Protein 4BB7 (pdb70)

Radius of gyration: 36.52 Å; Cα contacts (8 Å, |Δi|>4): 2116; chains: 4; bounding box: 70×92×98 Å

Sequence (938 aa):
HMDEVIVNNISYHVGDWALLRNQNDPQKPIVGQIFRLWKTPDGKQWLNACWYYRPEQTVHRVDRLFYKNEVMKTGQYRDHLVSNLVGKCYVIHFTRYQRGNPDMKEGPLFVCEFRYNESDKIFNKIRTWKACLPEEIRDLDEATIPVNGRKFFKYPSPIRHLLPANATPHDRVPEPTMGSPDAPPLVGAVYMRPKMQRDDLGEYATSDDCPRYIIRPNDSPEEGQVDIETGTITTPHMDEVIVNNISYHVGDWALLRNQNDPQKPIVGQIFRLWKTPDGKQWLNACWYYRPEQTVHRVDRLFYKNEVMKTGQYRDHLVSNLVGKCYVIHFTRYQRGNPDMKLEGPLFVCEFRYNESDKIFNKIRTWKACLPEEIREATIPVNGRKFFKYPSPIRHLLPANATPHDRVPEPTMGSPDAPPLVGAVYMRPKMQRDDLGEYATSDDCPRYIIRPNDSPEEGQVDIETGTITTMDEVIVNNISYHVGDWALLRNQNDPQKPIVGQIFRLWKTPDGKQWLNACWYYRPEQTVHRVDRLFYKNEVMKTGQYRDHLVSNLVGKCYVIHFTRYQRGNPDMKLEGPLFVCEFRYNESDKIFNKIRTWKACLPEEIRDLDEATIPVNGRKFFKYPSPIRHLLPANATPHDRVPEPTMGSPDAPPLVGAVYMRPKMQRDDLGEYATSDDCPRYIIRPNDSPEEGQVDIETGTITHMDEVIVNNISYHVGDWALLRRNQNDPQKPIVGQIFRLWKTPDGKQWLNACWYYRPEQTVHRVDRLFYKNEVMKTGQYRDHLVSNLVGKCYVIHFTRYQRGNPDMKLEGPLFVCEFRYNESDKIFNKIRTWKACLPEEIRDLDEATIPVNGRKFFKYPSPIRHLLPANATPHDRVPEPTMGSPDAPPLVGAVYMRPKMQRDDLGEYATSDDCPRYIIRPNDSPEEGQVDIETGTIT

Organism: Saccharomyces cerevisiae (strain ATCC 204508 / S288c) (NCBI:txid559292)

CATH classification: 2.30.30.490

Structure (mmCIF, N/CA/C/O backbone):
data_4BB7
#
_entry.id   4BB7
#
_cell.length_a   64.090
_cell.length_b   64.070
_cell.length_c   136.840
_cell.angle_alpha   90.00
_cell.angle_beta   95.47
_cell.angle_gamma   90.00
#
_symmetry.space_group_name_H-M   'P 1 21 1'
#
loop_
_entity.id
_entity.type
_entity.pdbx_description
1 polymer 'CHROMATIN STRUCTURE-REMODELING COMPLEX SUBUNIT RSC2'
2 non-polymer 'SULFATE ION'
3 non-polymer 'CHLORIDE ION'
4 non-polymer GLYCEROL
5 water water
#
loop_
_atom_site.group_PDB
_atom_site.id
_atom_site.type_symbol
_atom_site.label_atom_id
_atom_site.label_alt_id
_atom_site.label_comp_id
_atom_site.label_asym_id
_atom_site.label_entity_id
_atom_site.label_seq_id
_atom_site.pdbx_PDB_ins_code
_atom_site.Cartn_x
_atom_site.Cartn_y
_atom_site.Cartn_z
_atom_site.occupancy
_atom_site.B_iso_or_equiv
_atom_site.auth_seq_id
_atom_site.auth_comp_id
_atom_site.auth_asym_id
_atom_site.auth_atom_id
_atom_site.pdbx_PDB_model_num
ATOM 1 N N . HIS A 1 16 ? -12.271 18.316 -40.565 1.00 47.02 399 HIS A N 1
ATOM 2 C CA . HIS A 1 16 ? -12.127 18.775 -39.190 1.00 50.03 399 HIS A CA 1
ATOM 3 C C . HIS A 1 16 ? -13.499 18.840 -38.535 1.00 49.03 399 HIS A C 1
ATOM 4 O O . HIS A 1 16 ? -13.649 19.342 -37.423 1.00 49.99 399 HIS A O 1
ATOM 6 N N . MET A 1 17 ? -14.498 18.326 -39.245 1.00 51.92 400 MET A N 1
ATOM 7 C CA . MET A 1 17 ? -15.860 18.270 -38.735 1.00 47.17 400 MET A CA 1
ATOM 8 C C . MET A 1 17 ? -16.101 16.951 -38.012 1.00 53.20 400 MET A C 1
ATOM 9 O O . MET A 1 17 ? -15.400 15.963 -38.241 1.00 45.17 400 MET A O 1
ATOM 14 N N . ASP A 1 18 ? -17.095 16.944 -37.134 1.00 52.66 401 ASP A N 1
ATOM 15 C CA . ASP A 1 18 ? -17.447 15.741 -36.398 1.00 52.48 401 ASP A CA 1
ATOM 16 C C . ASP A 1 18 ? -18.643 15.076 -37.064 1.00 50.71 401 ASP A C 1
ATOM 17 O O . ASP A 1 18 ? -18.638 13.869 -37.317 1.00 42.51 401 ASP A O 1
ATOM 22 N N . GLU A 1 19 ? -19.666 15.876 -37.350 1.00 45.51 402 GLU A N 1
ATOM 23 C CA . GLU A 1 19 ? -20.850 15.386 -38.042 1.00 43.55 402 GLU A CA 1
ATOM 24 C C . GLU A 1 19 ? -21.350 16.401 -39.065 1.00 40.62 402 GLU A C 1
ATOM 25 O O . GLU A 1 19 ? -21.095 17.598 -38.947 1.00 41.71 402 GLU A O 1
ATOM 31 N N . VAL A 1 20 ? -22.061 15.913 -40.074 1.00 32.79 403 VAL A N 1
ATOM 32 C CA . VAL A 1 20 ? -22.662 16.785 -41.069 1.00 38.66 403 VAL A CA 1
ATOM 33 C C . VAL A 1 20 ? -24.168 16.583 -41.070 1.00 39.93 403 VAL A C 1
ATOM 34 O O . VAL A 1 20 ? -24.647 15.450 -41.063 1.00 41.78 403 VAL A O 1
ATOM 38 N N . ILE A 1 21 ? -24.915 17.682 -41.065 1.00 40.20 404 ILE A N 1
ATOM 39 C CA . ILE A 1 21 ? -26.370 17.600 -41.073 1.00 39.12 404 ILE A CA 1
ATOM 40 C C . ILE A 1 21 ? -26.957 18.058 -42.406 1.00 42.84 404 ILE A C 1
ATOM 41 O O . ILE A 1 21 ? -26.937 19.247 -42.734 1.00 38.93 404 ILE A O 1
ATOM 46 N N . VAL A 1 22 ? -27.472 17.103 -43.173 1.00 32.39 405 VAL A N 1
ATOM 47 C CA . VAL A 1 22 ? -28.100 17.404 -44.452 1.00 33.61 405 VAL A CA 1
ATOM 48 C C . VAL A 1 22 ? -29.549 16.938 -44.447 1.00 38.17 405 VAL A C 1
ATOM 49 O O . VAL A 1 22 ? -29.842 15.793 -44.101 1.00 34.75 405 VAL A O 1
ATOM 53 N N . ASN A 1 23 ? -30.451 17.840 -44.824 1.00 40.49 406 ASN A N 1
ATOM 54 C CA . ASN A 1 23 ? -31.882 17.570 -44.792 1.00 38.09 406 ASN A CA 1
ATOM 55 C C . ASN A 1 23 ? -32.330 17.022 -43.438 1.00 45.09 406 ASN A C 1
ATOM 56 O O . ASN A 1 23 ? -33.178 16.128 -43.364 1.00 45.27 406 ASN A O 1
ATOM 61 N N . ASN A 1 24 ? -31.749 17.571 -42.375 1.00 42.80 407 ASN A N 1
ATOM 62 C CA . ASN A 1 24 ? -32.045 17.159 -41.004 1.00 46.84 407 ASN A CA 1
ATOM 63 C C . ASN A 1 24 ? -31.561 15.745 -40.686 1.00 42.72 407 ASN A C 1
ATOM 64 O O . ASN A 1 24 ? -32.085 15.083 -39.793 1.00 42.41 407 ASN A O 1
ATOM 69 N N . ILE A 1 25 ? -30.553 15.290 -41.419 1.00 40.30 408 ILE A N 1
ATOM 70 C CA . ILE A 1 25 ? -29.967 13.981 -41.168 1.00 37.29 408 ILE A CA 1
ATOM 71 C C . ILE A 1 25 ? -28.477 14.097 -40.872 1.00 39.10 408 ILE A C 1
ATOM 72 O O . ILE A 1 25 ? -27.739 14.764 -41.597 1.00 41.09 408 ILE A O 1
ATOM 77 N N . SER A 1 26 ? -28.042 13.448 -39.799 1.00 35.66 409 SER A N 1
ATOM 78 C CA . SER A 1 26 ? -26.645 13.499 -39.393 1.00 39.83 409 SER A CA 1
ATOM 79 C C . SER A 1 26 ? -25.808 12.427 -40.086 1.00 38.69 409 SER A C 1
ATOM 80 O O . SER A 1 26 ? -26.184 11.256 -40.128 1.00 36.38 409 SER A O 1
ATOM 83 N N . TYR A 1 27 ? -24.670 12.843 -40.628 1.00 36.92 410 TYR A N 1
ATOM 84 C CA . TYR A 1 27 ? -23.751 11.933 -41.290 1.00 33.82 410 TYR A CA 1
ATOM 85 C C . TYR A 1 27 ? -22.403 11.958 -40.578 1.00 38.00 410 TYR A C 1
ATOM 86 O O . TYR A 1 27 ? -21.880 13.024 -40.257 1.00 38.32 410 TYR A O 1
ATOM 95 N N . HIS A 1 28 ? -21.846 10.780 -40.325 1.00 35.55 411 HIS A N 1
ATOM 96 C CA . HIS A 1 28 ? -20.565 10.679 -39.643 1.00 34.00 411 HIS A CA 1
ATOM 97 C C . HIS A 1 28 ? -19.614 9.781 -40.416 1.00 33.62 411 HIS A C 1
ATOM 98 O O . HIS A 1 28 ? -20.039 8.985 -41.248 1.00 34.26 411 HIS A O 1
ATOM 105 N N . VAL A 1 29 ? -18.324 9.908 -40.137 1.00 33.39 412 VAL A N 1
ATOM 106 C CA . VAL A 1 29 ? -17.335 9.043 -40.765 1.00 38.80 412 VAL A CA 1
ATOM 107 C C . VAL A 1 29 ? -17.669 7.584 -40.470 1.00 31.63 412 VAL A C 1
ATOM 108 O O . VAL A 1 29 ? -18.020 7.235 -39.345 1.00 34.12 412 VAL A O 1
ATOM 112 N N . GLY A 1 30 ? -17.566 6.740 -41.488 1.00 28.91 413 GLY A N 1
ATOM 113 C CA . GLY A 1 30 ? -17.858 5.329 -41.335 1.00 31.40 413 GLY A CA 1
ATOM 114 C C . GLY A 1 30 ? -19.294 5.028 -41.707 1.00 36.15 413 GLY A C 1
ATOM 115 O O . GLY A 1 30 ? -19.718 3.871 -41.704 1.00 31.55 413 GLY A O 1
ATOM 116 N N . ASP A 1 31 ? -20.039 6.082 -42.032 1.00 34.68 414 ASP A N 1
ATOM 117 C CA . ASP A 1 31 ? -21.447 5.960 -42.393 1.00 35.62 414 ASP A CA 1
ATOM 118 C C . ASP A 1 31 ? -21.640 5.556 -43.848 1.00 37.34 414 ASP A C 1
ATOM 119 O O . ASP A 1 31 ? -20.930 6.034 -44.734 1.00 39.71 414 ASP A O 1
ATOM 124 N N . TRP A 1 32 ? -22.611 4.682 -44.091 1.00 34.57 415 TRP A N 1
ATOM 125 C CA . TRP A 1 32 ? -23.015 4.352 -45.453 1.00 35.04 415 TRP A CA 1
ATOM 126 C C . TRP A 1 32 ? -24.112 5.313 -45.900 1.00 34.08 415 TRP A C 1
ATOM 127 O O . TRP A 1 32 ? -25.086 5.529 -45.180 1.00 34.14 415 TRP A O 1
ATOM 138 N N . ALA A 1 33 ? -23.961 5.897 -47.083 1.00 34.16 416 ALA A N 1
ATOM 139 C CA . ALA A 1 33 ? -24.966 6.838 -47.569 1.00 37.17 416 ALA A CA 1
ATOM 140 C C . ALA A 1 33 ? -25.110 6.856 -49.086 1.00 34.82 416 ALA A C 1
ATOM 141 O O . ALA A 1 33 ? -24.376 6.178 -49.809 1.00 34.02 416 ALA A O 1
ATOM 143 N N . LEU A 1 34 ? -26.074 7.644 -49.550 1.00 27.99 417 LEU A N 1
ATOM 144 C CA . LEU A 1 34 ? -26.349 7.793 -50.969 1.00 28.61 417 LEU A CA 1
ATOM 145 C C . LEU A 1 34 ? -25.944 9.190 -51.439 1.00 31.70 417 LEU A C 1
ATOM 146 O O . LEU A 1 34 ? -26.279 10.199 -50.808 1.00 26.42 417 LEU A O 1
ATOM 151 N N . LEU A 1 35 ? -25.219 9.246 -52.549 1.00 27.13 418 LEU A N 1
ATOM 152 C CA . LEU A 1 35 ? -24.779 10.520 -53.100 1.00 30.68 418 LEU A CA 1
ATOM 153 C C . LEU A 1 35 ? -25.420 10.751 -54.458 1.00 30.06 418 LEU A C 1
ATOM 154 O O . LEU A 1 35 ? -25.575 9.815 -55.244 1.00 30.72 418 LEU A O 1
ATOM 159 N N . ARG A 1 36 ? -25.801 11.995 -54.726 1.00 27.31 419 ARG A N 1
ATOM 160 C CA . ARG A 1 36 ? -26.424 12.337 -55.995 1.00 26.42 419 ARG A CA 1
ATOM 161 C C . ARG A 1 36 ? -25.528 11.919 -57.154 1.00 27.49 419 ARG A C 1
ATOM 162 O O . ARG A 1 36 ? -24.361 12.294 -57.216 1.00 26.71 419 ARG A O 1
ATOM 170 N N . ASN A 1 37 ? -26.078 11.123 -58.061 1.00 31.14 420 ASN A N 1
ATOM 171 C CA . ASN A 1 37 ? -25.332 10.663 -59.223 1.00 34.27 420 ASN A CA 1
ATOM 172 C C . ASN A 1 37 ? -25.720 11.460 -60.463 1.00 30.25 420 ASN A C 1
ATOM 173 O O . ASN A 1 37 ? -26.867 11.404 -60.911 1.00 30.95 420 ASN A O 1
ATOM 178 N N . GLN A 1 38 ? -24.761 12.200 -61.010 1.00 29.03 421 GLN A N 1
ATOM 179 C CA . GLN A 1 38 ? -25.019 13.094 -62.140 1.00 30.90 421 GLN A CA 1
ATOM 180 C C . GLN A 1 38 ? -25.272 12.350 -63.447 1.00 32.02 421 GLN A C 1
ATOM 181 O O . GLN A 1 38 ? -25.584 12.971 -64.463 1.00 35.19 421 GLN A O 1
ATOM 187 N N . ASN A 1 39 ? -25.118 11.030 -63.428 1.00 26.83 422 ASN A N 1
ATOM 188 C CA . ASN A 1 39 ? -25.492 10.216 -64.580 1.00 30.81 422 ASN A CA 1
ATOM 189 C C . ASN A 1 39 ? -26.932 9.710 -64.481 1.00 36.26 422 ASN A C 1
ATOM 190 O O . ASN A 1 39 ? -27.558 9.397 -65.493 1.00 42.00 422 ASN A O 1
ATOM 195 N N . ASP A 1 40 ? -27.453 9.647 -63.257 1.00 36.77 423 ASP A N 1
ATOM 196 C CA . ASP A 1 40 ? -28.816 9.171 -63.011 1.00 34.04 423 ASP A CA 1
ATOM 197 C C . ASP A 1 40 ? -29.332 9.690 -61.669 1.00 34.99 423 ASP A C 1
ATOM 198 O O . ASP A 1 40 ? -28.918 9.212 -60.612 1.00 28.22 423 ASP A O 1
ATOM 203 N N . PRO A 1 41 ? -30.248 10.670 -61.711 1.00 35.69 424 PRO A N 1
ATOM 204 C CA . PRO A 1 41 ? -30.734 11.361 -60.512 1.00 38.63 424 PRO A CA 1
ATOM 205 C C . PRO A 1 41 ? -31.612 10.486 -59.622 1.00 35.97 424 PRO A C 1
ATOM 206 O O . PRO A 1 41 ? -32.042 10.942 -58.563 1.00 39.55 424 PRO A O 1
ATOM 210 N N . GLN A 1 42 ? -31.874 9.253 -60.039 1.00 33.78 425 GLN A N 1
ATOM 211 C CA . GLN A 1 42 ? -32.746 8.375 -59.265 1.00 35.08 425 GLN A CA 1
ATOM 212 C C . GLN A 1 42 ? -32.071 7.055 -58.908 1.00 31.95 425 GLN A C 1
ATOM 213 O O . GLN A 1 42 ? -32.691 6.167 -58.326 1.00 37.90 425 GLN A O 1
ATOM 219 N N . LYS A 1 43 ? -30.793 6.940 -59.247 1.00 28.83 426 LYS A N 1
ATOM 220 C CA . LYS A 1 43 ? -30.012 5.763 -58.893 1.00 30.17 426 LYS A CA 1
ATOM 221 C C . LYS A 1 43 ? -28.699 6.204 -58.249 1.00 34.19 426 LYS A C 1
ATOM 222 O O . LYS A 1 43 ? -27.638 6.161 -58.877 1.00 29.41 426 LYS A O 1
ATOM 228 N N . PRO A 1 44 ? -28.775 6.629 -56.981 1.00 27.35 427 PRO A N 1
ATOM 229 C CA . PRO A 1 44 ? -27.679 7.270 -56.247 1.00 30.74 427 PRO A CA 1
ATOM 230 C C . PRO A 1 44 ? -26.408 6.429 -56.130 1.00 26.48 427 PRO A C 1
ATOM 231 O O . PRO A 1 44 ? -26.462 5.200 -56.096 1.00 30.14 427 PRO A O 1
ATOM 235 N N . ILE A 1 45 ? -25.269 7.112 -56.075 1.00 26.71 428 ILE A N 1
ATOM 236 C CA . ILE A 1 45 ? -23.997 6.476 -55.781 1.00 24.54 428 ILE A CA 1
ATOM 237 C C . ILE A 1 45 ? -24.045 5.934 -54.366 1.00 27.94 428 ILE A C 1
ATOM 238 O O . ILE A 1 45 ? -24.368 6.666 -53.433 1.00 30.33 428 ILE A O 1
ATOM 243 N N . VAL A 1 46 ? -23.730 4.657 -54.194 1.00 23.41 429 VAL A N 1
ATOM 244 C CA . VAL A 1 46 ? -23.589 4.123 -52.852 1.00 21.66 429 VAL A CA 1
ATOM 245 C C . VAL A 1 46 ? -22.154 4.334 -52.387 1.00 24.98 429 VAL A C 1
ATOM 246 O O . VAL A 1 46 ? -21.211 3.937 -53.069 1.00 24.16 429 VAL A O 1
ATOM 250 N N . GLY A 1 47 ? -21.993 4.976 -51.235 1.00 28.56 430 GLY A N 1
ATOM 251 C CA . GLY A 1 47 ? -20.674 5.264 -50.705 1.00 26.19 430 GLY A CA 1
ATOM 252 C C . GLY A 1 47 ? -20.611 5.230 -49.190 1.00 29.59 430 GLY A C 1
ATOM 253 O O . GLY A 1 47 ? -21.639 5.211 -48.514 1.00 30.35 430 GLY A O 1
ATOM 254 N N . GLN A 1 48 ? -19.393 5.207 -48.659 1.00 32.12 431 GLN A N 1
ATOM 255 C CA . GLN A 1 48 ? -19.179 5.287 -47.219 1.00 35.46 431 GLN A CA 1
ATOM 256 C C . GLN A 1 48 ? -18.286 6.480 -46.893 1.00 31.04 431 GLN A C 1
ATOM 257 O O . GLN A 1 48 ? -17.251 6.675 -47.527 1.00 35.84 431 GLN A O 1
ATOM 263 N N . ILE A 1 49 ? -18.685 7.273 -45.904 1.00 24.88 432 ILE A N 1
ATOM 264 C CA . ILE A 1 49 ? -17.937 8.474 -45.541 1.00 32.39 432 ILE A CA 1
ATOM 265 C C . ILE A 1 49 ? -16.615 8.185 -44.817 1.00 32.18 432 ILE A C 1
ATOM 266 O O . ILE A 1 49 ? -16.604 7.669 -43.702 1.00 36.44 432 ILE A O 1
ATOM 271 N N . PHE A 1 50 ? -15.503 8.530 -45.457 1.00 30.81 433 PHE A N 1
ATOM 272 C CA . PHE A 1 50 ? -14.185 8.321 -44.860 1.00 33.02 433 PHE A CA 1
ATOM 273 C C . PHE A 1 50 ? -13.668 9.541 -44.097 1.00 32.74 433 PHE A C 1
ATOM 274 O O . PHE A 1 50 ? -12.888 9.399 -43.155 1.00 30.47 433 PHE A O 1
ATOM 282 N N . ARG A 1 51 ? -14.082 10.736 -44.509 1.00 32.09 434 ARG A N 1
ATOM 283 C CA . ARG A 1 51 ? -13.692 11.945 -43.789 1.00 34.34 434 ARG A CA 1
ATOM 284 C C . ARG A 1 51 ? -14.526 13.161 -44.188 1.00 31.13 434 ARG A C 1
ATOM 285 O O . ARG A 1 51 ? -15.109 13.200 -45.270 1.00 33.49 434 ARG A O 1
ATOM 293 N N . LEU A 1 52 ? -14.575 14.144 -43.294 1.00 29.56 435 LEU A N 1
ATOM 294 C CA . LEU A 1 52 ? -15.340 15.366 -43.506 1.00 32.16 435 LEU A CA 1
ATOM 295 C C . LEU A 1 52 ? -14.489 16.570 -43.122 1.00 36.35 435 LEU A C 1
ATOM 296 O O . LEU A 1 52 ? -13.630 16.474 -42.246 1.00 38.13 435 LEU A O 1
ATOM 301 N N . TRP A 1 53 ? -14.732 17.707 -43.768 1.00 35.00 436 TRP A N 1
ATOM 302 C CA . TRP A 1 53 ? -13.987 18.920 -43.461 1.00 33.42 436 TRP A CA 1
ATOM 303 C C . TRP A 1 53 ? -14.622 20.149 -44.094 1.00 33.20 436 TRP A C 1
ATOM 304 O O . TRP A 1 53 ? -15.456 20.039 -44.989 1.00 29.35 436 TRP A O 1
ATOM 315 N N . LYS A 1 54 ? -14.214 21.321 -43.622 1.00 36.52 437 LYS A N 1
ATOM 316 C CA . LYS A 1 54 ? -14.721 22.583 -44.144 1.00 33.39 437 LYS A CA 1
ATOM 317 C C . LYS A 1 54 ? -13.610 23.350 -44.851 1.00 35.46 437 LYS A C 1
ATOM 318 O O . LYS A 1 54 ? -12.485 23.431 -44.358 1.00 40.26 437 LYS A O 1
ATOM 324 N N . THR A 1 55 ? -13.927 23.906 -46.015 1.00 37.66 438 THR A N 1
ATOM 325 C CA . THR A 1 55 ? -12.955 24.677 -46.780 1.00 37.80 438 THR A CA 1
ATOM 326 C C . THR A 1 55 ? -13.043 26.159 -46.413 1.00 38.20 438 THR A C 1
ATOM 327 O O . THR A 1 55 ? -14.060 26.605 -45.880 1.00 33.26 438 THR A O 1
ATOM 331 N N . PRO A 1 56 ? -11.969 26.922 -46.683 1.00 39.96 439 PRO A N 1
ATOM 332 C CA . PRO A 1 56 ? -11.881 28.332 -46.286 1.00 40.15 439 PRO A CA 1
ATOM 333 C C . PRO A 1 56 ? -13.148 29.131 -46.584 1.00 37.39 439 PRO A C 1
ATOM 334 O O . PRO A 1 56 ? -13.465 30.057 -45.842 1.00 39.14 439 PRO A O 1
ATOM 338 N N . ASP A 1 57 ? -13.862 28.777 -47.647 1.00 39.50 440 ASP A N 1
ATOM 339 C CA . ASP A 1 57 ? -15.072 29.506 -48.012 1.00 34.15 440 ASP A CA 1
ATOM 340 C C . ASP A 1 57 ? -16.265 29.098 -47.154 1.00 40.21 440 ASP A C 1
ATOM 341 O O . ASP A 1 57 ? -17.317 29.732 -47.206 1.00 49.65 440 ASP A O 1
ATOM 346 N N . GLY A 1 58 ? -16.108 28.034 -46.375 1.00 38.92 441 GLY A N 1
ATOM 347 C CA . GLY A 1 58 ? -17.161 27.608 -45.471 1.00 42.99 441 GLY A CA 1
ATOM 348 C C . GLY A 1 58 ? -17.958 26.392 -45.908 1.00 40.04 441 GLY A C 1
ATOM 349 O O . GLY A 1 58 ? -18.622 25.760 -45.087 1.00 44.62 441 GLY A O 1
ATOM 350 N N . LYS A 1 59 ? -17.908 26.063 -47.196 1.00 38.25 442 LYS A N 1
ATOM 351 C CA . LYS A 1 59 ? -18.588 24.871 -47.692 1.00 33.73 442 LYS A CA 1
ATOM 352 C C . LYS A 1 59 ? -18.063 23.628 -46.984 1.00 36.44 442 LYS A C 1
ATOM 353 O O . LYS A 1 59 ? -16.886 23.553 -46.626 1.00 42.88 442 LYS A O 1
ATOM 359 N N . GLN A 1 60 ? -18.937 22.651 -46.785 1.00 37.56 443 GLN A N 1
ATOM 360 C CA . GLN A 1 60 ? -18.551 21.419 -46.110 1.00 37.78 443 GLN A CA 1
ATOM 361 C C . GLN A 1 60 ? -18.402 20.260 -47.090 1.00 35.42 443 GLN A C 1
ATOM 362 O O . GLN A 1 60 ? -19.271 20.019 -47.927 1.00 38.30 443 GLN A O 1
ATOM 368 N N . TRP A 1 61 ? -17.287 19.549 -46.973 1.00 32.02 444 TRP A N 1
ATOM 369 C CA . TRP A 1 61 ? -16.944 18.480 -47.899 1.00 36.24 444 TRP A CA 1
ATOM 370 C C . TRP A 1 61 ? -16.829 17.125 -47.205 1.00 38.81 444 TRP A C 1
ATOM 371 O O . TRP A 1 61 ? -16.783 17.035 -45.977 1.00 36.18 444 TRP A O 1
ATOM 382 N N . LEU A 1 62 ? -16.769 16.074 -48.012 1.00 37.66 445 LEU A N 1
ATOM 383 C CA . LEU A 1 62 ? -16.586 14.724 -47.507 1.00 33.80 445 LEU A CA 1
ATOM 384 C C . LEU A 1 62 ? -15.816 13.887 -48.518 1.00 33.21 445 LEU A C 1
ATOM 385 O O . LEU A 1 62 ? -15.780 14.203 -49.709 1.00 28.12 445 LEU A O 1
ATOM 390 N N . ASN A 1 63 ? -15.193 12.820 -48.036 1.00 30.94 446 ASN A N 1
ATOM 391 C CA . ASN A 1 63 ? -14.538 11.871 -48.917 1.00 28.02 446 ASN A CA 1
ATOM 392 C C . ASN A 1 63 ? -15.158 10.485 -48.781 1.00 31.67 446 ASN A C 1
ATOM 393 O O . ASN A 1 63 ? -15.056 9.841 -47.732 1.00 30.27 446 ASN A O 1
ATOM 398 N N . ALA A 1 64 ? -15.809 10.030 -49.846 1.00 30.47 447 ALA A N 1
ATOM 399 C CA . ALA A 1 64 ? -16.483 8.737 -49.828 1.00 26.90 447 ALA A CA 1
ATOM 400 C C . ALA A 1 64 ? -15.820 7.718 -50.755 1.00 29.70 447 ALA A C 1
ATOM 401 O O . ALA A 1 64 ? -15.313 8.069 -51.821 1.00 25.10 447 ALA A O 1
ATOM 403 N N . CYS A 1 65 ? -15.818 6.456 -50.331 1.00 32.44 448 CYS A N 1
ATOM 404 C CA . CYS A 1 65 ? -15.371 5.361 -51.181 1.00 25.14 448 CYS A CA 1
ATOM 405 C C . CYS A 1 65 ? -16.557 4.817 -51.969 1.00 32.89 448 CYS A C 1
ATOM 406 O O . CYS A 1 65 ? -17.511 4.295 -51.390 1.00 30.33 448 CYS A O 1
ATOM 409 N N . TRP A 1 66 ? -16.492 4.942 -53.291 1.00 29.61 449 TRP A N 1
ATOM 410 C CA . TRP A 1 66 ? -17.593 4.533 -54.154 1.00 28.88 449 TRP A CA 1
ATOM 411 C C . TRP A 1 66 ? -17.776 3.024 -54.203 1.00 26.36 449 TRP A C 1
ATOM 412 O O . TRP A 1 66 ? -16.813 2.264 -54.110 1.00 29.11 449 TRP A O 1
ATOM 423 N N . TYR A 1 67 ? -19.028 2.604 -54.343 1.00 24.90 450 TYR A N 1
ATOM 424 C CA . TYR A 1 67 ? -19.368 1.208 -54.574 1.00 26.73 450 TYR A CA 1
ATOM 425 C C . TYR A 1 67 ? -20.287 1.133 -55.787 1.00 26.08 450 TYR A C 1
ATOM 426 O O . TYR A 1 67 ? -21.360 1.733 -55.795 1.00 24.95 450 TYR A O 1
ATOM 435 N N . TYR A 1 68 ? -19.860 0.407 -56.812 1.00 25.84 451 TYR A N 1
ATOM 436 C CA . TYR A 1 68 ? -20.617 0.328 -58.057 1.00 27.68 451 TYR A CA 1
ATOM 437 C C . TYR A 1 68 ? -21.800 -0.629 -57.961 1.00 27.20 451 TYR A C 1
ATOM 438 O O . TYR A 1 68 ? -21.805 -1.552 -57.146 1.00 26.79 451 TYR A O 1
ATOM 447 N N . ARG A 1 69 ? -22.806 -0.394 -58.795 1.00 25.87 452 ARG A N 1
ATOM 448 C CA . ARG A 1 69 ? -23.875 -1.359 -58.987 1.00 25.72 452 ARG A CA 1
ATOM 449 C C . ARG A 1 69 ? -23.497 -2.179 -60.214 1.00 27.25 452 ARG A C 1
ATOM 450 O O . ARG A 1 69 ? -22.659 -1.749 -61.006 1.00 22.14 452 ARG A O 1
ATOM 458 N N . PRO A 1 70 ? -24.110 -3.363 -60.376 1.00 32.45 453 PRO A N 1
ATOM 459 C CA . PRO A 1 70 ? -23.767 -4.268 -61.481 1.00 27.74 453 PRO A CA 1
ATOM 460 C C . PRO A 1 70 ? -23.755 -3.575 -62.845 1.00 29.38 453 PRO A C 1
ATOM 461 O O . PRO A 1 70 ? -22.788 -3.709 -63.599 1.00 28.02 453 PRO A O 1
ATOM 465 N N . GLU A 1 71 ? -24.819 -2.843 -63.156 1.00 30.38 454 GLU A N 1
ATOM 466 C CA . GLU A 1 71 ? -24.936 -2.179 -64.452 1.00 24.45 454 GLU A CA 1
ATOM 467 C C . GLU A 1 71 ? -23.785 -1.212 -64.705 1.00 28.48 454 GLU A C 1
ATOM 468 O O . GLU A 1 71 ? -23.580 -0.760 -65.831 1.00 31.13 454 GLU A O 1
ATOM 474 N N . GLN A 1 72 ? -23.034 -0.899 -63.656 1.00 27.19 455 GLN A N 1
ATOM 475 C CA . GLN A 1 72 ? -21.953 0.073 -63.758 1.00 26.17 455 GLN A CA 1
ATOM 476 C C . GLN A 1 72 ? -20.583 -0.575 -63.942 1.00 27.30 455 GLN A C 1
ATOM 477 O O . GLN A 1 72 ? -19.569 0.119 -64.010 1.00 26.92 455 GLN A O 1
ATOM 483 N N . THR A 1 73 ? -20.551 -1.901 -64.030 1.00 25.25 456 THR A N 1
ATOM 484 C CA . THR A 1 73 ? -19.280 -2.614 -64.159 1.00 27.16 456 THR A CA 1
ATOM 485 C C . THR A 1 73 ? -19.127 -3.344 -65.492 1.00 27.95 456 THR A C 1
ATOM 486 O O . THR A 1 73 ? -20.087 -3.518 -66.247 1.00 28.78 456 THR A O 1
ATOM 490 N N . VAL A 1 74 ? -17.901 -3.764 -65.771 1.00 24.65 457 VAL A N 1
ATOM 491 C CA . VAL A 1 74 ? -17.623 -4.622 -66.909 1.00 28.24 457 VAL A CA 1
ATOM 492 C C . VAL A 1 74 ? -17.488 -6.056 -66.406 1.00 32.55 457 VAL A C 1
ATOM 493 O O . VAL A 1 74 ? -16.669 -6.339 -65.527 1.00 28.31 457 VAL A O 1
ATOM 497 N N . HIS A 1 75 ? -18.297 -6.956 -66.957 1.00 29.21 458 HIS A N 1
ATOM 498 C CA . HIS A 1 75 ? -18.311 -8.343 -66.504 1.00 29.36 458 HIS A CA 1
ATOM 499 C C . HIS A 1 75 ? -18.843 -9.307 -67.560 1.00 27.97 458 HIS A C 1
ATOM 500 O O . HIS A 1 75 ? -19.562 -8.912 -68.483 1.00 23.64 458 HIS A O 1
ATOM 507 N N . ARG A 1 76 ? -18.483 -10.578 -67.406 1.00 26.99 459 ARG A N 1
ATOM 508 C CA . ARG A 1 76 ? -18.988 -11.642 -68.266 1.00 24.37 459 ARG A CA 1
ATOM 509 C C . ARG A 1 76 ? -20.508 -11.596 -68.325 1.00 23.28 459 ARG A C 1
ATOM 510 O O . ARG A 1 76 ? -21.180 -11.421 -67.309 1.00 30.23 459 ARG A O 1
ATOM 518 N N . VAL A 1 77 ? -21.047 -11.756 -69.526 1.00 24.75 460 VAL A N 1
ATOM 519 C CA . VAL A 1 77 ? -22.481 -11.643 -69.744 1.00 21.82 460 VAL A CA 1
ATOM 520 C C . VAL A 1 77 ? -23.266 -12.637 -68.889 1.00 27.48 460 VAL A C 1
ATOM 521 O O . VAL A 1 77 ? -24.456 -12.444 -68.628 1.00 23.07 460 VAL A O 1
ATOM 525 N N . ASP A 1 78 ? -22.602 -13.701 -68.450 1.00 24.63 461 ASP A N 1
ATOM 526 C CA . ASP A 1 78 ? -23.284 -14.734 -67.681 1.00 24.38 461 ASP A CA 1
ATOM 527 C C . ASP A 1 78 ? -23.059 -14.587 -66.178 1.00 25.50 461 ASP A C 1
ATOM 528 O O . ASP A 1 78 ? -23.323 -15.520 -65.415 1.00 19.60 461 ASP A O 1
ATOM 533 N N . ARG A 1 79 ? -22.578 -13.419 -65.754 1.00 16.69 462 ARG A N 1
ATOM 534 C CA . ARG A 1 79 ? -22.381 -13.172 -64.330 1.00 22.55 462 ARG A CA 1
ATOM 535 C C . ARG A 1 79 ? -23.708 -12.981 -63.591 1.00 26.89 462 ARG A C 1
ATOM 536 O O . ARG A 1 79 ? -24.640 -12.360 -64.105 1.00 25.52 462 ARG A O 1
ATOM 544 N N . LEU A 1 80 ? -23.788 -13.529 -62.383 1.00 27.61 463 LEU A N 1
ATOM 545 C CA . LEU A 1 80 ? -24.983 -13.405 -61.558 1.00 28.63 463 LEU A CA 1
ATOM 546 C C . LEU A 1 80 ? -24.741 -12.428 -60.412 1.00 29.61 463 LEU A C 1
ATOM 547 O O . LEU A 1 80 ? -23.598 -12.200 -60.011 1.00 28.56 463 LEU A O 1
ATOM 552 N N . PHE A 1 81 ? -25.821 -11.859 -59.888 1.00 23.94 464 PHE A N 1
ATOM 553 C CA . PHE A 1 81 ? -25.729 -10.859 -58.830 1.00 27.98 464 PHE A CA 1
ATOM 554 C C . PHE A 1 81 ? -26.843 -11.042 -57.815 1.00 27.40 464 PHE A C 1
ATOM 555 O O . PHE A 1 81 ? -27.924 -11.517 -58.152 1.00 30.42 464 PHE A O 1
ATOM 563 N N . TYR A 1 82 ? -26.583 -10.660 -56.571 1.00 28.46 465 TYR A N 1
ATOM 564 C CA . TYR A 1 82 ? -27.627 -10.664 -55.557 1.00 30.10 465 TYR A CA 1
ATOM 565 C C . TYR A 1 82 ? -28.552 -9.481 -55.792 1.00 30.16 465 TYR A C 1
ATOM 566 O O . TYR A 1 82 ? -28.181 -8.518 -56.466 1.00 28.12 465 TYR A O 1
ATOM 575 N N . LYS A 1 83 ? -29.763 -9.561 -55.256 1.00 32.81 466 LYS A N 1
ATOM 576 C CA . LYS A 1 83 ? -30.648 -8.409 -55.260 1.00 31.10 466 LYS A CA 1
ATOM 577 C C . LYS A 1 83 ? -30.027 -7.340 -54.372 1.00 30.20 466 LYS A C 1
ATOM 578 O O . LYS A 1 83 ? -29.733 -7.587 -53.202 1.00 31.86 466 LYS A O 1
ATOM 584 N N . ASN A 1 84 ? -29.807 -6.161 -54.942 1.00 29.21 467 ASN A N 1
ATOM 585 C CA . ASN A 1 84 ? -29.188 -5.059 -54.214 1.00 27.22 467 ASN A CA 1
ATOM 586 C C . ASN A 1 84 ? -27.696 -5.247 -53.959 1.00 26.10 467 ASN A C 1
ATOM 587 O O . ASN A 1 84 ? -27.162 -4.729 -52.979 1.00 25.53 467 ASN A O 1
ATOM 592 N N . GLU A 1 85 ? -27.023 -5.979 -54.842 1.00 26.29 468 GLU A N 1
ATOM 593 C CA . GLU A 1 85 ? -25.586 -6.185 -54.699 1.00 25.69 468 GLU A CA 1
ATOM 594 C C . GLU A 1 85 ? -24.797 -4.967 -55.151 1.00 24.56 468 GLU A C 1
ATOM 595 O O . GLU A 1 85 ? -25.159 -4.314 -56.129 1.00 20.85 468 GLU A O 1
ATOM 601 N N . VAL A 1 86 ? -23.721 -4.667 -54.425 1.00 25.75 469 VAL A N 1
ATOM 602 C CA . VAL A 1 86 ? -22.769 -3.637 -54.830 1.00 27.60 469 VAL A CA 1
ATOM 603 C C . VAL A 1 86 ? -21.338 -4.161 -54.716 1.00 26.66 469 VAL A C 1
ATOM 604 O O . VAL A 1 86 ? -21.069 -5.103 -53.970 1.00 28.72 469 VAL A O 1
ATOM 608 N N . MET A 1 87 ? -20.427 -3.547 -55.464 1.00 25.13 470 MET A N 1
ATOM 609 C CA . MET A 1 87 ? -19.015 -3.901 -55.410 1.00 26.34 470 MET A CA 1
ATOM 610 C C . MET A 1 87 ? -18.179 -2.706 -54.960 1.00 27.94 470 MET A C 1
ATOM 611 O O . MET A 1 87 ? -18.487 -1.567 -55.305 1.00 26.64 470 MET A O 1
ATOM 616 N N . LYS A 1 88 ? -17.124 -2.974 -54.192 1.00 25.85 471 LYS A N 1
ATOM 617 C CA . LYS A 1 88 ? -16.220 -1.930 -53.719 1.00 26.73 471 LYS A CA 1
ATOM 618 C C . LYS A 1 88 ? -15.194 -1.558 -54.785 1.00 27.92 471 LYS A C 1
ATOM 619 O O . LYS A 1 88 ? -14.644 -2.427 -55.466 1.00 25.44 471 LYS A O 1
ATOM 625 N N . THR A 1 89 ? -14.930 -0.262 -54.913 1.00 26.84 472 THR A N 1
ATOM 626 C CA . THR A 1 89 ? -13.985 0.232 -55.909 1.00 29.62 472 THR A CA 1
ATOM 627 C C . THR A 1 89 ? -12.803 0.959 -55.273 1.00 24.01 472 THR A C 1
ATOM 628 O O . THR A 1 89 ? -12.728 1.112 -54.052 1.00 21.61 472 THR A O 1
ATOM 632 N N . GLY A 1 90 ? -11.881 1.408 -56.114 1.00 27.03 473 GLY A N 1
ATOM 633 C CA . GLY A 1 90 ? -10.733 2.159 -55.651 1.00 24.69 473 GLY A CA 1
ATOM 634 C C . GLY A 1 90 ? -10.971 3.651 -55.740 1.00 22.22 473 GLY A C 1
ATOM 635 O O . GLY A 1 90 ? -10.034 4.439 -55.660 1.00 23.77 473 GLY A O 1
ATOM 636 N N . GLN A 1 91 ? -12.232 4.039 -55.899 1.00 24.51 474 GLN A N 1
ATOM 637 C CA . GLN A 1 91 ? -12.589 5.445 -56.062 1.00 27.52 474 GLN A CA 1
ATOM 638 C C . GLN A 1 91 ? -12.889 6.141 -54.736 1.00 24.70 474 GLN A C 1
ATOM 639 O O . GLN A 1 91 ? -13.964 5.972 -54.164 1.00 30.92 474 GLN A O 1
ATOM 645 N N . TYR A 1 92 ? -11.934 6.924 -54.247 1.00 25.36 475 TYR A N 1
ATOM 646 C CA . TYR A 1 92 ? -12.167 7.754 -53.069 1.00 28.94 475 TYR A CA 1
ATOM 647 C C . TYR A 1 92 ? -12.334 9.201 -53.515 1.00 25.16 475 TYR A C 1
ATOM 648 O O . TYR A 1 92 ? -11.355 9.905 -53.752 1.00 23.46 475 TYR A O 1
ATOM 657 N N . ARG A 1 93 ? -13.584 9.631 -53.641 1.00 24.42 476 ARG A N 1
ATOM 658 C CA . ARG A 1 93 ? -13.893 10.928 -54.231 1.00 25.26 476 ARG A CA 1
ATOM 659 C C . ARG A 1 93 ? -14.368 11.942 -53.199 1.00 24.73 476 ARG A C 1
ATOM 660 O O . ARG A 1 93 ? -14.925 11.578 -52.166 1.00 27.99 476 ARG A O 1
ATOM 668 N N . ASP A 1 94 ? -14.146 13.218 -53.495 1.00 28.49 477 ASP A N 1
ATOM 669 C CA . ASP A 1 94 ? -14.615 14.305 -52.645 1.00 27.51 477 ASP A CA 1
ATOM 670 C C . ASP A 1 94 ? -15.955 14.836 -53.146 1.00 29.50 477 ASP A C 1
ATOM 671 O O . ASP A 1 94 ? -16.132 15.055 -54.345 1.00 29.14 477 ASP A O 1
ATOM 676 N N . HIS A 1 95 ? -16.895 15.037 -52.226 1.00 22.07 478 HIS A N 1
ATOM 677 C CA . HIS A 1 95 ? -18.182 15.621 -52.570 1.00 23.15 478 HIS A CA 1
ATOM 678 C C . HIS A 1 95 ? -18.506 16.813 -51.675 1.00 29.60 478 HIS A C 1
ATOM 679 O O . HIS A 1 95 ? -18.034 16.896 -50.540 1.00 32.88 478 HIS A O 1
ATOM 686 N N . LEU A 1 96 ? -19.315 17.733 -52.191 1.00 27.03 479 LEU A N 1
ATOM 687 C CA . LEU A 1 96 ? -19.987 18.711 -51.347 1.00 27.92 479 LEU A CA 1
ATOM 688 C C . LEU A 1 96 ? -21.060 17.958 -50.569 1.00 31.80 479 LEU A C 1
ATOM 689 O O . LEU A 1 96 ? -21.823 17.193 -51.158 1.00 27.81 479 LEU A O 1
ATOM 694 N N . VAL A 1 97 ? -21.119 18.161 -49.255 1.00 32.48 480 VAL A N 1
ATOM 695 C CA . VAL A 1 97 ? -22.069 17.422 -48.422 1.00 29.97 480 VAL A CA 1
ATOM 696 C C . VAL A 1 97 ? -23.514 17.650 -48.864 1.00 30.97 480 VAL A C 1
ATOM 697 O O . VAL A 1 97 ? -24.423 16.905 -48.484 1.00 29.30 480 VAL A O 1
ATOM 701 N N . SER A 1 98 ? -23.719 18.675 -49.681 1.00 30.90 481 SER A N 1
ATOM 702 C CA . SER A 1 98 ? -25.028 18.923 -50.268 1.00 36.35 481 SER A CA 1
ATOM 703 C C . SER A 1 98 ? -25.426 17.805 -51.241 1.00 31.91 481 SER A C 1
ATOM 704 O O . SER A 1 98 ? -26.593 17.684 -51.613 1.00 33.42 481 SER A O 1
ATOM 707 N N . ASN A 1 99 ? -24.456 16.987 -51.642 1.00 25.33 482 ASN A N 1
ATOM 708 C CA . ASN A 1 99 ? -24.722 15.863 -52.537 1.00 29.95 482 ASN A CA 1
ATOM 709 C C . ASN A 1 99 ? -25.439 14.703 -51.850 1.00 29.74 482 ASN A C 1
ATOM 710 O O . ASN A 1 99 ? -26.124 13.918 -52.504 1.00 31.61 482 ASN A O 1
ATOM 715 N N . LEU A 1 100 ? -25.267 14.588 -50.535 1.00 26.60 483 LEU A N 1
ATOM 716 C CA . LEU A 1 100 ? -25.914 13.525 -49.770 1.00 28.74 483 LEU A CA 1
ATOM 717 C C . LEU A 1 100 ? -27.425 13.596 -49.933 1.00 28.66 483 LEU A C 1
ATOM 718 O O . LEU A 1 100 ? -28.038 14.630 -49.665 1.00 31.24 483 LEU A O 1
ATOM 723 N N . VAL A 1 101 ? -28.027 12.496 -50.365 1.00 29.40 484 VAL A N 1
ATOM 724 C CA . VAL A 1 101 ? -29.469 12.473 -50.584 1.00 31.22 484 VAL A CA 1
ATOM 725 C C . VAL A 1 101 ? -30.175 11.479 -49.669 1.00 30.51 484 VAL A C 1
ATOM 726 O O . VAL A 1 101 ? -31.397 11.353 -49.712 1.00 38.78 484 VAL A O 1
ATOM 730 N N . GLY A 1 102 ? -29.409 10.783 -48.835 1.00 26.99 485 GLY A N 1
ATOM 731 C CA . GLY A 1 102 ? -29.995 9.856 -47.886 1.00 31.24 485 GLY A CA 1
ATOM 732 C C . GLY A 1 102 ? -29.012 8.875 -47.283 1.00 32.85 485 GLY A C 1
ATOM 733 O O . GLY A 1 102 ? -27.876 8.757 -47.735 1.00 36.09 485 GLY A O 1
ATOM 734 N N . LYS A 1 103 ? -29.456 8.178 -46.244 1.00 35.95 486 LYS A N 1
ATOM 735 C CA . LYS A 1 103 ? -28.661 7.131 -45.615 1.00 35.96 486 LYS A CA 1
ATOM 736 C C . LYS A 1 103 ? -28.920 5.797 -46.299 1.00 35.37 486 LYS A C 1
ATOM 737 O O . LYS A 1 103 ? -29.946 5.614 -46.958 1.00 35.10 486 LYS A O 1
ATOM 743 N N . CYS A 1 104 ? -27.984 4.870 -46.138 1.00 28.85 487 CYS A N 1
ATOM 744 C CA . CYS A 1 104 ? -28.196 3.489 -46.547 1.00 31.24 487 CYS A CA 1
ATOM 745 C C . CYS A 1 104 ? -27.332 2.586 -45.684 1.00 25.55 487 CYS A C 1
ATOM 746 O O . CYS A 1 104 ? -26.733 3.037 -44.707 1.00 26.60 487 CYS A O 1
ATOM 749 N N . TYR A 1 105 ? -27.268 1.312 -46.046 1.00 29.59 488 TYR A N 1
ATOM 750 C CA . TYR A 1 105 ? -26.403 0.375 -45.344 1.00 34.36 488 TYR A CA 1
ATOM 751 C C . TYR A 1 105 ? -25.882 -0.715 -46.275 1.00 30.87 488 TYR A C 1
ATOM 752 O O . TYR A 1 105 ? -26.655 -1.362 -46.981 1.00 30.07 488 TYR A O 1
ATOM 761 N N . VAL A 1 106 ? -24.567 -0.905 -46.276 1.00 27.20 489 VAL A N 1
ATOM 762 C CA . VAL A 1 106 ? -23.947 -1.987 -47.031 1.00 31.34 489 VAL A CA 1
ATOM 763 C C . VAL A 1 106 ? -23.442 -3.061 -46.072 1.00 33.43 489 VAL A C 1
ATOM 764 O O . VAL A 1 106 ? -22.651 -2.773 -45.170 1.00 36.01 489 VAL A O 1
ATOM 768 N N . ILE A 1 107 ? -23.907 -4.294 -46.263 1.00 27.23 490 ILE A N 1
ATOM 769 C CA . ILE A 1 107 ? -23.497 -5.410 -45.413 1.00 32.57 490 ILE A CA 1
ATOM 770 C C . ILE A 1 107 ? -22.560 -6.372 -46.152 1.00 31.12 490 ILE A C 1
ATOM 771 O O . ILE A 1 107 ? -22.638 -6.521 -47.372 1.00 26.59 490 ILE A O 1
ATOM 776 N N . HIS A 1 108 ? -21.669 -7.013 -45.401 1.00 29.34 491 HIS A N 1
ATOM 777 C CA . HIS A 1 108 ? -20.719 -7.961 -45.970 1.00 28.03 491 HIS A CA 1
ATOM 778 C C . HIS A 1 108 ? -21.370 -9.326 -46.194 1.00 29.98 491 HIS A C 1
ATOM 779 O O . HIS A 1 108 ? -21.938 -9.911 -45.271 1.00 30.03 491 HIS A O 1
ATOM 786 N N . PHE A 1 109 ? -21.280 -9.835 -47.419 1.00 28.48 492 PHE A N 1
ATOM 787 C CA . PHE A 1 109 ? -21.959 -11.080 -47.776 1.00 31.66 492 PHE A CA 1
ATOM 788 C C . PHE A 1 109 ? -21.793 -12.192 -46.748 1.00 30.51 492 PHE A C 1
ATOM 789 O O . PHE A 1 109 ? -22.765 -12.835 -46.358 1.00 34.00 492 PHE A O 1
ATOM 797 N N . THR A 1 110 ? -20.561 -12.427 -46.318 1.00 27.38 493 THR A N 1
ATOM 798 C CA . THR A 1 110 ? -20.298 -13.516 -45.385 1.00 35.46 493 THR A CA 1
ATOM 799 C C . THR A 1 110 ? -21.104 -13.348 -44.093 1.00 35.67 493 THR A C 1
ATOM 800 O O . THR A 1 110 ? -21.549 -14.328 -43.498 1.00 34.12 493 THR A O 1
ATOM 804 N N . ARG A 1 111 ? -21.300 -12.098 -43.678 1.00 33.86 494 ARG A N 1
ATOM 805 C CA . ARG A 1 111 ? -22.103 -11.783 -42.497 1.00 33.61 494 ARG A CA 1
ATOM 806 C C . ARG A 1 111 ? -23.609 -11.941 -42.756 1.00 36.79 494 ARG A C 1
ATOM 807 O O . ARG A 1 111 ? -24.301 -12.658 -42.026 1.00 30.70 494 ARG A O 1
ATOM 815 N N . TYR A 1 112 ? -24.110 -11.278 -43.796 1.00 34.98 495 TYR A N 1
ATOM 816 C CA . TYR A 1 112 ? -25.516 -11.402 -44.183 1.00 35.75 495 TYR A CA 1
ATOM 817 C C . TYR A 1 112 ? -25.864 -12.871 -44.436 1.00 34.67 495 TYR A C 1
ATOM 818 O O . TYR A 1 112 ? -27.034 -13.263 -44.443 1.00 31.68 495 TYR A O 1
ATOM 827 N N . GLN A 1 113 ? -24.830 -13.677 -44.642 1.00 33.00 496 GLN A N 1
ATOM 828 C CA . GLN A 1 113 ? -24.999 -15.097 -44.917 1.00 34.48 496 GLN A CA 1
ATOM 829 C C . GLN A 1 113 ? -25.404 -15.845 -43.650 1.00 36.98 496 GLN A C 1
ATOM 830 O O . GLN A 1 113 ? -26.195 -16.787 -43.697 1.00 36.92 496 GLN A O 1
ATOM 836 N N . ARG A 1 114 ? -24.860 -15.406 -42.518 1.00 34.05 497 ARG A N 1
ATOM 837 C CA . ARG A 1 114 ? -25.085 -16.059 -41.234 1.00 33.30 497 ARG A CA 1
ATOM 838 C C . ARG A 1 114 ? -26.319 -15.519 -40.527 1.00 41.38 497 ARG A C 1
ATOM 839 O O . ARG A 1 114 ? -26.977 -16.240 -39.778 1.00 48.42 497 ARG A O 1
ATOM 847 N N . GLY A 1 115 ? -26.623 -14.246 -40.750 1.00 33.05 498 GLY A N 1
ATOM 848 C CA . GLY A 1 115 ? -27.754 -13.624 -40.091 1.00 33.05 498 GLY A CA 1
ATOM 849 C C . GLY A 1 115 ? -28.030 -12.214 -40.567 1.00 40.08 498 GLY A C 1
ATOM 850 O O . GLY A 1 115 ? -27.739 -11.863 -41.710 1.00 40.47 498 GLY A O 1
ATOM 851 N N . ASN A 1 116 ? -28.596 -11.403 -39.678 1.00 45.79 499 ASN A N 1
ATOM 852 C CA . ASN A 1 116 ? -28.983 -10.038 -40.013 1.00 46.41 499 ASN A CA 1
ATOM 853 C C . ASN A 1 116 ? -28.338 -8.995 -39.107 1.00 45.98 499 ASN A C 1
ATOM 854 O O . ASN A 1 116 ? -27.989 -9.291 -37.964 1.00 44.06 499 ASN A O 1
ATOM 859 N N . PRO A 1 117 ? -28.175 -7.766 -39.620 1.00 41.64 500 PRO A N 1
ATOM 860 C CA . PRO A 1 117 ? -27.634 -6.676 -38.804 1.00 42.15 500 PRO A CA 1
ATOM 861 C C . PRO A 1 117 ? -28.581 -6.360 -37.656 1.00 46.57 500 PRO A C 1
ATOM 862 O O . PRO A 1 117 ? -29.796 -6.325 -37.860 1.00 41.83 500 PRO A O 1
ATOM 866 N N . ASP A 1 118 ? -28.037 -6.142 -36.464 1.00 50.32 501 ASP A N 1
ATOM 867 C CA . ASP A 1 118 ? -28.867 -5.814 -35.311 1.00 50.68 501 ASP A CA 1
ATOM 868 C C . ASP A 1 118 ? -28.961 -4.303 -35.137 1.00 46.19 501 ASP A C 1
ATOM 869 O O . ASP A 1 118 ? -28.288 -3.722 -34.286 1.00 43.98 501 ASP A O 1
ATOM 874 N N . MET A 1 119 ? -29.800 -3.675 -35.957 1.00 43.78 502 MET A N 1
ATOM 875 C CA . MET A 1 119 ? -29.975 -2.228 -35.929 1.00 49.44 502 MET A CA 1
ATOM 876 C C . MET A 1 119 ? -31.192 -1.814 -36.747 1.00 48.97 502 MET A C 1
ATOM 877 O O . MET A 1 119 ? -31.855 -2.655 -37.353 1.00 54.14 502 MET A O 1
ATOM 882 N N . LYS A 1 120 ? -31.485 -0.518 -36.762 1.00 49.05 503 LYS A N 1
ATOM 883 C CA . LYS A 1 120 ? -32.664 -0.009 -37.456 1.00 53.21 503 LYS A CA 1
ATOM 884 C C . LYS A 1 120 ? -32.318 0.615 -38.807 1.00 50.22 503 LYS A C 1
ATOM 885 O O . LYS A 1 120 ? -31.289 1.273 -38.955 1.00 47.58 503 LYS A O 1
ATOM 887 N N . GLU A 1 122 ? -30.302 3.217 -41.905 1.00 46.89 505 GLU A N 1
ATOM 888 C CA . GLU A 1 122 ? -31.520 4.021 -41.911 1.00 49.09 505 GLU A CA 1
ATOM 889 C C . GLU A 1 122 ? -32.061 4.204 -43.327 1.00 45.78 505 GLU A C 1
ATOM 890 O O . GLU A 1 122 ? -32.707 5.207 -43.626 1.00 41.93 505 GLU A O 1
ATOM 892 N N . GLY A 1 123 ? -31.793 3.228 -44.191 1.00 40.59 506 GLY A N 1
ATOM 893 C CA . GLY A 1 123 ? -32.207 3.292 -45.582 1.00 31.31 506 GLY A CA 1
ATOM 894 C C . GLY A 1 123 ? -32.022 1.962 -46.288 1.00 38.60 506 GLY A C 1
ATOM 895 O O . GLY A 1 123 ? -31.923 0.921 -45.636 1.00 41.17 506 GLY A O 1
ATOM 896 N N . PRO A 1 124 ? -31.956 1.990 -47.629 1.00 34.36 507 PRO A N 1
ATOM 897 C CA . PRO A 1 124 ? -31.901 0.787 -48.472 1.00 28.04 507 PRO A CA 1
ATOM 898 C C . PRO A 1 124 ? -30.821 -0.201 -48.039 1.00 23.58 507 PRO A C 1
ATOM 899 O O . PRO A 1 124 ? -29.756 0.207 -47.577 1.00 23.97 507 PRO A O 1
ATOM 903 N N . LEU A 1 125 ? -31.096 -1.491 -48.202 1.00 32.27 508 LEU A N 1
ATOM 904 C CA . LEU A 1 125 ? -30.152 -2.533 -47.811 1.00 28.14 508 LEU A CA 1
ATOM 905 C C . LEU A 1 125 ? -29.415 -3.123 -49.015 1.00 28.35 508 LEU A C 1
ATOM 906 O O . LEU A 1 125 ? -30.014 -3.797 -49.852 1.00 30.32 508 LEU A O 1
ATOM 911 N N . PHE A 1 126 ? -28.114 -2.853 -49.101 1.00 26.61 509 PHE A N 1
ATOM 912 C CA . PHE A 1 126 ? -27.274 -3.437 -50.142 1.00 28.21 509 PHE A CA 1
ATOM 913 C C . PHE A 1 126 ? -26.339 -4.462 -49.512 1.00 27.70 509 PHE A C 1
ATOM 914 O O . PHE A 1 126 ? -26.069 -4.404 -48.311 1.00 24.66 509 PHE A O 1
ATOM 922 N N . VAL A 1 127 ? -25.840 -5.393 -50.319 1.00 20.61 510 VAL A N 1
ATOM 923 C CA . VAL A 1 127 ? -24.856 -6.354 -49.838 1.00 23.78 510 VAL A CA 1
ATOM 924 C C . VAL A 1 127 ? -23.638 -6.362 -50.746 1.00 23.67 510 VAL A C 1
ATOM 925 O O . VAL A 1 127 ? -23.755 -6.203 -51.959 1.00 27.14 510 VAL A O 1
ATOM 929 N N . CYS A 1 128 ? -22.467 -6.540 -50.149 1.00 28.08 511 CYS A N 1
ATOM 930 C CA . CYS A 1 128 ? -21.226 -6.590 -50.907 1.00 26.64 511 CYS A CA 1
ATOM 931 C C . CYS A 1 128 ? -20.444 -7.859 -50.593 1.00 26.57 511 CYS A C 1
ATOM 932 O O . CYS A 1 128 ? -20.163 -8.168 -49.432 1.00 26.44 511 CYS A O 1
ATOM 935 N N . GLU A 1 129 ? -20.107 -8.597 -51.642 1.00 26.78 512 GLU A N 1
ATOM 936 C CA . GLU A 1 129 ? -19.234 -9.752 -51.511 1.00 32.25 512 GLU A CA 1
ATOM 937 C C . GLU A 1 129 ? -17.899 -9.489 -52.204 1.00 27.35 512 GLU A C 1
ATOM 938 O O . GLU A 1 129 ? -16.838 -9.815 -51.672 1.00 28.43 512 GLU A O 1
ATOM 944 N N . PHE A 1 130 ? -17.965 -8.886 -53.388 1.00 26.98 513 PHE A N 1
ATOM 945 C CA . PHE A 1 130 ? -16.785 -8.686 -54.225 1.00 28.30 513 PHE A CA 1
ATOM 946 C C . PHE A 1 130 ? -16.310 -7.237 -54.274 1.00 28.60 513 PHE A C 1
ATOM 947 O O . PHE A 1 130 ? -17.110 -6.304 -54.216 1.00 31.38 513 PHE A O 1
ATOM 955 N N . ARG A 1 131 ? -15.000 -7.059 -54.387 1.00 29.42 514 ARG A N 1
ATOM 956 C CA . ARG A 1 131 ? -14.437 -5.768 -54.756 1.00 27.90 514 ARG A CA 1
ATOM 957 C C . ARG A 1 131 ? -14.139 -5.785 -56.252 1.00 27.73 514 ARG A C 1
ATOM 958 O O . ARG A 1 131 ? -13.939 -6.850 -56.842 1.00 25.81 514 ARG A O 1
ATOM 966 N N . TYR A 1 132 ? -14.119 -4.604 -56.861 1.00 29.33 515 TYR A N 1
ATOM 967 C CA . TYR A 1 132 ? -14.030 -4.486 -58.312 1.00 29.13 515 TYR A CA 1
ATOM 968 C C . TYR A 1 132 ? -12.734 -3.820 -58.774 1.00 30.78 515 TYR A C 1
ATOM 969 O O . TYR A 1 132 ? -12.448 -2.674 -58.423 1.00 32.42 515 TYR A O 1
ATOM 978 N N . ASN A 1 133 ? -11.954 -4.553 -59.562 1.00 27.83 516 ASN A N 1
ATOM 979 C CA . ASN A 1 133 ? -10.743 -4.020 -60.177 1.00 30.37 516 ASN A CA 1
ATOM 980 C C . ASN A 1 133 ? -11.087 -3.258 -61.457 1.00 28.87 516 ASN A C 1
ATOM 981 O O . ASN A 1 133 ? -11.461 -3.859 -62.462 1.00 32.35 516 ASN A O 1
ATOM 986 N N . GLU A 1 134 ? -10.961 -1.936 -61.417 1.00 30.22 517 GLU A N 1
ATOM 987 C CA . GLU A 1 134 ? -11.315 -1.096 -62.562 1.00 32.26 517 GLU A CA 1
ATOM 988 C C . GLU A 1 134 ? -10.295 -1.149 -63.697 1.00 27.49 517 GLU A C 1
ATOM 989 O O . GLU A 1 134 ? -10.583 -0.758 -64.824 1.00 23.04 517 GLU A O 1
ATOM 995 N N . SER A 1 135 ? -9.095 -1.620 -63.395 1.00 32.95 518 SER A N 1
ATOM 996 C CA . SER A 1 135 ? -8.040 -1.675 -64.394 1.00 30.03 518 SER A CA 1
ATOM 997 C C . SER A 1 135 ? -8.135 -2.940 -65.246 1.00 31.19 518 SER A C 1
ATOM 998 O O . SER A 1 135 ? -8.090 -2.878 -66.473 1.00 30.81 518 SER A O 1
ATOM 1001 N N . ASP A 1 136 ? -8.287 -4.086 -64.593 1.00 34.65 519 ASP A N 1
ATOM 1002 C CA . ASP A 1 136 ? -8.338 -5.360 -65.302 1.00 29.31 519 ASP A CA 1
ATOM 1003 C C . ASP A 1 136 ? -9.761 -5.917 -65.383 1.00 29.71 519 ASP A C 1
ATOM 1004 O O . ASP A 1 136 ? -10.003 -6.936 -66.034 1.00 24.96 519 ASP A O 1
ATOM 1009 N N . LYS A 1 137 ? -10.694 -5.237 -64.723 1.00 26.36 520 LYS A N 1
ATOM 1010 C CA . LYS A 1 137 ? -12.082 -5.680 -64.670 1.00 23.89 520 LYS A CA 1
ATOM 1011 C C . LYS A 1 137 ? -12.189 -7.046 -63.995 1.00 26.79 520 LYS A C 1
ATOM 1012 O O . LYS A 1 137 ? -12.865 -7.949 -64.487 1.00 23.42 520 LYS A O 1
ATOM 1018 N N . ILE A 1 138 ? -11.510 -7.182 -62.862 1.00 29.16 521 ILE A N 1
ATOM 1019 C CA . ILE A 1 138 ? -11.519 -8.413 -62.085 1.00 25.47 521 ILE A CA 1
ATOM 1020 C C . ILE A 1 138 ? -12.365 -8.246 -60.831 1.00 26.79 521 ILE A C 1
ATOM 1021 O O . ILE A 1 138 ? -12.290 -7.222 -60.159 1.00 26.93 521 ILE A O 1
ATOM 1026 N N . PHE A 1 139 ? -13.172 -9.255 -60.522 1.00 26.69 522 PHE A N 1
ATOM 1027 C CA . PHE A 1 139 ? -13.887 -9.291 -59.256 1.00 29.58 522 PHE A CA 1
ATOM 1028 C C . PHE A 1 139 ? -13.111 -10.180 -58.288 1.00 26.81 522 PHE A C 1
ATOM 1029 O O . PHE A 1 139 ? -12.788 -11.316 -58.615 1.00 22.76 522 PHE A O 1
ATOM 1037 N N . ASN A 1 140 ? -12.811 -9.659 -57.102 1.00 26.90 523 ASN A N 1
ATOM 1038 C CA . ASN A 1 140 ? -12.125 -10.434 -56.071 1.00 24.82 523 ASN A CA 1
ATOM 1039 C C . ASN A 1 140 ? -12.937 -10.515 -54.786 1.00 26.53 523 ASN A C 1
ATOM 1040 O O . ASN A 1 140 ? -13.322 -9.491 -54.224 1.00 29.50 523 ASN A O 1
ATOM 1045 N N . LYS A 1 141 ? -13.194 -11.732 -54.319 1.00 31.17 524 LYS A N 1
ATOM 1046 C CA . LYS A 1 141 ? -13.957 -11.920 -53.090 1.00 31.34 524 LYS A CA 1
ATOM 1047 C C . LYS A 1 141 ? -13.240 -11.286 -51.908 1.00 32.35 524 LYS A C 1
ATOM 1048 O O . LYS A 1 141 ? -12.025 -11.421 -51.767 1.00 36.28 524 LYS A O 1
ATOM 1054 N N . ILE A 1 142 ? -13.996 -10.602 -51.057 1.00 32.40 525 ILE A N 1
ATOM 1055 C CA . ILE A 1 142 ? -13.412 -9.925 -49.903 1.00 39.37 525 ILE A CA 1
ATOM 1056 C C . ILE A 1 142 ? -13.458 -10.805 -48.654 1.00 35.26 525 ILE A C 1
ATOM 1057 O O . ILE A 1 142 ? -14.528 -11.211 -48.205 1.00 31.63 525 ILE A O 1
ATOM 1062 N N . ARG A 1 143 ? -12.283 -11.090 -48.103 1.00 35.31 526 ARG A N 1
ATOM 1063 C CA . ARG A 1 143 ? -12.165 -11.918 -46.911 1.00 37.97 526 ARG A CA 1
ATOM 1064 C C . ARG A 1 143 ? -11.895 -11.068 -45.670 1.00 39.02 526 ARG A C 1
ATOM 1065 O O . ARG A 1 143 ? -12.261 -11.444 -44.558 1.00 46.62 526 ARG A O 1
ATOM 1073 N N . THR A 1 144 ? -11.245 -9.926 -45.866 1.00 35.38 527 THR A N 1
ATOM 1074 C CA . THR A 1 144 ? -10.891 -9.040 -44.761 1.00 35.85 527 THR A CA 1
ATOM 1075 C C . THR A 1 144 ? -11.696 -7.749 -44.843 1.00 27.90 527 THR A C 1
ATOM 1076 O O . THR A 1 144 ? -11.186 -6.712 -45.262 1.00 34.58 527 THR A O 1
ATOM 1080 N N . TRP A 1 145 ? -12.958 -7.826 -44.441 1.00 29.80 528 TRP A N 1
ATOM 1081 C CA . TRP A 1 145 ? -13.904 -6.727 -44.596 1.00 29.49 528 TRP A CA 1
ATOM 1082 C C . TRP A 1 145 ? -13.496 -5.470 -43.832 1.00 35.38 528 TRP A C 1
ATOM 1083 O O . TRP A 1 145 ? -13.764 -4.349 -44.274 1.00 36.20 528 TRP A O 1
ATOM 1094 N N . LYS A 1 146 ? -12.848 -5.656 -42.688 1.00 29.44 529 LYS A N 1
ATOM 1095 C CA . LYS A 1 146 ? -12.442 -4.526 -41.862 1.00 31.87 529 LYS A CA 1
ATOM 1096 C C . LYS A 1 146 ? -11.420 -3.665 -42.592 1.00 31.99 529 LYS A C 1
ATOM 1097 O O . LYS A 1 146 ? -11.341 -2.460 -42.374 1.00 38.57 529 LYS A O 1
ATOM 1103 N N . ALA A 1 147 ? -10.651 -4.291 -43.473 1.00 34.30 530 ALA A N 1
ATOM 1104 C CA . ALA A 1 147 ? -9.614 -3.592 -44.223 1.00 38.35 530 ALA A CA 1
ATOM 1105 C C . ALA A 1 147 ? -10.194 -2.667 -45.294 1.00 40.90 530 ALA A C 1
ATOM 1106 O O . ALA A 1 147 ? -9.466 -1.886 -45.908 1.00 38.01 530 ALA A O 1
ATOM 1108 N N . CYS A 1 148 ? -11.502 -2.756 -45.514 1.00 38.52 531 CYS A N 1
ATOM 1109 C CA . CYS A 1 148 ? -12.167 -1.911 -46.503 1.00 37.57 531 CYS A CA 1
ATOM 1110 C C . CYS A 1 148 ? -12.784 -0.677 -45.859 1.00 38.58 531 CYS A C 1
ATOM 1111 O O . CYS A 1 148 ? -13.275 0.214 -46.550 1.00 36.44 531 CYS A O 1
ATOM 1114 N N . LEU A 1 149 ? -12.749 -0.630 -44.533 1.00 33.93 532 LEU A N 1
ATOM 1115 C CA . LEU A 1 149 ? -13.441 0.409 -43.787 1.00 31.67 532 LEU A CA 1
ATOM 1116 C C . LEU A 1 149 ? -12.517 1.568 -43.441 1.00 36.22 532 LEU A C 1
ATOM 1117 O O . LEU A 1 149 ? -11.302 1.465 -43.595 1.00 34.43 532 LEU A O 1
ATOM 1122 N N . PRO A 1 150 ? -13.095 2.689 -42.983 1.00 37.51 533 PRO A N 1
ATOM 1123 C CA . PRO A 1 150 ? -12.254 3.771 -42.464 1.00 40.44 533 PRO A CA 1
ATOM 1124 C C . PRO A 1 150 ? -11.541 3.307 -41.199 1.00 37.69 533 PRO A C 1
ATOM 1125 O O . PRO A 1 150 ? -12.108 2.551 -40.408 1.00 34.89 533 PRO A O 1
ATOM 1129 N N . GLU A 1 151 ? -10.306 3.756 -41.019 1.00 35.57 534 GLU A N 1
ATOM 1130 C CA . GLU A 1 151 ? -9.494 3.335 -39.886 1.00 40.94 534 GLU A CA 1
ATOM 1131 C C . GLU A 1 151 ? -10.236 3.464 -38.558 1.00 36.58 534 GLU A C 1
ATOM 1132 O O . GLU A 1 151 ? -10.187 2.565 -37.719 1.00 37.73 534 GLU A O 1
ATOM 1138 N N . GLU A 1 152 ? -10.934 4.579 -38.382 1.00 33.78 535 GLU A N 1
ATOM 1139 C CA . GLU A 1 152 ? -11.595 4.885 -37.116 1.00 37.18 535 GLU A CA 1
ATOM 1140 C C . GLU A 1 152 ? -12.537 3.795 -36.602 1.00 37.93 535 GLU A C 1
ATOM 1141 O O . GLU A 1 152 ? -12.629 3.582 -35.394 1.00 42.67 535 GLU A O 1
ATOM 1143 N N . ILE A 1 153 ? -13.239 3.114 -37.505 1.00 35.54 536 ILE A N 1
ATOM 1144 C CA . ILE A 1 153 ? -14.207 2.095 -37.093 1.00 32.95 536 ILE A CA 1
ATOM 1145 C C . ILE A 1 153 ? -13.795 0.689 -37.524 1.00 39.26 536 ILE A C 1
ATOM 1146 O O . ILE A 1 153 ? -14.579 -0.256 -37.425 1.00 33.73 536 ILE A O 1
ATOM 1151 N N . ARG A 1 154 ? -12.560 0.555 -37.993 1.00 37.41 537 ARG A N 1
ATOM 1152 C CA . ARG A 1 154 ? -12.089 -0.702 -38.560 1.00 36.39 537 ARG A CA 1
ATOM 1153 C C . ARG A 1 154 ? -12.212 -1.884 -37.596 1.00 39.43 537 ARG A C 1
ATOM 1154 O O . ARG A 1 154 ? -12.508 -3.003 -38.013 1.00 37.94 537 ARG A O 1
ATOM 1162 N N . ASP A 1 155 ? -11.996 -1.634 -36.309 1.00 38.35 538 ASP A N 1
ATOM 1163 C CA . ASP A 1 155 ? -12.011 -2.704 -35.315 1.00 37.01 538 ASP A CA 1
ATOM 1164 C C . ASP A 1 155 ? -13.289 -2.724 -34.479 1.00 38.31 538 ASP A C 1
ATOM 1165 O O . ASP A 1 155 ? -13.368 -3.413 -33.461 1.00 35.98 538 ASP A O 1
ATOM 1170 N N . LEU A 1 156 ? -14.289 -1.967 -34.916 1.00 38.88 539 LEU A N 1
ATOM 1171 C CA . LEU A 1 156 ? -15.566 -1.907 -34.217 1.00 39.12 539 LEU A CA 1
ATOM 1172 C C . LEU A 1 156 ? -16.384 -3.167 -34.481 1.00 42.12 539 LEU A C 1
ATOM 1173 O O . LEU A 1 156 ? -16.577 -3.554 -35.633 1.00 48.86 539 LEU A O 1
ATOM 1178 N N . ASP A 1 157 ? -16.864 -3.808 -33.420 1.00 35.56 540 ASP A N 1
ATOM 1179 C CA . ASP A 1 157 ? -17.674 -5.015 -33.570 1.00 38.13 540 ASP A CA 1
ATOM 1180 C C . ASP A 1 157 ? -19.157 -4.672 -33.653 1.00 44.45 540 ASP A C 1
ATOM 1181 O O . ASP A 1 157 ? -19.657 -3.850 -32.885 1.00 47.30 540 ASP A O 1
ATOM 1183 N N . GLU A 1 158 ? -19.855 -5.305 -34.588 1.00 42.89 541 GLU A N 1
ATOM 1184 C CA . GLU A 1 158 ? -21.283 -5.070 -34.761 1.00 46.55 541 GLU A CA 1
ATOM 1185 C C . GLU A 1 158 ? -22.089 -6.302 -34.374 1.00 48.37 541 GLU A C 1
ATOM 1186 O O . GLU A 1 158 ? -21.599 -7.427 -34.457 1.00 47.88 541 GLU A O 1
ATOM 1188 N N . ALA A 1 159 ? -23.329 -6.081 -33.953 1.00 50.72 542 ALA A N 1
ATOM 1189 C CA . ALA A 1 159 ? -24.214 -7.174 -33.575 1.00 45.10 542 ALA A CA 1
ATOM 1190 C C . ALA A 1 159 ? -24.938 -7.747 -34.790 1.00 46.22 542 ALA A C 1
ATOM 1191 O O . ALA A 1 159 ? -25.446 -7.006 -35.633 1.00 48.83 542 ALA A O 1
ATOM 1193 N N . THR A 1 160 ? -24.983 -9.072 -34.872 1.00 44.55 543 THR A N 1
ATOM 1194 C CA . THR A 1 160 ? -25.705 -9.745 -35.940 1.00 44.21 543 THR A CA 1
ATOM 1195 C C . THR A 1 160 ? -26.644 -10.787 -35.347 1.00 46.41 5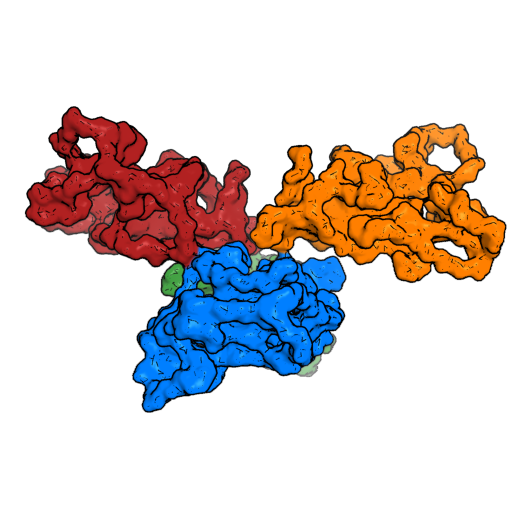43 THR A C 1
ATOM 1196 O O . THR A 1 160 ? -26.226 -11.620 -34.544 1.00 47.00 543 THR A O 1
ATOM 1200 N N . ILE A 1 161 ? -27.914 -10.730 -35.740 1.00 43.78 544 ILE A N 1
ATOM 1201 C CA . ILE A 1 161 ? -28.906 -11.702 -35.297 1.00 41.70 544 ILE A CA 1
ATOM 1202 C C . ILE A 1 161 ? -28.884 -12.936 -36.190 1.00 44.68 544 ILE A C 1
ATOM 1203 O O . ILE A 1 161 ? -29.177 -12.846 -37.381 1.00 45.68 544 ILE A O 1
ATOM 1208 N N . PRO A 1 162 ? -28.540 -14.097 -35.613 1.00 49.43 545 PRO A N 1
ATOM 1209 C CA . PRO A 1 162 ? -28.413 -15.371 -36.335 1.00 43.86 545 PRO A CA 1
ATOM 1210 C C . PRO A 1 162 ? -29.694 -15.806 -37.046 1.00 40.34 545 PRO A C 1
ATOM 1211 O O . PRO A 1 162 ? -30.773 -15.791 -36.454 1.00 42.46 545 PRO A O 1
ATOM 1215 N N . VAL A 1 163 ? -29.557 -16.188 -38.312 1.00 39.43 546 VAL A N 1
ATOM 1216 C CA . VAL A 1 163 ? -30.669 -16.704 -39.103 1.00 42.80 546 VAL A CA 1
ATOM 1217 C C . VAL A 1 163 ? -30.268 -18.013 -39.770 1.00 45.05 546 VAL A C 1
ATOM 1218 O O . VAL A 1 163 ? -29.446 -18.022 -40.686 1.00 48.67 546 VAL A O 1
ATOM 1222 N N . ASN A 1 164 ? -30.853 -19.117 -39.317 1.00 47.64 547 ASN A N 1
ATOM 1223 C CA . ASN A 1 164 ? -30.492 -20.436 -39.827 1.00 45.19 547 ASN A CA 1
ATOM 1224 C C . ASN A 1 164 ? -31.040 -20.713 -41.221 1.00 39.58 547 ASN A C 1
ATOM 1225 O O . ASN A 1 164 ? -32.122 -20.250 -41.580 1.00 39.76 547 ASN A O 1
ATOM 1230 N N . GLY A 1 165 ? -30.277 -21.468 -42.003 1.00 37.39 548 GLY A N 1
ATOM 1231 C CA . GLY A 1 165 ? -30.734 -21.960 -43.291 1.00 45.09 548 GLY A CA 1
ATOM 1232 C C . GLY A 1 165 ? -31.119 -20.897 -44.300 1.00 41.53 548 GLY A C 1
ATOM 1233 O O . GLY A 1 165 ? -32.169 -20.988 -44.933 1.00 49.46 548 GLY A O 1
ATOM 1234 N N . ARG A 1 166 ? -30.267 -19.892 -44.464 1.00 38.74 549 ARG A N 1
ATOM 1235 C CA . ARG A 1 166 ? -30.543 -18.826 -45.417 1.00 38.19 549 ARG A CA 1
ATOM 1236 C C . ARG A 1 166 ? -29.833 -19.053 -46.742 1.00 31.05 549 ARG A C 1
ATOM 1237 O O . ARG A 1 166 ? -28.644 -19.353 -46.778 1.00 38.15 549 ARG A O 1
ATOM 1245 N N . LYS A 1 167 ? -30.574 -18.905 -47.832 1.00 31.06 550 LYS A N 1
ATOM 1246 C CA . LYS A 1 167 ? -30.007 -19.016 -49.168 1.00 34.13 550 LYS A CA 1
ATOM 1247 C C . LYS A 1 167 ? -30.293 -17.737 -49.949 1.00 30.77 550 LYS A C 1
ATOM 1248 O O . LYS A 1 167 ? -31.128 -16.934 -49.541 1.00 33.70 550 LYS A O 1
ATOM 1254 N N . PHE A 1 168 ? -29.599 -17.547 -51.065 1.00 30.88 551 PHE A N 1
ATOM 1255 C CA . PHE A 1 168 ? -29.740 -16.326 -51.848 1.00 29.01 551 PHE A CA 1
ATOM 1256 C C . PHE A 1 168 ? -30.179 -16.600 -53.282 1.00 35.20 551 PHE A C 1
ATOM 1257 O O . PHE A 1 168 ? -29.643 -17.485 -53.948 1.00 29.11 551 PHE A O 1
ATOM 1265 N N . PHE A 1 169 ? -31.159 -15.837 -53.754 1.00 29.34 552 PHE A N 1
ATOM 1266 C CA . PHE A 1 169 ? -31.481 -15.827 -55.170 1.00 31.52 552 PHE A CA 1
ATOM 1267 C C . PHE A 1 169 ? -30.470 -14.931 -55.860 1.00 32.95 552 PHE A C 1
ATOM 1268 O O . PHE A 1 169 ? -30.246 -13.798 -55.433 1.00 35.77 552 PHE A O 1
ATOM 1276 N N . LYS A 1 170 ? -29.847 -15.443 -56.915 1.00 32.23 553 LYS A N 1
ATOM 1277 C CA . LYS A 1 170 ? -28.972 -14.636 -57.753 1.00 29.00 553 LYS A CA 1
ATOM 1278 C C . LYS A 1 170 ? -29.754 -14.266 -59.006 1.00 28.99 553 LYS A C 1
ATOM 1279 O O . LYS A 1 170 ? -30.677 -14.979 -59.392 1.00 30.33 553 LYS A O 1
ATOM 1285 N N . TYR A 1 171 ? -29.389 -13.152 -59.634 1.00 24.92 554 TYR A N 1
ATOM 1286 C CA . TYR A 1 171 ? -30.137 -12.641 -60.776 1.00 25.35 554 TYR A CA 1
ATOM 1287 C C . TYR A 1 171 ? -29.221 -12.357 -61.955 1.00 24.63 554 TYR A C 1
ATOM 1288 O O . TYR A 1 171 ? -28.077 -11.955 -61.770 1.00 24.74 554 TYR A O 1
ATOM 1297 N N . PRO A 1 172 ? -29.728 -12.571 -63.177 1.00 25.74 555 PRO A N 1
ATOM 1298 C CA . PRO A 1 172 ? -28.951 -12.340 -64.397 1.00 24.68 555 PRO A CA 1
ATOM 1299 C C . PRO A 1 172 ? -28.640 -10.858 -64.581 1.00 30.11 555 PRO A C 1
ATOM 1300 O O . PRO A 1 172 ? -29.400 -10.000 -64.123 1.00 26.67 555 PRO A O 1
ATOM 1304 N N . SER A 1 173 ? -27.529 -10.573 -65.252 1.00 28.36 556 SER A N 1
ATOM 1305 C CA . SER A 1 173 ? -27.056 -9.209 -65.441 1.00 23.33 556 SER A CA 1
ATOM 1306 C C . SER A 1 173 ? -28.132 -8.296 -66.006 1.00 31.48 556 SER A C 1
ATOM 1307 O O . SER A 1 173 ? -28.853 -8.676 -66.929 1.00 30.22 556 SER A O 1
ATOM 1310 N N . PRO A 1 174 ? -28.232 -7.078 -65.456 1.00 29.80 557 PRO A N 1
ATOM 1311 C CA . PRO A 1 174 ? -29.184 -6.070 -65.926 1.00 25.86 557 PRO A CA 1
ATOM 1312 C C . PRO A 1 174 ? -28.765 -5.472 -67.271 1.00 29.51 557 PRO A C 1
ATOM 1313 O O . PRO A 1 174 ? -29.584 -4.833 -67.926 1.00 31.53 557 PRO A O 1
ATOM 1317 N N . ILE A 1 175 ? -27.514 -5.681 -67.678 1.00 29.47 558 ILE A N 1
ATOM 1318 C CA . ILE A 1 175 ? -27.036 -5.160 -68.960 1.00 29.22 558 ILE A CA 1
ATOM 1319 C C . ILE A 1 175 ? -26.664 -6.271 -69.937 1.00 29.85 558 ILE A C 1
ATOM 1320 O O . ILE A 1 175 ? -25.931 -6.048 -70.899 1.00 30.94 558 ILE A O 1
ATOM 1325 N N . ARG A 1 176 ? -27.174 -7.470 -69.691 1.00 30.50 559 ARG A N 1
ATOM 1326 C CA . ARG A 1 176 ? -26.940 -8.581 -70.602 1.00 36.27 559 ARG A CA 1
ATOM 1327 C C . ARG A 1 176 ? -27.375 -8.194 -72.012 1.00 33.67 559 ARG A C 1
ATOM 1328 O O . ARG A 1 176 ? -26.811 -8.672 -72.997 1.00 27.95 559 ARG A O 1
ATOM 1336 N N . HIS A 1 177 ? -28.370 -7.312 -72.098 1.00 27.73 560 HIS A N 1
ATOM 1337 C CA . HIS A 1 177 ? -28.928 -6.907 -73.385 1.00 30.53 560 HIS A CA 1
ATOM 1338 C C . HIS A 1 177 ? -27.956 -6.077 -74.212 1.00 31.27 560 HIS A C 1
ATOM 1339 O O . HIS A 1 177 ? -28.256 -5.715 -75.348 1.00 30.58 560 HIS A O 1
ATOM 1346 N N . LEU A 1 178 ? -26.789 -5.784 -73.648 1.00 31.38 561 LEU A N 1
ATOM 1347 C CA . LEU A 1 178 ? -25.795 -4.977 -74.345 1.00 28.79 561 LEU A CA 1
ATOM 1348 C C . LEU A 1 178 ? -24.699 -5.822 -74.982 1.00 28.49 561 LEU A C 1
ATOM 1349 O O . LEU A 1 178 ? -23.680 -5.292 -75.425 1.00 31.06 561 LEU A O 1
ATOM 1354 N N . LEU A 1 179 ? -24.900 -7.134 -75.023 1.00 30.98 562 LEU A N 1
ATOM 1355 C CA . LEU A 1 179 ? -23.933 -8.011 -75.673 1.00 33.05 562 LEU A CA 1
ATOM 1356 C C . LEU A 1 179 ? -23.963 -7.800 -77.181 1.00 29.25 562 LEU A C 1
ATOM 1357 O O . LEU A 1 179 ? -25.007 -7.961 -77.811 1.00 33.35 562 LEU A O 1
ATOM 1362 N N . PRO A 1 180 ? -22.815 -7.430 -77.763 1.00 28.99 563 PRO A N 1
ATOM 1363 C CA . PRO A 1 180 ? -22.688 -7.266 -79.215 1.00 27.11 563 PRO A CA 1
ATOM 1364 C C . PRO A 1 180 ? -23.206 -8.500 -79.948 1.00 35.17 563 PRO A C 1
ATOM 1365 O O . PRO A 1 180 ? -23.154 -9.606 -79.406 1.00 32.58 563 PRO A O 1
ATOM 1369 N N . ALA A 1 181 ? -23.701 -8.311 -81.167 1.00 40.27 564 ALA A N 1
ATOM 1370 C CA . ALA A 1 181 ? -24.295 -9.406 -81.932 1.00 33.70 564 ALA A CA 1
ATOM 1371 C C . ALA A 1 181 ? -23.252 -10.371 -82.493 1.00 36.58 564 ALA A C 1
ATOM 1372 O O . ALA A 1 181 ? -23.587 -11.478 -82.915 1.00 43.11 564 ALA A O 1
ATOM 1374 N N . ASN A 1 182 ? -21.989 -9.955 -82.496 1.00 36.64 565 ASN A N 1
ATOM 1375 C CA . ASN A 1 182 ? -20.920 -10.791 -83.034 1.00 38.27 565 ASN A CA 1
ATOM 1376 C C . ASN A 1 182 ? -19.908 -11.228 -81.976 1.00 34.49 565 ASN A C 1
ATOM 1377 O O . ASN A 1 182 ? -18.755 -11.513 -82.288 1.00 36.93 565 ASN A O 1
ATOM 1382 N N . ALA A 1 183 ? -20.350 -11.283 -80.725 1.00 33.40 566 ALA A N 1
ATOM 1383 C CA . ALA A 1 183 ? -19.482 -11.663 -79.618 1.00 32.11 566 ALA A CA 1
ATOM 1384 C C . ALA A 1 183 ? -18.947 -13.089 -79.750 1.00 30.27 566 ALA A C 1
ATOM 1385 O O . ALA A 1 183 ? -19.590 -13.953 -80.341 1.00 30.53 566 ALA A O 1
ATOM 1387 N N . THR A 1 184 ? -17.761 -13.323 -79.198 1.00 35.77 567 THR A N 1
ATOM 1388 C CA . THR A 1 184 ? -17.182 -14.662 -79.125 1.00 37.03 567 THR A CA 1
ATOM 1389 C C . THR A 1 184 ? -16.584 -14.873 -77.738 1.00 37.53 567 THR A C 1
ATOM 1390 O O . THR A 1 184 ? -16.440 -13.919 -76.969 1.00 31.39 567 THR A O 1
ATOM 1394 N N . PRO A 1 185 ? -16.239 -16.127 -77.412 1.00 29.96 568 PRO A N 1
ATOM 1395 C CA . PRO A 1 185 ? -15.631 -16.444 -76.116 1.00 35.22 5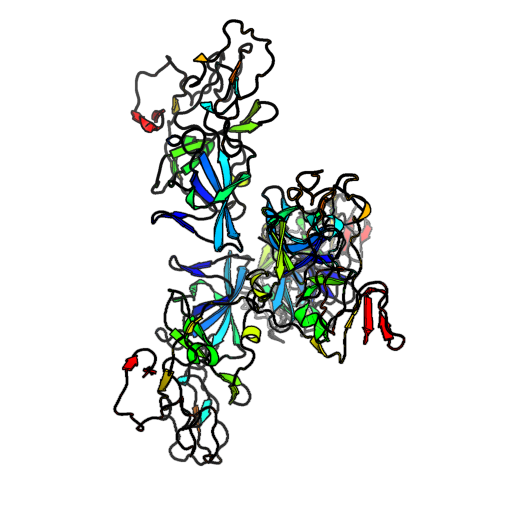68 PRO A CA 1
ATOM 1396 C C . PRO A 1 185 ? -14.175 -15.986 -76.017 1.00 36.69 568 PRO A C 1
ATOM 1397 O O . PRO A 1 185 ? -13.545 -16.203 -74.981 1.00 37.76 568 PRO A O 1
ATOM 1401 N N . HIS A 1 186 ? -13.650 -15.366 -77.070 1.00 32.01 569 HIS A N 1
ATOM 1402 C CA . HIS A 1 186 ? -12.269 -14.896 -77.052 1.00 33.40 569 HIS A CA 1
ATOM 1403 C C . HIS A 1 186 ? -12.117 -13.418 -77.417 1.00 36.96 569 HIS A C 1
ATOM 1404 O O . HIS A 1 186 ? -11.037 -12.979 -77.811 1.00 31.34 569 HIS A O 1
ATOM 1411 N N . ASP A 1 187 ? -13.193 -12.649 -77.283 1.00 33.18 570 ASP A N 1
ATOM 1412 C CA . ASP A 1 187 ? -13.105 -11.209 -77.495 1.00 34.05 570 ASP A CA 1
ATOM 1413 C C . ASP A 1 187 ? -12.467 -10.518 -76.292 1.00 36.62 570 ASP A C 1
ATOM 1414 O O . ASP A 1 187 ? -12.641 -10.951 -75.151 1.00 34.90 570 ASP A O 1
ATOM 1419 N N . ARG A 1 188 ? -11.719 -9.450 -76.555 1.00 28.96 571 ARG A N 1
ATOM 1420 C CA . ARG A 1 188 ? -11.056 -8.704 -75.492 1.00 29.18 571 ARG A CA 1
ATOM 1421 C C . ARG A 1 188 ? -12.062 -8.069 -74.543 1.00 34.40 571 ARG A C 1
ATOM 1422 O O . ARG A 1 188 ? -13.184 -7.741 -74.934 1.00 32.10 571 ARG A O 1
ATOM 1430 N N . VAL A 1 189 ? -11.654 -7.909 -73.289 1.00 33.92 572 VAL A N 1
ATOM 1431 C CA . VAL A 1 189 ? -12.493 -7.273 -72.287 1.00 33.13 572 VAL A CA 1
ATOM 1432 C C . VAL A 1 189 ? -12.748 -5.833 -72.692 1.00 28.06 572 VAL A C 1
ATOM 1433 O O . VAL A 1 189 ? -11.805 -5.067 -72.880 1.00 34.15 572 VAL A O 1
ATOM 1437 N N . PRO A 1 190 ? -14.029 -5.462 -72.824 1.00 26.48 573 PRO A N 1
ATOM 1438 C CA . PRO A 1 190 ? -14.457 -4.135 -73.278 1.00 25.48 573 PRO A CA 1
ATOM 1439 C C . PRO A 1 190 ? -14.351 -3.084 -72.179 1.00 29.37 573 PRO A C 1
ATOM 1440 O O . PRO A 1 190 ? -14.204 -3.425 -71.006 1.00 31.16 573 PRO A O 1
ATOM 1444 N N . GLU A 1 191 ? -14.431 -1.814 -72.564 1.00 33.71 574 GLU A N 1
ATOM 1445 C CA . GLU A 1 191 ? -14.348 -0.715 -71.610 1.00 29.90 574 GLU A CA 1
ATOM 1446 C C . GLU A 1 191 ? -15.735 -0.155 -71.310 1.00 28.68 574 GLU A C 1
ATOM 1447 O O . GLU A 1 191 ? -16.620 -0.177 -72.166 1.00 30.61 574 GLU A O 1
ATOM 1453 N N . PRO A 1 192 ? -15.931 0.356 -70.088 1.00 30.76 575 PRO A N 1
ATOM 1454 C CA . PRO A 1 192 ? -17.212 0.984 -69.756 1.00 28.63 575 PRO A CA 1
ATOM 1455 C C . PRO A 1 192 ? -17.325 2.332 -70.453 1.00 31.91 575 PRO A C 1
ATOM 1456 O O . PRO A 1 192 ? -16.325 2.859 -70.939 1.00 26.54 575 PRO A O 1
ATOM 1460 N N . THR A 1 193 ? -18.524 2.896 -70.504 1.00 31.02 576 THR A N 1
ATOM 1461 C CA . THR A 1 193 ? -18.648 4.241 -71.037 1.00 36.30 576 THR A CA 1
ATOM 1462 C C . THR A 1 193 ? -18.850 5.231 -69.903 1.00 32.33 576 THR A C 1
ATOM 1463 O O . THR A 1 193 ? -19.611 4.981 -68.969 1.00 27.70 576 THR A O 1
ATOM 1467 N N . MET A 1 194 ? -18.141 6.349 -69.985 1.00 32.85 577 MET A N 1
ATOM 1468 C CA . MET A 1 194 ? -18.175 7.344 -68.930 1.00 33.68 577 MET A CA 1
ATOM 1469 C C . MET A 1 194 ? -19.132 8.454 -69.306 1.00 33.90 577 MET A C 1
ATOM 1470 O O . MET A 1 194 ? -19.140 8.920 -70.444 1.00 41.46 577 MET A O 1
ATOM 1475 N N . GLY A 1 195 ? -19.956 8.860 -68.351 1.00 36.25 578 GLY A N 1
ATOM 1476 C CA . GLY A 1 195 ? -20.790 10.032 -68.529 1.00 33.81 578 GLY A CA 1
ATOM 1477 C C . GLY A 1 195 ? -20.059 11.175 -67.866 1.00 32.96 578 GLY A C 1
ATOM 1478 O O . GLY A 1 195 ? -18.990 11.586 -68.323 1.00 31.67 578 GLY A O 1
ATOM 1479 N N . SER A 1 196 ? -20.622 11.679 -66.775 1.00 30.07 579 SER A N 1
ATOM 1480 C CA . SER A 1 196 ? -19.911 12.644 -65.958 1.00 34.80 579 SER A CA 1
ATOM 1481 C C . SER A 1 196 ? -18.702 11.961 -65.330 1.00 38.98 579 SER A C 1
ATOM 1482 O O . SER A 1 196 ? -18.791 10.807 -64.901 1.00 32.23 579 SER A O 1
ATOM 1485 N N . PRO A 1 197 ? -17.561 12.664 -65.292 1.00 35.95 580 PRO A N 1
ATOM 1486 C CA . PRO A 1 197 ? -16.366 12.166 -64.606 1.00 33.59 580 PRO A CA 1
ATOM 1487 C C . PRO A 1 197 ? -16.521 12.314 -63.093 1.00 36.10 580 PRO A C 1
ATOM 1488 O O . PRO A 1 197 ? -15.865 11.606 -62.326 1.00 35.18 580 PRO A O 1
ATOM 1492 N N . ASP A 1 198 ? -17.388 13.233 -62.678 1.00 37.02 581 ASP A N 1
ATOM 1493 C CA . ASP A 1 198 ? -17.730 13.396 -61.270 1.00 38.26 581 ASP A CA 1
ATOM 1494 C C . ASP A 1 198 ? -18.747 12.339 -60.852 1.00 36.15 581 ASP A C 1
ATOM 1495 O O . ASP A 1 198 ? -19.507 12.545 -59.908 1.00 38.78 581 ASP A O 1
ATOM 1500 N N . ALA A 1 199 ? -18.764 11.215 -61.563 1.00 34.31 582 ALA A N 1
ATOM 1501 C CA . ALA A 1 199 ? -19.748 10.169 -61.316 1.00 35.93 582 ALA A CA 1
ATOM 1502 C C . ALA A 1 199 ? -19.276 8.817 -61.835 1.00 33.87 582 ALA A C 1
ATOM 1503 O O . ALA A 1 199 ? -18.437 8.750 -62.728 1.00 36.44 582 ALA A O 1
ATOM 1505 N N . PRO A 1 200 ? -19.821 7.730 -61.274 1.00 33.83 583 PRO A N 1
ATOM 1506 C CA . PRO A 1 200 ? -19.524 6.384 -61.772 1.00 32.98 583 PRO A CA 1
ATOM 1507 C C . PRO A 1 200 ? -19.911 6.286 -63.242 1.00 33.10 583 PRO A C 1
ATOM 1508 O O . PRO A 1 200 ? -20.580 7.188 -63.744 1.00 27.55 583 PRO A O 1
ATOM 1512 N N . PRO A 1 201 ? -19.507 5.204 -63.924 1.00 30.17 584 PRO A N 1
ATOM 1513 C CA . PRO A 1 201 ? -19.799 5.067 -65.355 1.00 30.98 584 PRO A CA 1
ATOM 1514 C C . PRO A 1 201 ? -21.295 5.149 -65.639 1.00 31.05 584 PRO A C 1
ATOM 1515 O O . PRO A 1 201 ? -22.099 4.725 -64.806 1.00 26.70 584 PRO A O 1
ATOM 1519 N N . LEU A 1 202 ? -21.658 5.690 -66.799 1.00 27.11 585 LEU A N 1
ATOM 1520 C CA . LEU A 1 202 ? -23.058 5.739 -67.207 1.00 28.84 585 LEU A CA 1
ATOM 1521 C C . LEU A 1 202 ? -23.604 4.325 -67.410 1.00 29.41 585 LEU A C 1
ATOM 1522 O O . LEU A 1 202 ? -24.777 4.058 -67.152 1.00 27.64 585 LEU A O 1
ATOM 1527 N N . VAL A 1 203 ? -22.744 3.426 -67.878 1.00 27.59 586 VAL A N 1
ATOM 1528 C CA . VAL A 1 203 ? -23.111 2.025 -68.043 1.00 26.87 586 VAL A CA 1
ATOM 1529 C C . VAL A 1 203 ? -21.881 1.181 -68.361 1.00 29.47 586 VAL A C 1
ATOM 1530 O O . VAL A 1 203 ? -20.974 1.629 -69.064 1.00 27.77 586 VAL A O 1
ATOM 1534 N N . GLY A 1 204 ? -21.851 -0.036 -67.829 1.00 26.20 587 GLY A N 1
ATOM 1535 C CA . GLY A 1 204 ? -20.743 -0.941 -68.064 1.00 29.62 587 GLY A CA 1
ATOM 1536 C C . GLY A 1 204 ? -20.961 -1.764 -69.318 1.00 27.66 587 GLY A C 1
ATOM 1537 O O . GLY A 1 204 ? -21.871 -1.487 -70.099 1.00 27.05 587 GLY A O 1
ATOM 1538 N N . ALA A 1 205 ? -20.128 -2.780 -69.513 1.00 23.62 588 ALA A N 1
ATOM 1539 C CA . ALA A 1 205 ? -20.229 -3.628 -70.694 1.00 27.13 588 ALA A CA 1
ATOM 1540 C C . ALA A 1 205 ? -20.210 -5.102 -70.320 1.00 29.57 588 ALA A C 1
ATOM 1541 O O . ALA A 1 205 ? -19.809 -5.468 -69.212 1.00 25.98 588 ALA A O 1
ATOM 1543 N N . VAL A 1 206 ? -20.643 -5.943 -71.254 1.00 27.88 589 VAL A N 1
ATOM 1544 C CA . VAL A 1 206 ? -20.616 -7.384 -71.050 1.00 27.44 589 VAL A CA 1
ATOM 1545 C C . VAL A 1 206 ? -19.918 -8.080 -72.211 1.00 29.74 589 VAL A C 1
ATOM 1546 O O . VAL A 1 206 ? -19.978 -7.619 -73.350 1.00 26.57 589 VAL A O 1
ATOM 1550 N N . TYR A 1 207 ? -19.250 -9.189 -71.912 1.00 26.80 590 TYR A N 1
ATOM 1551 C CA . TYR A 1 207 ? -18.555 -9.960 -72.932 1.00 25.08 590 TYR A CA 1
ATOM 1552 C C . TYR A 1 207 ? -18.697 -11.466 -72.696 1.00 27.33 590 TYR A C 1
ATOM 1553 O O . TYR A 1 207 ? -19.211 -11.897 -71.666 1.00 25.72 590 TYR A O 1
ATOM 1562 N N . MET A 1 208 ? -18.237 -12.262 -73.655 1.00 30.37 591 MET A N 1
ATOM 1563 C CA . MET A 1 208 ? -18.401 -13.712 -73.587 1.00 29.15 591 MET A CA 1
ATOM 1564 C C . MET A 1 208 ? -17.119 -14.412 -73.131 1.00 33.11 591 MET A C 1
ATOM 1565 O O . MET A 1 208 ? -16.014 -13.923 -73.357 1.00 31.92 591 MET A O 1
ATOM 1570 N N . ARG A 1 209 ? -17.276 -15.561 -72.484 1.00 34.00 592 ARG A N 1
ATOM 1571 C CA . ARG A 1 209 ? -16.137 -16.351 -72.033 1.00 33.72 592 ARG A CA 1
ATOM 1572 C C . ARG A 1 209 ? -16.515 -17.824 -71.931 1.00 31.50 592 ARG A C 1
ATOM 1573 O O . ARG A 1 209 ? -17.665 -18.157 -71.646 1.00 34.73 592 ARG A O 1
ATOM 1581 N N . PRO A 1 210 ? -15.552 -18.719 -72.175 1.00 28.74 593 PRO A N 1
ATOM 1582 C CA . PRO A 1 210 ? -15.855 -20.142 -71.981 1.00 34.07 593 PRO A CA 1
ATOM 1583 C C . PRO A 1 210 ? -16.252 -20.424 -70.533 1.00 35.12 593 PRO A C 1
ATOM 1584 O O . PRO A 1 210 ? -15.665 -19.869 -69.605 1.00 34.33 593 PRO A O 1
ATOM 1588 N N . LYS A 1 211 ? -17.253 -21.274 -70.347 1.00 30.37 594 LYS A N 1
ATOM 1589 C CA . LYS A 1 211 ? -17.757 -21.578 -69.016 1.00 32.67 594 LYS A CA 1
ATOM 1590 C C . LYS A 1 211 ? -16.855 -22.566 -68.281 1.00 35.97 594 LYS A C 1
ATOM 1591 O O . LYS A 1 211 ? -16.091 -23.303 -68.900 1.00 38.35 594 LYS A O 1
ATOM 1597 N N . MET A 1 212 ? -16.956 -22.579 -66.957 1.00 34.13 595 MET A N 1
ATOM 1598 C CA . MET A 1 212 ? -16.102 -23.417 -66.127 1.00 36.01 595 MET A CA 1
ATOM 1599 C C . MET A 1 212 ? -16.915 -24.474 -65.393 1.00 33.35 595 MET A C 1
ATOM 1600 O O . MET A 1 212 ? -18.138 -24.368 -65.296 1.00 33.61 595 MET A O 1
ATOM 1605 N N . GLN A 1 213 ? -16.235 -25.492 -64.872 1.00 29.83 596 GLN A N 1
ATOM 1606 C CA . GLN A 1 213 ? -16.923 -26.583 -64.188 1.00 28.40 596 GLN A CA 1
ATOM 1607 C C . GLN A 1 213 ? -17.029 -26.339 -62.685 1.00 27.49 596 GLN A C 1
ATOM 1608 O O . GLN A 1 213 ? -18.071 -26.589 -62.085 1.00 34.92 596 GLN A O 1
ATOM 1614 N N . ARG A 1 214 ? -15.955 -25.845 -62.080 1.00 27.43 597 ARG A N 1
ATOM 1615 C CA . ARG A 1 214 ? -15.953 -25.572 -60.646 1.00 32.30 597 ARG A CA 1
ATOM 1616 C C . ARG A 1 214 ? -16.182 -24.084 -60.369 1.00 35.58 597 ARG A C 1
ATOM 1617 O O . ARG A 1 214 ? -15.443 -23.230 -60.858 1.00 35.50 597 ARG A O 1
ATOM 1625 N N . ASP A 1 215 ? -17.213 -23.783 -59.588 1.00 32.94 598 ASP A N 1
ATOM 1626 C CA . ASP A 1 215 ? -17.579 -22.400 -59.296 1.00 30.84 598 ASP A CA 1
ATOM 1627 C C . ASP A 1 215 ? -18.088 -22.262 -57.862 1.00 34.72 598 ASP A C 1
ATOM 1628 O O . ASP A 1 215 ? -19.271 -22.458 -57.583 1.00 34.36 598 ASP A O 1
ATOM 1633 N N . ASP A 1 216 ? -17.181 -21.908 -56.960 1.00 37.16 599 ASP A N 1
ATOM 1634 C CA . ASP A 1 216 ? -17.448 -21.963 -55.528 1.00 35.85 599 ASP A CA 1
ATOM 1635 C C . ASP A 1 216 ? -18.328 -20.829 -55.012 1.00 32.90 599 ASP A C 1
ATOM 1636 O O . ASP A 1 216 ? -19.076 -21.008 -54.052 1.00 36.31 599 ASP A O 1
ATOM 1641 N N . LEU A 1 217 ? -18.235 -19.664 -55.641 1.00 34.32 600 LEU A N 1
ATOM 1642 C CA . LEU A 1 217 ? -18.954 -18.491 -55.157 1.00 32.69 600 LEU A CA 1
ATOM 1643 C C . LEU A 1 217 ? -20.301 -18.323 -55.850 1.00 30.91 600 LEU A C 1
ATOM 1644 O O . LEU A 1 217 ? -21.081 -17.432 -55.507 1.00 27.75 600 LEU A O 1
ATOM 1649 N N . GLY A 1 218 ? -20.569 -19.188 -56.825 1.00 38.00 601 GLY A N 1
ATOM 1650 C CA . GLY A 1 218 ? -21.768 -19.080 -57.638 1.00 36.51 601 GLY A CA 1
ATOM 1651 C C . GLY A 1 218 ? -21.773 -17.789 -58.437 1.00 32.51 601 GLY A C 1
ATOM 1652 O O . GLY A 1 218 ? -22.714 -16.999 -58.353 1.00 25.32 601 GLY A O 1
ATOM 1653 N N . GLU A 1 219 ? -20.716 -17.572 -59.213 1.00 30.17 602 GLU A N 1
ATOM 1654 C CA . GLU A 1 219 ? -20.552 -16.315 -59.935 1.00 32.95 602 GLU A CA 1
ATOM 1655 C C . GLU A 1 219 ? -21.264 -16.311 -61.285 1.00 31.48 602 GLU A C 1
ATOM 1656 O O . GLU A 1 219 ? -21.775 -15.272 -61.720 1.00 26.98 602 GLU A O 1
ATOM 1662 N N . TYR A 1 220 ? -21.309 -17.473 -61.935 1.00 26.00 603 TYR A N 1
ATOM 1663 C CA . TYR A 1 220 ? -21.764 -17.549 -63.320 1.00 26.62 603 TYR A CA 1
ATOM 1664 C C . TYR A 1 220 ? -22.895 -18.553 -63.552 1.00 28.67 603 TYR A C 1
ATOM 1665 O O . TYR A 1 220 ? -22.946 -19.612 -62.926 1.00 33.50 603 TYR A O 1
ATOM 1674 N N . ALA A 1 221 ? -23.794 -18.203 -64.467 1.00 31.61 604 ALA A N 1
ATOM 1675 C CA . ALA A 1 221 ? -25.005 -18.978 -64.720 1.00 32.95 604 ALA A CA 1
ATOM 1676 C C . ALA A 1 221 ? -24.750 -20.243 -65.543 1.00 31.82 604 ALA A C 1
ATOM 1677 O O . ALA A 1 221 ? -25.622 -21.104 -65.652 1.00 30.83 604 ALA A O 1
ATOM 1679 N N . THR A 1 222 ? -23.556 -20.350 -66.114 1.00 26.81 605 THR A N 1
ATOM 1680 C CA . THR A 1 222 ? -23.241 -21.441 -67.026 1.00 25.58 605 THR A CA 1
ATOM 1681 C C . THR A 1 222 ? -22.350 -22.490 -66.379 1.00 30.00 605 THR A C 1
ATOM 1682 O O . THR A 1 222 ? -21.994 -23.486 -67.007 1.00 29.97 605 THR A O 1
ATOM 1686 N N . SER A 1 223 ? -21.982 -22.257 -65.124 1.00 34.71 606 SER A N 1
ATOM 1687 C CA . SER A 1 223 ? -21.141 -23.191 -64.387 1.00 29.43 606 SER A CA 1
ATOM 1688 C C . SER A 1 223 ? -21.910 -24.469 -64.088 1.00 31.70 606 SER A C 1
ATOM 1689 O O . SER A 1 223 ? -23.112 -24.432 -63.838 1.00 36.88 606 SER A O 1
ATOM 1692 N N . ASP A 1 224 ? -21.223 -25.603 -64.117 1.00 32.97 607 ASP A N 1
ATOM 1693 C CA . ASP A 1 224 ? -21.840 -26.850 -63.689 1.00 34.31 607 ASP A CA 1
ATOM 1694 C C . ASP A 1 224 ? -22.216 -26.755 -62.216 1.00 35.79 607 ASP A C 1
ATOM 1695 O O . ASP A 1 224 ? -23.351 -27.039 -61.832 1.00 31.08 607 ASP A O 1
ATOM 1700 N N . ASP A 1 225 ? -21.256 -26.335 -61.398 1.00 34.83 608 ASP A N 1
ATOM 1701 C CA . ASP A 1 225 ? -21.443 -26.293 -59.953 1.00 36.17 608 ASP A CA 1
ATOM 1702 C C . ASP A 1 225 ? -22.103 -25.013 -59.470 1.00 37.32 608 ASP A C 1
ATOM 1703 O O . ASP A 1 225 ? -22.081 -23.982 -60.144 1.00 38.94 608 ASP A O 1
ATOM 1708 N N . CYS A 1 226 ? -22.685 -25.100 -58.281 1.00 34.02 609 CYS A N 1
ATOM 1709 C CA . CYS A 1 226 ? -23.178 -23.936 -57.569 1.00 35.08 609 CYS A CA 1
ATOM 1710 C C . CYS A 1 226 ? -23.315 -24.298 -56.102 1.00 35.47 609 CYS A C 1
ATOM 1711 O O . CYS A 1 226 ? -23.950 -25.297 -55.765 1.00 39.54 609 CYS A O 1
ATOM 1714 N N . PRO A 1 227 ? -22.717 -23.486 -55.218 1.00 41.93 610 PRO A N 1
ATOM 1715 C CA . PRO A 1 227 ? -22.799 -23.769 -53.781 1.00 32.73 610 PRO A CA 1
ATOM 1716 C C . PRO A 1 227 ? -24.251 -23.891 -53.325 1.00 32.94 610 PRO A C 1
ATOM 1717 O O . PRO A 1 227 ? -25.149 -23.351 -53.978 1.00 31.92 610 PRO A O 1
ATOM 1721 N N . ARG A 1 228 ? -24.466 -24.596 -52.217 1.00 29.19 611 ARG A N 1
ATOM 1722 C CA . ARG A 1 228 ? -25.807 -24.872 -51.712 1.00 27.90 611 ARG A CA 1
ATOM 1723 C C . ARG A 1 228 ? -26.585 -23.628 -51.282 1.00 31.93 611 ARG A C 1
ATOM 1724 O O . ARG A 1 228 ? -27.818 -23.632 -51.299 1.00 37.11 611 ARG A O 1
ATOM 1726 N N . TYR A 1 229 ? -25.880 -22.567 -50.897 1.00 27.24 612 TYR A N 1
ATOM 1727 C CA . TYR A 1 229 ? -26.554 -21.374 -50.383 1.00 28.69 612 TYR A CA 1
ATOM 1728 C C . TYR A 1 229 ? -26.995 -20.425 -51.486 1.00 27.03 612 TYR A C 1
ATOM 1729 O O . TYR A 1 229 ? -27.548 -19.365 -51.208 1.00 29.19 612 TYR A O 1
ATOM 1738 N N . ILE A 1 230 ? -26.759 -20.813 -52.734 1.00 27.66 613 ILE A N 1
ATOM 1739 C CA . ILE A 1 230 ? -27.159 -19.990 -53.872 1.00 27.01 613 ILE A CA 1
ATOM 1740 C C . ILE A 1 230 ? -28.181 -20.687 -54.770 1.00 29.50 613 ILE A C 1
ATOM 1741 O O . ILE A 1 230 ? -28.097 -21.891 -55.010 1.00 30.10 613 ILE A O 1
ATOM 1746 N N . ILE A 1 231 ? -29.152 -19.914 -55.247 1.00 25.34 614 ILE A N 1
ATOM 1747 C CA . ILE A 1 231 ? -30.158 -20.403 -56.177 1.00 25.64 614 ILE A CA 1
ATOM 1748 C C . ILE A 1 231 ? -30.110 -19.588 -57.464 1.00 28.45 614 ILE A C 1
ATOM 1749 O O . ILE A 1 231 ? -30.417 -18.401 -57.467 1.00 31.66 614 ILE A O 1
ATOM 1754 N N . ARG A 1 232 ? -29.719 -20.227 -58.558 1.00 25.20 615 ARG A N 1
ATOM 1755 C CA . ARG A 1 232 ? -29.642 -19.539 -59.838 1.00 27.49 615 ARG A CA 1
ATOM 1756 C C . ARG A 1 232 ? -31.023 -19.407 -60.483 1.00 32.28 615 ARG A C 1
ATOM 1757 O O . ARG A 1 232 ? -31.977 -20.064 -60.057 1.00 37.15 615 ARG A O 1
ATOM 1765 N N . PRO A 1 233 ? -31.136 -18.545 -61.507 1.00 27.40 616 PRO A N 1
ATOM 1766 C CA . PRO A 1 233 ? -32.387 -18.371 -62.257 1.00 30.19 616 PRO A CA 1
ATOM 1767 C C . PRO A 1 233 ? -32.933 -19.682 -62.825 1.00 31.32 616 PRO A C 1
ATOM 1768 O O . PRO A 1 233 ? -32.157 -20.564 -63.201 1.00 29.32 616 PRO A O 1
ATOM 1772 N N . ASN A 1 234 ? -34.259 -19.791 -62.887 1.00 29.57 617 ASN A N 1
ATOM 1773 C CA . ASN A 1 234 ? -34.936 -20.966 -63.433 1.00 30.86 617 ASN A CA 1
ATOM 1774 C C . ASN A 1 234 ? -34.837 -22.193 -62.544 1.00 33.87 617 ASN A C 1
ATOM 1775 O O . ASN A 1 234 ? -35.484 -23.207 -62.800 1.00 40.47 617 ASN A O 1
ATOM 1780 N N . ASP A 1 235 ? -34.020 -22.100 -61.504 1.00 37.62 618 ASP A N 1
ATOM 1781 C CA . ASP A 1 235 ? -33.802 -23.223 -60.605 1.00 45.87 618 ASP A CA 1
ATOM 1782 C C . ASP A 1 235 ? -34.686 -23.091 -59.366 1.00 49.11 618 ASP A C 1
ATOM 1783 O O . ASP A 1 235 ? -34.213 -23.214 -58.236 1.00 55.34 618 ASP A O 1
ATOM 1788 N N . SER A 1 236 ? -35.974 -22.848 -59.585 1.00 46.31 619 SER A N 1
ATOM 1789 C CA . SER A 1 236 ? -36.890 -22.519 -58.494 1.00 54.02 619 SER A CA 1
ATOM 1790 C C . SER A 1 236 ? -37.254 -23.701 -57.595 1.00 50.17 619 SER A C 1
ATOM 1791 O O . SER A 1 236 ? -37.765 -24.717 -58.067 1.00 46.94 619 SER A O 1
ATOM 1794 N N . PRO A 1 237 ? -36.988 -23.560 -56.287 1.00 52.15 620 PRO A N 1
ATOM 1795 C CA . PRO A 1 237 ? -37.368 -24.531 -55.254 1.00 49.34 620 PRO A CA 1
ATOM 1796 C C . PRO A 1 237 ? -38.833 -24.365 -54.848 1.00 47.36 620 PRO A C 1
ATOM 1797 O O . PRO A 1 237 ? -39.288 -23.240 -54.638 1.00 39.58 620 PRO A O 1
ATOM 1801 N N . GLU A 1 238 ? -39.554 -25.476 -54.731 1.00 48.27 621 GLU A N 1
ATOM 1802 C CA . GLU A 1 238 ? -40.988 -25.432 -54.449 1.00 47.31 621 GLU A CA 1
ATOM 1803 C C . GLU A 1 238 ? -41.326 -25.485 -52.961 1.00 43.69 621 GLU A C 1
ATOM 1804 O O . GLU A 1 238 ? -42.273 -26.160 -52.560 1.00 41.57 621 GLU A O 1
ATOM 1810 N N . GLU A 1 239 ? -40.558 -24.768 -52.147 1.00 43.01 622 GLU A N 1
ATOM 1811 C CA . GLU A 1 239 ? -40.837 -24.689 -50.716 1.00 43.69 622 GLU A CA 1
ATOM 1812 C C . GLU A 1 239 ? -39.934 -23.670 -50.033 1.00 44.37 622 GLU A C 1
ATOM 1813 O O . GLU A 1 239 ? -38.764 -23.530 -50.392 1.00 39.03 622 GLU A O 1
ATOM 1815 N N . GLY A 1 240 ? -40.485 -22.960 -49.051 1.00 39.02 623 GLY A N 1
ATOM 1816 C CA . GLY A 1 240 ? -39.709 -22.018 -48.265 1.00 39.29 623 GLY A CA 1
ATOM 1817 C C . GLY A 1 240 ? -40.293 -20.619 -48.203 1.00 37.79 623 GLY A C 1
ATOM 1818 O O . GLY A 1 240 ? -41.262 -20.308 -48.890 1.00 36.57 623 GLY A O 1
ATOM 1819 N N . GLN A 1 241 ? -39.692 -19.772 -47.375 1.00 41.53 624 GLN A N 1
ATOM 1820 C CA . GLN A 1 241 ? -40.136 -18.393 -47.219 1.00 35.78 624 GLN A CA 1
ATOM 1821 C C . GLN A 1 241 ? -39.208 -17.431 -47.956 1.00 39.52 624 GLN A C 1
ATOM 1822 O O . GLN A 1 241 ? -37.998 -17.421 -47.725 1.00 36.00 624 GLN A O 1
ATOM 1828 N N . VAL A 1 242 ? -39.780 -16.618 -48.838 1.00 33.75 625 VAL A N 1
ATOM 1829 C CA . VAL A 1 242 ? -38.986 -15.720 -49.666 1.00 31.73 625 VAL A CA 1
ATOM 1830 C C . VAL A 1 242 ? -39.195 -14.247 -49.322 1.00 34.72 625 VAL A C 1
ATOM 1831 O O . VAL A 1 242 ? -40.323 -13.753 -49.317 1.00 33.20 625 VAL A O 1
ATOM 1835 N N . ASP A 1 243 ? -38.096 -13.556 -49.032 1.00 34.64 626 ASP A N 1
ATOM 1836 C CA . ASP A 1 243 ? -38.122 -12.116 -48.800 1.00 36.16 626 ASP A CA 1
ATOM 1837 C C . ASP A 1 243 ? -37.862 -11.382 -50.107 1.00 36.17 626 ASP A C 1
ATOM 1838 O O . ASP A 1 243 ? -36.753 -11.415 -50.638 1.00 32.69 626 ASP A O 1
ATOM 1843 N N . ILE A 1 244 ? -38.891 -10.713 -50.615 1.00 40.22 627 ILE A N 1
ATOM 1844 C CA . ILE A 1 244 ? -38.840 -10.104 -51.941 1.00 42.11 627 ILE A CA 1
ATOM 1845 C C . ILE A 1 244 ? -37.792 -9.001 -52.095 1.00 36.74 627 ILE A C 1
ATOM 1846 O O . ILE A 1 244 ? -37.138 -8.909 -53.133 1.00 39.54 627 ILE A O 1
ATOM 1851 N N . GLU A 1 245 ? -37.630 -8.174 -51.068 1.00 34.71 628 GLU A N 1
ATOM 1852 C CA . GLU A 1 245 ? -36.742 -7.015 -51.164 1.00 37.79 628 GLU A CA 1
ATOM 1853 C C . GLU A 1 245 ? -35.261 -7.392 -51.225 1.00 39.84 628 GLU A C 1
ATOM 1854 O O . GLU A 1 245 ? -34.444 -6.645 -51.765 1.00 37.98 628 GLU A O 1
ATOM 1856 N N . THR A 1 246 ? -34.919 -8.554 -50.681 1.00 39.77 629 THR A N 1
ATOM 1857 C CA . THR A 1 246 ? -33.521 -8.964 -50.601 1.00 36.19 629 THR A CA 1
ATOM 1858 C C . THR A 1 246 ? -33.226 -10.251 -51.377 1.00 30.33 629 THR A C 1
ATOM 1859 O O . THR A 1 246 ? -32.070 -10.627 -51.541 1.00 32.51 629 THR A O 1
ATOM 1863 N N . GLY A 1 247 ? -34.269 -10.926 -51.846 1.00 36.07 630 GLY A N 1
ATOM 1864 C CA . GLY A 1 247 ? -34.104 -12.176 -52.567 1.00 34.33 630 GLY A CA 1
ATOM 1865 C C . GLY A 1 247 ? -33.562 -13.302 -51.701 1.00 35.49 630 GLY A C 1
ATOM 1866 O O . GLY A 1 247 ? -32.896 -14.218 -52.189 1.00 32.88 630 GLY A O 1
ATOM 1867 N N . THR A 1 248 ? -33.840 -13.234 -50.405 1.00 34.98 631 THR A N 1
ATOM 1868 C CA . THR A 1 248 ? -33.396 -14.270 -49.486 1.00 31.44 631 THR A CA 1
ATOM 1869 C C . THR A 1 248 ? -34.528 -15.248 -49.219 1.00 34.53 631 THR A C 1
ATOM 1870 O O . THR A 1 248 ? -35.690 -14.857 -49.141 1.00 34.43 631 THR A O 1
ATOM 1874 N N . ILE A 1 249 ? -34.186 -16.523 -49.091 1.00 34.48 632 ILE A N 1
ATOM 1875 C CA . ILE A 1 249 ? -35.177 -17.541 -48.784 1.00 35.56 632 ILE A CA 1
ATOM 1876 C C . ILE A 1 249 ? -34.664 -18.428 -47.658 1.00 35.93 632 ILE A C 1
ATOM 1877 O O . ILE A 1 249 ? -33.475 -18.726 -47.593 1.00 41.35 632 ILE A O 1
ATOM 1882 N N . THR A 1 250 ? -35.558 -18.830 -46.760 1.00 42.43 633 THR A N 1
ATOM 1883 C CA . THR A 1 250 ? -35.169 -19.638 -45.608 1.00 42.53 633 THR A CA 1
ATOM 1884 C C . THR A 1 250 ? -36.122 -20.810 -45.395 1.00 49.77 633 THR A C 1
ATOM 1885 O O . THR A 1 250 ? -37.256 -20.792 -45.872 1.00 47.55 633 THR A O 1
ATOM 1889 N N . THR A 1 251 ? -35.652 -21.827 -44.676 1.00 60.28 634 THR A N 1
ATOM 1890 C CA . THR A 1 251 ? -36.460 -23.005 -44.368 1.00 54.60 634 THR A CA 1
ATOM 1891 C C . THR A 1 251 ? -37.152 -23.562 -45.609 1.00 51.16 634 THR A C 1
ATOM 1892 O O . THR A 1 251 ? -37.638 -24.693 -45.605 1.00 51.71 634 THR A O 1
ATOM 1894 N N . PRO B 1 15 ? -7.986 16.611 -42.063 1.00 43.87 398 PRO B N 1
ATOM 1895 C CA . PRO B 1 15 ? -8.267 16.848 -40.645 1.00 43.49 398 PRO B CA 1
ATOM 1896 C C . PRO B 1 15 ? -7.881 15.655 -39.784 1.00 46.93 398 PRO B C 1
ATOM 1897 O O . PRO B 1 15 ? -8.683 15.199 -38.967 1.00 56.64 398 PRO B O 1
ATOM 1901 N N . HIS B 1 16 ? -6.667 15.152 -39.968 1.00 41.55 399 HIS B N 1
ATOM 1902 C CA . HIS B 1 16 ? -6.198 14.019 -39.186 1.00 44.27 399 HIS B CA 1
ATOM 1903 C C . HIS B 1 16 ? -4.963 14.387 -38.377 1.00 41.13 399 HIS B C 1
ATOM 1904 O O . HIS B 1 16 ? -4.877 14.077 -37.189 1.00 41.55 399 HIS B O 1
ATOM 1911 N N . MET B 1 17 ? -4.016 15.063 -39.021 1.00 41.98 400 MET B N 1
ATOM 1912 C CA . MET B 1 17 ? -2.693 15.268 -38.438 1.00 37.45 400 MET B CA 1
ATOM 1913 C C . MET B 1 17 ? -2.387 16.720 -38.083 1.00 33.22 400 MET B C 1
ATOM 1914 O O . MET B 1 17 ? -2.779 17.643 -38.790 1.00 34.22 400 MET B O 1
ATOM 1919 N N . ASP B 1 18 ? -1.672 16.907 -36.981 1.00 37.46 401 ASP B N 1
ATOM 1920 C CA . ASP B 1 18 ? -1.228 18.229 -36.565 1.00 42.00 401 ASP B CA 1
ATOM 1921 C C . ASP B 1 18 ? 0.191 18.488 -37.053 1.00 44.49 401 ASP B C 1
ATOM 1922 O O . ASP B 1 18 ? 0.693 19.613 -36.969 1.00 41.45 401 ASP B O 1
ATOM 1927 N N . GLU B 1 19 ? 0.838 17.443 -37.562 1.00 38.27 402 GLU B N 1
ATOM 1928 C CA . GLU B 1 19 ? 2.217 17.565 -38.018 1.00 36.91 402 GLU B CA 1
ATOM 1929 C C . GLU B 1 19 ? 2.620 16.500 -39.033 1.00 35.86 402 GLU B C 1
ATOM 1930 O O . GLU B 1 19 ? 2.148 15.364 -38.982 1.00 37.19 402 GLU B O 1
ATOM 1936 N N . VAL B 1 20 ? 3.490 16.885 -39.963 1.00 31.97 403 VAL B N 1
ATOM 1937 C CA . VAL B 1 20 ? 4.161 15.929 -40.835 1.00 34.32 403 VAL B CA 1
ATOM 1938 C C . VAL B 1 20 ? 5.647 16.265 -40.904 1.00 32.05 403 VAL B C 1
ATOM 1939 O O . VAL B 1 20 ? 6.036 17.423 -40.759 1.00 34.66 403 VAL B O 1
ATOM 1943 N N . ILE B 1 21 ? 6.479 15.251 -41.112 1.00 33.97 404 ILE B N 1
ATOM 1944 C CA . ILE B 1 21 ? 7.917 15.464 -41.214 1.00 35.27 404 ILE B CA 1
ATOM 1945 C C . ILE B 1 21 ? 8.451 15.015 -42.569 1.00 33.67 404 ILE B C 1
ATOM 1946 O O . ILE B 1 21 ? 8.224 13.883 -42.992 1.00 33.82 404 ILE B O 1
ATOM 1951 N N . VAL B 1 22 ? 9.159 15.910 -43.249 1.00 34.49 405 VAL B N 1
ATOM 1952 C CA . VAL B 1 22 ? 9.776 15.576 -44.525 1.00 32.10 405 VAL B CA 1
ATOM 1953 C C . VAL B 1 22 ? 11.231 16.017 -44.517 1.00 33.76 405 VAL B C 1
ATOM 1954 O O . VAL B 1 22 ? 11.536 17.167 -44.209 1.00 43.02 405 VAL B O 1
ATOM 1958 N N . ASN B 1 23 ? 12.125 15.092 -44.852 1.00 39.43 406 ASN B N 1
ATOM 1959 C CA . ASN B 1 23 ? 13.560 15.345 -44.795 1.00 39.33 406 ASN B CA 1
ATOM 1960 C C . ASN B 1 23 ? 13.965 16.004 -43.478 1.00 44.13 406 ASN B C 1
ATOM 1961 O O . ASN B 1 23 ? 14.639 17.034 -43.467 1.00 44.09 406 ASN B O 1
ATOM 1966 N N . ASN B 1 24 ? 13.538 15.400 -42.372 1.00 41.91 407 ASN B N 1
ATOM 1967 C CA . ASN B 1 24 ? 13.835 15.908 -41.034 1.00 40.74 407 ASN B CA 1
ATOM 1968 C C . ASN B 1 24 ? 13.404 17.352 -40.809 1.00 43.76 407 ASN B C 1
ATOM 1969 O O . ASN B 1 24 ? 14.161 18.155 -40.263 1.00 46.60 407 ASN B O 1
ATOM 1974 N N . ILE B 1 25 ? 12.184 17.674 -41.229 1.00 39.56 408 ILE B N 1
ATOM 1975 C CA . ILE B 1 25 ? 11.627 19.006 -41.022 1.00 36.73 408 ILE B CA 1
ATOM 1976 C C . ILE B 1 25 ? 10.117 18.946 -40.804 1.00 37.13 408 ILE B C 1
ATOM 1977 O O . ILE B 1 25 ? 9.393 18.293 -41.560 1.00 34.54 408 ILE B O 1
ATOM 1982 N N . SER B 1 26 ? 9.654 19.628 -39.761 1.00 33.99 409 SER B N 1
ATOM 1983 C CA . SER B 1 26 ? 8.245 19.608 -39.383 1.00 35.62 409 SER B CA 1
ATOM 1984 C C . SER B 1 26 ? 7.425 20.651 -40.134 1.00 35.60 409 SER B C 1
ATOM 1985 O O . SER B 1 26 ? 7.904 21.747 -40.417 1.00 38.42 409 SER B O 1
ATOM 1988 N N . TYR B 1 27 ? 6.184 20.302 -40.452 1.00 31.23 410 TYR B N 1
ATOM 1989 C CA . TYR B 1 27 ? 5.268 21.233 -41.089 1.00 31.78 410 TYR B CA 1
ATOM 1990 C C . TYR B 1 27 ? 3.928 21.215 -40.369 1.00 36.40 410 TYR B C 1
ATOM 1991 O O . TYR B 1 27 ? 3.394 20.152 -40.051 1.00 35.74 410 TYR B O 1
ATOM 2000 N N . HIS B 1 28 ? 3.385 22.397 -40.115 1.00 35.69 411 HIS B N 1
ATOM 2001 C CA . HIS B 1 28 ? 2.105 22.507 -39.436 1.00 36.68 411 HIS B CA 1
ATOM 2002 C C . HIS B 1 28 ? 1.148 23.348 -40.265 1.00 31.51 411 HIS B C 1
ATOM 2003 O O . HIS B 1 28 ? 1.569 24.095 -41.149 1.00 32.99 411 HIS B O 1
ATOM 2010 N N . VAL B 1 29 ? -0.142 23.216 -39.985 1.00 25.68 412 VAL B N 1
ATOM 2011 C CA . VAL B 1 29 ? -1.133 24.070 -40.618 1.00 30.62 412 VAL B CA 1
ATOM 2012 C C . VAL B 1 29 ? -0.786 25.514 -40.295 1.00 30.98 412 VAL B C 1
ATOM 2013 O O . VAL B 1 29 ? -0.530 25.852 -39.139 1.00 31.36 412 VAL B O 1
ATOM 2017 N N . GLY B 1 30 ? -0.750 26.356 -41.321 1.00 32.58 413 GLY B N 1
ATOM 2018 C CA . GLY B 1 30 ? -0.407 27.756 -41.147 1.00 31.00 413 GLY B CA 1
ATOM 2019 C C . GLY B 1 30 ? 0.997 28.084 -41.613 1.00 33.74 413 GLY B C 1
ATOM 2020 O O . GLY B 1 30 ? 1.315 29.246 -41.881 1.00 31.43 413 GLY B O 1
ATOM 2021 N N . ASP B 1 31 ? 1.843 27.061 -41.706 1.00 31.55 414 ASP B N 1
ATOM 2022 C CA . ASP B 1 31 ? 3.226 27.251 -42.134 1.00 30.56 414 ASP B CA 1
ATOM 2023 C C . ASP B 1 31 ? 3.325 27.706 -43.582 1.00 30.75 414 ASP B C 1
ATOM 2024 O O . ASP B 1 31 ? 2.541 27.286 -44.434 1.00 26.27 414 ASP B O 1
ATOM 2029 N N . TRP B 1 32 ? 4.300 28.567 -43.851 1.00 32.19 415 TRP B N 1
ATOM 2030 C CA . TRP B 1 32 ? 4.647 28.921 -45.220 1.00 30.20 415 TRP B CA 1
ATOM 2031 C C . TRP B 1 32 ? 5.719 27.956 -45.708 1.00 29.32 415 TRP B C 1
ATOM 2032 O O . TRP B 1 32 ? 6.750 27.788 -45.058 1.00 27.52 415 TRP B O 1
ATOM 2043 N N . ALA B 1 33 ? 5.465 27.309 -46.842 1.00 32.03 416 ALA B N 1
ATOM 2044 C CA . ALA B 1 33 ? 6.381 26.300 -47.359 1.00 29.06 416 ALA B CA 1
ATOM 2045 C C . ALA B 1 33 ? 6.481 26.293 -48.882 1.00 31.46 416 ALA B C 1
ATOM 2046 O O . ALA B 1 33 ? 5.677 26.914 -49.580 1.00 28.54 416 ALA B O 1
ATOM 2048 N N . LEU B 1 34 ? 7.484 25.581 -49.384 1.00 32.13 417 LEU B N 1
ATOM 2049 C CA . LEU B 1 34 ? 7.704 25.439 -50.814 1.00 26.46 417 LEU B CA 1
ATOM 2050 C C . LEU B 1 34 ? 7.322 24.032 -51.255 1.00 26.27 417 LEU B C 1
ATOM 2051 O O . LEU B 1 34 ? 7.560 23.060 -50.538 1.00 29.22 417 LEU B O 1
ATOM 2056 N N . LEU B 1 35 ? 6.729 23.928 -52.438 1.00 27.78 418 LEU B N 1
ATOM 2057 C CA . LEU B 1 35 ? 6.284 22.644 -52.967 1.00 27.08 418 LEU B CA 1
ATOM 2058 C C . LEU B 1 35 ? 6.893 22.420 -54.338 1.00 27.70 418 LEU B C 1
ATOM 2059 O O . LEU B 1 35 ? 7.196 23.377 -55.048 1.00 30.67 418 LEU B O 1
ATOM 2064 N N . ARG B 1 36 ? 7.069 21.159 -54.713 1.00 28.09 419 ARG B N 1
ATOM 2065 C CA . ARG B 1 36 ? 7.634 20.839 -56.015 1.00 32.06 419 ARG B CA 1
ATOM 2066 C C . ARG B 1 36 ? 6.740 21.339 -57.149 1.00 29.11 419 ARG B C 1
ATOM 2067 O O . ARG B 1 36 ? 5.543 21.057 -57.187 1.00 24.50 419 ARG B O 1
ATOM 2075 N N . ASN B 1 37 ? 7.333 22.097 -58.063 1.00 28.53 420 ASN B N 1
ATOM 2076 C CA . ASN B 1 37 ? 6.625 22.575 -59.240 1.00 31.15 420 ASN B CA 1
ATOM 2077 C C . ASN B 1 37 ? 6.967 21.689 -60.429 1.00 30.70 420 ASN B C 1
ATOM 2078 O O . ASN B 1 37 ? 8.133 21.555 -60.805 1.00 27.93 420 ASN B O 1
ATOM 2083 N N . GLN B 1 38 ? 5.946 21.076 -61.012 1.00 28.91 421 GLN B N 1
ATOM 2084 C CA . GLN B 1 38 ? 6.152 20.167 -62.131 1.00 35.75 421 GLN B CA 1
ATOM 2085 C C . GLN B 1 38 ? 6.423 20.928 -63.426 1.00 32.73 421 GLN B C 1
ATOM 2086 O O . GLN B 1 38 ? 6.801 20.334 -64.434 1.00 37.23 421 GLN B O 1
ATOM 2092 N N . ASN B 1 39 ? 6.233 22.244 -63.393 1.00 29.71 422 ASN B N 1
ATOM 2093 C CA . ASN B 1 39 ? 6.510 23.085 -64.554 1.00 34.84 422 ASN B CA 1
ATOM 2094 C C . ASN B 1 39 ? 7.915 23.684 -64.523 1.00 32.09 422 ASN B C 1
ATOM 2095 O O . ASN B 1 39 ? 8.413 24.165 -65.542 1.00 33.96 422 ASN B O 1
ATOM 2100 N N . ASP B 1 40 ? 8.543 23.653 -63.349 1.00 30.20 423 ASP B N 1
ATOM 2101 C CA . ASP B 1 40 ? 9.887 24.201 -63.162 1.00 31.32 423 ASP B CA 1
ATOM 2102 C C . ASP B 1 40 ? 10.458 23.745 -61.825 1.00 34.09 423 ASP B C 1
ATOM 2103 O O . ASP B 1 40 ? 10.271 24.418 -60.811 1.00 31.40 423 ASP B O 1
ATOM 2108 N N . PRO B 1 41 ? 11.155 22.595 -61.828 1.00 30.68 424 PRO B N 1
ATOM 2109 C CA . PRO B 1 41 ? 11.716 21.922 -60.649 1.00 25.22 424 PRO B CA 1
ATOM 2110 C C . PRO B 1 41 ? 12.716 22.760 -59.857 1.00 35.36 424 PRO B C 1
ATOM 2111 O O . PRO B 1 41 ? 13.213 22.284 -58.837 1.00 36.36 424 PRO B O 1
ATOM 2115 N N . GLN B 1 42 ? 13.015 23.972 -60.315 1.00 33.97 425 GLN B N 1
ATOM 2116 C CA . GLN B 1 42 ? 13.929 24.846 -59.583 1.00 34.79 425 GLN B CA 1
ATOM 2117 C C . GLN B 1 42 ? 13.237 26.074 -58.993 1.00 34.41 425 GLN B C 1
ATOM 2118 O O . GLN B 1 42 ? 13.765 26.710 -58.085 1.00 34.14 425 GLN B O 1
ATOM 2124 N N . LYS B 1 43 ? 12.057 26.405 -59.508 1.00 34.81 426 LYS B N 1
ATOM 2125 C CA . LYS B 1 43 ? 11.255 27.473 -58.918 1.00 32.56 426 LYS B CA 1
ATOM 2126 C C . LYS B 1 43 ? 9.976 26.919 -58.294 1.00 27.16 426 LYS B C 1
ATOM 2127 O O . LYS B 1 43 ? 8.942 26.807 -58.954 1.00 33.27 426 LYS B O 1
ATOM 2133 N N . PRO B 1 44 ? 10.057 26.567 -57.006 1.00 23.75 427 PRO B N 1
ATOM 2134 C CA . PRO B 1 44 ? 8.998 25.905 -56.240 1.00 26.42 427 PRO B CA 1
ATOM 2135 C C . PRO B 1 44 ? 7.742 26.752 -56.115 1.00 27.40 427 PRO B C 1
ATOM 2136 O O . PRO B 1 44 ? 7.799 27.978 -56.164 1.00 26.66 427 PRO B O 1
ATOM 2140 N N . ILE B 1 45 ? 6.608 26.086 -55.950 1.00 29.65 428 ILE B N 1
ATOM 2141 C CA . ILE B 1 45 ? 5.372 26.779 -55.649 1.00 29.19 428 ILE B CA 1
ATOM 2142 C C . ILE B 1 45 ? 5.451 27.275 -54.215 1.00 29.48 428 ILE B C 1
ATOM 2143 O O . ILE B 1 45 ? 5.741 26.504 -53.298 1.00 26.88 428 ILE B O 1
ATOM 2148 N N . VAL B 1 46 ? 5.220 28.569 -54.026 1.00 30.25 429 VAL B N 1
ATOM 2149 C CA . VAL B 1 46 ? 5.133 29.132 -52.687 1.00 28.65 429 VAL B CA 1
ATOM 2150 C C . VAL B 1 46 ? 3.698 28.984 -52.208 1.00 27.13 429 VAL B C 1
ATOM 2151 O O . VAL B 1 46 ? 2.761 29.302 -52.941 1.00 20.20 429 VAL B O 1
ATOM 2155 N N . GLY B 1 47 ? 3.525 28.493 -50.985 1.00 28.87 430 GLY B N 1
ATOM 2156 C CA . GLY B 1 47 ? 2.195 28.246 -50.466 1.00 25.37 430 GLY B CA 1
ATOM 2157 C C . GLY B 1 47 ? 2.110 28.156 -48.959 1.00 26.38 430 GLY B C 1
ATOM 2158 O O . GLY B 1 47 ? 3.121 28.126 -48.260 1.00 24.45 430 GLY B O 1
ATOM 2159 N N . GLN B 1 48 ? 0.881 28.119 -48.459 1.00 28.73 431 GLN B N 1
ATOM 2160 C CA . GLN B 1 48 ? 0.636 27.999 -47.032 1.00 27.33 431 GLN B CA 1
ATOM 2161 C C . GLN B 1 48 ? -0.299 26.826 -46.762 1.00 28.28 431 GLN B C 1
ATOM 2162 O O . GLN B 1 48 ? -1.357 26.708 -47.385 1.00 28.10 431 GLN B O 1
ATOM 2168 N N . ILE B 1 49 ? 0.098 25.963 -45.832 1.00 22.25 432 ILE B N 1
ATOM 2169 C CA . ILE B 1 49 ? -0.667 24.761 -45.510 1.00 25.02 432 ILE B CA 1
ATOM 2170 C C . ILE B 1 49 ? -1.951 25.063 -44.727 1.00 32.11 432 ILE B C 1
ATOM 2171 O O . ILE B 1 49 ? -1.910 25.687 -43.664 1.00 30.19 432 ILE B O 1
ATOM 2176 N N . PHE B 1 50 ? -3.086 24.610 -45.258 1.00 26.59 433 PHE B N 1
ATOM 2177 C CA . PHE B 1 50 ? -4.384 24.830 -44.622 1.00 28.90 433 PHE B CA 1
ATOM 2178 C C . PHE B 1 50 ? -4.954 23.575 -43.965 1.00 30.72 433 PHE B C 1
ATOM 2179 O O . PHE B 1 50 ? -5.793 23.668 -43.066 1.00 26.14 433 PHE B O 1
ATOM 2187 N N . ARG B 1 51 ? -4.507 22.406 -44.420 1.00 32.32 434 ARG B N 1
ATOM 2188 C CA . ARG B 1 51 ? -5.014 21.139 -43.898 1.00 29.93 434 ARG B CA 1
ATOM 2189 C C . ARG B 1 51 ? -4.041 19.984 -44.099 1.00 32.96 434 ARG B C 1
ATOM 2190 O O . ARG B 1 51 ? -3.412 19.866 -45.151 1.00 29.64 434 ARG B O 1
ATOM 2198 N N . LEU B 1 52 ? -3.935 19.131 -43.083 1.00 30.29 435 LEU B N 1
ATOM 2199 C CA . LEU B 1 52 ? -3.156 17.901 -43.175 1.00 31.54 435 LEU B CA 1
ATOM 2200 C C . LEU B 1 52 ? -4.062 16.696 -42.953 1.00 33.29 435 LEU B C 1
ATOM 2201 O O . LEU B 1 52 ? -5.080 16.794 -42.269 1.00 35.65 435 LEU B O 1
ATOM 2206 N N . TRP B 1 53 ? -3.694 15.558 -43.530 1.00 35.09 436 TRP B N 1
ATOM 2207 C CA . TRP B 1 53 ? -4.416 14.318 -43.267 1.00 35.36 436 TRP B CA 1
ATOM 2208 C C . TRP B 1 53 ? -3.742 13.096 -43.885 1.00 32.53 436 TRP B C 1
ATOM 2209 O O . TRP B 1 53 ? -2.867 13.212 -44.743 1.00 28.56 436 TRP B O 1
ATOM 2220 N N . LYS B 1 54 ? -4.173 11.926 -43.430 1.00 33.13 437 LYS B N 1
ATOM 2221 C CA . LYS B 1 54 ? -3.684 10.654 -43.935 1.00 34.16 437 LYS B CA 1
ATOM 2222 C C . LYS B 1 54 ? -4.815 9.954 -44.679 1.00 30.64 437 LYS B C 1
ATOM 2223 O O . LYS B 1 54 ? -5.957 9.956 -44.224 1.00 30.11 437 LYS B O 1
ATOM 2229 N N . THR B 1 55 ? -4.503 9.375 -45.832 1.00 33.64 438 THR B N 1
ATOM 2230 C CA . THR B 1 55 ? -5.505 8.660 -46.616 1.00 32.92 438 THR B CA 1
ATOM 2231 C C . THR B 1 55 ? -5.460 7.167 -46.299 1.00 33.30 438 THR B C 1
ATOM 2232 O O . THR B 1 55 ? -4.493 6.690 -45.708 1.00 31.21 438 THR B O 1
ATOM 2236 N N . PRO B 1 56 ? -6.515 6.427 -46.688 1.00 40.55 439 PRO B N 1
ATOM 2237 C CA . PRO B 1 56 ? -6.641 4.992 -46.402 1.00 36.14 439 PRO B CA 1
ATOM 2238 C C . PRO B 1 56 ? -5.389 4.185 -46.748 1.00 34.78 439 PRO B C 1
ATOM 2239 O O . PRO B 1 56 ? -5.166 3.134 -46.153 1.00 35.55 439 PRO B O 1
ATOM 2243 N N . ASP B 1 57 ? -4.592 4.670 -47.694 1.00 30.55 440 ASP B N 1
ATOM 2244 C CA . ASP B 1 57 ? -3.426 3.926 -48.167 1.00 32.14 440 ASP B CA 1
ATOM 2245 C C . ASP B 1 57 ? -2.159 4.211 -47.361 1.00 36.63 440 ASP B C 1
ATOM 2246 O O . ASP B 1 57 ? -1.094 3.672 -47.661 1.00 37.08 440 ASP B O 1
ATOM 2251 N N . GLY B 1 58 ? -2.271 5.061 -46.345 1.00 41.17 441 GLY B N 1
ATOM 2252 C CA . GLY B 1 58 ? -1.153 5.330 -45.457 1.00 31.32 441 GLY B CA 1
ATOM 2253 C C . GLY B 1 58 ? -0.334 6.563 -45.793 1.00 30.09 441 GLY B C 1
ATOM 2254 O O . GLY B 1 58 ? 0.425 7.051 -44.960 1.00 35.18 441 GLY B O 1
ATOM 2255 N N . LYS B 1 59 ? -0.479 7.067 -47.013 1.00 34.37 442 LYS B N 1
ATOM 2256 C CA . LYS B 1 59 ? 0.247 8.263 -47.431 1.00 31.85 442 LYS B CA 1
ATOM 2257 C C . LYS B 1 59 ? -0.276 9.512 -46.727 1.00 31.29 442 LYS B C 1
ATOM 2258 O O . LYS B 1 59 ? -1.453 9.595 -46.366 1.00 33.94 442 LYS B O 1
ATOM 2264 N N . GLN B 1 60 ? 0.605 10.489 -46.546 1.00 34.98 443 GLN B N 1
ATOM 2265 C CA . GLN B 1 60 ? 0.248 11.729 -45.867 1.00 33.90 443 GLN B CA 1
ATOM 2266 C C . GLN B 1 60 ? -0.013 12.856 -46.864 1.00 34.24 443 GLN B C 1
ATOM 2267 O O . GLN B 1 60 ? 0.745 13.043 -47.818 1.00 28.91 443 GLN B O 1
ATOM 2273 N N . TRP B 1 61 ? -1.095 13.597 -46.637 1.00 33.08 444 TRP B N 1
ATOM 2274 C CA . TRP B 1 61 ? -1.542 14.627 -47.570 1.00 31.24 444 TRP B CA 1
ATOM 2275 C C . TRP B 1 61 ? -1.704 15.992 -46.916 1.00 34.55 444 TRP B C 1
ATOM 2276 O O . TRP B 1 61 ? -1.785 16.105 -45.693 1.00 39.01 444 TRP B O 1
ATOM 2287 N N . LEU B 1 62 ? -1.770 17.026 -47.745 1.00 30.48 445 LEU B N 1
ATOM 2288 C CA . LEU B 1 62 ? -1.894 18.391 -47.257 1.00 28.39 445 LEU B CA 1
ATOM 2289 C C . LEU B 1 62 ? -2.595 19.260 -48.278 1.00 25.67 445 LEU B C 1
ATOM 2290 O O . LEU B 1 62 ? -2.636 18.935 -49.464 1.00 28.04 445 LEU B O 1
ATOM 2295 N N . ASN B 1 63 ? -3.143 20.373 -47.810 1.00 28.50 446 ASN B N 1
ATOM 2296 C CA . ASN B 1 63 ? -3.749 21.349 -48.699 1.00 31.14 446 ASN B CA 1
ATOM 2297 C C . ASN B 1 63 ? -3.124 22.723 -48.490 1.00 27.48 446 ASN B C 1
ATOM 2298 O O . ASN B 1 63 ? -3.116 23.251 -47.380 1.00 25.71 446 ASN B O 1
ATOM 2303 N N . ALA B 1 64 ? -2.585 23.293 -49.560 1.00 25.08 447 ALA B N 1
ATOM 2304 C CA . ALA B 1 64 ? -1.963 24.606 -49.483 1.00 29.20 447 ALA B CA 1
ATOM 2305 C C . ALA B 1 64 ? -2.609 25.585 -50.456 1.00 31.10 447 ALA B C 1
ATOM 2306 O O . ALA B 1 64 ? -2.931 25.224 -51.588 1.00 26.86 447 ALA B O 1
ATOM 2308 N N . CYS B 1 65 ? -2.802 26.821 -50.009 1.00 24.36 448 CYS B N 1
ATOM 2309 C CA . CYS B 1 65 ? -3.237 27.877 -50.907 1.00 24.77 448 CYS B CA 1
ATOM 2310 C C . CYS B 1 65 ? -2.051 28.341 -51.742 1.00 28.37 448 CYS B C 1
ATOM 2311 O O . CYS B 1 65 ? -1.040 28.792 -51.199 1.00 24.69 448 CYS B O 1
ATOM 2314 N N . TRP B 1 66 ? -2.178 28.229 -53.061 1.00 29.43 449 TRP B N 1
ATOM 2315 C CA . TRP B 1 66 ? -1.099 28.610 -53.967 1.00 24.44 449 TRP B CA 1
ATOM 2316 C C . TRP B 1 66 ? -0.930 30.122 -54.087 1.00 25.69 449 TRP B C 1
ATOM 2317 O O . TRP B 1 66 ? -1.904 30.862 -54.226 1.00 27.58 449 TRP B O 1
ATOM 2328 N N . TYR B 1 67 ? 0.320 30.567 -54.029 1.00 25.05 450 TYR B N 1
ATOM 2329 C CA . TYR B 1 67 ? 0.677 31.944 -54.339 1.00 27.05 450 TYR B CA 1
ATOM 2330 C C . TYR B 1 67 ? 1.562 31.951 -55.586 1.00 31.35 450 TYR B C 1
ATOM 2331 O O . TYR B 1 67 ? 2.558 31.226 -55.649 1.00 26.02 450 TYR B O 1
ATOM 2340 N N . TYR B 1 68 ? 1.189 32.761 -56.575 1.00 27.52 451 TYR B N 1
ATOM 2341 C CA . TYR B 1 68 ? 1.897 32.809 -57.856 1.00 28.13 451 TYR B CA 1
ATOM 2342 C C . TYR B 1 68 ? 3.011 33.847 -57.878 1.00 22.33 451 TYR B C 1
ATOM 2343 O O . TYR B 1 68 ? 2.853 34.951 -57.354 1.00 25.33 451 TYR B O 1
ATOM 2352 N N . ARG B 1 69 ? 4.126 33.493 -58.509 1.00 21.44 452 ARG B N 1
ATOM 2353 C CA . ARG B 1 69 ? 5.194 34.446 -58.795 1.00 23.49 452 ARG B CA 1
ATOM 2354 C C . ARG B 1 69 ? 4.774 35.317 -59.980 1.00 21.02 452 ARG B C 1
ATOM 2355 O O . ARG B 1 69 ? 3.855 34.957 -60.718 1.00 21.20 452 ARG B O 1
ATOM 2363 N N . PRO B 1 70 ? 5.435 36.471 -60.160 1.00 21.37 453 PRO B N 1
ATOM 2364 C CA . PRO B 1 70 ? 5.070 37.415 -61.227 1.00 25.52 453 PRO B CA 1
ATOM 2365 C C . PRO B 1 70 ? 5.000 36.767 -62.613 1.00 28.05 453 PRO B C 1
ATOM 2366 O O . PRO B 1 70 ? 4.028 36.968 -63.351 1.00 27.25 453 PRO B O 1
ATOM 2370 N N . GLU B 1 71 ? 6.023 35.993 -62.956 1.00 25.42 454 GLU B N 1
ATOM 2371 C CA . GLU B 1 71 ? 6.098 35.332 -64.253 1.00 25.58 454 GLU B CA 1
ATOM 2372 C C . GLU B 1 71 ? 4.939 34.370 -64.505 1.00 23.23 454 GLU B C 1
ATOM 2373 O O . GLU B 1 71 ? 4.763 33.878 -65.620 1.00 24.06 454 GLU B O 1
ATOM 2379 N N . GLN B 1 72 ? 4.149 34.103 -63.471 1.00 21.54 455 GLN B N 1
ATOM 2380 C CA . GLN B 1 72 ? 3.051 33.149 -63.588 1.00 23.21 455 GLN B CA 1
ATOM 2381 C C . GLN B 1 72 ? 1.700 33.839 -63.743 1.00 23.40 455 GLN B C 1
ATOM 2382 O O . GLN B 1 72 ? 0.668 33.182 -63.870 1.00 23.07 455 GLN B O 1
ATOM 2388 N N . THR B 1 73 ? 1.710 35.166 -63.738 1.00 25.47 456 THR B N 1
ATOM 2389 C CA . THR B 1 73 ? 0.472 35.924 -63.868 1.00 26.61 456 THR B CA 1
ATOM 2390 C C . THR B 1 73 ? 0.344 36.627 -65.215 1.00 28.84 456 THR B C 1
ATOM 2391 O O . THR B 1 73 ? 1.336 36.866 -65.909 1.00 29.98 456 THR B O 1
ATOM 2395 N N . VAL B 1 74 ? -0.894 36.949 -65.573 1.00 28.10 457 VAL B N 1
ATOM 2396 C CA . VAL B 1 74 ? -1.186 37.758 -66.748 1.00 30.78 457 VAL B CA 1
ATOM 2397 C C . VAL B 1 74 ? -1.359 39.213 -66.321 1.00 30.77 457 VAL B C 1
ATOM 2398 O O . VAL B 1 74 ? -2.178 39.513 -65.452 1.00 33.29 457 VAL B O 1
ATOM 2402 N N . HIS B 1 75 ? -0.588 40.114 -66.926 1.00 27.05 458 HIS B N 1
ATOM 2403 C CA . HIS B 1 75 ? -0.628 41.526 -66.543 1.00 26.57 458 HIS B CA 1
ATOM 2404 C C . HIS B 1 75 ? -0.160 42.468 -67.647 1.00 29.34 458 HIS B C 1
ATOM 2405 O O . HIS B 1 75 ? 0.418 42.038 -68.644 1.00 35.53 458 HIS B O 1
ATOM 2412 N N . ARG B 1 76 ? -0.419 43.756 -67.459 1.00 22.53 459 ARG B N 1
ATOM 2413 C CA . ARG B 1 76 ? 0.147 44.793 -68.317 1.00 27.27 459 ARG B CA 1
ATOM 2414 C C . ARG B 1 76 ? 1.674 44.722 -68.331 1.00 26.85 459 ARG B C 1
ATOM 2415 O O . ARG B 1 76 ? 2.300 44.388 -67.323 1.00 28.42 459 ARG B O 1
ATOM 2423 N N . VAL B 1 77 ? 2.269 45.047 -69.475 1.00 26.30 460 VAL B N 1
ATOM 2424 C CA . VAL B 1 77 ? 3.719 44.981 -69.644 1.00 29.84 460 VAL B CA 1
ATOM 2425 C C . VAL B 1 77 ? 4.482 45.978 -68.765 1.00 30.63 460 VAL B C 1
ATOM 2426 O O . VAL B 1 77 ? 5.681 45.819 -68.525 1.00 22.77 460 VAL B O 1
ATOM 2430 N N . ASP B 1 78 ? 3.786 47.006 -68.293 1.00 27.84 461 ASP B N 1
ATOM 2431 C CA . ASP B 1 78 ? 4.424 48.077 -67.532 1.00 24.63 461 ASP B CA 1
ATOM 2432 C C . ASP B 1 78 ? 4.316 47.890 -66.020 1.00 23.42 461 ASP B C 1
ATOM 2433 O O . ASP B 1 78 ? 4.810 48.716 -65.252 1.00 27.60 461 ASP B O 1
ATOM 2438 N N . ARG B 1 79 ? 3.673 46.812 -65.586 1.00 24.69 462 ARG B N 1
ATOM 2439 C CA . ARG B 1 79 ? 3.507 46.579 -64.155 1.00 24.66 462 ARG B CA 1
ATOM 2440 C C . ARG B 1 79 ? 4.846 46.308 -63.466 1.00 27.01 462 ARG B C 1
ATOM 2441 O O . ARG B 1 79 ? 5.684 45.565 -63.974 1.00 24.94 462 ARG B O 1
ATOM 2449 N N . LEU B 1 80 ? 5.038 46.926 -62.307 1.00 26.16 463 LEU B N 1
ATOM 2450 C CA . LEU B 1 80 ? 6.251 46.745 -61.525 1.00 27.43 463 LEU B CA 1
ATOM 2451 C C . LEU B 1 80 ? 5.998 45.803 -60.354 1.00 29.91 463 LEU B C 1
ATOM 2452 O O . LEU B 1 80 ? 4.899 45.764 -59.801 1.00 30.02 463 LEU B O 1
ATOM 2457 N N . PHE B 1 81 ? 7.023 45.049 -59.975 1.00 25.91 464 PHE B N 1
ATOM 2458 C CA . PHE B 1 81 ? 6.903 44.098 -58.881 1.00 26.12 464 PHE B CA 1
ATOM 2459 C C . PHE B 1 81 ? 8.011 44.315 -57.864 1.00 26.84 464 PHE B C 1
ATOM 2460 O O . PHE B 1 81 ? 9.058 44.874 -58.182 1.00 29.26 464 PHE B O 1
ATOM 2468 N N . TYR B 1 82 ? 7.77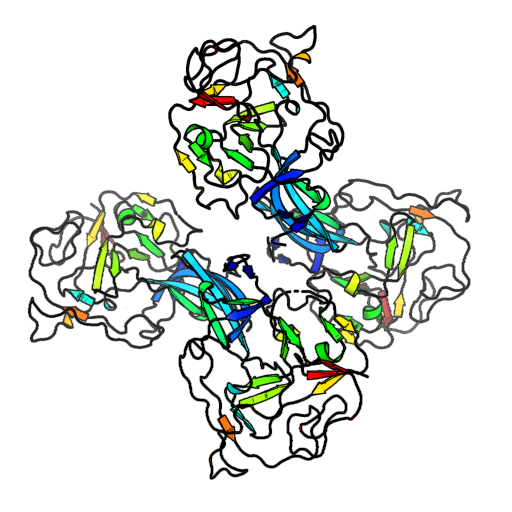4 43.876 -56.635 1.00 29.40 465 TYR B N 1
ATOM 2469 C CA . TYR B 1 82 ? 8.819 43.866 -55.622 1.00 28.10 465 TYR B CA 1
ATOM 2470 C C . TYR B 1 82 ? 9.764 42.702 -55.909 1.00 29.12 465 TYR B C 1
ATOM 2471 O O . TYR B 1 82 ? 9.390 41.751 -56.602 1.00 25.96 465 TYR B O 1
ATOM 2480 N N . LYS B 1 83 ? 10.986 42.784 -55.386 1.00 30.15 466 LYS B N 1
ATOM 2481 C CA . LYS B 1 83 ? 12.032 41.805 -55.687 1.00 30.11 466 LYS B CA 1
ATOM 2482 C C . LYS B 1 83 ? 11.599 40.343 -55.498 1.00 32.67 466 LYS B C 1
ATOM 2483 O O . LYS B 1 83 ? 11.828 39.505 -56.371 1.00 32.12 466 LYS B O 1
ATOM 2489 N N . ASN B 1 84 ? 10.982 40.044 -54.361 1.00 22.83 467 ASN B N 1
ATOM 2490 C CA . ASN B 1 84 ? 10.464 38.706 -54.102 1.00 31.41 467 ASN B CA 1
ATOM 2491 C C . ASN B 1 84 ? 8.947 38.714 -53.904 1.00 31.81 467 ASN B C 1
ATOM 2492 O O . ASN B 1 84 ? 8.443 38.288 -52.866 1.00 29.70 467 ASN B O 1
ATOM 2497 N N . GLU B 1 85 ? 8.222 39.202 -54.905 1.00 29.00 468 GLU B N 1
ATOM 2498 C CA . GLU B 1 85 ? 6.777 39.343 -54.791 1.00 29.01 468 GLU B CA 1
ATOM 2499 C C . GLU B 1 85 ? 6.027 38.074 -55.188 1.00 29.05 468 GLU B C 1
ATOM 2500 O O . GLU B 1 85 ? 6.409 37.379 -56.125 1.00 22.65 468 GLU B O 1
ATOM 2506 N N . VAL B 1 86 ? 4.955 37.788 -54.454 1.00 27.89 469 VAL B N 1
ATOM 2507 C CA . VAL B 1 86 ? 4.054 36.691 -54.774 1.00 24.98 469 VAL B CA 1
ATOM 2508 C C . VAL B 1 86 ? 2.616 37.178 -54.642 1.00 26.91 469 VAL B C 1
ATOM 2509 O O . VAL B 1 86 ? 2.337 38.094 -53.869 1.00 30.76 469 VAL B O 1
ATOM 2513 N N . MET B 1 87 ? 1.708 36.574 -55.402 1.00 22.91 470 MET B N 1
ATOM 2514 C CA . MET B 1 87 ? 0.298 36.943 -55.350 1.00 22.45 470 MET B CA 1
ATOM 2515 C C . MET B 1 87 ? -0.579 35.767 -54.911 1.00 27.61 470 MET B C 1
ATOM 2516 O O . MET B 1 87 ? -0.380 34.636 -55.357 1.00 24.33 470 MET B O 1
ATOM 2521 N N . LYS B 1 88 ? -1.545 36.034 -54.035 1.00 22.58 471 LYS B N 1
ATOM 2522 C CA . LYS B 1 88 ? -2.463 34.989 -53.583 1.00 25.81 471 LYS B CA 1
ATOM 2523 C C . LYS B 1 88 ? -3.524 34.673 -54.632 1.00 28.44 471 LYS B C 1
ATOM 2524 O O . LYS B 1 88 ? -4.063 35.575 -55.279 1.00 29.51 471 LYS B O 1
ATOM 2530 N N . THR B 1 89 ? -3.833 33.391 -54.795 1.00 24.53 472 THR B N 1
ATOM 2531 C CA . THR B 1 89 ? -4.854 32.988 -55.751 1.00 23.76 472 THR B CA 1
ATOM 2532 C C . THR B 1 89 ? -6.022 32.324 -55.033 1.00 31.46 472 THR B C 1
ATOM 2533 O O . THR B 1 89 ? -6.013 32.193 -53.807 1.00 30.85 472 THR B O 1
ATOM 2537 N N . GLY B 1 90 ? -7.029 31.917 -55.801 1.00 27.72 473 GLY B N 1
ATOM 2538 C CA . GLY B 1 90 ? -8.154 31.180 -55.261 1.00 23.81 473 GLY B CA 1
ATOM 2539 C C . GLY B 1 90 ? -7.906 29.685 -55.334 1.00 32.32 473 GLY B C 1
ATOM 2540 O O . GLY B 1 90 ? -8.804 28.875 -55.085 1.00 32.40 473 GLY B O 1
ATOM 2541 N N . GLN B 1 91 ? -6.677 29.317 -55.679 1.00 23.59 474 GLN B N 1
ATOM 2542 C CA . GLN B 1 91 ? -6.306 27.914 -55.773 1.00 28.04 474 GLN B CA 1
ATOM 2543 C C . GLN B 1 91 ? -5.951 27.358 -54.398 1.00 34.06 474 GLN B C 1
ATOM 2544 O O . GLN B 1 91 ? -5.022 27.834 -53.734 1.00 29.24 474 GLN B O 1
ATOM 2550 N N . TYR B 1 92 ? -6.717 26.364 -53.965 1.00 30.82 475 TYR B N 1
ATOM 2551 C CA . TYR B 1 92 ? -6.362 25.574 -52.796 1.00 30.22 475 TYR B CA 1
ATOM 2552 C C . TYR B 1 92 ? -6.204 24.152 -53.287 1.00 30.72 475 TYR B C 1
ATOM 2553 O O . TYR B 1 92 ? -7.164 23.540 -53.754 1.00 35.43 475 TYR B O 1
ATOM 2562 N N . ARG B 1 93 ? -4.985 23.633 -53.204 1.00 27.42 476 ARG B N 1
ATOM 2563 C CA . ARG B 1 93 ? -4.669 22.375 -53.864 1.00 31.39 476 ARG B CA 1
ATOM 2564 C C . ARG B 1 93 ? -4.163 21.312 -52.903 1.00 31.63 476 ARG B C 1
ATOM 2565 O O . ARG B 1 93 ? -3.534 21.621 -51.889 1.00 27.89 476 ARG B O 1
ATOM 2573 N N . ASP B 1 94 ? -4.442 20.055 -53.237 1.00 31.00 477 ASP B N 1
ATOM 2574 C CA . ASP B 1 94 ? -4.005 18.927 -52.425 1.00 28.61 477 ASP B CA 1
ATOM 2575 C C . ASP B 1 94 ? -2.700 18.345 -52.953 1.00 25.71 477 ASP B C 1
ATOM 2576 O O . ASP B 1 94 ? -2.555 18.109 -54.151 1.00 30.22 477 ASP B O 1
ATOM 2581 N N . HIS B 1 95 ? -1.758 18.110 -52.046 1.00 28.58 478 HIS B N 1
ATOM 2582 C CA . HIS B 1 95 ? -0.449 17.580 -52.398 1.00 23.07 478 HIS B CA 1
ATOM 2583 C C . HIS B 1 95 ? -0.069 16.425 -51.484 1.00 31.58 478 HIS B C 1
ATOM 2584 O O . HIS B 1 95 ? -0.378 16.445 -50.290 1.00 30.87 478 HIS B O 1
ATOM 2591 N N . LEU B 1 96 ? 0.609 15.425 -52.042 1.00 28.68 479 LEU B N 1
ATOM 2592 C CA . LEU B 1 96 ? 1.314 14.444 -51.232 1.00 24.82 479 LEU B CA 1
ATOM 2593 C C . LEU B 1 96 ? 2.399 15.209 -50.490 1.00 32.69 479 LEU B C 1
ATOM 2594 O O . LEU B 1 96 ? 3.168 15.944 -51.109 1.00 29.80 479 LEU B O 1
ATOM 2599 N N . VAL B 1 97 ? 2.467 15.050 -49.172 1.00 34.24 480 VAL B N 1
ATOM 2600 C CA . VAL B 1 97 ? 3.417 15.826 -48.379 1.00 29.00 480 VAL B CA 1
ATOM 2601 C C . VAL B 1 97 ? 4.851 15.595 -48.836 1.00 27.64 480 VAL B C 1
ATOM 2602 O O . VAL B 1 97 ? 5.750 16.358 -48.488 1.00 31.20 480 VAL B O 1
ATOM 2606 N N . SER B 1 98 ? 5.062 14.551 -49.628 1.00 29.52 481 SER B N 1
ATOM 2607 C CA . SER B 1 98 ? 6.386 14.294 -50.185 1.00 34.77 481 SER B CA 1
ATOM 2608 C C . SER B 1 98 ? 6.730 15.297 -51.289 1.00 31.58 481 SER B C 1
ATOM 2609 O O . SER B 1 98 ? 7.801 15.224 -51.889 1.00 36.73 481 SER B O 1
ATOM 2612 N N . ASN B 1 99 ? 5.820 16.234 -51.548 1.00 27.80 482 ASN B N 1
ATOM 2613 C CA . ASN B 1 99 ? 6.081 17.305 -52.505 1.00 29.45 482 ASN B CA 1
ATOM 2614 C C . ASN B 1 99 ? 6.849 18.452 -51.864 1.00 29.18 482 ASN B C 1
ATOM 2615 O O . ASN B 1 99 ? 7.491 19.241 -52.555 1.00 30.93 482 ASN B O 1
ATOM 2620 N N . LEU B 1 100 ? 6.768 18.554 -50.541 1.00 26.68 483 LEU B N 1
ATOM 2621 C CA . LEU B 1 100 ? 7.431 19.644 -49.832 1.00 31.96 483 LEU B CA 1
ATOM 2622 C C . LEU B 1 100 ? 8.937 19.631 -50.070 1.00 32.13 483 LEU B C 1
ATOM 2623 O O . LEU B 1 100 ? 9.585 18.584 -49.986 1.00 27.78 483 LEU B O 1
ATOM 2628 N N . VAL B 1 101 ? 9.491 20.801 -50.371 1.00 30.45 484 VAL B N 1
ATOM 2629 C CA . VAL B 1 101 ? 10.916 20.908 -50.648 1.00 27.57 484 VAL B CA 1
ATOM 2630 C C . VAL B 1 101 ? 11.598 21.924 -49.741 1.00 29.53 484 VAL B C 1
ATOM 2631 O O . VAL B 1 101 ? 12.716 22.354 -50.013 1.00 35.45 484 VAL B O 1
ATOM 2635 N N . GLY B 1 102 ? 10.924 22.303 -48.659 1.00 31.20 485 GLY B N 1
ATOM 2636 C CA . GLY B 1 102 ? 11.507 23.224 -47.701 1.00 27.87 485 GLY B CA 1
ATOM 2637 C C . GLY B 1 102 ? 10.563 24.312 -47.228 1.00 27.49 485 GLY B C 1
ATOM 2638 O O . GLY B 1 102 ? 9.426 24.409 -47.685 1.00 33.97 485 GLY B O 1
ATOM 2639 N N . LYS B 1 103 ? 11.043 25.138 -46.306 1.00 28.83 486 LYS B N 1
ATOM 2640 C CA . LYS B 1 103 ? 10.236 26.211 -45.742 1.00 31.81 486 LYS B CA 1
ATOM 2641 C C . LYS B 1 103 ? 10.578 27.569 -46.334 1.00 30.57 486 LYS B C 1
ATOM 2642 O O . LYS B 1 103 ? 11.668 27.777 -46.866 1.00 36.07 486 LYS B O 1
ATOM 2648 N N . CYS B 1 104 ? 9.630 28.491 -46.231 1.00 31.48 487 CYS B N 1
ATOM 2649 C CA . CYS B 1 104 ? 9.863 29.885 -46.574 1.00 31.80 487 CYS B CA 1
ATOM 2650 C C . CYS B 1 104 ? 8.988 30.743 -45.676 1.00 26.58 487 CYS B C 1
ATOM 2651 O O . CYS B 1 104 ? 8.447 30.256 -44.683 1.00 27.97 487 CYS B O 1
ATOM 2654 N N . TYR B 1 105 ? 8.848 32.017 -46.020 1.00 31.34 488 TYR B N 1
ATOM 2655 C CA . TYR B 1 105 ? 7.971 32.906 -45.269 1.00 27.13 488 TYR B CA 1
ATOM 2656 C C . TYR B 1 105 ? 7.425 34.014 -46.150 1.00 29.80 488 TYR B C 1
ATOM 2657 O O . TYR B 1 105 ? 8.182 34.739 -46.792 1.00 33.36 488 TYR B O 1
ATOM 2666 N N . VAL B 1 106 ? 6.104 34.138 -46.177 1.00 29.03 489 VAL B N 1
ATOM 2667 C CA . VAL B 1 106 ? 5.450 35.192 -46.938 1.00 30.64 489 VAL B CA 1
ATOM 2668 C C . VAL B 1 106 ? 4.933 36.276 -45.993 1.00 26.68 489 VAL B C 1
ATOM 2669 O O . VAL B 1 106 ? 4.141 35.995 -45.096 1.00 29.76 489 VAL B O 1
ATOM 2673 N N . ILE B 1 107 ? 5.388 37.511 -46.191 1.00 28.63 490 ILE B N 1
ATOM 2674 C CA . ILE B 1 107 ? 4.975 38.620 -45.331 1.00 30.24 490 ILE B CA 1
ATOM 2675 C C . ILE B 1 107 ? 4.084 39.644 -46.037 1.00 28.56 490 ILE B C 1
ATOM 2676 O O . ILE B 1 107 ? 4.320 40.008 -47.190 1.00 27.68 490 ILE B O 1
ATOM 2681 N N . HIS B 1 108 ? 3.059 40.101 -45.322 1.00 28.33 491 HIS B N 1
ATOM 2682 C CA . HIS B 1 108 ? 2.137 41.109 -45.824 1.00 26.65 491 HIS B CA 1
ATOM 2683 C C . HIS B 1 108 ? 2.862 42.444 -45.984 1.00 27.62 491 HIS B C 1
ATOM 2684 O O . HIS B 1 108 ? 3.465 42.950 -45.038 1.00 27.05 491 HIS B O 1
ATOM 2691 N N . PHE B 1 109 ? 2.792 43.005 -47.187 1.00 26.29 492 PHE B N 1
ATOM 2692 C CA . PHE B 1 109 ? 3.520 44.224 -47.542 1.00 25.70 492 PHE B CA 1
ATOM 2693 C C . PHE B 1 109 ? 3.316 45.386 -46.572 1.00 26.40 492 PHE B C 1
ATOM 2694 O O . PHE B 1 109 ? 4.277 46.054 -46.193 1.00 32.60 492 PHE B O 1
ATOM 2702 N N . THR B 1 110 ? 2.070 45.634 -46.183 1.00 26.71 493 THR B N 1
ATOM 2703 C CA . THR B 1 110 ? 1.760 46.701 -45.231 1.00 29.90 493 THR B CA 1
ATOM 2704 C C . THR B 1 110 ? 2.579 46.554 -43.950 1.00 27.59 493 THR B C 1
ATOM 2705 O O . THR B 1 110 ? 3.142 47.523 -43.447 1.00 31.35 493 THR B O 1
ATOM 2709 N N . ARG B 1 111 ? 2.648 45.332 -43.435 1.00 26.14 494 ARG B N 1
ATOM 2710 C CA . ARG B 1 111 ? 3.448 45.026 -42.257 1.00 24.84 494 ARG B CA 1
ATOM 2711 C C . ARG B 1 111 ? 4.935 45.230 -42.541 1.00 27.38 494 ARG B C 1
ATOM 2712 O O . ARG B 1 111 ? 5.662 45.813 -41.737 1.00 31.93 494 ARG B O 1
ATOM 2720 N N . TYR B 1 112 ? 5.378 44.748 -43.697 1.00 28.74 495 TYR B N 1
ATOM 2721 C CA . TYR B 1 112 ? 6.781 44.828 -44.076 1.00 27.22 495 TYR B CA 1
ATOM 2722 C C . TYR B 1 112 ? 7.194 46.271 -44.347 1.00 28.67 495 TYR B C 1
ATOM 2723 O O . TYR B 1 112 ? 8.381 46.594 -44.368 1.00 29.00 495 TYR B O 1
ATOM 2732 N N . GLN B 1 113 ? 6.205 47.135 -44.557 1.00 31.51 496 GLN B N 1
ATOM 2733 C CA . GLN B 1 113 ? 6.461 48.556 -44.744 1.00 28.99 496 GLN B CA 1
ATOM 2734 C C . GLN B 1 113 ? 7.006 49.176 -43.466 1.00 30.18 496 GLN B C 1
ATOM 2735 O O . GLN B 1 113 ? 7.785 50.126 -43.512 1.00 40.41 496 GLN B O 1
ATOM 2741 N N . ARG B 1 114 ? 6.590 48.632 -42.327 1.00 30.08 497 ARG B N 1
ATOM 2742 C CA . ARG B 1 114 ? 6.878 49.246 -41.036 1.00 28.89 497 ARG B CA 1
ATOM 2743 C C . ARG B 1 114 ? 8.034 48.586 -40.294 1.00 33.98 497 ARG B C 1
ATOM 2744 O O . ARG B 1 114 ? 8.615 49.189 -39.392 1.00 34.53 497 ARG B O 1
ATOM 2746 N N . GLY B 1 115 ? 8.363 47.351 -40.664 1.00 34.44 498 GLY B N 1
ATOM 2747 C CA . GLY B 1 115 ? 9.464 46.651 -40.025 1.00 30.90 498 GLY B CA 1
ATOM 2748 C C . GLY B 1 115 ? 9.695 45.227 -40.496 1.00 33.48 498 GLY B C 1
ATOM 2749 O O . GLY B 1 115 ? 9.099 44.773 -41.474 1.00 29.40 498 GLY B O 1
ATOM 2750 N N . ASN B 1 116 ? 10.576 44.522 -39.793 1.00 31.04 499 ASN B N 1
ATOM 2751 C CA . ASN B 1 116 ? 10.901 43.141 -40.129 1.00 35.65 499 ASN B CA 1
ATOM 2752 C C . ASN B 1 116 ? 10.179 42.154 -39.220 1.00 36.67 499 ASN B C 1
ATOM 2753 O O . ASN B 1 116 ? 9.845 42.483 -38.083 1.00 33.62 499 ASN B O 1
ATOM 2758 N N . PRO B 1 117 ? 9.924 40.938 -39.724 1.00 35.16 500 PRO B N 1
ATOM 2759 C CA . PRO B 1 117 ? 9.308 39.921 -38.871 1.00 32.35 500 PRO B CA 1
ATOM 2760 C C . PRO B 1 117 ? 10.247 39.549 -37.733 1.00 43.79 500 PRO B C 1
ATOM 2761 O O . PRO B 1 117 ? 11.445 39.369 -37.961 1.00 45.46 500 PRO B O 1
ATOM 2765 N N . ASP B 1 118 ? 9.714 39.461 -36.518 1.00 44.70 501 ASP B N 1
ATOM 2766 C CA . ASP B 1 118 ? 10.515 39.054 -35.372 1.00 50.36 501 ASP B CA 1
ATOM 2767 C C . ASP B 1 118 ? 10.573 37.537 -35.314 1.00 56.66 501 ASP B C 1
ATOM 2768 O O . ASP B 1 118 ? 9.870 36.906 -34.521 1.00 56.53 501 ASP B O 1
ATOM 2773 N N . MET B 1 119 ? 11.418 36.958 -36.159 1.00 53.59 502 MET B N 1
ATOM 2774 C CA . MET B 1 119 ? 11.480 35.515 -36.301 1.00 51.00 502 MET B CA 1
ATOM 2775 C C . MET B 1 119 ? 12.818 35.091 -36.877 1.00 54.28 502 MET B C 1
ATOM 2776 O O . MET B 1 119 ? 13.622 35.924 -37.294 1.00 45.66 502 MET B O 1
ATOM 2781 N N . LYS B 1 120 ? 13.041 33.781 -36.900 1.00 58.04 503 LYS B N 1
ATOM 2782 C CA . LYS B 1 120 ? 14.157 33.198 -37.625 1.00 47.60 503 LYS B CA 1
ATOM 2783 C C . LYS B 1 120 ? 13.599 32.467 -38.838 1.00 49.02 503 LYS B C 1
ATOM 2784 O O . LYS B 1 120 ? 13.138 31.331 -38.732 1.00 53.44 503 LYS B O 1
ATOM 2786 N N . LEU B 1 121 ? 13.627 33.132 -39.987 1.00 53.59 504 LEU B N 1
ATOM 2787 C CA . LEU B 1 121 ? 13.105 32.557 -41.219 1.00 46.90 504 LEU B CA 1
ATOM 2788 C C . LEU B 1 121 ? 13.880 31.306 -41.610 1.00 52.17 504 LEU B C 1
ATOM 2789 O O . LEU B 1 121 ? 15.103 31.336 -41.729 1.00 50.86 504 LEU B O 1
ATOM 2791 N N . GLU B 1 122 ? 13.162 30.204 -41.803 1.00 58.88 505 GLU B N 1
ATOM 2792 C CA . GLU B 1 122 ? 13.783 28.958 -42.233 1.00 51.10 505 GLU B CA 1
ATOM 2793 C C . GLU B 1 122 ? 13.711 28.806 -43.749 1.00 53.21 505 GLU B C 1
ATOM 2794 O O . GLU B 1 122 ? 13.377 27.735 -44.262 1.00 50.50 505 GLU B O 1
ATOM 2800 N N . GLY B 1 123 ? 14.028 29.887 -44.459 1.00 45.30 506 GLY B N 1
ATOM 2801 C CA . GLY B 1 123 ? 14.027 29.879 -45.911 1.00 36.42 506 GLY B CA 1
ATOM 2802 C C . GLY B 1 123 ? 13.894 31.267 -46.509 1.00 41.19 506 GLY B C 1
ATOM 2803 O O . GLY B 1 123 ? 14.035 32.270 -45.807 1.00 42.73 506 GLY B O 1
ATOM 2804 N N . PRO B 1 124 ? 13.619 31.334 -47.820 1.00 35.07 507 PRO B N 1
ATOM 2805 C CA . PRO B 1 124 ? 13.463 32.606 -48.532 1.00 34.24 507 PRO B CA 1
ATOM 2806 C C . PRO B 1 124 ? 12.266 33.390 -48.015 1.00 32.22 507 PRO B C 1
ATOM 2807 O O . PRO B 1 124 ? 11.299 32.800 -47.532 1.00 31.07 507 PRO B O 1
ATOM 2811 N N . LEU B 1 125 ? 12.334 34.711 -48.118 1.00 32.58 508 LEU B N 1
ATOM 2812 C CA . LEU B 1 125 ? 11.248 35.565 -47.667 1.00 25.81 508 LEU B CA 1
ATOM 2813 C C . LEU B 1 125 ? 10.531 36.190 -48.852 1.00 33.14 508 LEU B C 1
ATOM 2814 O O . LEU B 1 125 ? 11.145 36.861 -49.685 1.00 31.68 508 LEU B O 1
ATOM 2819 N N . PHE B 1 126 ? 9.226 35.967 -48.924 1.00 33.14 509 PHE B N 1
ATOM 2820 C CA . PHE B 1 126 ? 8.415 36.548 -49.980 1.00 30.01 509 PHE B CA 1
ATOM 2821 C C . PHE B 1 126 ? 7.461 37.591 -49.414 1.00 29.37 509 PHE B C 1
ATOM 2822 O O . PHE B 1 126 ? 7.026 37.493 -48.267 1.00 25.31 509 PHE B O 1
ATOM 2830 N N . VAL B 1 127 ? 7.156 38.600 -50.224 1.00 27.99 510 VAL B N 1
ATOM 2831 C CA . VAL B 1 127 ? 6.273 39.673 -49.806 1.00 23.63 510 VAL B CA 1
ATOM 2832 C C . VAL B 1 127 ? 5.043 39.688 -50.694 1.00 23.62 510 VAL B C 1
ATOM 2833 O O . VAL B 1 127 ? 5.136 39.484 -51.901 1.00 21.60 510 VAL B O 1
ATOM 2837 N N . CYS B 1 128 ? 3.886 39.918 -50.086 1.00 27.41 511 CYS B N 1
ATOM 2838 C CA . CYS B 1 128 ? 2.633 39.935 -50.821 1.00 26.24 511 CYS B CA 1
ATOM 2839 C C . CYS B 1 128 ? 1.838 41.203 -50.524 1.00 26.41 511 CYS B C 1
ATOM 2840 O O . CYS B 1 128 ? 1.645 41.569 -49.364 1.00 24.70 511 CYS B O 1
ATOM 2843 N N . GLU B 1 129 ? 1.382 41.865 -51.583 1.00 25.90 512 GLU B N 1
ATOM 2844 C CA . GLU B 1 129 ? 0.524 43.036 -51.450 1.00 21.65 512 GLU B CA 1
ATOM 2845 C C . GLU B 1 129 ? -0.835 42.814 -52.117 1.00 26.87 512 GLU B C 1
ATOM 2846 O O . GLU B 1 129 ? -1.838 43.390 -51.689 1.00 27.49 512 GLU B O 1
ATOM 2852 N N . PHE B 1 130 ? -0.869 41.982 -53.158 1.00 23.51 513 PHE B N 1
ATOM 2853 C CA . PHE B 1 130 ? -2.089 41.809 -53.953 1.00 23.79 513 PHE B CA 1
ATOM 2854 C C . PHE B 1 130 ? -2.633 40.384 -53.987 1.00 23.00 513 PHE B C 1
ATOM 2855 O O . PHE B 1 130 ? -1.880 39.412 -53.934 1.00 30.61 513 PHE B O 1
ATOM 2863 N N . ARG B 1 131 ? -3.952 40.267 -54.096 1.00 26.23 514 ARG B N 1
ATOM 2864 C CA . ARG B 1 131 ? -4.562 39.007 -54.495 1.00 23.38 514 ARG B CA 1
ATOM 2865 C C . ARG B 1 131 ? -4.802 39.083 -55.999 1.00 25.81 514 ARG B C 1
ATOM 2866 O O . ARG B 1 131 ? -5.078 40.155 -56.543 1.00 27.33 514 ARG B O 1
ATOM 2874 N N . TYR B 1 132 ? -4.675 37.946 -56.668 1.00 19.58 515 TYR B N 1
ATOM 2875 C CA . TYR B 1 132 ? -4.726 37.896 -58.117 1.00 19.59 515 TYR B CA 1
ATOM 2876 C C . TYR B 1 132 ? -5.988 37.188 -58.602 1.00 26.57 515 TYR B C 1
ATOM 2877 O O . TYR B 1 132 ? -6.224 36.020 -58.284 1.00 29.66 515 TYR B O 1
ATOM 2886 N N . ASN B 1 133 ? -6.801 37.910 -59.365 1.00 26.53 516 ASN B N 1
ATOM 2887 C CA . ASN B 1 133 ? -8.031 37.364 -59.924 1.00 26.69 516 ASN B CA 1
ATOM 2888 C C . ASN B 1 133 ? -7.746 36.604 -61.214 1.00 28.19 516 ASN B C 1
ATOM 2889 O O . ASN B 1 133 ? -7.812 37.167 -62.302 1.00 30.17 516 ASN B O 1
ATOM 2894 N N . GLU B 1 134 ? -7.429 35.320 -61.081 1.00 28.93 517 GLU B N 1
ATOM 2895 C CA . GLU B 1 134 ? -7.088 34.482 -62.231 1.00 36.62 517 GLU B CA 1
ATOM 2896 C C . GLU B 1 134 ? -8.137 34.549 -63.346 1.00 37.77 517 GLU B C 1
ATOM 2897 O O . GLU B 1 134 ? -7.812 34.413 -64.524 1.00 36.53 517 GLU B O 1
ATOM 2899 N N . SER B 1 135 ? -9.392 34.766 -62.968 1.00 30.03 518 SER B N 1
ATOM 2900 C CA . SER B 1 135 ? -10.496 34.751 -63.922 1.00 31.15 518 SER B CA 1
ATOM 2901 C C . SER B 1 135 ? -10.551 35.986 -64.820 1.00 35.78 518 SER B C 1
ATOM 2902 O O . SER B 1 135 ? -10.739 35.868 -66.031 1.00 36.06 518 SER B O 1
ATOM 2905 N N . ASP B 1 136 ? -10.399 37.167 -64.227 1.00 31.84 519 ASP B N 1
ATOM 2906 C CA . ASP B 1 136 ? -10.466 38.409 -64.993 1.00 31.41 519 ASP B CA 1
ATOM 2907 C C . ASP B 1 136 ? -9.088 39.031 -65.174 1.00 33.53 519 ASP B C 1
ATOM 2908 O O . ASP B 1 136 ? -8.952 40.091 -65.783 1.00 37.08 519 ASP B O 1
ATOM 2913 N N . LYS B 1 137 ? -8.070 38.362 -64.645 1.00 29.94 520 LYS B N 1
ATOM 2914 C CA . LYS B 1 137 ? -6.718 38.904 -64.630 1.00 35.83 520 LYS B CA 1
ATOM 2915 C C . LYS B 1 137 ? -6.736 40.306 -64.020 1.00 39.43 520 LYS B C 1
ATOM 2916 O O . LYS B 1 137 ? -6.572 41.307 -64.720 1.00 42.59 520 LYS B O 1
ATOM 2922 N N . ILE B 1 138 ? -6.939 40.367 -62.707 1.00 35.03 521 ILE B N 1
ATOM 2923 C CA . ILE B 1 138 ? -7.074 41.634 -61.997 1.00 31.64 521 ILE B CA 1
ATOM 2924 C C . ILE B 1 138 ? -6.355 41.582 -60.657 1.00 29.91 521 ILE B C 1
ATOM 2925 O O . ILE B 1 138 ? -6.617 40.699 -59.846 1.00 32.92 521 ILE B O 1
ATOM 2930 N N . PHE B 1 139 ? -5.445 42.523 -60.429 1.00 22.43 522 PHE B N 1
ATOM 2931 C CA . PHE B 1 139 ? -4.718 42.583 -59.171 1.00 22.06 522 PHE B CA 1
ATOM 2932 C C . PHE B 1 139 ? -5.468 43.452 -58.168 1.00 29.33 522 PHE B C 1
ATOM 2933 O O . PHE B 1 139 ? -5.877 44.568 -58.483 1.00 21.79 522 PHE B O 1
ATOM 2941 N N . ASN B 1 140 ? -5.642 42.938 -56.955 1.00 28.25 523 ASN B N 1
ATOM 2942 C CA . ASN B 1 140 ? -6.304 43.699 -55.904 1.00 28.28 523 ASN B CA 1
ATOM 2943 C C . ASN B 1 140 ? -5.505 43.734 -54.616 1.00 26.37 523 ASN B C 1
ATOM 2944 O O . ASN B 1 140 ? -5.115 42.695 -54.092 1.00 22.11 523 ASN B O 1
ATOM 2949 N N . LYS B 1 141 ? -5.268 44.938 -54.107 1.00 26.31 524 LYS B N 1
ATOM 2950 C CA . LYS B 1 141 ? -4.544 45.087 -52.858 1.00 27.47 524 LYS B CA 1
ATOM 2951 C C . LYS B 1 141 ? -5.290 44.394 -51.726 1.00 31.65 524 LYS B C 1
ATOM 2952 O O . LYS B 1 141 ? -6.482 44.634 -51.508 1.00 25.87 524 LYS B O 1
ATOM 2958 N N . ILE B 1 142 ? -4.582 43.522 -51.019 1.00 28.58 525 ILE B N 1
ATOM 2959 C CA . ILE B 1 142 ? -5.128 42.879 -49.838 1.00 31.91 525 ILE B CA 1
ATOM 2960 C C . ILE B 1 142 ? -4.944 43.797 -48.638 1.00 29.97 525 ILE B C 1
ATOM 2961 O O . ILE B 1 142 ? -3.821 44.140 -48.280 1.00 29.93 525 ILE B O 1
ATOM 2966 N N . ARG B 1 143 ? -6.051 44.199 -48.023 1.00 34.86 526 ARG B N 1
ATOM 2967 C CA . ARG B 1 143 ? -5.999 45.100 -46.878 1.00 35.88 526 ARG B CA 1
ATOM 2968 C C . ARG B 1 143 ? -6.496 44.434 -45.597 1.00 37.24 526 ARG B C 1
ATOM 2969 O O . ARG B 1 143 ? -6.637 45.087 -44.564 1.00 44.08 526 ARG B O 1
ATOM 2977 N N . THR B 1 144 ? -6.759 43.132 -45.676 1.00 39.02 527 THR B N 1
ATOM 2978 C CA . THR B 1 144 ? -7.126 42.341 -44.503 1.00 42.77 527 THR B CA 1
ATOM 2979 C C . THR B 1 144 ? -6.416 40.987 -44.536 1.00 33.94 527 THR B C 1
ATOM 2980 O O . THR B 1 144 ? -7.036 39.947 -44.751 1.00 33.57 527 THR B O 1
ATOM 2984 N N . TRP B 1 145 ? -5.107 41.019 -44.326 1.00 29.04 528 TRP B N 1
ATOM 2985 C CA . TRP B 1 145 ? -4.278 39.826 -44.377 1.00 31.57 528 TRP B CA 1
ATOM 2986 C C . TRP B 1 145 ? -4.902 38.688 -43.571 1.00 34.94 528 TRP B C 1
ATOM 2987 O O . TRP B 1 145 ? -4.929 37.541 -44.018 1.00 31.33 528 TRP B O 1
ATOM 2998 N N . LYS B 1 146 ? -5.426 39.021 -42.396 1.00 37.11 529 LYS B N 1
ATOM 2999 C CA . LYS B 1 146 ? -5.962 38.023 -41.472 1.00 35.14 529 LYS B CA 1
ATOM 3000 C C . LYS B 1 146 ? -6.988 37.088 -42.114 1.00 36.71 529 LYS B C 1
ATOM 3001 O O . LYS B 1 146 ? -7.012 35.893 -41.824 1.00 36.58 529 LYS B O 1
ATOM 3007 N N . ALA B 1 147 ? -7.826 37.629 -42.991 1.00 35.17 530 ALA B N 1
ATOM 3008 C CA . ALA B 1 147 ? -8.868 36.830 -43.627 1.00 35.89 530 ALA B CA 1
ATOM 3009 C C . ALA B 1 147 ? -8.319 35.884 -44.697 1.00 41.90 530 ALA B C 1
ATOM 3010 O O . ALA B 1 147 ? -9.048 35.037 -45.214 1.00 33.66 530 ALA B O 1
ATOM 3012 N N . CYS B 1 148 ? -7.037 36.029 -45.027 1.00 33.61 531 CYS B N 1
ATOM 3013 C CA . CYS B 1 148 ? -6.410 35.175 -46.033 1.00 31.53 531 CYS B CA 1
ATOM 3014 C C . CYS B 1 148 ? -5.861 33.880 -45.433 1.00 29.84 531 CYS B C 1
ATOM 3015 O O . CYS B 1 148 ? -5.581 32.926 -46.154 1.00 26.82 531 CYS B O 1
ATOM 3018 N N . LEU B 1 149 ? -5.711 33.852 -44.113 1.00 33.14 532 LEU B N 1
ATOM 3019 C CA . LEU B 1 149 ? -5.021 32.751 -43.446 1.00 36.14 532 LEU B CA 1
ATOM 3020 C C . LEU B 1 149 ? -5.990 31.673 -42.969 1.00 33.13 532 LEU B C 1
ATOM 3021 O O . LEU B 1 149 ? -7.190 31.915 -42.873 1.00 37.59 532 LEU B O 1
ATOM 3026 N N . PRO B 1 150 ? -5.469 30.469 -42.680 1.00 35.11 533 PRO B N 1
ATOM 3027 C CA . PRO B 1 150 ? -6.309 29.414 -42.104 1.00 31.94 533 PRO B CA 1
ATOM 3028 C C . PRO B 1 150 ? -6.844 29.884 -40.760 1.00 39.02 533 PRO B C 1
ATOM 3029 O O . PRO B 1 150 ? -6.093 30.477 -39.985 1.00 41.99 533 PRO B O 1
ATOM 3033 N N . GLU B 1 151 ? -8.120 29.632 -40.490 1.00 40.22 534 GLU B N 1
ATOM 3034 C CA . GLU B 1 151 ? -8.775 30.211 -39.320 1.00 44.39 534 GLU B CA 1
ATOM 3035 C C . GLU B 1 151 ? -8.098 29.885 -37.984 1.00 46.77 534 GLU B C 1
ATOM 3036 O O . GLU B 1 151 ? -8.223 30.645 -37.023 1.00 45.20 534 GLU B O 1
ATOM 3042 N N . GLU B 1 152 ? -7.369 28.776 -37.924 1.00 42.19 535 GLU B N 1
ATOM 3043 C CA . GLU B 1 152 ? -6.721 28.381 -36.676 1.00 42.20 535 GLU B CA 1
ATOM 3044 C C . GLU B 1 152 ? -5.347 29.014 -36.474 1.00 49.32 535 GLU B C 1
ATOM 3045 O O . GLU B 1 152 ? -4.524 28.495 -35.719 1.00 51.02 535 GLU B O 1
ATOM 3051 N N . ILE B 1 153 ? -5.095 30.132 -37.147 1.00 47.83 536 ILE B N 1
ATOM 3052 C CA . ILE B 1 153 ? -3.849 30.863 -36.940 1.00 43.81 536 ILE B CA 1
ATOM 3053 C C . ILE B 1 153 ? -4.075 32.372 -36.956 1.00 44.63 536 ILE B C 1
ATOM 3054 O O . ILE B 1 153 ? -3.153 33.145 -36.712 1.00 48.71 536 ILE B O 1
ATOM 3059 N N . ARG B 1 154 ? -5.305 32.785 -37.241 1.00 43.47 537 ARG B N 1
ATOM 3060 C CA . ARG B 1 154 ? -5.637 34.203 -37.311 1.00 50.28 537 ARG B CA 1
ATOM 3061 C C . ARG B 1 154 ? -5.421 34.909 -35.975 1.00 53.09 537 ARG B C 1
ATOM 3062 O O . ARG B 1 154 ? -6.337 35.019 -35.159 1.00 45.23 537 ARG B O 1
ATOM 3070 N N . GLU B 1 158 ? 1.932 38.089 -34.841 1.00 46.28 541 GLU B N 1
ATOM 3071 C CA . GLU B 1 158 ? 3.368 37.964 -34.616 1.00 50.32 541 GLU B CA 1
ATOM 3072 C C . GLU B 1 158 ? 4.025 39.330 -34.454 1.00 41.91 541 GLU B C 1
ATOM 3073 O O . GLU B 1 158 ? 3.604 40.312 -35.066 1.00 40.14 541 GLU B O 1
ATOM 3075 N N . ALA B 1 159 ? 5.061 39.386 -33.625 1.00 38.04 542 ALA B N 1
ATOM 3076 C CA . ALA B 1 159 ? 5.770 40.633 -33.376 1.00 34.06 542 ALA B CA 1
ATOM 3077 C C . ALA B 1 159 ? 6.423 41.163 -34.649 1.00 37.60 542 ALA B C 1
ATOM 3078 O O . ALA B 1 159 ? 6.563 40.441 -35.636 1.00 38.12 542 ALA B O 1
ATOM 3080 N N . THR B 1 160 ? 6.819 42.431 -34.617 1.00 41.41 543 THR B N 1
ATOM 3081 C CA . THR B 1 160 ? 7.482 43.060 -35.753 1.00 40.23 543 THR B CA 1
ATOM 3082 C C . THR B 1 160 ? 8.573 44.007 -35.275 1.00 32.46 543 THR B C 1
ATOM 3083 O O . THR B 1 160 ? 8.364 44.780 -34.345 1.00 32.07 543 THR B O 1
ATOM 3087 N N . ILE B 1 161 ? 9.737 43.936 -35.913 1.00 38.86 544 ILE B N 1
ATOM 3088 C CA . ILE B 1 161 ? 10.868 44.790 -35.563 1.00 36.99 544 ILE B CA 1
ATOM 3089 C C . ILE B 1 161 ? 10.849 46.051 -36.417 1.00 37.10 544 ILE B C 1
ATOM 3090 O O . ILE B 1 161 ? 11.224 46.013 -37.588 1.00 39.02 544 ILE B O 1
ATOM 3095 N N . PRO B 1 162 ? 10.415 47.176 -35.829 1.00 34.66 545 PRO B N 1
ATOM 3096 C CA . PRO B 1 162 ? 10.228 48.440 -36.551 1.00 35.40 545 PRO B CA 1
ATOM 3097 C C . PRO B 1 162 ? 11.499 48.937 -37.233 1.00 37.64 545 PRO B C 1
ATOM 3098 O O . PRO B 1 162 ? 12.587 48.878 -36.657 1.00 35.01 545 PRO B O 1
ATOM 3102 N N . VAL B 1 163 ? 11.350 49.428 -38.458 1.00 36.59 546 VAL B N 1
ATOM 3103 C CA . VAL B 1 163 ? 12.457 50.028 -39.188 1.00 35.24 546 VAL B CA 1
ATOM 3104 C C . VAL B 1 163 ? 12.082 51.455 -39.581 1.00 33.15 546 VAL B C 1
ATOM 3105 O O . VAL B 1 163 ? 10.941 51.722 -39.959 1.00 37.96 546 VAL B O 1
ATOM 3109 N N . ASN B 1 164 ? 13.039 52.371 -39.493 1.00 31.25 547 ASN B N 1
ATOM 3110 C CA . ASN B 1 164 ? 12.774 53.773 -39.799 1.00 43.85 547 ASN B CA 1
ATOM 3111 C C . ASN B 1 164 ? 12.723 54.059 -41.297 1.00 39.03 547 ASN B C 1
ATOM 3112 O O . ASN B 1 164 ? 13.696 53.833 -42.015 1.00 38.14 547 ASN B O 1
ATOM 3114 N N . GLY B 1 165 ? 11.576 54.554 -41.755 1.00 39.75 548 GLY B N 1
ATOM 3115 C CA . GLY B 1 165 ? 11.400 54.978 -43.134 1.00 37.17 548 GLY B CA 1
ATOM 3116 C C . GLY B 1 165 ? 11.965 54.042 -44.188 1.00 41.50 548 GLY B C 1
ATOM 3117 O O . GLY B 1 165 ? 12.998 54.329 -44.797 1.00 37.22 548 GLY B O 1
ATOM 3118 N N . ARG B 1 166 ? 11.283 52.924 -44.416 1.00 33.81 549 ARG B N 1
ATOM 3119 C CA . ARG B 1 166 ? 11.718 51.967 -45.428 1.00 34.24 549 ARG B CA 1
ATOM 3120 C C . ARG B 1 166 ? 11.088 52.247 -46.791 1.00 32.37 549 ARG B C 1
ATOM 3121 O O . ARG B 1 166 ? 9.921 52.624 -46.879 1.00 34.85 549 ARG B O 1
ATOM 3129 N N . LYS B 1 167 ? 11.875 52.071 -47.849 1.00 32.31 550 LYS B N 1
ATOM 3130 C CA . LYS B 1 167 ? 11.370 52.181 -49.214 1.00 34.29 550 LYS B CA 1
ATOM 3131 C C . LYS B 1 167 ? 11.627 50.885 -49.971 1.00 34.99 550 LYS B C 1
ATOM 3132 O O . LYS B 1 167 ? 12.411 50.045 -49.526 1.00 31.84 550 LYS B O 1
ATOM 3138 N N . PHE B 1 168 ? 10.970 50.731 -51.117 1.00 31.75 551 PHE B N 1
ATOM 3139 C CA . PHE B 1 168 ? 11.083 49.511 -51.911 1.00 30.15 551 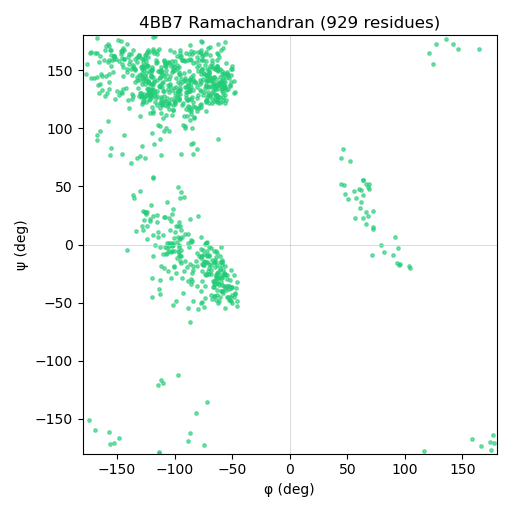PHE B CA 1
ATOM 3140 C C . PHE B 1 168 ? 11.450 49.792 -53.362 1.00 32.53 551 PHE B C 1
ATOM 3141 O O . PHE B 1 168 ? 10.753 50.536 -54.054 1.00 30.65 551 PHE B O 1
ATOM 3149 N N . PHE B 1 169 ? 12.544 49.195 -53.821 1.00 32.82 552 PHE B N 1
ATOM 3150 C CA . PHE B 1 169 ? 12.837 49.174 -55.245 1.00 27.47 552 PHE B CA 1
ATOM 3151 C C . PHE B 1 169 ? 11.836 48.239 -55.898 1.00 27.46 552 PHE B C 1
ATOM 3152 O O . PHE B 1 169 ? 11.654 47.106 -55.450 1.00 27.25 552 PHE B O 1
ATOM 3160 N N . LYS B 1 170 ? 11.171 48.716 -56.942 1.00 26.29 553 LYS B N 1
ATOM 3161 C CA . LYS B 1 170 ? 10.327 47.842 -57.742 1.00 27.30 553 LYS B CA 1
ATOM 3162 C C . LYS B 1 170 ? 10.952 47.685 -59.123 1.00 29.50 553 LYS B C 1
ATOM 3163 O O . LYS B 1 170 ? 11.644 48.584 -59.603 1.00 29.22 553 LYS B O 1
ATOM 3169 N N . TYR B 1 171 ? 10.720 46.533 -59.746 1.00 25.68 554 TYR B N 1
ATOM 3170 C CA . TYR B 1 171 ? 11.407 46.174 -60.980 1.00 21.49 554 TYR B CA 1
ATOM 3171 C C . TYR B 1 171 ? 10.403 45.789 -62.056 1.00 26.71 554 TYR B C 1
ATOM 3172 O O . TYR B 1 171 ? 9.263 45.444 -61.747 1.00 28.05 554 TYR B O 1
ATOM 3181 N N . PRO B 1 172 ? 10.825 45.842 -63.329 1.00 26.27 555 PRO B N 1
ATOM 3182 C CA . PRO B 1 172 ? 9.913 45.584 -64.447 1.00 26.93 555 PRO B CA 1
ATOM 3183 C C . PRO B 1 172 ? 9.530 44.115 -64.514 1.00 27.76 555 PRO B C 1
ATOM 3184 O O . PRO B 1 172 ? 10.137 43.295 -63.829 1.00 22.28 555 PRO B O 1
ATOM 3188 N N . SER B 1 173 ? 8.535 43.796 -65.337 1.00 30.25 556 SER B N 1
ATOM 3189 C CA . SER B 1 173 ? 8.077 42.424 -65.495 1.00 26.62 556 SER B CA 1
ATOM 3190 C C . SER B 1 173 ? 9.197 41.510 -65.975 1.00 33.12 556 SER B C 1
ATOM 3191 O O . SER B 1 173 ? 9.994 41.895 -66.831 1.00 32.86 556 SER B O 1
ATOM 3194 N N . PRO B 1 174 ? 9.252 40.288 -65.425 1.00 28.71 557 PRO B N 1
ATOM 3195 C CA . PRO B 1 174 ? 10.231 39.273 -65.827 1.00 22.82 557 PRO B CA 1
ATOM 3196 C C . PRO B 1 174 ? 9.838 38.642 -67.157 1.00 24.74 557 PRO B C 1
ATOM 3197 O O . PRO B 1 174 ? 10.616 37.884 -67.736 1.00 24.34 557 PRO B O 1
ATOM 3201 N N . ILE B 1 175 ? 8.629 38.946 -67.622 1.00 27.04 558 ILE B N 1
ATOM 3202 C CA . ILE B 1 175 ? 8.147 38.449 -68.906 1.00 26.41 558 ILE B CA 1
ATOM 3203 C C . ILE B 1 175 ? 7.715 39.600 -69.810 1.00 28.04 558 ILE B C 1
ATOM 3204 O O . ILE B 1 175 ? 6.839 39.440 -70.665 1.00 27.18 558 ILE B O 1
ATOM 3209 N N . ARG B 1 176 ? 8.331 40.761 -69.617 1.00 23.01 559 ARG B N 1
ATOM 3210 C CA . ARG B 1 176 ? 8.030 41.916 -70.450 1.00 27.94 559 ARG B CA 1
ATOM 3211 C C . ARG B 1 176 ? 8.425 41.659 -71.903 1.00 27.91 559 ARG B C 1
ATOM 3212 O O . ARG B 1 176 ? 7.843 42.226 -72.826 1.00 25.96 559 ARG B O 1
ATOM 3220 N N . HIS B 1 177 ? 9.406 40.785 -72.097 1.00 27.79 560 HIS B N 1
ATOM 3221 C CA . HIS B 1 177 ? 9.878 40.449 -73.435 1.00 29.05 560 HIS B CA 1
ATOM 3222 C C . HIS B 1 177 ? 8.864 39.600 -74.198 1.00 28.58 560 HIS B C 1
ATOM 3223 O O . HIS B 1 177 ? 9.121 39.187 -75.326 1.00 30.63 560 HIS B O 1
ATOM 3230 N N . LEU B 1 178 ? 7.715 39.339 -73.581 1.00 28.75 561 LEU B N 1
ATOM 3231 C CA . LEU B 1 178 ? 6.717 38.462 -74.185 1.00 26.14 561 LEU B CA 1
ATOM 3232 C C . LEU B 1 178 ? 5.571 39.214 -74.854 1.00 27.45 561 LEU B C 1
ATOM 3233 O O . LEU B 1 178 ? 4.606 38.601 -75.309 1.00 25.87 561 LEU B O 1
ATOM 3238 N N . LEU B 1 179 ? 5.671 40.537 -74.912 1.00 27.03 562 LEU B N 1
ATOM 3239 C CA . LEU B 1 179 ? 4.648 41.334 -75.578 1.00 25.53 562 LEU B CA 1
ATOM 3240 C C . LEU B 1 179 ? 4.701 41.093 -77.085 1.00 28.23 562 LEU B C 1
ATOM 3241 O O . LEU B 1 179 ? 5.768 41.195 -77.692 1.00 29.07 562 LEU B O 1
ATOM 3246 N N . PRO B 1 180 ? 3.549 40.761 -77.690 1.00 30.88 563 PRO B N 1
ATOM 3247 C CA . PRO B 1 180 ? 3.467 40.545 -79.140 1.00 32.28 563 PRO B CA 1
ATOM 3248 C C . PRO B 1 180 ? 3.946 41.766 -79.920 1.00 29.12 563 PRO B C 1
ATOM 3249 O O . PRO B 1 180 ? 3.680 42.898 -79.519 1.00 30.36 563 PRO B O 1
ATOM 3253 N N . ALA B 1 181 ? 4.646 41.528 -81.025 1.00 32.82 564 ALA B N 1
ATOM 3254 C CA . ALA B 1 181 ? 5.255 42.600 -81.810 1.00 32.53 564 ALA B CA 1
ATOM 3255 C C . ALA B 1 181 ? 4.229 43.610 -82.320 1.00 31.38 564 ALA B C 1
ATOM 3256 O O . ALA B 1 181 ? 4.544 44.786 -82.513 1.00 24.71 564 ALA B O 1
ATOM 3258 N N . ASN B 1 182 ? 3.004 43.136 -82.526 1.00 31.63 565 ASN B N 1
ATOM 3259 C CA . ASN B 1 182 ? 1.919 43.949 -83.061 1.00 31.66 565 ASN B CA 1
ATOM 3260 C C . ASN B 1 182 ? 0.892 44.321 -81.993 1.00 35.72 565 ASN B C 1
ATOM 3261 O O . ASN B 1 182 ? -0.311 44.369 -82.265 1.00 29.27 565 ASN B O 1
ATOM 3266 N N . ALA B 1 183 ? 1.367 44.577 -80.778 1.00 32.43 566 ALA B N 1
ATOM 3267 C CA . ALA B 1 183 ? 0.480 44.884 -79.658 1.00 32.34 566 ALA B CA 1
ATOM 3268 C C . ALA B 1 183 ? -0.082 46.308 -79.708 1.00 35.73 566 ALA B C 1
ATOM 3269 O O . ALA B 1 183 ? 0.545 47.221 -80.244 1.00 30.93 566 ALA B O 1
ATOM 3271 N N . THR B 1 184 ? -1.272 46.482 -79.141 1.00 37.39 567 THR B N 1
ATOM 3272 C CA . THR B 1 184 ? -1.907 47.792 -79.039 1.00 39.00 567 THR B CA 1
ATOM 3273 C C . THR B 1 184 ? -2.439 48.015 -77.621 1.00 38.77 567 THR B C 1
ATOM 3274 O O . THR B 1 184 ? -2.611 47.063 -76.860 1.00 32.25 567 THR B O 1
ATOM 3278 N N . PRO B 1 185 ? -2.704 49.280 -77.262 1.00 33.90 568 PRO B N 1
ATOM 3279 C CA . PRO B 1 185 ? -3.251 49.591 -75.937 1.00 34.28 568 PRO B CA 1
ATOM 3280 C C . PRO B 1 185 ? -4.721 49.184 -75.784 1.00 34.75 568 PRO B C 1
ATOM 3281 O O . PRO B 1 185 ? -5.310 49.401 -74.726 1.00 33.42 568 PRO B O 1
ATOM 3285 N N . HIS B 1 186 ? -5.299 48.599 -76.828 1.00 34.64 569 HIS B N 1
ATOM 3286 C CA . HIS B 1 186 ? -6.686 48.154 -76.773 1.00 34.47 569 HIS B CA 1
ATOM 3287 C C . HIS B 1 186 ? -6.831 46.656 -77.041 1.00 32.92 569 HIS B C 1
ATOM 3288 O O . HIS B 1 186 ? -7.908 46.178 -77.391 1.00 32.95 569 HIS B O 1
ATOM 3295 N N . ASP B 1 187 ? -5.741 45.918 -76.868 1.00 35.01 570 ASP B N 1
ATOM 3296 C CA . ASP B 1 187 ? -5.767 44.472 -77.046 1.00 39.63 570 ASP B CA 1
ATOM 3297 C C . ASP B 1 187 ? -6.580 43.796 -75.950 1.00 35.22 570 ASP B C 1
ATOM 3298 O O . ASP B 1 187 ? -6.701 44.316 -74.841 1.00 31.74 570 ASP B O 1
ATOM 3303 N N . ARG B 1 188 ? -7.133 42.631 -76.269 1.00 36.65 571 ARG B N 1
ATOM 3304 C CA . ARG B 1 188 ? -7.812 41.817 -75.271 1.00 39.89 571 ARG B CA 1
ATOM 3305 C C . ARG B 1 188 ? -6.789 41.228 -74.310 1.00 33.44 571 ARG B C 1
ATOM 3306 O O . ARG B 1 188 ? -5.702 40.822 -74.720 1.00 29.71 571 ARG B O 1
ATOM 3314 N N . VAL B 1 189 ? -7.144 41.191 -73.031 1.00 32.21 572 VAL B N 1
ATOM 3315 C CA . VAL B 1 189 ? -6.325 40.531 -72.025 1.00 36.15 572 VAL B CA 1
ATOM 3316 C C . VAL B 1 189 ? -6.084 39.075 -72.410 1.00 33.20 572 VAL B C 1
ATOM 3317 O O . VAL B 1 189 ? -7.031 38.313 -72.592 1.00 38.24 572 VAL B O 1
ATOM 3321 N N . PRO B 1 190 ? -4.806 38.687 -72.538 1.00 36.65 573 PRO B N 1
ATOM 3322 C CA . PRO B 1 190 ? -4.394 37.346 -72.971 1.00 32.19 573 PRO B CA 1
ATOM 3323 C C . PRO B 1 190 ? -4.527 36.297 -71.869 1.00 33.49 573 PRO B C 1
ATOM 3324 O O . PRO B 1 190 ? -4.665 36.646 -70.698 1.00 32.53 573 PRO B O 1
ATOM 3328 N N . GLU B 1 191 ? -4.480 35.025 -72.253 1.00 41.34 574 GLU B N 1
ATOM 3329 C CA . GLU B 1 191 ? -4.571 33.920 -71.303 1.00 34.23 574 GLU B CA 1
ATOM 3330 C C . GLU B 1 191 ? -3.180 33.423 -70.940 1.00 29.96 574 GLU B C 1
ATOM 3331 O O . GLU B 1 191 ? -2.249 33.536 -71.737 1.00 28.49 574 GLU B O 1
ATOM 3337 N N . PRO B 1 192 ? -3.037 32.854 -69.737 1.00 29.63 575 PRO B N 1
ATOM 3338 C CA . PRO B 1 192 ? -1.761 32.250 -69.355 1.00 27.40 575 PRO B CA 1
ATOM 3339 C C . PRO B 1 192 ? -1.529 30.992 -70.177 1.00 28.28 575 PRO B C 1
ATOM 3340 O O . PRO B 1 192 ? -2.462 30.463 -70.777 1.00 28.55 575 PRO B O 1
ATOM 3344 N N . THR B 1 193 ? -0.294 30.517 -70.210 1.00 26.34 576 THR B N 1
ATOM 3345 C CA . THR B 1 193 ? -0.011 29.247 -70.847 1.00 27.59 576 THR B CA 1
ATOM 3346 C C . THR B 1 193 ? -0.013 28.165 -69.779 1.00 29.54 576 THR B C 1
ATOM 3347 O O . THR B 1 193 ? 0.632 28.302 -68.734 1.00 20.94 576 THR B O 1
ATOM 3351 N N . MET B 1 194 ? -0.758 27.098 -70.035 1.00 27.08 577 MET B N 1
ATOM 3352 C CA . MET B 1 194 ? -0.841 26.002 -69.084 1.00 31.56 577 MET B CA 1
ATOM 3353 C C . MET B 1 194 ? 0.179 24.922 -69.411 1.00 37.51 577 MET B C 1
ATOM 3354 O O . MET B 1 194 ? 0.413 24.598 -70.578 1.00 35.60 577 MET B O 1
ATOM 3359 N N . GLY B 1 195 ? 0.794 24.380 -68.368 1.00 36.22 578 GLY B N 1
ATOM 3360 C CA . GLY B 1 195 ? 1.641 23.213 -68.506 1.00 35.56 578 GLY B CA 1
ATOM 3361 C C . GLY B 1 195 ? 0.948 22.061 -67.815 1.00 37.15 578 GLY B C 1
ATOM 3362 O O . GLY B 1 195 ? -0.144 21.656 -68.214 1.00 40.33 578 GLY B O 1
ATOM 3363 N N . SER B 1 196 ? 1.573 21.541 -66.765 1.00 35.68 579 SER B N 1
ATOM 3364 C CA . SER B 1 196 ? 0.943 20.514 -65.954 1.00 35.59 579 SER B CA 1
ATOM 3365 C C . SER B 1 196 ? -0.308 21.074 -65.288 1.00 40.03 579 SER B C 1
ATOM 3366 O O . SER B 1 196 ? -0.299 22.199 -64.785 1.00 35.21 579 SER B O 1
ATOM 3369 N N . PRO B 1 197 ? -1.394 20.289 -65.292 1.00 41.62 580 PRO B N 1
ATOM 3370 C CA . PRO B 1 197 ? -2.662 20.666 -64.657 1.00 40.54 580 PRO B CA 1
ATOM 3371 C C . PRO B 1 197 ? -2.527 20.801 -63.142 1.00 40.59 580 PRO B C 1
ATOM 3372 O O . PRO B 1 197 ? -3.230 21.609 -62.535 1.00 43.54 580 PRO B O 1
ATOM 3376 N N . ASP B 1 198 ? -1.638 20.013 -62.546 1.00 41.30 581 ASP B N 1
ATOM 3377 C CA . ASP B 1 198 ? -1.404 20.070 -61.107 1.00 38.99 581 ASP B CA 1
ATOM 3378 C C . ASP B 1 198 ? -0.227 20.982 -60.778 1.00 39.37 581 ASP B C 1
ATOM 3379 O O . ASP B 1 198 ? 0.583 20.676 -59.903 1.00 36.15 581 ASP B O 1
ATOM 3384 N N . ALA B 1 199 ? -0.141 22.105 -61.483 1.00 41.80 582 ALA B N 1
ATOM 3385 C CA . ALA B 1 199 ? 0.930 23.071 -61.261 1.00 35.95 582 ALA B CA 1
ATOM 3386 C C . ALA B 1 199 ? 0.483 24.476 -61.637 1.00 33.90 582 ALA B C 1
ATOM 3387 O O . ALA B 1 199 ? -0.506 24.647 -62.354 1.00 33.42 582 ALA B O 1
ATOM 3389 N N . PRO B 1 200 ? 1.210 25.491 -61.146 1.00 32.53 583 PRO B N 1
ATOM 3390 C CA . PRO B 1 200 ? 0.969 26.883 -61.532 1.00 28.85 583 PRO B CA 1
ATOM 3391 C C . PRO B 1 200 ? 1.182 27.045 -63.030 1.00 32.27 583 PRO B C 1
ATOM 3392 O O . PRO B 1 200 ? 1.833 26.190 -63.634 1.00 33.88 583 PRO B O 1
ATOM 3396 N N . PRO B 1 201 ? 0.650 28.124 -63.626 1.00 28.50 584 PRO B N 1
ATOM 3397 C CA . PRO B 1 201 ? 0.832 28.327 -65.067 1.00 28.85 584 PRO B CA 1
ATOM 3398 C C . PRO B 1 201 ? 2.298 28.152 -65.461 1.00 28.37 584 PRO B C 1
ATOM 3399 O O . PRO B 1 201 ? 3.182 28.577 -64.719 1.00 29.33 584 PRO B O 1
ATOM 3403 N N . LEU B 1 202 ? 2.548 27.521 -66.603 1.00 24.72 585 LEU B N 1
ATOM 3404 C CA . LEU B 1 202 ? 3.903 27.380 -67.116 1.00 25.20 585 LEU B CA 1
ATOM 3405 C C . LEU B 1 202 ? 4.526 28.756 -67.320 1.00 29.87 585 LEU B C 1
ATOM 3406 O O . LEU B 1 202 ? 5.707 28.966 -67.036 1.00 29.12 585 LEU B O 1
ATOM 3411 N N . VAL B 1 203 ? 3.718 29.691 -67.811 1.00 26.54 586 VAL B N 1
ATOM 3412 C CA . VAL B 1 203 ? 4.144 31.076 -67.989 1.00 28.83 586 VAL B CA 1
ATOM 3413 C C . VAL B 1 203 ? 2.931 31.972 -68.237 1.00 27.57 586 VAL B C 1
ATOM 3414 O O . VAL B 1 203 ? 2.024 31.609 -68.984 1.00 25.15 586 VAL B O 1
ATOM 3418 N N . GLY B 1 204 ? 2.913 33.139 -67.601 1.00 25.69 587 GLY B N 1
ATOM 3419 C CA . GLY B 1 204 ? 1.806 34.065 -67.761 1.00 26.91 587 GLY B CA 1
ATOM 3420 C C . GLY B 1 204 ? 1.785 34.729 -69.127 1.00 29.27 587 GLY B C 1
ATOM 3421 O O . GLY B 1 204 ? 1.978 34.075 -70.153 1.00 34.98 587 GLY B O 1
ATOM 3422 N N . ALA B 1 205 ? 1.549 36.037 -69.137 1.00 28.47 588 ALA B N 1
ATOM 3423 C CA . ALA B 1 205 ? 1.493 36.804 -70.376 1.00 33.78 588 ALA B CA 1
ATOM 3424 C C . ALA B 1 205 ? 1.309 38.286 -70.075 1.00 31.66 588 ALA B C 1
ATOM 3425 O O . ALA B 1 205 ? 0.799 38.653 -69.016 1.00 30.59 588 ALA B O 1
ATOM 3427 N N . VAL B 1 206 ? 1.728 39.134 -71.009 1.00 28.29 589 VAL B N 1
ATOM 3428 C CA . VAL B 1 206 ? 1.637 40.576 -70.825 1.00 28.76 589 VAL B CA 1
ATOM 3429 C C . VAL B 1 206 ? 0.857 41.231 -71.952 1.00 33.09 589 VAL B C 1
ATOM 3430 O O . VAL B 1 206 ? 0.785 40.704 -73.063 1.00 28.34 589 VAL B O 1
ATOM 3434 N N . TYR B 1 207 ? 0.275 42.386 -71.655 1.00 30.84 590 TYR B N 1
ATOM 3435 C CA . TYR B 1 207 ? -0.472 43.142 -72.649 1.00 29.34 590 TYR B CA 1
ATOM 3436 C C . TYR B 1 207 ? -0.316 44.636 -72.401 1.00 27.82 590 TYR B C 1
ATOM 3437 O O . TYR B 1 207 ? 0.279 45.050 -71.408 1.00 31.92 590 TYR B O 1
ATOM 3446 N N . MET B 1 208 ? -0.860 45.445 -73.302 1.00 31.54 591 MET B N 1
ATOM 3447 C CA . MET B 1 208 ? -0.622 46.885 -73.277 1.00 31.32 591 MET B CA 1
ATOM 3448 C C . MET B 1 208 ? -1.873 47.687 -72.913 1.00 27.96 591 MET B C 1
ATOM 3449 O O . MET B 1 208 ? -2.994 47.276 -73.209 1.00 33.76 591 MET B O 1
ATOM 3454 N N . ARG B 1 209 ? -1.670 48.831 -72.268 1.00 23.82 592 ARG B N 1
ATOM 3455 C CA . ARG B 1 209 ? -2.762 49.735 -71.904 1.00 29.88 592 ARG B CA 1
ATOM 3456 C C . ARG B 1 209 ? -2.232 51.164 -71.831 1.00 27.96 592 ARG B C 1
ATOM 3457 O O . ARG B 1 209 ? -1.022 51.371 -71.738 1.00 28.05 592 ARG B O 1
ATOM 3465 N N . PRO B 1 210 ? -3.133 52.158 -71.880 1.00 28.49 593 PRO B N 1
ATOM 3466 C CA . PRO B 1 210 ? -2.710 53.563 -71.823 1.00 24.11 593 PRO B CA 1
ATOM 3467 C C . PRO B 1 210 ? -2.136 53.923 -70.461 1.00 24.17 593 PRO B C 1
ATOM 3468 O O . PRO B 1 210 ? -2.495 53.306 -69.461 1.00 28.50 593 PRO B O 1
ATOM 3472 N N . LYS B 1 211 ? -1.253 54.915 -70.426 1.00 28.27 594 LYS B N 1
ATOM 3473 C CA . LYS B 1 211 ? -0.711 55.413 -69.167 1.00 32.00 594 LYS B CA 1
ATOM 3474 C C . LYS B 1 211 ? -1.843 55.850 -68.245 1.00 28.54 594 LYS B C 1
ATOM 3475 O O . LYS B 1 211 ? -3.004 55.857 -68.637 1.00 25.63 594 LYS B O 1
ATOM 3481 N N . MET B 1 212 ? -1.491 56.223 -67.020 1.00 34.72 595 MET B N 1
ATOM 3482 C CA . MET B 1 212 ? -2.446 56.800 -66.081 1.00 37.21 595 MET B CA 1
ATOM 3483 C C . MET B 1 212 ? -1.783 57.959 -65.352 1.00 32.73 595 MET B C 1
ATOM 3484 O O . MET B 1 212 ? -0.559 58.029 -65.272 1.00 37.68 595 MET B O 1
ATOM 3489 N N . GLN B 1 213 ? -2.587 58.869 -64.819 1.00 32.21 596 GLN B N 1
ATOM 3490 C CA . GLN B 1 213 ? -2.046 59.952 -64.015 1.00 32.31 596 GLN B CA 1
ATOM 3491 C C . GLN B 1 213 ? -1.915 59.499 -62.564 1.00 34.83 596 GLN B C 1
ATOM 3492 O O . GLN B 1 213 ? -0.809 59.358 -62.045 1.00 32.74 596 GLN B O 1
ATOM 3498 N N . ARG B 1 214 ? -3.052 59.253 -61.920 1.00 34.09 597 ARG B N 1
ATOM 3499 C CA . ARG B 1 214 ? -3.068 58.863 -60.516 1.00 36.80 597 ARG B CA 1
ATOM 3500 C C . ARG B 1 214 ? -2.686 57.398 -60.342 1.00 32.47 597 ARG B C 1
ATOM 3501 O O . ARG B 1 214 ? -3.210 56.525 -61.033 1.00 34.58 597 ARG B O 1
ATOM 3503 N N . ASP B 1 215 ? -1.777 57.133 -59.410 1.00 30.86 598 ASP B N 1
ATOM 3504 C CA . ASP B 1 215 ? -1.310 55.772 -59.168 1.00 34.03 598 ASP B CA 1
ATOM 3505 C C . ASP B 1 215 ? -0.995 55.534 -57.690 1.00 31.18 598 ASP B C 1
ATOM 3506 O O . ASP B 1 215 ? 0.169 55.514 -57.288 1.00 30.25 598 ASP B O 1
ATOM 3511 N N . ASP B 1 216 ? -2.040 55.337 -56.892 1.00 31.20 599 ASP B N 1
ATOM 3512 C CA . ASP B 1 216 ? -1.918 55.278 -55.435 1.00 29.99 599 ASP B CA 1
ATOM 3513 C C . ASP B 1 216 ? -0.916 54.253 -54.901 1.00 21.81 599 ASP B C 1
ATOM 3514 O O . ASP B 1 216 ? -0.210 54.521 -53.933 1.00 25.29 599 ASP B O 1
ATOM 3519 N N . LEU B 1 217 ? -0.853 53.081 -55.520 1.00 23.81 600 LEU B N 1
ATOM 3520 C CA . LEU B 1 217 ? -0.057 51.992 -54.961 1.00 21.56 600 LEU B CA 1
ATOM 3521 C C . LEU B 1 217 ? 1.256 51.751 -55.712 1.00 25.41 600 LEU B C 1
ATOM 3522 O O . LEU B 1 217 ? 2.028 50.859 -55.366 1.00 18.66 600 LEU B O 1
ATOM 3527 N N . GLY B 1 218 ? 1.512 52.557 -56.735 1.00 30.35 601 GLY B N 1
ATOM 3528 C CA . GLY B 1 218 ? 2.737 52.425 -57.503 1.00 32.26 601 GLY B CA 1
ATOM 3529 C C . GLY B 1 218 ? 2.794 51.114 -58.261 1.00 28.38 601 GLY B C 1
ATOM 3530 O O . GLY B 1 218 ? 3.771 50.371 -58.166 1.00 31.70 601 GLY B O 1
ATOM 3531 N N . GLU B 1 219 ? 1.742 50.836 -59.023 1.00 24.84 602 GLU B N 1
ATOM 3532 C CA . GLU B 1 219 ? 1.645 49.586 -59.766 1.00 27.14 602 GLU B CA 1
ATOM 3533 C C . GLU B 1 219 ? 2.328 49.626 -61.132 1.00 28.62 602 GLU B C 1
ATOM 3534 O O . GLU B 1 219 ? 2.791 48.598 -61.617 1.00 34.02 602 GLU B O 1
ATOM 3540 N N . TYR B 1 220 ? 2.391 50.798 -61.757 1.00 26.18 603 TYR B N 1
ATOM 3541 C CA . TYR B 1 220 ? 2.870 50.870 -63.135 1.00 26.71 603 TYR B CA 1
ATOM 3542 C C . TYR B 1 220 ? 3.979 51.890 -63.368 1.00 29.13 603 TYR B C 1
ATOM 3543 O O . TYR B 1 220 ? 3.976 52.976 -62.790 1.00 32.45 603 TYR B O 1
ATOM 3552 N N . ALA B 1 221 ? 4.916 51.524 -64.236 1.00 28.42 604 ALA B N 1
ATOM 3553 C CA . ALA B 1 221 ? 6.093 52.337 -64.514 1.00 26.87 604 ALA B CA 1
ATOM 3554 C C . ALA B 1 221 ? 5.778 53.536 -65.402 1.00 26.15 604 ALA B C 1
ATOM 3555 O O . ALA B 1 221 ? 6.564 54.477 -65.477 1.00 24.86 604 ALA B O 1
ATOM 3557 N N . THR B 1 222 ? 4.628 53.498 -66.068 1.00 34.05 605 THR B N 1
ATOM 3558 C CA . THR B 1 222 ? 4.243 54.553 -67.003 1.00 29.97 605 THR B CA 1
ATOM 3559 C C . THR B 1 222 ? 3.431 55.674 -66.361 1.00 31.24 605 THR B C 1
ATOM 3560 O O . THR B 1 222 ? 3.262 56.736 -66.957 1.00 31.41 605 THR B O 1
ATOM 3564 N N . SER B 1 223 ? 2.923 55.436 -65.154 1.00 30.90 606 SER B N 1
ATOM 3565 C CA . SER B 1 223 ? 2.096 56.424 -64.465 1.00 28.62 606 SER B CA 1
ATOM 3566 C C . SER B 1 223 ? 2.863 57.718 -64.184 1.00 27.76 606 SER B C 1
ATOM 3567 O O . SER B 1 223 ? 4.076 57.702 -63.997 1.00 27.03 606 SER B O 1
ATOM 3570 N N . ASP B 1 224 ? 2.150 58.838 -64.160 1.00 29.34 607 ASP B N 1
ATOM 3571 C CA . ASP B 1 224 ? 2.767 60.113 -63.822 1.00 29.70 607 ASP B CA 1
ATOM 3572 C C . ASP B 1 224 ? 3.183 60.109 -62.361 1.00 30.26 607 ASP B C 1
ATOM 3573 O O . ASP B 1 224 ? 4.300 60.499 -62.025 1.00 35.35 607 ASP B O 1
ATOM 3578 N N . ASP B 1 225 ? 2.277 59.657 -61.498 1.00 26.25 608 ASP B N 1
ATOM 3579 C CA . ASP B 1 225 ? 2.499 59.687 -60.055 1.00 28.79 608 ASP B CA 1
ATOM 3580 C C . ASP B 1 225 ? 2.951 58.346 -59.486 1.00 32.33 608 ASP B C 1
ATOM 3581 O O . ASP B 1 225 ? 2.588 57.282 -59.993 1.00 33.61 608 ASP B O 1
ATOM 3586 N N . CYS B 1 226 ? 3.732 58.414 -58.414 1.00 25.54 609 CYS B N 1
ATOM 3587 C CA . CYS B 1 226 ? 4.186 57.225 -57.710 1.00 26.73 609 CYS B CA 1
ATOM 3588 C C . CYS B 1 226 ? 4.406 57.518 -56.226 1.00 28.28 609 CYS B C 1
ATOM 3589 O O . CYS B 1 226 ? 5.056 58.502 -55.874 1.00 33.06 609 CYS B O 1
ATOM 3592 N N . PRO B 1 227 ? 3.869 56.659 -55.348 1.00 26.83 610 PRO B N 1
ATOM 3593 C CA . PRO B 1 227 ? 4.041 56.823 -53.899 1.00 25.95 610 PRO B CA 1
ATOM 3594 C C . PRO B 1 227 ? 5.503 57.024 -53.505 1.00 28.79 610 PRO B C 1
ATOM 3595 O O . PRO B 1 227 ? 6.407 56.571 -54.212 1.00 23.42 610 PRO B O 1
ATOM 3599 N N . ARG B 1 228 ? 5.723 57.695 -52.378 1.00 30.72 611 ARG B N 1
ATOM 3600 C CA . ARG B 1 228 ? 7.068 58.090 -51.964 1.00 35.45 611 ARG B CA 1
ATOM 3601 C C . ARG B 1 228 ? 7.896 56.934 -51.412 1.00 33.26 611 ARG B C 1
ATOM 3602 O O . ARG B 1 228 ? 9.120 57.035 -51.320 1.00 33.78 611 ARG B O 1
ATOM 3604 N N . TYR B 1 229 ? 7.238 55.842 -51.037 1.00 27.56 612 TYR B N 1
ATOM 3605 C CA . TYR B 1 229 ? 7.964 54.688 -50.517 1.00 32.97 612 TYR B CA 1
ATOM 3606 C C . TYR B 1 229 ? 8.401 53.756 -51.639 1.00 32.87 612 TYR B C 1
ATOM 3607 O O . TYR B 1 229 ? 9.072 52.753 -51.397 1.00 35.51 612 TYR B O 1
ATOM 3616 N N . ILE B 1 230 ? 8.027 54.101 -52.867 1.00 30.51 613 ILE B N 1
ATOM 3617 C CA . ILE B 1 230 ? 8.401 53.307 -54.031 1.00 29.77 613 ILE B CA 1
ATOM 3618 C C . ILE B 1 230 ? 9.495 53.970 -54.867 1.00 30.56 613 ILE B C 1
ATOM 3619 O O . ILE B 1 230 ? 9.440 55.165 -55.165 1.00 23.13 613 ILE B O 1
ATOM 3624 N N . ILE B 1 231 ? 10.492 53.176 -55.238 1.00 31.80 614 ILE B N 1
ATOM 3625 C CA . ILE B 1 231 ? 11.546 53.634 -56.128 1.00 31.46 614 ILE B CA 1
ATOM 3626 C C . ILE B 1 231 ? 11.469 52.872 -57.445 1.00 31.24 614 ILE B C 1
ATOM 3627 O O . ILE B 1 231 ? 11.871 51.711 -57.533 1.00 29.63 614 ILE B O 1
ATOM 3632 N N . ARG B 1 232 ? 10.941 53.531 -58.469 1.00 29.89 615 ARG B N 1
ATOM 3633 C CA . ARG B 1 232 ? 10.780 52.899 -59.771 1.00 35.16 615 ARG B CA 1
ATOM 3634 C C . ARG B 1 232 ? 12.114 52.806 -60.521 1.00 35.46 615 ARG B C 1
ATOM 3635 O O . ARG B 1 232 ? 13.012 53.624 -60.307 1.00 34.62 615 ARG B O 1
ATOM 3643 N N . PRO B 1 233 ? 12.256 51.787 -61.384 1.00 33.59 616 PRO B N 1
ATOM 3644 C CA . PRO B 1 233 ? 13.514 51.546 -62.101 1.00 30.12 616 PRO B CA 1
ATOM 3645 C C . PRO B 1 233 ? 14.089 52.812 -62.733 1.00 34.89 616 PRO B C 1
ATOM 3646 O O . PRO B 1 233 ? 13.374 53.555 -63.399 1.00 33.69 616 PRO B O 1
ATOM 3650 N N . ASN B 1 234 ? 15.378 53.043 -62.508 1.00 39.37 617 ASN B N 1
ATOM 3651 C CA . ASN B 1 234 ? 16.088 54.180 -63.085 1.00 35.35 617 ASN B CA 1
ATOM 3652 C C . ASN B 1 234 ? 15.841 55.503 -62.364 1.00 43.78 617 ASN B C 1
ATOM 3653 O O . ASN B 1 234 ? 16.392 56.532 -62.749 1.00 46.42 617 ASN B O 1
ATOM 3658 N N . ASP B 1 235 ? 15.014 55.478 -61.323 1.00 44.57 618 ASP B N 1
ATOM 3659 C CA . ASP B 1 235 ? 14.867 56.645 -60.463 1.00 41.15 618 ASP B CA 1
ATOM 3660 C C . ASP B 1 235 ? 16.190 56.854 -59.745 1.00 44.43 618 ASP B C 1
ATOM 3661 O O . ASP B 1 235 ? 16.621 57.984 -59.521 1.00 49.64 618 ASP B O 1
ATOM 3666 N N . SER B 1 236 ? 16.825 55.743 -59.389 1.00 40.00 619 SER B N 1
ATOM 3667 C CA . SER B 1 236 ? 18.194 55.743 -58.888 1.00 53.07 619 SER B CA 1
ATOM 3668 C C . SER B 1 236 ? 18.474 56.805 -57.829 1.00 48.08 619 SER B C 1
ATOM 3669 O O . SER B 1 236 ? 19.004 57.872 -58.139 1.00 45.92 619 SER B O 1
ATOM 3671 N N . PRO B 1 237 ? 18.129 56.512 -56.569 1.00 45.98 620 PRO B N 1
ATOM 3672 C CA . PRO B 1 237 ? 18.538 57.413 -55.493 1.00 42.99 620 PRO B CA 1
ATOM 3673 C C . PRO B 1 237 ? 20.045 57.310 -55.326 1.00 43.44 620 PRO B C 1
ATOM 3674 O O . PRO B 1 237 ? 20.663 56.425 -55.919 1.00 46.54 620 PRO B O 1
ATOM 3678 N N . GLU B 1 238 ? 20.631 58.202 -54.539 1.00 44.31 621 GLU B N 1
ATOM 3679 C CA . GLU B 1 238 ? 22.070 58.175 -54.312 1.00 43.21 621 GLU B CA 1
ATOM 3680 C C . GLU B 1 238 ? 22.387 58.382 -52.838 1.00 42.21 621 GLU B C 1
ATOM 3681 O O . GLU B 1 238 ? 23.309 59.112 -52.483 1.00 39.97 621 GLU B O 1
ATOM 3687 N N . GLU B 1 239 ? 21.610 57.723 -51.984 1.00 44.91 622 GLU B N 1
ATOM 3688 C CA . GLU B 1 239 ? 21.812 57.792 -50.544 1.00 44.71 622 GLU B CA 1
ATOM 3689 C C . GLU B 1 239 ? 20.986 56.717 -49.845 1.00 42.50 622 GLU B C 1
ATOM 3690 O O . GLU B 1 239 ? 19.877 56.399 -50.275 1.00 41.66 622 GLU B O 1
ATOM 3692 N N . GLY B 1 240 ? 21.531 56.157 -48.770 1.00 40.23 623 GLY B N 1
ATOM 3693 C CA . GLY B 1 240 ? 20.827 55.144 -48.004 1.00 36.54 623 GLY B CA 1
ATOM 3694 C C . GLY B 1 240 ? 21.534 53.804 -48.021 1.00 41.26 623 GLY B C 1
ATOM 3695 O O . GLY B 1 240 ? 22.610 53.665 -48.604 1.00 40.39 623 GLY B O 1
ATOM 3696 N N . GLN B 1 241 ? 20.927 52.812 -47.375 1.00 38.06 624 GLN B N 1
ATOM 3697 C CA . GLN B 1 241 ? 21.506 51.478 -47.312 1.00 31.97 624 GLN B CA 1
ATOM 3698 C C . GLN B 1 241 ? 20.560 50.462 -47.938 1.00 36.05 624 GLN B C 1
ATOM 3699 O O . GLN B 1 241 ? 19.440 50.269 -47.467 1.00 34.61 624 GLN B O 1
ATOM 3705 N N . VAL B 1 242 ? 21.020 49.810 -48.999 1.00 37.28 625 VAL B N 1
ATOM 3706 C CA . VAL B 1 242 ? 20.190 48.881 -49.758 1.00 33.10 625 VAL B CA 1
ATOM 3707 C C . VAL B 1 242 ? 20.407 47.430 -49.337 1.00 33.91 625 VAL B C 1
ATOM 3708 O O . VAL B 1 242 ? 21.545 46.962 -49.257 1.00 40.78 625 VAL B O 1
ATOM 3712 N N . ASP B 1 243 ? 19.315 46.722 -49.063 1.00 26.33 626 ASP B N 1
ATOM 3713 C CA . ASP B 1 243 ? 19.386 45.286 -48.817 1.00 29.49 626 ASP B CA 1
ATOM 3714 C C . ASP B 1 243 ? 19.197 44.574 -50.149 1.00 32.30 626 ASP B C 1
ATOM 3715 O O . ASP B 1 243 ? 18.075 44.441 -50.639 1.00 30.86 626 ASP B O 1
ATOM 3720 N N . ILE B 1 244 ? 20.305 44.138 -50.740 1.00 30.18 627 ILE B N 1
ATOM 3721 C CA . ILE B 1 244 ? 20.284 43.513 -52.058 1.00 35.64 627 ILE B CA 1
ATOM 3722 C C . ILE B 1 244 ? 19.205 42.437 -52.179 1.00 38.39 627 ILE B C 1
ATOM 3723 O O . ILE B 1 244 ? 18.509 42.353 -53.191 1.00 36.35 627 ILE B O 1
ATOM 3728 N N . GLU B 1 245 ? 19.065 41.624 -51.136 1.00 38.55 628 GLU B N 1
ATOM 3729 C CA . GLU B 1 245 ? 18.193 40.456 -51.186 1.00 34.19 628 GLU B CA 1
ATOM 3730 C C . GLU B 1 245 ? 16.715 40.813 -51.271 1.00 32.73 628 GLU B C 1
ATOM 3731 O O . GLU B 1 245 ? 15.968 40.207 -52.035 1.00 36.35 628 GLU B O 1
ATOM 3737 N N . THR B 1 246 ? 16.291 41.794 -50.487 1.00 30.47 629 THR B N 1
ATOM 3738 C CA . THR B 1 246 ? 14.879 42.150 -50.438 1.00 33.78 629 THR B CA 1
ATOM 3739 C C . THR B 1 246 ? 14.566 43.379 -51.282 1.00 30.78 629 THR B C 1
ATOM 3740 O O . THR B 1 246 ? 13.405 43.754 -51.437 1.00 31.44 629 THR B O 1
ATOM 3744 N N . GLY B 1 247 ? 15.607 44.001 -51.826 1.00 30.64 630 GLY B N 1
ATOM 3745 C CA . GLY B 1 247 ? 15.440 45.208 -52.613 1.00 28.74 630 GLY B CA 1
ATOM 3746 C C . GLY B 1 247 ? 14.831 46.352 -51.820 1.00 30.55 630 GLY B C 1
ATOM 3747 O O . GLY B 1 247 ? 14.105 47.180 -52.370 1.00 30.73 630 GLY B O 1
ATOM 3748 N N . THR B 1 248 ? 15.122 46.396 -50.523 1.00 30.05 631 THR B N 1
ATOM 3749 C CA . THR B 1 248 ? 14.609 47.456 -49.663 1.00 29.91 631 THR B CA 1
ATOM 3750 C C . THR B 1 248 ? 15.712 48.452 -49.331 1.00 29.32 631 THR B C 1
ATOM 3751 O O . THR B 1 248 ? 16.892 48.111 -49.381 1.00 35.19 631 THR B O 1
ATOM 3755 N N . ILE B 1 249 ? 15.330 49.680 -48.995 1.00 30.32 632 ILE B N 1
ATOM 3756 C CA . ILE B 1 249 ? 16.308 50.722 -48.679 1.00 36.82 632 ILE B CA 1
ATOM 3757 C C . ILE B 1 249 ? 15.820 51.673 -47.586 1.00 38.07 632 ILE B C 1
ATOM 3758 O O . ILE B 1 249 ? 14.683 52.143 -47.618 1.00 39.20 632 ILE B O 1
ATOM 3763 N N . THR B 1 250 ? 16.689 51.950 -46.620 1.00 39.20 633 THR B N 1
ATOM 3764 C CA . THR B 1 250 ? 16.355 52.840 -45.514 1.00 39.30 633 THR B CA 1
ATOM 3765 C C . THR B 1 250 ? 17.304 54.035 -45.467 1.00 41.32 633 THR B C 1
ATOM 3766 O O . THR B 1 250 ? 18.462 53.934 -45.875 1.00 44.49 633 THR B O 1
ATOM 3770 N N . THR B 1 251 ? 16.806 55.165 -44.971 1.00 50.47 634 THR B N 1
ATOM 3771 C CA . THR B 1 251 ? 17.607 56.383 -44.874 1.00 49.13 634 THR B CA 1
ATOM 3772 C C . THR B 1 251 ? 17.149 57.260 -43.712 1.00 54.81 634 THR B C 1
ATOM 3773 O O . THR B 1 251 ? 17.958 57.695 -42.891 1.00 49.86 634 THR B O 1
ATOM 3775 N N . MET C 1 17 ? -21.313 10.101 -28.987 1.00 32.83 400 MET C N 1
ATOM 3776 C CA . MET C 1 17 ? -22.628 10.243 -29.605 1.00 29.24 400 MET C CA 1
ATOM 3777 C C . MET C 1 17 ? -22.900 11.700 -29.959 1.00 24.48 400 MET C C 1
ATOM 3778 O O . MET C 1 17 ? -22.357 12.607 -29.332 1.00 32.46 400 MET C O 1
ATOM 3783 N N . ASP C 1 18 ? -23.743 11.922 -30.960 1.00 28.03 401 ASP C N 1
ATOM 3784 C CA . ASP C 1 18 ? -24.089 13.277 -31.371 1.00 26.54 401 ASP C CA 1
ATOM 3785 C C . ASP C 1 18 ? -25.502 13.624 -30.925 1.00 30.80 401 ASP C C 1
ATOM 3786 O O . ASP C 1 18 ? -25.941 14.768 -31.048 1.00 25.70 401 ASP C O 1
ATOM 3788 N N . GLU C 1 19 ? -26.214 12.632 -30.403 1.00 24.21 402 GLU C N 1
ATOM 3789 C CA . GLU C 1 19 ? -27.606 12.833 -30.032 1.00 26.05 402 GLU C CA 1
ATOM 3790 C C . GLU C 1 19 ? -28.119 11.742 -29.097 1.00 28.26 402 GLU C C 1
ATOM 3791 O O . GLU C 1 19 ? -27.900 10.554 -29.332 1.00 30.33 402 GLU C O 1
ATOM 3797 N N . VAL C 1 20 ? -28.800 12.148 -28.032 1.00 20.38 403 VAL C N 1
ATOM 3798 C CA . VAL C 1 20 ? -29.487 11.187 -27.177 1.00 23.73 403 VAL C CA 1
ATOM 3799 C C . VAL C 1 20 ? -30.985 11.479 -27.145 1.00 17.70 403 VAL C C 1
ATOM 3800 O O . VAL C 1 20 ? -31.404 12.622 -27.313 1.00 19.13 403 VAL C O 1
ATOM 3804 N N . ILE C 1 21 ? -31.788 10.440 -26.945 1.00 17.13 404 ILE C N 1
ATOM 3805 C CA . ILE C 1 21 ? -33.235 10.604 -26.876 1.00 15.41 404 ILE C CA 1
ATOM 3806 C C . ILE C 1 21 ? -33.789 10.098 -25.550 1.00 20.54 404 ILE C C 1
ATOM 3807 O O . ILE C 1 21 ? -33.520 8.969 -25.140 1.00 23.05 404 ILE C O 1
ATOM 3812 N N . VAL C 1 22 ? -34.560 10.948 -24.879 1.00 21.49 405 VAL C N 1
ATOM 3813 C CA . VAL C 1 22 ? -35.179 10.593 -23.608 1.00 22.26 405 VAL C CA 1
ATOM 3814 C C . VAL C 1 22 ? -36.624 11.076 -23.583 1.00 24.06 405 VAL C C 1
ATOM 3815 O O . VAL C 1 22 ? -36.899 12.239 -23.871 1.00 21.52 405 VAL C O 1
ATOM 3819 N N . ASN C 1 23 ? -37.542 10.177 -23.238 1.00 25.40 406 ASN C N 1
ATOM 3820 C CA . ASN C 1 23 ? -38.969 10.470 -23.312 1.00 23.30 406 ASN C CA 1
ATOM 3821 C C . ASN C 1 23 ? -39.331 11.172 -24.622 1.00 30.91 406 ASN C C 1
ATOM 3822 O O . ASN C 1 23 ? -39.954 12.236 -24.625 1.00 32.25 406 ASN C O 1
ATOM 3827 N N . ASN C 1 24 ? -38.916 10.566 -25.730 1.00 26.88 407 ASN C N 1
ATOM 3828 C CA . ASN C 1 24 ? -39.212 11.074 -27.066 1.00 27.66 407 ASN C CA 1
ATOM 3829 C C . ASN C 1 24 ? -38.748 12.498 -27.330 1.00 30.56 407 ASN C C 1
ATOM 3830 O O . ASN C 1 24 ? -39.278 13.172 -28.214 1.00 32.08 407 ASN C O 1
ATOM 3835 N N . ILE C 1 25 ? -37.755 12.948 -26.569 1.00 25.70 408 ILE C N 1
ATOM 3836 C CA . ILE C 1 25 ? -37.146 14.250 -26.811 1.00 24.19 408 ILE C CA 1
ATOM 3837 C C . ILE C 1 25 ? -35.673 14.098 -27.157 1.00 20.34 408 ILE C C 1
ATOM 3838 O O . ILE C 1 25 ? -34.917 13.441 -26.441 1.00 19.81 408 ILE C O 1
ATOM 3843 N N . SER C 1 26 ? -35.273 14.716 -28.260 1.00 20.74 409 SER C N 1
ATOM 3844 C CA . SER C 1 26 ? -33.900 14.633 -28.732 1.00 22.00 409 SER C CA 1
ATOM 3845 C C . SER C 1 26 ? -33.018 15.713 -28.105 1.00 19.48 409 SER C C 1
ATOM 3846 O O . SER C 1 26 ? -33.385 16.885 -28.074 1.00 21.33 409 SER C O 1
ATOM 3849 N N . TYR C 1 27 ? -31.854 15.302 -27.608 1.00 18.46 410 TYR C N 1
ATOM 3850 C CA . TYR C 1 27 ? -30.924 16.210 -26.946 1.00 17.43 410 TYR C CA 1
ATOM 3851 C C . TYR C 1 27 ? -29.573 16.231 -27.661 1.00 21.92 410 TYR C C 1
ATOM 3852 O O . TYR C 1 27 ? -29.058 15.183 -28.054 1.00 22.21 410 TYR C O 1
ATOM 3861 N N . HIS C 1 28 ? -28.997 17.423 -27.817 1.00 23.57 411 HIS C N 1
ATOM 3862 C CA . HIS C 1 28 ? -27.714 17.573 -28.505 1.00 20.02 411 HIS C CA 1
ATOM 3863 C C . HIS C 1 28 ? -26.726 18.431 -27.724 1.00 17.70 411 HIS C C 1
ATOM 3864 O O . HIS C 1 28 ? -27.116 19.185 -26.834 1.00 19.07 411 HIS C O 1
ATOM 3871 N N . VAL C 1 29 ? -25.446 18.317 -28.065 1.00 17.11 412 VAL C N 1
ATOM 3872 C CA . VAL C 1 29 ? -24.425 19.182 -27.477 1.00 19.46 412 VAL C CA 1
ATOM 3873 C C . VAL C 1 29 ? -24.769 20.636 -27.775 1.00 14.02 412 VAL C C 1
ATOM 3874 O O . VAL C 1 29 ? -25.134 20.969 -28.899 1.00 18.40 412 VAL C O 1
ATOM 3878 N N . GLY C 1 30 ? -24.668 21.494 -26.766 1.00 12.80 413 GLY C N 1
ATOM 3879 C CA . GLY C 1 30 ? -25.063 22.883 -26.909 1.00 13.58 413 GLY C CA 1
ATOM 3880 C C . GLY C 1 30 ? -26.505 23.134 -26.490 1.00 18.27 413 GLY C C 1
ATOM 3881 O O . GLY C 1 30 ? -26.905 24.280 -26.271 1.00 15.21 413 GLY C O 1
ATOM 3882 N N . ASP C 1 31 ? -27.293 22.068 -26.375 1.00 14.21 414 ASP C N 1
ATOM 3883 C CA . ASP C 1 31 ? -28.675 22.206 -25.926 1.00 17.08 414 ASP C CA 1
ATOM 3884 C C . ASP C 1 31 ? -28.737 22.625 -24.465 1.00 13.54 414 ASP C C 1
ATOM 3885 O O . ASP C 1 31 ? -27.941 22.169 -23.645 1.00 12.70 414 ASP C O 1
ATOM 3890 N N . TRP C 1 32 ? -29.681 23.501 -24.143 1.00 13.05 415 TRP C N 1
ATOM 3891 C CA . TRP C 1 32 ? -29.960 23.825 -22.751 1.00 11.57 415 TRP C CA 1
ATOM 3892 C C . TRP C 1 32 ? -31.018 22.860 -22.243 1.00 11.85 415 TRP C C 1
ATOM 3893 O O . TRP C 1 32 ? -32.007 22.589 -22.924 1.00 10.27 415 TRP C O 1
ATOM 3904 N N . ALA C 1 33 ? -30.805 22.328 -21.049 1.00 11.49 416 ALA C N 1
ATOM 3905 C CA . ALA C 1 33 ? -31.658 21.265 -20.558 1.00 8.89 416 ALA C CA 1
ATOM 3906 C C . ALA C 1 33 ? -31.869 21.345 -19.063 1.00 10.82 416 ALA C C 1
ATOM 3907 O O . ALA C 1 33 ? -31.204 22.108 -18.365 1.00 13.01 416 ALA C O 1
ATOM 3909 N N . LEU C 1 34 ? -32.813 20.547 -18.582 1.00 9.90 417 LEU C N 1
ATOM 3910 C CA . LEU C 1 34 ? -33.106 20.460 -17.168 1.00 9.54 417 LEU C CA 1
ATOM 3911 C C . LEU C 1 34 ? -32.782 19.052 -16.680 1.00 11.85 417 LEU C C 1
ATOM 3912 O O . LEU C 1 34 ? -33.171 18.060 -17.310 1.00 13.07 417 LEU C O 1
ATOM 3917 N N . LEU C 1 35 ? -32.064 18.970 -15.563 1.00 10.34 418 LEU C N 1
ATOM 3918 C CA . LEU C 1 35 ? -31.616 17.690 -15.023 1.00 11.20 418 LEU C CA 1
ATOM 3919 C C . LEU C 1 35 ? -32.171 17.467 -13.628 1.00 12.79 418 LEU C C 1
ATOM 3920 O O . LEU C 1 35 ? -32.191 18.387 -12.810 1.00 12.76 418 LEU C O 1
ATOM 3925 N N . ARG C 1 36 ? -32.616 16.244 -13.351 1.00 11.53 419 ARG C N 1
ATOM 3926 C CA . ARG C 1 36 ? -33.194 15.939 -12.047 1.00 13.04 419 ARG C CA 1
ATOM 3927 C C . ARG C 1 36 ? -32.298 16.458 -10.930 1.00 12.83 419 ARG C C 1
ATOM 3928 O O . ARG C 1 36 ? -31.089 16.226 -10.936 1.00 17.19 419 ARG C O 1
ATOM 3936 N N . ASN C 1 37 ? -32.895 17.174 -9.984 1.00 11.38 420 ASN C N 1
ATOM 3937 C CA . ASN C 1 37 ? -32.166 17.678 -8.829 1.00 13.84 420 ASN C CA 1
ATOM 3938 C C . ASN C 1 37 ? -32.446 16.803 -7.621 1.00 16.16 420 ASN C C 1
ATOM 3939 O O . ASN C 1 37 ? -33.584 16.734 -7.152 1.00 15.39 420 ASN C O 1
ATOM 3944 N N . GLN C 1 38 ? -31.412 16.133 -7.116 1.00 12.45 421 GLN C N 1
ATOM 3945 C CA . GLN C 1 38 ? -31.587 15.219 -5.992 1.00 14.33 421 GLN C CA 1
ATOM 3946 C C . GLN C 1 38 ? -31.933 15.946 -4.704 1.00 12.48 421 GLN C C 1
ATOM 3947 O O . GLN C 1 38 ? -32.501 15.355 -3.793 1.00 17.87 421 GLN C O 1
ATOM 3953 N N . ASN C 1 39 ? -31.597 17.228 -4.632 1.00 13.44 422 ASN C N 1
ATOM 3954 C CA . ASN C 1 39 ? -31.959 18.037 -3.473 1.00 16.58 422 ASN C CA 1
ATOM 3955 C C . ASN C 1 39 ? -33.391 18.599 -3.568 1.00 14.47 422 ASN C C 1
ATOM 3956 O O . ASN C 1 39 ? -33.986 18.981 -2.558 1.00 19.10 422 ASN C O 1
ATOM 3961 N N . ASP C 1 40 ? -33.947 18.627 -4.776 1.00 13.80 423 ASP C N 1
ATOM 3962 C CA . ASP C 1 40 ? -35.325 19.096 -4.981 1.00 16.37 423 ASP C CA 1
ATOM 3963 C C . ASP C 1 40 ? -35.876 18.706 -6.358 1.00 14.85 423 ASP C C 1
ATOM 3964 O O . ASP C 1 40 ? -35.619 19.381 -7.352 1.00 14.09 423 ASP C O 1
ATOM 3969 N N . PRO C 1 41 ? -36.649 17.610 -6.405 1.00 15.32 424 PRO C N 1
ATOM 3970 C CA . PRO C 1 41 ? -37.172 16.962 -7.616 1.00 17.38 424 PRO C CA 1
ATOM 3971 C C . PRO C 1 41 ? -38.008 17.863 -8.533 1.00 22.28 424 PRO C C 1
ATOM 3972 O O . PRO C 1 41 ? -38.116 17.571 -9.728 1.00 24.65 424 PRO C O 1
ATOM 3976 N N . GLN C 1 42 ? -38.600 18.923 -7.995 1.00 16.54 425 GLN C N 1
ATOM 3977 C CA . GLN C 1 42 ? -39.454 19.791 -8.804 1.00 23.44 425 GLN C CA 1
ATOM 3978 C C . GLN C 1 42 ? -38.735 21.074 -9.216 1.00 20.13 425 GLN C C 1
ATOM 3979 O O . GLN C 1 42 ? -39.308 21.933 -9.885 1.00 17.13 425 GLN C O 1
ATOM 3985 N N . LYS C 1 43 ? -37.473 21.186 -8.817 1.00 13.73 426 LYS C N 1
ATOM 3986 C CA . LYS C 1 43 ? -36.653 22.325 -9.185 1.00 14.66 426 LYS C CA 1
ATOM 3987 C C . LYS C 1 43 ? -35.362 21.846 -9.840 1.00 13.93 426 LYS C C 1
ATOM 3988 O O . LYS C 1 43 ? -34.292 21.904 -9.237 1.00 13.77 426 LYS C O 1
ATOM 3994 N N . PRO C 1 44 ? -35.461 21.384 -11.092 1.00 13.08 427 PRO C N 1
ATOM 3995 C CA . PRO C 1 44 ? -34.351 20.737 -11.809 1.00 11.54 427 PRO C CA 1
ATOM 3996 C C . PRO C 1 44 ? -33.139 21.643 -12.045 1.00 10.04 427 PRO C C 1
ATOM 3997 O O . PRO C 1 44 ? -33.268 22.863 -12.118 1.00 8.62 427 PRO C O 1
ATOM 4001 N N . ILE C 1 45 ? -31.965 21.028 -12.156 1.00 12.09 428 ILE C N 1
ATOM 4002 C CA . ILE C 1 45 ? -30.736 21.741 -12.475 1.00 9.28 428 ILE C CA 1
ATOM 4003 C C . ILE C 1 45 ? -30.812 22.272 -13.890 1.00 8.58 428 ILE C C 1
ATOM 4004 O O . ILE C 1 45 ? -31.139 21.528 -14.812 1.00 7.50 428 ILE C O 1
ATOM 4009 N N . VAL C 1 46 ? -30.511 23.555 -14.060 1.00 6.53 429 VAL C N 1
ATOM 4010 C CA . VAL C 1 46 ? -30.352 24.127 -15.386 1.00 5.18 429 VAL C CA 1
ATOM 4011 C C . VAL C 1 46 ? -28.930 23.878 -15.867 1.00 8.10 429 VAL C C 1
ATOM 4012 O O . VAL C 1 46 ? -27.961 24.205 -15.176 1.00 6.70 429 VAL C O 1
ATOM 4016 N N . GLY C 1 47 ? -28.798 23.298 -17.052 1.00 7.49 430 GLY C N 1
ATOM 4017 C CA . GLY C 1 47 ? -27.483 23.030 -17.591 1.00 6.04 430 GLY C CA 1
ATOM 4018 C C . GLY C 1 47 ? -27.403 23.160 -19.095 1.00 8.93 430 GLY C C 1
ATOM 4019 O O . GLY C 1 47 ? -28.417 23.222 -19.785 1.00 9.78 430 GLY C O 1
ATOM 4020 N N . GLN C 1 48 ? -26.178 23.218 -19.602 1.00 10.20 431 GLN C N 1
ATOM 4021 C CA . GLN C 1 48 ? -25.946 23.128 -21.033 1.00 10.27 431 GLN C CA 1
ATOM 4022 C C . GLN C 1 48 ? -25.099 21.894 -21.312 1.00 10.04 431 GLN C C 1
ATOM 4023 O O . GLN C 1 48 ? -24.095 21.664 -20.647 1.00 9.58 431 GLN C O 1
ATOM 4029 N N . ILE C 1 49 ? -25.507 21.102 -22.293 1.00 10.84 432 ILE C N 1
ATOM 4030 C CA . ILE C 1 49 ? -24.808 19.866 -22.611 1.00 9.30 432 ILE C CA 1
ATOM 4031 C C . ILE C 1 49 ? -23.521 20.119 -23.396 1.00 14.49 432 ILE C C 1
ATOM 4032 O O . ILE C 1 49 ? -23.554 20.655 -24.500 1.00 15.03 432 ILE C O 1
ATOM 4037 N N . PHE C 1 50 ? -22.390 19.726 -22.816 1.00 13.58 433 PHE C N 1
ATOM 4038 C CA . PHE C 1 50 ? -21.089 19.891 -23.459 1.00 14.99 433 PHE C CA 1
ATOM 4039 C C . PHE C 1 50 ? -20.567 18.604 -24.098 1.00 14.95 433 PHE C C 1
ATOM 4040 O O . PHE C 1 50 ? -19.674 18.651 -24.940 1.00 13.48 433 PHE C O 1
ATOM 4048 N N . ARG C 1 51 ? -21.110 17.456 -23.704 1.00 13.62 434 ARG C N 1
ATOM 4049 C CA . ARG C 1 51 ? -20.527 16.189 -24.134 1.00 11.99 434 ARG C CA 1
ATOM 4050 C C . ARG C 1 51 ? -21.456 14.998 -23.920 1.00 11.75 434 ARG C C 1
ATOM 4051 O O . ARG C 1 51 ? -22.110 14.890 -22.884 1.00 12.23 434 ARG C O 1
ATOM 4059 N N . LEU C 1 52 ? -21.495 14.109 -24.911 1.00 12.47 435 LEU C N 1
ATOM 4060 C CA . LEU C 1 52 ? -22.276 12.877 -24.858 1.00 12.28 435 LEU C CA 1
ATOM 4061 C C . LEU C 1 52 ? -21.377 11.675 -25.138 1.00 14.37 435 LEU C C 1
ATOM 4062 O O . LEU C 1 52 ? -20.492 11.744 -25.989 1.00 18.46 435 LEU C O 1
ATOM 4067 N N . TRP C 1 53 ? -21.606 10.569 -24.437 1.00 11.93 436 TRP C N 1
ATOM 4068 C CA . TRP C 1 53 ? -20.832 9.354 -24.684 1.00 13.60 436 TRP C CA 1
ATOM 4069 C C . TRP C 1 53 ? -21.491 8.133 -24.066 1.00 12.86 436 TRP C C 1
ATOM 4070 O O . TRP C 1 53 ? -22.349 8.249 -23.195 1.00 14.55 436 TRP C O 1
ATOM 4081 N N . LYS C 1 54 ? -21.074 6.960 -24.529 1.00 16.54 437 LYS C N 1
ATOM 4082 C CA . LYS C 1 54 ? -21.624 5.698 -24.059 1.00 16.25 437 LYS C CA 1
ATOM 4083 C C . LYS C 1 54 ? -20.521 4.891 -23.389 1.00 15.81 437 LYS C C 1
ATOM 4084 O O . LYS C 1 54 ? -19.442 4.737 -23.947 1.00 20.06 437 LYS C O 1
ATOM 4090 N N . THR C 1 55 ? -20.784 4.395 -22.185 1.00 14.37 438 THR C N 1
ATOM 4091 C CA . THR C 1 55 ? -19.805 3.587 -21.466 1.00 18.07 438 THR C CA 1
ATOM 4092 C C . THR C 1 55 ? -19.848 2.126 -21.929 1.00 18.22 438 THR C C 1
ATOM 4093 O O . THR C 1 55 ? -20.791 1.718 -22.600 1.00 14.85 438 THR C O 1
ATOM 4097 N N . PRO C 1 56 ? -18.819 1.335 -21.573 1.00 22.12 439 PRO C N 1
ATOM 4098 C CA . PRO C 1 56 ? -18.764 -0.078 -21.982 1.00 22.25 439 PRO C CA 1
ATOM 4099 C C . PRO C 1 56 ? -19.951 -0.866 -21.438 1.00 23.35 439 PRO C C 1
ATOM 4100 O O . PRO C 1 56 ? -20.240 -1.974 -21.887 1.00 21.78 439 PRO C O 1
ATOM 4104 N N . ASP C 1 57 ? -20.634 -0.264 -20.472 1.00 30.42 440 ASP C N 1
ATOM 4105 C CA . ASP C 1 57 ? -21.838 -0.817 -19.872 1.00 20.71 440 ASP C CA 1
ATOM 4106 C C . ASP C 1 57 ? -22.998 -0.739 -20.861 1.00 23.64 440 ASP C C 1
ATOM 4107 O O . ASP C 1 57 ? -24.039 -1.367 -20.673 1.00 20.10 440 ASP C O 1
ATOM 4112 N N . GLY C 1 58 ? -22.815 0.052 -21.911 1.00 20.78 441 GLY C N 1
ATOM 4113 C CA . GLY C 1 58 ? -23.881 0.329 -22.852 1.00 22.75 441 GLY C CA 1
ATOM 4114 C C . GLY C 1 58 ? -24.704 1.545 -22.456 1.00 19.31 441 GLY C C 1
ATOM 4115 O O . GLY C 1 58 ? -25.543 2.007 -23.225 1.00 23.26 441 GLY C O 1
ATOM 4116 N N . LYS C 1 59 ? -24.469 2.068 -21.257 1.00 16.00 442 LYS C N 1
ATOM 4117 C CA . LYS C 1 59 ? -25.251 3.200 -20.764 1.00 18.20 442 LYS C CA 1
ATOM 4118 C C . LYS C 1 59 ? -24.843 4.542 -21.376 1.00 16.50 442 LYS C C 1
ATOM 4119 O O . LYS C 1 59 ? -23.682 4.757 -21.731 1.00 14.87 442 LYS C O 1
ATOM 4125 N N . GLN C 1 60 ? -25.818 5.436 -21.504 1.00 16.79 443 GLN C N 1
ATOM 4126 C CA . GLN C 1 60 ? -25.592 6.745 -22.107 1.00 14.08 443 GLN C CA 1
ATOM 4127 C C . GLN C 1 60 ? -25.342 7.817 -21.053 1.00 11.77 443 GLN C C 1
ATOM 4128 O O . GLN C 1 60 ? -26.067 7.912 -20.063 1.00 11.13 443 GLN C O 1
ATOM 4134 N N . TRP C 1 61 ? -24.309 8.623 -21.278 1.00 10.04 444 TRP C N 1
ATOM 4135 C CA . TRP C 1 61 ? -23.917 9.659 -20.330 1.00 9.58 444 TRP C CA 1
ATOM 4136 C C . TRP C 1 61 ? -23.874 11.024 -20.999 1.00 8.56 444 TRP C C 1
ATOM 4137 O O . TRP C 1 61 ? -23.858 11.132 -22.226 1.00 9.73 444 TRP C O 1
ATOM 4148 N N . LEU C 1 62 ? -23.848 12.067 -20.182 1.00 9.25 445 LEU C N 1
ATOM 4149 C CA . LEU C 1 62 ? -23.631 13.414 -20.687 1.00 10.74 445 LEU C CA 1
ATOM 4150 C C . LEU C 1 62 ? -22.808 14.227 -19.691 1.00 10.22 445 LEU C C 1
ATOM 4151 O O . LEU C 1 62 ? -22.727 13.884 -18.510 1.00 8.71 445 LEU C O 1
ATOM 4156 N N . ASN C 1 63 ? -22.184 15.299 -20.170 1.00 10.69 446 ASN C N 1
ATOM 4157 C CA . ASN C 1 63 ? -21.522 16.239 -19.272 1.00 11.16 446 ASN C CA 1
ATOM 4158 C C . ASN C 1 63 ? -22.148 17.611 -19.438 1.00 10.29 446 ASN C C 1
ATOM 4159 O O . ASN C 1 63 ? -22.306 18.099 -20.559 1.00 12.32 446 ASN C O 1
ATOM 4164 N N . ALA C 1 64 ? -22.525 18.230 -18.328 1.00 10.45 447 ALA C N 1
ATOM 4165 C CA . ALA C 1 64 ? -23.182 19.531 -18.401 1.00 9.82 447 ALA C CA 1
ATOM 4166 C C . ALA C 1 64 ? -22.562 20.565 -17.463 1.00 9.66 447 ALA C C 1
ATOM 4167 O O . ALA C 1 64 ? -22.086 20.232 -16.378 1.00 9.06 447 ALA C O 1
ATOM 4169 N N . CYS C 1 65 ? -22.559 21.822 -17.896 1.00 9.79 448 CYS C N 1
ATOM 4170 C CA . CYS C 1 65 ? -22.197 22.924 -17.016 1.00 8.86 448 CYS C CA 1
ATOM 4171 C C . CYS C 1 65 ? -23.419 23.359 -16.209 1.00 8.49 448 CYS C C 1
ATOM 4172 O O . CYS C 1 65 ? -24.447 23.716 -16.775 1.00 8.01 448 CYS C O 1
ATOM 4175 N N . TRP C 1 66 ? -23.306 23.323 -14.887 1.00 7.33 449 TRP C N 1
ATOM 4176 C CA . TRP C 1 66 ? -24.417 23.704 -14.021 1.00 8.19 449 TRP C CA 1
ATOM 4177 C C . TRP C 1 66 ? -24.598 25.214 -13.909 1.00 10.26 449 TRP C C 1
ATOM 4178 O O . TRP C 1 66 ? -23.632 25.944 -13.707 1.00 11.93 449 TRP C O 1
ATOM 4189 N N . TYR C 1 67 ? -25.845 25.664 -14.055 1.00 6.56 450 TYR C N 1
ATOM 4190 C CA . TYR C 1 67 ? -26.239 27.040 -13.769 1.00 7.05 450 TYR C CA 1
ATOM 4191 C C . TYR C 1 67 ? -27.110 27.069 -12.506 1.00 10.93 450 TYR C C 1
ATOM 4192 O O . TYR C 1 67 ? -28.090 26.328 -12.403 1.00 11.69 450 TYR C O 1
ATOM 4201 N N . TYR C 1 68 ? -26.743 27.911 -11.545 1.00 7.17 451 TYR C N 1
ATOM 4202 C CA . TYR C 1 68 ? -27.442 27.974 -10.260 1.00 7.54 451 TYR C CA 1
ATOM 4203 C C . TYR C 1 68 ? -28.593 28.987 -10.244 1.00 10.45 451 TYR C C 1
ATOM 4204 O O . TYR C 1 68 ? -28.512 30.068 -10.838 1.00 9.73 451 TYR C O 1
ATOM 4213 N N . ARG C 1 69 ? -29.668 28.635 -9.555 1.00 9.74 452 ARG C N 1
ATOM 4214 C CA . ARG C 1 69 ? -30.726 29.598 -9.279 1.00 10.71 452 ARG C CA 1
ATOM 4215 C C . ARG C 1 69 ? -30.278 30.434 -8.085 1.00 8.22 452 ARG C C 1
ATOM 4216 O O . ARG C 1 69 ? -29.372 30.033 -7.361 1.00 7.89 452 ARG C O 1
ATOM 4224 N N . PRO C 1 70 ? -30.894 31.607 -7.886 1.00 8.52 453 PRO C N 1
ATOM 4225 C CA . PRO C 1 70 ? -30.484 32.501 -6.794 1.00 7.98 453 PRO C CA 1
ATOM 4226 C C . PRO C 1 70 ? -30.504 31.853 -5.405 1.00 7.97 453 PRO C C 1
ATOM 4227 O O . PRO C 1 70 ? -29.646 32.167 -4.593 1.00 8.10 453 PRO C O 1
ATOM 4231 N N . GLU C 1 71 ? -31.461 30.970 -5.136 1.00 10.02 454 GLU C N 1
ATOM 4232 C CA . GLU C 1 71 ? -31.557 30.325 -3.824 1.00 9.60 454 GLU C CA 1
ATOM 4233 C C . GLU C 1 71 ? -30.424 29.328 -3.573 1.00 10.85 454 GLU C C 1
ATOM 4234 O O . GLU C 1 71 ? -30.242 28.849 -2.449 1.00 9.15 454 GLU C O 1
ATOM 4240 N N . GLN C 1 72 ? -29.656 29.026 -4.614 1.00 6.36 455 GLN C N 1
ATOM 4241 C CA . GLN C 1 72 ? -28.547 28.088 -4.479 1.00 8.36 455 GLN C CA 1
ATOM 4242 C C . GLN C 1 72 ? -27.203 28.788 -4.268 1.00 9.60 455 GLN C C 1
ATOM 4243 O O . GLN C 1 72 ? -26.189 28.134 -4.023 1.00 9.98 455 GLN C O 1
ATOM 4249 N N . THR C 1 73 ? -27.192 30.115 -4.354 1.00 8.41 456 THR C N 1
ATOM 4250 C CA . THR C 1 73 ? -25.944 30.859 -4.186 1.00 8.55 456 THR C CA 1
ATOM 4251 C C . THR C 1 73 ? -25.847 31.541 -2.826 1.00 9.57 456 THR C C 1
ATOM 4252 O O . THR C 1 73 ? -26.829 31.635 -2.086 1.00 10.80 456 THR C O 1
ATOM 4256 N N . VAL C 1 74 ? -24.644 31.999 -2.508 1.00 8.32 457 VAL C N 1
ATOM 4257 C CA . VAL C 1 74 ? -24.401 32.841 -1.345 1.00 8.55 457 VAL C CA 1
ATOM 4258 C C . VAL C 1 74 ? -24.262 34.266 -1.859 1.00 9.07 457 VAL C C 1
ATOM 4259 O O . VAL C 1 74 ? -23.558 34.506 -2.843 1.00 11.35 457 VAL C O 1
ATOM 4263 N N . HIS C 1 75 ? -24.947 35.205 -1.214 1.00 7.97 458 HIS C N 1
ATOM 4264 C CA . HIS C 1 75 ? -24.961 36.591 -1.672 1.00 7.69 458 HIS C CA 1
ATOM 4265 C C . HIS C 1 75 ? -25.389 37.556 -0.580 1.00 8.15 458 HIS C C 1
ATOM 4266 O O . HIS C 1 75 ? -25.891 37.145 0.466 1.00 8.74 458 HIS C O 1
ATOM 4273 N N . ARG C 1 76 ? -25.174 38.843 -0.831 1.00 6.82 459 ARG C N 1
ATOM 4274 C CA . ARG C 1 76 ? -25.671 39.885 0.051 1.00 8.94 459 ARG C CA 1
ATOM 4275 C C . ARG C 1 76 ? -27.188 39.790 0.140 1.00 7.83 459 ARG C C 1
ATOM 4276 O O . ARG C 1 76 ? -27.867 39.532 -0.853 1.00 7.17 459 ARG C O 1
ATOM 4284 N N . VAL C 1 77 ? -27.715 40.003 1.335 1.00 7.66 460 VAL C N 1
ATOM 4285 C CA . VAL C 1 77 ? -29.148 39.901 1.555 1.00 9.87 460 VAL C CA 1
ATOM 4286 C C . VAL C 1 77 ? -29.930 40.869 0.658 1.00 9.91 460 VAL C C 1
ATOM 4287 O O . VAL C 1 77 ? -31.076 40.595 0.292 1.00 10.66 460 VAL C O 1
ATOM 4291 N N . ASP C 1 78 ? -29.307 41.985 0.287 1.00 6.41 461 ASP C N 1
ATOM 4292 C CA . ASP C 1 78 ? -29.986 42.994 -0.526 1.00 7.94 461 ASP C CA 1
ATOM 4293 C C . ASP C 1 78 ? -29.749 42.849 -2.032 1.00 9.16 461 ASP C C 1
ATOM 4294 O O . ASP C 1 78 ? -30.082 43.748 -2.806 1.00 9.65 461 ASP C O 1
ATOM 4299 N N . ARG C 1 79 ? -29.190 41.720 -2.452 1.00 6.44 462 ARG C N 1
ATOM 4300 C CA . ARG C 1 79 ? -28.979 41.486 -3.875 1.00 6.00 462 ARG C CA 1
ATOM 4301 C C . ARG C 1 79 ? -30.316 41.283 -4.601 1.00 9.01 462 ARG C C 1
ATOM 4302 O O . ARG C 1 79 ? -31.250 40.693 -4.055 1.00 5.80 462 ARG C O 1
ATOM 4310 N N . LEU C 1 80 ? -30.404 41.790 -5.827 1.00 7.08 463 LEU C N 1
ATOM 4311 C CA . LEU C 1 80 ? -31.617 41.679 -6.623 1.00 8.08 463 LEU C CA 1
ATOM 4312 C C . LEU C 1 80 ? -31.421 40.691 -7.774 1.00 8.48 463 LEU C C 1
ATOM 4313 O O . LEU C 1 80 ? -30.292 40.458 -8.211 1.00 6.29 463 LEU C O 1
ATOM 4318 N N . PHE C 1 81 ? -32.525 40.126 -8.265 1.00 6.60 464 PHE C N 1
ATOM 4319 C CA . PHE C 1 81 ? -32.484 39.130 -9.335 1.00 7.27 464 PHE C CA 1
ATOM 4320 C C . PHE C 1 81 ? -33.635 39.309 -10.312 1.00 8.47 464 PHE C C 1
ATOM 4321 O O . PHE C 1 81 ? -34.729 39.724 -9.926 1.00 11.68 464 PHE C O 1
ATOM 4329 N N . TYR C 1 82 ? -33.393 38.968 -11.573 1.00 6.60 465 TYR C N 1
ATOM 4330 C CA . TYR C 1 82 ? -34.453 38.945 -12.566 1.00 7.73 465 TYR C CA 1
ATOM 4331 C C . TYR C 1 82 ? -35.355 37.761 -12.301 1.00 12.60 465 TYR C C 1
ATOM 4332 O O . TYR C 1 82 ? -34.995 36.842 -11.558 1.00 13.08 465 TYR C O 1
ATOM 4341 N N . LYS C 1 83 ? -36.535 37.790 -12.901 1.00 11.43 466 LYS C N 1
ATOM 4342 C CA . LYS C 1 83 ? -37.406 36.637 -12.870 1.00 12.60 466 LYS C CA 1
ATOM 4343 C C . LYS C 1 83 ? -36.746 35.577 -13.740 1.00 11.58 466 LYS C C 1
ATOM 4344 O O . LYS C 1 83 ? -36.354 35.850 -14.877 1.00 15.34 466 LYS C O 1
ATOM 4350 N N . ASN C 1 84 ? -36.594 34.378 -13.196 1.00 12.62 467 ASN C N 1
ATOM 4351 C CA . ASN C 1 84 ? -35.926 33.300 -13.916 1.00 10.95 467 ASN C CA 1
ATOM 4352 C C . ASN C 1 84 ? -34.447 33.580 -14.217 1.00 8.15 467 ASN C C 1
ATOM 4353 O O . ASN C 1 84 ? -33.966 33.305 -15.311 1.00 9.00 467 ASN C O 1
ATOM 4358 N N . GLU C 1 85 ? -33.730 34.129 -13.242 1.00 9.16 468 GLU C N 1
ATOM 4359 C CA . GLU C 1 85 ? -32.296 34.370 -13.400 1.00 11.15 468 GLU C CA 1
ATOM 4360 C C . GLU C 1 85 ? -31.484 33.147 -12.975 1.00 10.05 468 GLU C C 1
ATOM 4361 O O . GLU C 1 85 ? -31.780 32.521 -11.958 1.00 7.05 468 GLU C O 1
ATOM 4367 N N . VAL C 1 86 ? -30.464 32.817 -13.760 1.00 8.54 469 VAL C N 1
ATOM 4368 C CA . VAL C 1 86 ? -29.516 31.767 -13.392 1.00 11.56 469 VAL C CA 1
ATOM 4369 C C . VAL C 1 86 ? -28.074 32.262 -13.500 1.00 8.70 469 VAL C C 1
ATOM 4370 O O . VAL C 1 86 ? -27.765 33.140 -14.306 1.00 7.07 469 VAL C O 1
ATOM 4374 N N . MET C 1 87 ? -27.196 31.686 -12.686 1.00 9.99 470 MET C N 1
ATOM 4375 C CA . MET C 1 87 ? -25.786 32.055 -12.690 1.00 8.38 470 MET C CA 1
ATOM 4376 C C . MET C 1 87 ? -24.921 30.917 -13.197 1.00 8.18 470 MET C C 1
ATOM 4377 O O . MET C 1 87 ? -25.116 29.768 -12.811 1.00 11.13 470 MET C O 1
ATOM 4382 N N . LYS C 1 88 ? -23.965 31.237 -14.064 1.00 9.13 471 LYS C N 1
ATOM 4383 C CA . LYS C 1 88 ? -23.013 30.240 -14.537 1.00 9.86 471 LYS C CA 1
ATOM 4384 C C . LYS C 1 88 ? -22.035 29.848 -13.434 1.00 8.94 471 LYS C C 1
ATOM 4385 O O . LYS C 1 88 ? -21.531 30.704 -12.703 1.00 6.68 471 LYS C O 1
ATOM 4391 N N . THR C 1 89 ? -21.786 28.547 -13.305 1.00 8.80 472 THR C N 1
ATOM 4392 C CA . THR C 1 89 ? -20.778 28.055 -12.374 1.00 6.84 472 THR C CA 1
ATOM 4393 C C . THR C 1 89 ? -19.616 27.412 -13.131 1.00 10.18 472 THR C C 1
ATOM 4394 O O . THR C 1 89 ? -19.589 27.397 -14.366 1.00 9.57 472 THR C O 1
ATOM 4398 N N . GLY C 1 90 ? -18.652 26.894 -12.381 1.00 7.82 473 GLY C N 1
ATOM 4399 C CA . GLY C 1 90 ? -17.565 26.137 -12.964 1.00 10.86 473 GLY C CA 1
ATOM 4400 C C . GLY C 1 90 ? -17.779 24.651 -12.752 1.00 13.02 473 GLY C C 1
ATOM 4401 O O . GLY C 1 90 ? -16.835 23.871 -12.819 1.00 13.01 473 GLY C O 1
ATOM 4402 N N . GLN C 1 91 ? -19.023 24.259 -12.483 1.00 15.05 474 GLN C N 1
ATOM 4403 C CA . GLN C 1 91 ? -19.352 22.850 -12.275 1.00 13.84 474 GLN C CA 1
ATOM 4404 C C . GLN C 1 91 ? -19.662 22.153 -13.599 1.00 12.08 474 GLN C C 1
ATOM 4405 O O . GLN C 1 91 ? -20.705 22.384 -14.209 1.00 15.85 474 GLN C O 1
ATOM 4411 N N . TYR C 1 92 ? -18.746 21.317 -14.059 1.00 9.09 475 TYR C N 1
ATOM 4412 C CA . TYR C 1 92 ? -19.003 20.519 -15.247 1.00 11.31 475 TYR C CA 1
ATOM 4413 C C . TYR C 1 92 ? -19.214 19.077 -14.810 1.00 10.56 475 TYR C C 1
ATOM 4414 O O . TYR C 1 92 ? -18.264 18.362 -14.520 1.00 11.81 475 TYR C O 1
ATOM 4423 N N . ARG C 1 93 ? -20.476 18.673 -14.741 1.00 9.12 476 ARG C N 1
ATOM 4424 C CA . ARG C 1 93 ? -20.848 17.411 -14.122 1.00 10.75 476 ARG C CA 1
ATOM 4425 C C . ARG C 1 93 ? -21.307 16.345 -15.104 1.00 8.92 476 ARG C C 1
ATOM 4426 O O . ARG C 1 93 ? -21.951 16.638 -16.115 1.00 8.08 476 ARG C O 1
ATOM 4434 N N . ASP C 1 94 ? -20.972 15.103 -14.776 1.00 8.71 477 ASP C N 1
ATOM 4435 C CA . ASP C 1 94 ? -21.396 13.944 -15.550 1.00 11.60 477 ASP C CA 1
ATOM 4436 C C . ASP C 1 94 ? -22.757 13.421 -15.090 1.00 9.44 477 ASP C C 1
ATOM 4437 O O . ASP C 1 94 ? -23.010 13.287 -13.890 1.00 10.67 477 ASP C O 1
ATOM 4442 N N . HIS C 1 95 ? -23.624 13.126 -16.052 1.00 9.41 478 HIS C N 1
ATOM 4443 C CA . HIS C 1 95 ? -24.973 12.638 -15.769 1.00 10.10 478 HIS C CA 1
ATOM 4444 C C . HIS C 1 95 ? -25.318 11.445 -16.648 1.00 9.72 478 HIS C C 1
ATOM 4445 O O . HIS C 1 95 ? -24.986 11.430 -17.832 1.00 10.98 478 HIS C O 1
ATOM 4452 N N . LEU C 1 96 ? -25.992 10.451 -16.082 1.00 11.25 479 LEU C N 1
ATOM 4453 C CA . LEU C 1 96 ? -26.724 9.500 -16.911 1.00 14.91 479 LEU C CA 1
ATOM 4454 C C . LEU C 1 96 ? -27.803 10.317 -17.622 1.00 11.59 479 LEU C C 1
ATOM 4455 O O . LEU C 1 96 ? -28.471 11.135 -16.987 1.00 10.41 479 LEU C O 1
ATOM 4460 N N . VAL C 1 97 ? -27.963 10.114 -18.929 1.00 11.13 480 VAL C N 1
ATOM 4461 C CA . VAL C 1 97 ? -28.918 10.899 -19.713 1.00 10.60 480 VAL C CA 1
ATOM 4462 C C . VAL C 1 97 ? -30.360 10.646 -19.283 1.00 11.17 480 VAL C C 1
ATOM 4463 O O . VAL C 1 97 ? -31.268 11.383 -19.661 1.00 13.06 480 VAL C O 1
ATOM 4467 N N . SER C 1 98 ? -30.569 9.600 -18.494 1.00 16.41 481 SER C N 1
ATOM 4468 C CA . SER C 1 98 ? -31.882 9.352 -17.910 1.00 17.23 481 SER C CA 1
ATOM 4469 C C . SER C 1 98 ? -32.243 10.462 -16.919 1.00 15.22 481 SER C C 1
ATOM 4470 O O . SER C 1 98 ? -33.402 10.601 -16.530 1.00 12.13 481 SER C O 1
ATOM 4473 N N . ASN C 1 99 ? -31.248 11.249 -16.512 1.00 12.30 482 ASN C N 1
ATOM 4474 C CA . ASN C 1 99 ? -31.494 12.374 -15.608 1.00 16.49 482 ASN C CA 1
ATOM 4475 C C . ASN C 1 99 ? -32.298 13.486 -16.267 1.00 10.63 482 ASN C C 1
ATOM 4476 O O . ASN C 1 99 ? -32.963 14.260 -15.589 1.00 12.95 482 ASN C O 1
ATOM 4481 N N . LEU C 1 100 ? -32.209 13.569 -17.590 1.00 11.84 483 LEU C N 1
ATOM 4482 C CA . LEU C 1 100 ? -32.874 14.622 -18.351 1.00 12.21 483 LEU C CA 1
ATOM 4483 C C . LEU C 1 100 ? -34.379 14.628 -18.119 1.00 12.10 483 LEU C C 1
ATOM 4484 O O . LEU C 1 100 ? -35.038 13.606 -18.284 1.00 16.12 483 LEU C O 1
ATOM 4489 N N . VAL C 1 101 ? -34.919 15.783 -17.740 1.00 13.16 484 VAL C N 1
ATOM 4490 C CA . VAL C 1 101 ? -36.350 15.899 -17.479 1.00 13.44 484 VAL C CA 1
ATOM 4491 C C . VAL C 1 101 ? -37.041 16.904 -18.394 1.00 17.61 484 VAL C C 1
ATOM 4492 O O . VAL C 1 101 ? -38.213 17.216 -18.194 1.00 22.52 484 VAL C O 1
ATOM 4496 N N . GLY C 1 102 ? -36.325 17.408 -19.395 1.00 14.33 485 GLY C N 1
ATOM 4497 C CA . GLY C 1 102 ? -36.923 18.344 -20.332 1.00 16.52 485 GLY C CA 1
ATOM 4498 C C . GLY C 1 102 ? -35.990 19.408 -20.874 1.00 12.80 485 GLY C C 1
ATOM 4499 O O . GLY C 1 102 ? -34.879 19.590 -20.382 1.00 16.90 485 GLY C O 1
ATOM 4500 N N . LYS C 1 103 ? -36.446 20.111 -21.904 1.00 14.69 486 LYS C N 1
ATOM 4501 C CA . LYS C 1 103 ? -35.673 21.195 -22.499 1.00 16.17 486 LYS C CA 1
ATOM 4502 C C . LYS C 1 103 ? -35.903 22.497 -21.747 1.00 14.70 486 LYS C C 1
ATOM 4503 O O . LYS C 1 103 ? -36.850 22.622 -20.976 1.00 14.33 486 LYS C O 1
ATOM 4509 N N . CYS C 1 104 ? -35.020 23.461 -21.975 1.00 14.49 487 CYS C N 1
ATOM 4510 C CA . CYS C 1 104 ? -35.253 24.839 -21.563 1.00 13.88 487 CYS C CA 1
ATOM 4511 C C . CYS C 1 104 ? -34.385 25.736 -22.430 1.00 13.15 487 CYS C C 1
ATOM 4512 O O . CYS C 1 104 ? -33.924 25.322 -23.490 1.00 12.91 487 CYS C O 1
ATOM 4515 N N . TYR C 1 105 ? -34.159 26.964 -21.982 1.00 15.85 488 TYR C N 1
ATOM 4516 C CA . TYR C 1 105 ? -33.311 27.882 -22.727 1.00 14.49 488 TYR C CA 1
ATOM 4517 C C . TYR C 1 105 ? -32.792 28.986 -21.818 1.00 12.51 488 TYR C C 1
ATOM 4518 O O . TYR C 1 105 ? -33.553 29.600 -21.074 1.00 14.38 488 TYR C O 1
ATOM 4527 N N . VAL C 1 106 ? -31.487 29.209 -21.856 1.00 11.44 489 VAL C N 1
ATOM 4528 C CA . VAL C 1 106 ? -30.889 30.291 -21.095 1.00 11.99 489 VAL C CA 1
ATOM 4529 C C . VAL C 1 106 ? -30.392 31.332 -22.081 1.00 14.84 489 VAL C C 1
ATOM 4530 O O . VAL C 1 106 ? -29.606 31.019 -22.979 1.00 15.21 489 VAL C O 1
ATOM 4534 N N . ILE C 1 107 ? -30.873 32.561 -21.928 1.00 12.36 490 ILE C N 1
ATOM 4535 C CA . ILE C 1 107 ? -30.479 33.649 -22.812 1.00 13.80 490 ILE C CA 1
ATOM 4536 C C . ILE C 1 107 ? -29.507 34.594 -22.108 1.00 12.95 490 ILE C C 1
ATOM 4537 O O . ILE C 1 107 ? -29.629 34.848 -20.907 1.00 10.09 490 ILE C O 1
ATOM 4542 N N . HIS C 1 108 ? -28.531 35.097 -22.856 1.00 13.28 491 HIS C N 1
ATOM 4543 C CA . HIS C 1 108 ? -27.564 36.048 -22.315 1.00 13.05 491 HIS C CA 1
ATOM 4544 C C . HIS C 1 108 ? -28.238 37.395 -22.082 1.00 16.31 491 HIS C C 1
ATOM 4545 O O . HIS C 1 108 ? -28.810 37.977 -23.004 1.00 18.97 491 HIS C O 1
ATOM 4552 N N . PHE C 1 109 ? -28.165 37.889 -20.849 1.00 15.26 492 PHE C N 1
ATOM 4553 C CA . PHE C 1 109 ? -28.852 39.123 -20.474 1.00 15.17 492 PHE C CA 1
ATOM 4554 C C . PHE C 1 109 ? -28.682 40.251 -21.491 1.00 15.23 492 PHE C C 1
ATOM 4555 O O . PHE C 1 109 ? -29.666 40.825 -21.949 1.00 14.20 492 PHE C O 1
ATOM 4563 N N . THR C 1 110 ? -27.435 40.557 -21.841 1.00 13.96 493 THR C N 1
ATOM 4564 C CA . THR C 1 110 ? -27.134 41.638 -22.778 1.00 15.97 493 THR C CA 1
ATOM 4565 C C . THR C 1 110 ? -27.944 41.541 -24.077 1.00 17.50 493 THR C C 1
ATOM 4566 O O . THR C 1 110 ? -28.355 42.556 -24.635 1.00 21.16 493 THR C O 1
ATOM 4570 N N . ARG C 1 111 ? -28.173 40.322 -24.554 1.00 17.50 494 ARG C N 1
ATOM 4571 C CA . ARG C 1 111 ? -28.971 40.112 -25.759 1.00 19.28 494 ARG C CA 1
ATOM 4572 C C . ARG C 1 111 ? -30.467 40.262 -25.468 1.00 18.40 494 ARG C C 1
ATOM 4573 O O . ARG C 1 111 ? -31.212 40.835 -26.264 1.00 18.13 494 ARG C O 1
ATOM 4581 N N . TYR C 1 112 ? -30.896 39.752 -24.318 1.00 17.89 495 TYR C N 1
ATOM 4582 C CA . TYR C 1 112 ? -32.297 39.829 -23.921 1.00 17.72 495 TYR C CA 1
ATOM 4583 C C . TYR C 1 112 ? -32.737 41.283 -23.762 1.00 15.70 495 TYR C C 1
ATOM 4584 O O . TYR C 1 112 ? -33.907 41.607 -23.952 1.00 14.61 495 TYR C O 1
ATOM 4593 N N . GLN C 1 113 ? -31.794 42.150 -23.405 1.00 17.51 496 GLN C N 1
ATOM 4594 C CA . GLN C 1 113 ? -32.064 43.578 -23.266 1.00 18.44 496 GLN C CA 1
ATOM 4595 C C . GLN C 1 113 ? -32.565 44.186 -24.563 1.00 18.02 496 GLN C C 1
ATOM 4596 O O . GLN C 1 113 ? -33.449 45.034 -24.547 1.00 24.91 496 GLN C O 1
ATOM 4602 N N . ARG C 1 114 ? -31.988 43.764 -25.685 1.00 19.36 497 ARG C N 1
ATOM 4603 C CA . ARG C 1 114 ? -32.320 44.374 -26.972 1.00 21.04 497 ARG C CA 1
ATOM 4604 C C . ARG C 1 114 ? -33.413 43.672 -27.778 1.00 22.48 497 ARG C C 1
ATOM 4605 O O . ARG C 1 114 ? -33.877 44.216 -28.776 1.00 22.63 497 ARG C O 1
ATOM 4613 N N . GLY C 1 115 ? -33.828 42.478 -27.364 1.00 21.03 498 GLY C N 1
ATOM 4614 C CA . GLY C 1 115 ? -34.880 41.785 -28.089 1.00 18.88 498 GLY C CA 1
ATOM 4615 C C . GLY C 1 115 ? -35.239 40.395 -27.597 1.00 24.75 498 GLY C C 1
ATOM 4616 O O . GLY C 1 115 ? -34.889 40.004 -26.485 1.00 27.31 498 GLY C O 1
ATOM 4617 N N . ASN C 1 116 ? -35.947 39.650 -28.441 1.00 25.15 499 ASN C N 1
ATOM 4618 C CA . ASN C 1 116 ? -36.355 38.285 -28.127 1.00 23.37 499 ASN C CA 1
ATOM 4619 C C . ASN C 1 116 ? -35.695 37.236 -29.023 1.00 26.96 499 ASN C C 1
ATOM 4620 O O . ASN C 1 116 ? -35.391 37.505 -30.186 1.00 27.20 499 ASN C O 1
ATOM 4625 N N . PRO C 1 117 ? -35.476 36.029 -28.483 1.00 20.57 500 PRO C N 1
ATOM 4626 C CA . PRO C 1 117 ? -34.868 34.957 -29.275 1.00 29.12 500 PRO C CA 1
ATOM 4627 C C . PRO C 1 117 ? -35.817 34.503 -30.380 1.00 28.68 500 PRO C C 1
ATOM 4628 O O . PRO C 1 117 ? -36.940 34.097 -30.089 1.00 25.59 500 PRO C O 1
ATOM 4632 N N . ASP C 1 118 ? -35.375 34.583 -31.631 1.00 32.45 501 ASP C N 1
ATOM 4633 C CA . ASP C 1 118 ? -36.227 34.214 -32.756 1.00 38.25 501 ASP C CA 1
ATOM 4634 C C . ASP C 1 118 ? -36.247 32.705 -32.940 1.00 34.92 501 ASP C C 1
ATOM 4635 O O . ASP C 1 118 ? -35.521 32.162 -33.772 1.00 40.72 501 ASP C O 1
ATOM 4640 N N . MET C 1 119 ? -37.087 32.036 -32.158 1.00 35.58 502 MET C N 1
ATOM 4641 C CA . MET C 1 119 ? -37.152 30.581 -32.159 1.00 36.26 502 MET C CA 1
ATOM 4642 C C . MET C 1 119 ? -38.368 30.117 -31.374 1.00 31.88 502 MET C C 1
ATOM 4643 O O . MET C 1 119 ? -38.961 30.887 -30.621 1.00 36.76 502 MET C O 1
ATOM 4648 N N . LYS C 1 120 ? -38.738 28.855 -31.552 1.00 35.39 503 LYS C N 1
ATOM 4649 C CA . LYS C 1 120 ? -39.762 28.246 -30.717 1.00 39.67 503 LYS C CA 1
ATOM 4650 C C . LYS C 1 120 ? -39.105 27.621 -29.493 1.00 33.11 503 LYS C C 1
ATOM 4651 O O . LYS C 1 120 ? -38.380 26.633 -29.602 1.00 36.62 503 LYS C O 1
ATOM 4653 N N . LEU C 1 121 ? -39.350 28.209 -28.330 1.00 30.55 504 LEU C N 1
ATOM 4654 C CA . LEU C 1 121 ? -38.807 27.682 -27.088 1.00 32.51 504 LEU C CA 1
ATOM 4655 C C . LEU C 1 121 ? -39.535 26.399 -26.701 1.00 31.28 504 LEU C C 1
ATOM 4656 O O . LEU C 1 121 ? -40.758 26.312 -26.813 1.00 34.81 504 LEU C O 1
ATOM 4661 N N . GLU C 1 122 ? -38.779 25.403 -26.251 1.00 35.83 505 GLU C N 1
ATOM 4662 C CA . GLU C 1 122 ? -39.350 24.104 -25.904 1.00 34.34 505 GLU C CA 1
ATOM 4663 C C . GLU C 1 122 ? -39.348 23.862 -24.398 1.00 33.48 505 GLU C C 1
ATOM 4664 O O . GLU C 1 122 ? -39.369 22.714 -23.956 1.00 40.48 505 GLU C O 1
ATOM 4670 N N . GLY C 1 123 ? -39.315 24.939 -23.617 1.00 24.31 506 GLY C N 1
ATOM 4671 C CA . GLY C 1 123 ? -39.315 24.831 -22.169 1.00 18.08 506 GLY C CA 1
ATOM 4672 C C . GLY C 1 123 ? -39.116 26.181 -21.509 1.00 18.86 506 GLY C C 1
ATOM 4673 O O . GLY C 1 123 ? -39.158 27.210 -22.180 1.00 25.28 506 GLY C O 1
ATOM 4674 N N . PRO C 1 124 ? -38.884 26.190 -20.191 1.00 12.34 507 PRO C N 1
ATOM 4675 C CA . PRO C 1 124 ? -38.766 27.461 -19.467 1.00 12.34 507 PRO C CA 1
ATOM 4676 C C . PRO C 1 124 ? -37.658 28.349 -20.032 1.00 14.63 507 PRO C C 1
ATOM 4677 O O . PRO C 1 124 ? -36.611 27.850 -20.448 1.00 13.89 507 PRO C O 1
ATOM 4681 N N . LEU C 1 125 ? -37.892 29.657 -20.042 1.00 16.86 508 LEU C N 1
ATOM 4682 C CA . LEU C 1 125 ? -36.868 30.616 -20.442 1.00 12.90 508 LEU C CA 1
ATOM 4683 C C . LEU C 1 125 ? -36.147 31.188 -19.222 1.00 12.84 508 LEU C C 1
ATOM 4684 O O . LEU C 1 125 ? -36.780 31.718 -18.312 1.00 14.84 508 LEU C O 1
ATOM 4689 N N . PHE C 1 126 ? -34.822 31.080 -19.206 1.00 11.38 509 PHE C N 1
ATOM 4690 C CA . PHE C 1 126 ? -34.024 31.670 -18.138 1.00 11.64 509 PHE C CA 1
ATOM 4691 C C . PHE C 1 126 ? -33.103 32.753 -18.693 1.00 11.38 509 PHE C C 1
ATOM 4692 O O . PHE C 1 126 ? -32.801 32.774 -19.887 1.00 11.01 509 PHE C O 1
ATOM 4700 N N . VAL C 1 127 ? -32.656 33.653 -17.824 1.00 8.28 510 VAL C N 1
ATOM 4701 C CA . VAL C 1 127 ? -31.747 34.710 -18.248 1.00 13.65 510 VAL C CA 1
ATOM 4702 C C . VAL C 1 127 ? -30.464 34.676 -17.428 1.00 7.77 510 VAL C C 1
ATOM 4703 O O . VAL C 1 127 ? -30.499 34.434 -16.221 1.00 9.17 510 VAL C O 1
ATOM 4707 N N . CYS C 1 128 ? -29.330 34.900 -18.085 1.00 8.71 511 CYS C N 1
ATOM 4708 C CA . CYS C 1 128 ? -28.042 34.871 -17.389 1.00 9.25 511 CYS C CA 1
ATOM 4709 C C . CYS C 1 128 ? -27.222 36.124 -17.625 1.00 8.23 511 CYS C C 1
ATOM 4710 O O . CYS C 1 128 ? -26.912 36.474 -18.765 1.00 7.93 511 CYS C O 1
ATOM 4713 N N . GLU C 1 129 ? -26.862 36.789 -16.535 1.00 8.45 512 GLU C N 1
ATOM 4714 C CA . GLU C 1 129 ? -26.000 37.957 -16.617 1.00 13.28 512 GLU C CA 1
ATOM 4715 C C . GLU C 1 129 ? -24.647 37.698 -15.960 1.00 9.87 512 GLU C C 1
ATOM 4716 O O . GLU C 1 129 ? -23.613 38.137 -16.457 1.00 11.39 512 GLU C O 1
ATOM 4722 N N . PHE C 1 130 ? -24.663 36.969 -14.849 1.00 10.32 513 PHE C N 1
ATOM 4723 C CA . PHE C 1 130 ? -23.470 36.793 -14.032 1.00 9.18 513 PHE C CA 1
ATOM 4724 C C . PHE C 1 130 ? -22.914 35.376 -14.018 1.00 14.46 513 PHE C C 1
ATOM 4725 O O . PHE C 1 130 ? -23.650 34.387 -14.115 1.00 13.25 513 PHE C O 1
ATOM 4733 N N . ARG C 1 131 ? -21.599 35.282 -13.880 1.00 16.03 514 ARG C N 1
ATOM 4734 C CA . ARG C 1 131 ? -20.986 34.017 -13.539 1.00 8.62 514 ARG C CA 1
ATOM 4735 C C . ARG C 1 131 ? -20.779 34.028 -12.034 1.00 9.07 514 ARG C C 1
ATOM 4736 O O . ARG C 1 131 ? -20.563 35.082 -11.432 1.00 8.71 514 ARG C O 1
ATOM 4744 N N . TYR C 1 132 ? -20.860 32.854 -11.424 1.00 10.22 515 TYR C N 1
ATOM 4745 C CA . TYR C 1 132 ? -20.762 32.746 -9.978 1.00 10.99 515 TYR C CA 1
ATOM 4746 C C . TYR C 1 132 ? -19.495 32.012 -9.537 1.00 13.60 515 TYR C C 1
ATOM 4747 O O . TYR C 1 132 ? -19.291 30.842 -9.861 1.00 15.93 515 TYR C O 1
ATOM 4756 N N . ASN C 1 133 ? -18.644 32.731 -8.808 1.00 16.99 516 ASN C N 1
ATOM 4757 C CA . ASN C 1 133 ? -17.411 32.198 -8.235 1.00 11.94 516 ASN C CA 1
ATOM 4758 C C . ASN C 1 133 ? -17.732 31.499 -6.922 1.00 11.31 516 ASN C C 1
ATOM 4759 O O . ASN C 1 133 ? -18.064 32.146 -5.932 1.00 11.54 516 ASN C O 1
ATOM 4764 N N . GLU C 1 134 ? -17.637 30.173 -6.917 1.00 13.82 517 GLU C N 1
ATOM 4765 C CA . GLU C 1 134 ? -18.041 29.378 -5.756 1.00 16.63 517 GLU C CA 1
ATOM 4766 C C . GLU C 1 134 ? -17.080 29.477 -4.574 1.00 13.45 517 GLU C C 1
ATOM 4767 O O . GLU C 1 134 ? -17.478 29.281 -3.431 1.00 11.66 517 GLU C O 1
ATOM 4773 N N . SER C 1 135 ? -15.813 29.764 -4.848 1.00 12.75 518 SER C N 1
ATOM 4774 C CA . SER C 1 135 ? -14.820 29.839 -3.781 1.00 12.83 518 SER C CA 1
ATOM 4775 C C . SER C 1 135 ? -14.944 31.132 -2.974 1.00 13.94 518 SER C C 1
ATOM 4776 O O . SER C 1 135 ? -14.977 31.109 -1.742 1.00 14.27 518 SER C O 1
ATOM 4779 N N . ASP C 1 136 ? -15.011 32.260 -3.673 1.00 8.97 519 ASP C N 1
ATOM 4780 C CA . ASP C 1 136 ? -15.019 33.558 -3.008 1.00 13.41 519 ASP C CA 1
ATOM 4781 C C . ASP C 1 136 ? -16.439 34.136 -2.850 1.00 15.92 519 ASP C C 1
ATOM 4782 O O . ASP C 1 136 ? -16.642 35.107 -2.124 1.00 14.34 519 ASP C O 1
ATOM 4787 N N . LYS C 1 137 ? -17.411 33.522 -3.523 1.00 13.43 520 LYS C N 1
ATOM 4788 C CA . LYS C 1 137 ? -18.804 33.962 -3.468 1.00 11.83 520 LYS C CA 1
ATOM 4789 C C . LYS C 1 137 ? -18.971 35.301 -4.169 1.00 14.10 520 LYS C C 1
ATOM 4790 O O . LYS C 1 137 ? -19.530 36.249 -3.614 1.00 12.83 520 LYS C O 1
ATOM 4796 N N . ILE C 1 138 ? -18.483 35.367 -5.401 1.00 14.98 521 ILE C N 1
ATOM 4797 C CA . ILE C 1 138 ? -18.472 36.612 -6.150 1.00 11.64 521 ILE C CA 1
ATOM 4798 C C . ILE C 1 138 ? -19.266 36.473 -7.437 1.00 11.63 521 ILE C C 1
ATOM 4799 O O . ILE C 1 138 ? -19.273 35.417 -8.064 1.00 13.07 521 ILE C O 1
ATOM 4804 N N . PHE C 1 139 ? -19.953 37.545 -7.812 1.00 11.24 522 PHE C N 1
ATOM 4805 C CA . PHE C 1 139 ? -20.679 37.589 -9.070 1.00 11.56 522 PHE C CA 1
ATOM 4806 C C . PHE C 1 139 ? -19.942 38.484 -10.046 1.00 10.95 522 PHE C C 1
ATOM 4807 O O . PHE C 1 139 ? -19.767 39.674 -9.796 1.00 19.24 522 PHE C O 1
ATOM 4815 N N . ASN C 1 140 ? -19.518 37.909 -11.160 1.00 8.78 523 ASN C N 1
ATOM 4816 C CA . ASN C 1 140 ? -18.820 38.661 -12.186 1.00 11.57 523 ASN C CA 1
ATOM 4817 C C . ASN C 1 140 ? -19.607 38.660 -13.477 1.00 12.58 523 ASN C C 1
ATOM 4818 O O . ASN C 1 140 ? -19.926 37.599 -14.021 1.00 11.05 523 ASN C O 1
ATOM 4823 N N . LYS C 1 141 ? -19.921 39.855 -13.963 1.00 11.48 524 LYS C N 1
ATOM 4824 C CA . LYS C 1 141 ? -20.735 39.992 -15.161 1.00 14.79 524 LYS C CA 1
ATOM 4825 C C . LYS C 1 141 ? -20.066 39.298 -16.341 1.00 14.23 524 LYS C C 1
ATOM 4826 O O . LYS C 1 141 ? -18.855 39.404 -16.540 1.00 12.04 524 LYS C O 1
ATOM 4832 N N . ILE C 1 142 ? -20.863 38.570 -17.111 1.00 15.53 525 ILE C N 1
ATOM 4833 C CA . ILE C 1 142 ? -20.365 37.924 -18.309 1.00 15.14 525 ILE C CA 1
ATOM 4834 C C . ILE C 1 142 ? -20.501 38.904 -19.463 1.00 17.10 525 ILE C C 1
ATOM 4835 O O . ILE C 1 142 ? -21.602 39.351 -19.784 1.00 14.08 525 ILE C O 1
ATOM 4840 N N . ARG C 1 143 ? -19.371 39.255 -20.064 1.00 19.61 526 ARG C N 1
ATOM 4841 C CA . ARG C 1 143 ? -19.361 40.178 -21.185 1.00 20.69 526 ARG C CA 1
ATOM 4842 C C . ARG C 1 143 ? -19.021 39.435 -22.473 1.00 26.42 526 ARG C C 1
ATOM 4843 O O . ARG C 1 143 ? -19.319 39.902 -23.572 1.00 28.64 526 ARG C O 1
ATOM 4851 N N . THR C 1 144 ? -18.409 38.266 -22.329 1.00 21.53 527 THR C N 1
ATOM 4852 C CA . THR C 1 144 ? -18.102 37.421 -23.474 1.00 22.55 527 THR C CA 1
ATOM 4853 C C . THR C 1 144 ? -18.842 36.090 -23.354 1.00 22.69 527 THR C C 1
ATOM 4854 O O . THR C 1 144 ? -18.301 35.105 -22.848 1.00 22.21 527 THR C O 1
ATOM 4858 N N . TRP C 1 145 ? -20.080 36.078 -23.834 1.00 15.35 528 TRP C N 1
ATOM 4859 C CA . TRP C 1 145 ? -20.969 34.932 -23.700 1.00 20.46 528 TRP C CA 1
ATOM 4860 C C . TRP C 1 145 ? -20.496 33.693 -24.461 1.00 19.99 528 TRP C C 1
ATOM 4861 O O . TRP C 1 145 ? -20.532 32.587 -23.925 1.00 16.84 528 TRP C O 1
ATOM 4872 N N . LYS C 1 146 ? -20.056 33.877 -25.704 1.00 19.60 529 LYS C N 1
ATOM 4873 C CA . LYS C 1 146 ? -19.684 32.740 -26.548 1.00 24.34 529 LYS C CA 1
ATOM 4874 C C . LYS C 1 146 ? -18.532 31.916 -25.959 1.00 25.10 529 LYS C C 1
ATOM 4875 O O . LYS C 1 146 ? -18.372 30.741 -26.281 1.00 25.22 529 LYS C O 1
ATOM 4881 N N . ALA C 1 147 ? -17.741 32.529 -25.085 1.00 24.17 530 ALA C N 1
ATOM 4882 C CA . ALA C 1 147 ? -16.683 31.802 -24.392 1.00 25.11 530 ALA C CA 1
ATOM 4883 C C . ALA C 1 147 ? -17.229 30.940 -23.244 1.00 23.79 530 ALA C C 1
ATOM 4884 O O . ALA C 1 147 ? -16.480 30.209 -22.596 1.00 22.18 530 ALA C O 1
ATOM 4886 N N . CYS C 1 148 ? -18.533 31.025 -22.994 1.00 19.10 531 CYS C N 1
ATOM 4887 C CA . CYS C 1 148 ? -19.168 30.184 -21.982 1.00 18.24 531 CYS C CA 1
ATOM 4888 C C . CYS C 1 148 ? -19.770 28.936 -22.613 1.00 18.94 531 CYS C C 1
ATOM 4889 O O . CYS C 1 148 ? -20.103 27.974 -21.918 1.00 14.28 531 CYS C O 1
ATOM 4892 N N . LEU C 1 149 ? -19.889 28.956 -23.938 1.00 16.94 532 LEU C N 1
ATOM 4893 C CA . LEU C 1 149 ? -20.593 27.911 -24.669 1.00 19.01 532 LEU C CA 1
ATOM 4894 C C . LEU C 1 149 ? -19.656 26.811 -25.163 1.00 19.95 532 LEU C C 1
ATOM 4895 O O . LEU C 1 149 ? -18.452 27.025 -25.283 1.00 22.46 532 LEU C O 1
ATOM 4900 N N . PRO C 1 150 ? -20.210 25.622 -25.447 1.00 19.36 533 PRO C N 1
ATOM 4901 C CA . PRO C 1 150 ? -19.401 24.556 -26.048 1.00 22.98 533 PRO C CA 1
ATOM 4902 C C . PRO C 1 150 ? -18.764 25.037 -27.346 1.00 24.17 533 PRO C C 1
ATOM 4903 O O . PRO C 1 150 ? -19.405 25.741 -28.123 1.00 21.90 533 PRO C O 1
ATOM 4907 N N . GLU C 1 151 ? -17.510 24.659 -27.569 1.00 30.28 534 GLU C N 1
ATOM 4908 C CA . GLU C 1 151 ? -16.773 25.088 -28.754 1.00 29.57 534 GLU C CA 1
ATOM 4909 C C . GLU C 1 151 ? -17.492 24.732 -30.052 1.00 28.13 534 GLU C C 1
ATOM 4910 O O . GLU C 1 151 ? -17.294 25.384 -31.073 1.00 34.39 534 GLU C O 1
ATOM 4912 N N . GLU C 1 152 ? -18.333 23.703 -30.006 1.00 30.61 535 GLU C N 1
ATOM 4913 C CA . GLU C 1 152 ? -19.045 23.242 -31.194 1.00 29.24 535 GLU C CA 1
ATOM 4914 C C . GLU C 1 152 ? -20.044 24.261 -31.742 1.00 30.52 535 GLU C C 1
ATOM 4915 O O . GLU C 1 152 ? -20.252 24.334 -32.951 1.00 39.63 535 GLU C O 1
ATOM 4917 N N . ILE C 1 153 ? -20.666 25.038 -30.859 1.00 34.35 536 ILE C N 1
ATOM 4918 C CA . ILE C 1 153 ? -21.675 26.013 -31.279 1.00 32.22 536 ILE C CA 1
ATOM 4919 C C . ILE C 1 153 ? -21.190 27.438 -31.056 1.00 33.00 536 ILE C C 1
ATOM 4920 O O . ILE C 1 153 ? -21.885 28.399 -31.384 1.00 36.14 536 ILE C O 1
ATOM 4925 N N . ARG C 1 154 ? -19.992 27.559 -30.496 1.00 29.91 537 ARG C N 1
ATOM 4926 C CA . ARG C 1 154 ? -19.457 28.840 -30.046 1.00 34.54 537 ARG C CA 1
ATOM 4927 C C . ARG C 1 154 ? -19.520 29.953 -31.093 1.00 37.73 537 ARG C C 1
ATOM 4928 O O . ARG C 1 154 ? -19.493 31.135 -30.748 1.00 41.53 537 ARG C O 1
ATOM 4936 N N . ASP C 1 155 ? -19.608 29.581 -32.366 1.00 36.69 538 ASP C N 1
ATOM 4937 C CA . ASP C 1 155 ? -19.628 30.574 -33.436 1.00 39.73 538 ASP C CA 1
ATOM 4938 C C . ASP C 1 155 ? -20.829 30.432 -34.366 1.00 41.36 538 ASP C C 1
ATOM 4939 O O . ASP C 1 155 ? -20.756 30.796 -35.540 1.00 50.32 538 ASP C O 1
ATOM 4941 N N . LEU C 1 156 ? -21.930 29.902 -33.843 1.00 42.59 539 LEU C N 1
ATOM 4942 C CA . LEU C 1 156 ? -23.184 29.864 -34.590 1.00 42.96 539 LEU C CA 1
ATOM 4943 C C . LEU C 1 156 ? -23.974 31.155 -34.376 1.00 43.58 539 LEU C C 1
ATOM 4944 O O . LEU C 1 156 ? -24.122 31.626 -33.248 1.00 41.63 539 LEU C O 1
ATOM 4949 N N . ASP C 1 157 ? -24.476 31.725 -35.466 1.00 49.14 540 ASP C N 1
ATOM 4950 C CA . ASP C 1 157 ? -25.163 33.012 -35.409 1.00 51.36 540 ASP C CA 1
ATOM 4951 C C . ASP C 1 157 ? -26.595 32.878 -34.900 1.00 46.31 540 ASP C C 1
ATOM 4952 O O . ASP C 1 157 ? -27.431 32.222 -35.524 1.00 46.33 540 ASP C O 1
ATOM 4954 N N . GLU C 1 158 ? -26.865 33.509 -33.764 1.00 31.81 541 GLU C N 1
ATOM 4955 C CA . GLU C 1 158 ? -28.197 33.514 -33.181 1.00 39.31 541 GLU C CA 1
ATOM 4956 C C . GLU C 1 158 ? -29.103 34.538 -33.867 1.00 38.87 541 GLU C C 1
ATOM 4957 O O . GLU C 1 158 ? -28.638 35.567 -34.355 1.00 40.51 541 GLU C O 1
ATOM 4963 N N . ALA C 1 159 ? -30.399 34.249 -33.903 1.00 38.65 542 ALA C N 1
ATOM 4964 C CA . ALA C 1 159 ? -31.370 35.179 -34.471 1.00 35.51 542 ALA C CA 1
ATOM 4965 C C . ALA C 1 159 ? -32.186 35.848 -33.371 1.00 36.08 542 ALA C C 1
ATOM 4966 O O . ALA C 1 159 ? -32.840 35.179 -32.566 1.00 33.69 542 ALA C O 1
ATOM 4968 N N . THR C 1 160 ? -32.145 37.175 -33.342 1.00 36.88 543 THR C N 1
ATOM 4969 C CA . THR C 1 160 ? -32.844 37.937 -32.318 1.00 28.92 543 THR C CA 1
ATOM 4970 C C . THR C 1 160 ? -33.816 38.936 -32.932 1.00 33.21 543 THR C C 1
ATOM 4971 O O . THR C 1 160 ? -33.453 39.705 -33.823 1.00 36.65 543 THR C O 1
ATOM 4975 N N . ILE C 1 161 ? -35.054 38.912 -32.447 1.00 33.49 544 ILE C N 1
ATOM 4976 C CA . ILE C 1 161 ? -36.062 39.885 -32.839 1.00 28.51 544 ILE C CA 1
ATOM 4977 C C . ILE C 1 161 ? -35.975 41.100 -31.929 1.00 29.31 544 ILE C C 1
ATOM 4978 O O . ILE C 1 161 ? -36.053 40.970 -30.711 1.00 26.58 544 ILE C O 1
ATOM 4983 N N . PRO C 1 162 ? -35.805 42.290 -32.525 1.00 31.38 545 PRO C N 1
ATOM 4984 C CA . PRO C 1 162 ? -35.607 43.552 -31.805 1.00 23.09 545 PRO C CA 1
ATOM 4985 C C . PRO C 1 162 ? -36.836 44.027 -31.048 1.00 24.68 545 PRO C C 1
ATOM 4986 O O . PRO C 1 162 ? -37.945 44.000 -31.572 1.00 31.24 545 PRO C O 1
ATOM 4990 N N . VAL C 1 163 ? -36.614 44.462 -29.814 1.00 23.54 546 VAL C N 1
ATOM 4991 C CA . VAL C 1 163 ? -37.644 45.060 -28.982 1.00 24.79 546 VAL C CA 1
ATOM 4992 C C . VAL C 1 163 ? -37.015 46.237 -28.254 1.00 25.19 546 VAL C C 1
ATOM 4993 O O . VAL C 1 163 ? -36.089 46.049 -27.469 1.00 29.10 546 VAL C O 1
ATOM 4997 N N . ASN C 1 164 ? -37.492 47.452 -28.498 1.00 24.04 547 ASN C N 1
ATOM 4998 C CA . ASN C 1 164 ? -36.931 48.584 -27.762 1.00 29.62 547 ASN C CA 1
ATOM 4999 C C . ASN C 1 164 ? -37.824 49.090 -26.641 1.00 19.91 547 ASN C C 1
ATOM 5000 O O . ASN C 1 164 ? -39.044 48.929 -26.671 1.00 23.53 547 ASN C O 1
ATOM 5005 N N . GLY C 1 165 ? -37.195 49.696 -25.646 1.00 22.57 548 GLY C N 1
ATOM 5006 C CA . GLY C 1 165 ? -37.906 50.202 -24.493 1.00 24.96 548 GLY C CA 1
ATOM 5007 C C . GLY C 1 165 ? -37.989 49.170 -23.390 1.00 19.24 548 GLY C C 1
ATOM 5008 O O . GLY C 1 165 ? -38.656 49.390 -22.384 1.00 23.11 548 GLY C O 1
ATOM 5009 N N . ARG C 1 166 ? -37.305 48.044 -23.564 1.00 20.62 549 ARG C N 1
ATOM 5010 C CA . ARG C 1 166 ? -37.416 46.963 -22.591 1.00 17.39 549 ARG C CA 1
ATOM 5011 C C . ARG C 1 166 ? -36.698 47.259 -21.282 1.00 13.76 549 ARG C C 1
ATOM 5012 O O . ARG C 1 166 ? -35.503 47.537 -21.266 1.00 16.38 549 ARG C O 1
ATOM 5020 N N . LYS C 1 167 ? -37.443 47.197 -20.184 1.00 15.21 550 LYS C N 1
ATOM 5021 C CA . LYS C 1 167 ? -36.865 47.320 -18.855 1.00 13.93 550 LYS C CA 1
ATOM 5022 C C . LYS C 1 167 ? -37.129 46.030 -18.091 1.00 14.63 550 LYS C C 1
ATOM 5023 O O . LYS C 1 167 ? -37.948 45.211 -18.508 1.00 14.47 550 LYS C O 1
ATOM 5029 N N . PHE C 1 168 ? -36.446 45.855 -16.967 1.00 9.65 551 PHE C N 1
ATOM 5030 C CA . PHE C 1 168 ? -36.577 44.632 -16.188 1.00 14.60 551 PHE C CA 1
ATOM 5031 C C . PHE C 1 168 ? -36.947 44.928 -14.747 1.00 12.60 551 PHE C C 1
ATOM 5032 O O . PHE C 1 168 ? -36.277 45.708 -14.071 1.00 9.20 551 PHE C O 1
ATOM 5040 N N . PHE C 1 169 ? -38.015 44.297 -14.279 1.00 13.78 552 PHE C N 1
ATOM 5041 C CA . PHE C 1 169 ? -38.272 44.240 -12.856 1.00 11.49 552 PHE C CA 1
ATOM 5042 C C . PHE C 1 169 ? -37.238 43.291 -12.288 1.00 11.91 552 PHE C C 1
ATOM 5043 O O . PHE C 1 169 ? -36.902 42.287 -12.914 1.00 13.19 552 PHE C O 1
ATOM 5051 N N . LYS C 1 170 ? -36.723 43.613 -11.112 1.00 11.58 553 LYS C N 1
ATOM 5052 C CA . LYS C 1 170 ? -35.843 42.704 -10.404 1.00 9.28 553 LYS C CA 1
ATOM 5053 C C . LYS C 1 170 ? -36.436 42.502 -9.029 1.00 9.04 553 LYS C C 1
ATOM 5054 O O . LYS C 1 170 ? -37.218 43.325 -8.570 1.00 11.79 553 LYS C O 1
ATOM 5060 N N . TYR C 1 171 ? -36.073 41.404 -8.378 1.00 11.17 554 TYR C N 1
ATOM 5061 C CA . TYR C 1 171 ? -36.771 40.972 -7.173 1.00 7.86 554 TYR C CA 1
ATOM 5062 C C . TYR C 1 171 ? -35.797 40.713 -6.038 1.00 6.51 554 TYR C C 1
ATOM 5063 O O . TYR C 1 171 ? -34.634 40.408 -6.279 1.00 8.47 554 TYR C O 1
ATOM 5072 N N . PRO C 1 172 ? -36.272 40.838 -4.791 1.00 7.03 555 PRO C N 1
ATOM 5073 C CA . PRO C 1 172 ? -35.435 40.557 -3.622 1.00 8.90 555 PRO C CA 1
ATOM 5074 C C . PRO C 1 172 ? -35.084 39.073 -3.529 1.00 13.53 555 PRO C C 1
ATOM 5075 O O . PRO C 1 172 ? -35.778 38.236 -4.108 1.00 11.13 555 PRO C O 1
ATOM 5079 N N . SER C 1 173 ? -34.016 38.759 -2.801 1.00 12.91 556 SER C N 1
ATOM 5080 C CA . SER C 1 173 ? -33.565 37.383 -2.633 1.00 12.25 556 SER C CA 1
ATOM 5081 C C . SER C 1 173 ? -34.653 36.461 -2.095 1.00 12.41 556 SER C C 1
ATOM 5082 O O . SER C 1 173 ? -35.324 36.799 -1.123 1.00 14.70 556 SER C O 1
ATOM 5085 N N . PRO C 1 174 ? -34.810 35.281 -2.716 1.00 11.17 557 PRO C N 1
ATOM 5086 C CA . PRO C 1 174 ? -35.731 34.240 -2.239 1.00 10.86 557 PRO C CA 1
ATOM 5087 C C . PRO C 1 174 ? -35.337 33.720 -0.863 1.00 9.50 557 PRO C C 1
ATOM 5088 O O . PRO C 1 174 ? -36.152 33.097 -0.192 1.00 11.58 557 PRO C O 1
ATOM 5092 N N . ILE C 1 175 ? -34.099 33.962 -0.450 1.00 10.34 558 ILE C N 1
ATOM 5093 C CA . ILE C 1 175 ? -33.615 33.422 0.815 1.00 10.72 558 ILE C CA 1
ATOM 5094 C C . ILE C 1 175 ? -33.163 34.510 1.778 1.00 10.44 558 ILE C C 1
ATOM 5095 O O . ILE C 1 175 ? -32.394 34.252 2.701 1.00 12.62 558 ILE C O 1
ATOM 5100 N N . ARG C 1 176 ? -33.649 35.726 1.574 1.00 11.94 559 ARG C N 1
ATOM 5101 C CA . ARG C 1 176 ? -33.288 36.815 2.470 1.00 15.49 559 ARG C CA 1
ATOM 5102 C C . ARG C 1 176 ? -33.783 36.516 3.883 1.00 17.70 559 ARG C C 1
ATOM 5103 O O . ARG C 1 176 ? -33.231 37.013 4.866 1.00 14.36 559 ARG C O 1
ATOM 5111 N N . HIS C 1 177 ? -34.810 35.677 3.982 1.00 14.54 560 HIS C N 1
ATOM 5112 C CA . HIS C 1 177 ? -35.359 35.323 5.285 1.00 14.84 560 HIS C CA 1
ATOM 5113 C C . HIS C 1 177 ? -34.350 34.526 6.108 1.00 13.82 560 HIS C C 1
ATOM 5114 O O . HIS C 1 177 ? -34.580 34.244 7.281 1.00 14.62 560 HIS C O 1
ATOM 5121 N N . LEU C 1 178 ? -33.222 34.179 5.496 1.00 15.48 561 LEU C N 1
ATOM 5122 C CA . LEU C 1 178 ? -32.224 33.358 6.176 1.00 15.32 561 LEU C CA 1
ATOM 5123 C C . LEU C 1 178 ? -31.087 34.161 6.808 1.00 12.29 561 LEU C C 1
ATOM 5124 O O . LEU C 1 178 ? -30.116 33.584 7.302 1.00 8.92 561 LEU C O 1
ATOM 5129 N N . LEU C 1 179 ? -31.205 35.486 6.790 1.00 11.89 562 LEU C N 1
ATOM 5130 C CA . LEU C 1 179 ? -30.206 36.336 7.420 1.00 10.61 562 LEU C CA 1
ATOM 5131 C C . LEU C 1 179 ? -30.196 36.053 8.917 1.00 12.12 562 LEU C C 1
ATOM 5132 O O . LEU C 1 179 ? -31.228 36.141 9.581 1.00 12.54 562 LEU C O 1
ATOM 5137 N N . PRO C 1 180 ? -29.031 35.684 9.454 1.00 11.31 563 PRO C N 1
ATOM 5138 C CA . PRO C 1 180 ? -28.951 35.450 10.898 1.00 16.10 563 PRO C CA 1
ATOM 5139 C C . PRO C 1 180 ? -29.550 36.620 11.677 1.00 16.40 563 PRO C C 1
ATOM 5140 O O . PRO C 1 180 ? -29.544 37.753 11.193 1.00 16.72 563 PRO C O 1
ATOM 5144 N N . ALA C 1 181 ? -30.079 36.348 12.864 1.00 15.67 564 ALA C N 1
ATOM 5145 C CA . ALA C 1 181 ? -30.679 37.399 13.677 1.00 14.45 564 ALA C CA 1
ATOM 5146 C C . ALA C 1 181 ? -29.636 38.416 14.139 1.00 19.17 564 ALA C C 1
ATOM 5147 O O . ALA C 1 181 ? -29.949 39.599 14.299 1.00 13.82 564 ALA C O 1
ATOM 5149 N N . ASN C 1 182 ? -28.400 37.952 14.338 1.00 12.74 565 ASN C N 1
ATOM 5150 C CA . ASN C 1 182 ? -27.326 38.786 14.877 1.00 20.44 565 ASN C CA 1
ATOM 5151 C C . ASN C 1 182 ? -26.326 39.283 13.829 1.00 19.69 565 ASN C C 1
ATOM 5152 O O . ASN C 1 182 ? -25.166 39.557 14.144 1.00 18.90 565 ASN C O 1
ATOM 5157 N N . ALA C 1 183 ? -26.778 39.402 12.587 1.00 17.09 566 ALA C N 1
ATOM 5158 C CA . ALA C 1 183 ? -25.904 39.805 11.492 1.00 16.63 566 ALA C CA 1
ATOM 5159 C C . ALA C 1 183 ? -25.411 41.255 11.614 1.00 19.58 566 ALA C C 1
ATOM 5160 O O . ALA C 1 183 ? -26.150 42.138 12.053 1.00 19.23 566 ALA C O 1
ATOM 5162 N N . THR C 1 184 ? -24.156 41.484 11.232 1.00 16.36 567 THR C N 1
ATOM 5163 C CA . THR C 1 184 ? -23.619 42.836 11.088 1.00 17.86 567 THR C CA 1
ATOM 5164 C C . THR C 1 184 ? -23.091 43.015 9.671 1.00 19.78 567 THR C C 1
ATOM 5165 O O . THR C 1 184 ? -22.944 42.040 8.929 1.00 14.02 567 THR C O 1
ATOM 5169 N N . PRO C 1 185 ? -22.799 44.266 9.288 1.00 20.32 568 PRO C N 1
ATOM 5170 C CA . PRO C 1 185 ? -22.280 44.514 7.942 1.00 16.04 568 PRO C CA 1
ATOM 5171 C C . PRO C 1 185 ? -20.798 44.159 7.794 1.00 15.76 568 PRO C C 1
ATOM 5172 O O . PRO C 1 185 ? -20.220 44.416 6.741 1.00 20.30 568 PRO C O 1
ATOM 5176 N N . HIS C 1 186 ? -20.199 43.563 8.821 1.00 16.02 569 HIS C N 1
ATOM 5177 C CA . HIS C 1 186 ? -18.819 43.094 8.720 1.00 20.41 569 HIS C CA 1
ATOM 5178 C C . HIS C 1 186 ? -18.668 41.613 9.095 1.00 24.86 569 HIS C C 1
ATOM 5179 O O . HIS C 1 186 ? -17.607 41.180 9.549 1.00 22.60 569 HIS C O 1
ATOM 5186 N N . ASP C 1 187 ? -19.726 40.835 8.905 1.00 19.52 570 ASP C N 1
ATOM 5187 C CA . ASP C 1 187 ? -19.628 39.399 9.122 1.00 22.94 570 ASP C CA 1
ATOM 5188 C C . ASP C 1 187 ? -18.835 38.763 7.994 1.00 19.61 570 ASP C C 1
ATOM 5189 O O . ASP C 1 187 ? -18.777 39.298 6.887 1.00 17.04 570 ASP C O 1
ATOM 5194 N N . ARG C 1 188 ? -18.221 37.622 8.280 1.00 13.39 571 ARG C N 1
ATOM 5195 C CA . ARG C 1 188 ? -17.523 36.870 7.252 1.00 16.15 571 ARG C CA 1
ATOM 5196 C C . ARG C 1 188 ? -18.521 36.265 6.271 1.00 18.08 571 ARG C C 1
ATOM 5197 O O . ARG C 1 188 ? -19.654 35.942 6.641 1.00 15.20 571 ARG C O 1
ATOM 5205 N N . VAL C 1 189 ? -18.103 36.129 5.017 1.00 12.90 572 VAL C N 1
ATOM 5206 C CA . VAL C 1 189 ? -18.936 35.487 4.014 1.00 14.43 572 VAL C CA 1
ATOM 5207 C C . VAL C 1 189 ? -19.240 34.062 4.457 1.00 15.24 572 VAL C C 1
ATOM 5208 O O . VAL C 1 189 ? -18.327 33.274 4.690 1.00 13.62 572 VAL C O 1
ATOM 5212 N N . PRO C 1 190 ? -20.530 33.728 4.578 1.00 12.75 573 PRO C N 1
ATOM 5213 C CA . PRO C 1 190 ? -20.938 32.396 5.034 1.00 12.12 573 PRO C CA 1
ATOM 5214 C C . PRO C 1 190 ? -20.773 31.341 3.945 1.00 13.70 573 PRO C C 1
ATOM 5215 O O . PRO C 1 190 ? -20.434 31.664 2.805 1.00 12.13 573 PRO C O 1
ATOM 5219 N N . GLU C 1 191 ? -21.013 30.085 4.304 1.00 16.94 574 GLU C N 1
ATOM 5220 C CA . GLU C 1 191 ? -20.944 28.986 3.355 1.00 10.17 574 GLU C CA 1
ATOM 5221 C C . GLU C 1 191 ? -22.346 28.486 3.039 1.00 12.42 574 GLU C C 1
ATOM 5222 O O . GLU C 1 191 ? -23.253 28.609 3.856 1.00 13.53 574 GLU C O 1
ATOM 5228 N N . PRO C 1 192 ? -22.531 27.905 1.849 1.00 16.09 575 PRO C N 1
ATOM 5229 C CA . PRO C 1 192 ? -23.827 27.304 1.536 1.00 12.59 575 PRO C CA 1
ATOM 5230 C C . PRO C 1 192 ? -23.968 25.951 2.230 1.00 16.80 575 PRO C C 1
ATOM 5231 O O . PRO C 1 192 ? -22.993 25.398 2.740 1.00 15.49 575 PRO C O 1
ATOM 5235 N N . THR C 1 193 ? -25.182 25.422 2.250 1.00 15.60 576 THR C N 1
ATOM 5236 C CA . THR C 1 193 ? -25.402 24.098 2.796 1.00 15.43 576 THR C CA 1
ATOM 5237 C C . THR C 1 193 ? -25.521 23.105 1.661 1.00 14.56 576 THR C C 1
ATOM 5238 O O . THR C 1 193 ? -26.402 23.220 0.809 1.00 13.29 576 THR C O 1
ATOM 5242 N N . MET C 1 194 ? -24.626 22.131 1.644 1.00 13.49 577 MET C N 1
ATOM 5243 C CA . MET C 1 194 ? -24.688 21.097 0.631 1.00 17.41 577 MET C CA 1
ATOM 5244 C C . MET C 1 194 ? -25.668 20.022 1.077 1.00 19.92 577 MET C C 1
ATOM 5245 O O . MET C 1 194 ? -25.811 19.753 2.270 1.00 20.93 577 MET C O 1
ATOM 5250 N N . GLY C 1 195 ? -26.365 19.429 0.120 1.00 14.66 578 GLY C N 1
ATOM 5251 C CA . GLY C 1 195 ? -27.126 18.228 0.389 1.00 13.60 578 GLY C CA 1
ATOM 5252 C C . GLY C 1 195 ? -26.407 17.113 -0.332 1.00 21.15 578 GLY C C 1
ATOM 5253 O O . GLY C 1 195 ? -25.235 16.840 -0.064 1.00 19.73 578 GLY C O 1
ATOM 5254 N N . SER C 1 196 ? -27.094 16.481 -1.272 1.00 21.19 579 SER C N 1
ATOM 5255 C CA . SER C 1 196 ? -26.436 15.531 -2.143 1.00 18.17 579 SER C CA 1
ATOM 5256 C C . SER C 1 196 ? -25.232 16.202 -2.791 1.00 19.79 579 SER C C 1
ATOM 5257 O O . SER C 1 196 ? -25.332 17.333 -3.263 1.00 15.92 579 SER C O 1
ATOM 5260 N N . PRO C 1 197 ? -24.081 15.512 -2.796 1.00 20.19 580 PRO C N 1
ATOM 5261 C CA . PRO C 1 197 ? -22.878 15.994 -3.478 1.00 16.43 580 PRO C CA 1
ATOM 5262 C C . PRO C 1 197 ? -23.044 15.904 -4.989 1.00 18.17 580 PRO C C 1
ATOM 5263 O O . PRO C 1 197 ? -22.211 16.422 -5.734 1.00 26.72 580 PRO C O 1
ATOM 5267 N N . ASP C 1 198 ? -24.113 15.245 -5.427 1.00 15.86 581 ASP C N 1
ATOM 5268 C CA . ASP C 1 198 ? -24.407 15.089 -6.846 1.00 17.60 581 ASP C CA 1
ATOM 5269 C C . ASP C 1 198 ? -25.394 16.145 -7.314 1.00 19.97 581 ASP C C 1
ATOM 5270 O O . ASP C 1 198 ? -26.044 15.983 -8.346 1.00 19.46 581 ASP C O 1
ATOM 5275 N N . ALA C 1 199 ? -25.514 17.220 -6.546 1.00 17.14 582 ALA C N 1
ATOM 5276 C CA . ALA C 1 199 ? -26.493 18.256 -6.838 1.00 17.06 582 ALA C CA 1
ATOM 5277 C C . ALA C 1 199 ? -25.941 19.609 -6.435 1.00 16.14 582 ALA C C 1
ATOM 5278 O O . ALA C 1 199 ? -24.964 19.679 -5.687 1.00 14.04 582 ALA C O 1
ATOM 5280 N N . PRO C 1 200 ? -26.563 20.691 -6.935 1.00 13.38 583 PRO C N 1
ATOM 5281 C CA . PRO C 1 200 ? -26.216 22.035 -6.470 1.00 12.02 583 PRO C CA 1
ATOM 5282 C C . PRO C 1 200 ? -26.479 22.125 -4.973 1.00 14.59 583 PRO C C 1
ATOM 5283 O O . PRO C 1 200 ? -27.121 21.232 -4.417 1.00 12.20 583 PRO C O 1
ATOM 5287 N N . PRO C 1 201 ? -25.980 23.184 -4.322 1.00 14.36 584 PRO C N 1
ATOM 5288 C CA . PRO C 1 201 ? -26.204 23.321 -2.882 1.00 11.44 584 PRO C CA 1
ATOM 5289 C C . PRO C 1 201 ? -27.681 23.175 -2.545 1.00 15.23 584 PRO C C 1
ATOM 5290 O O . PRO C 1 201 ? -28.528 23.674 -3.290 1.00 14.11 584 PRO C O 1
ATOM 5294 N N . LEU C 1 202 ? -27.985 22.493 -1.446 1.00 11.04 585 LEU C N 1
ATOM 5295 C CA . LEU C 1 202 ? -29.356 22.393 -0.970 1.00 13.42 585 LEU C CA 1
ATOM 5296 C C . LEU C 1 202 ? -29.932 23.792 -0.755 1.00 14.66 585 LEU C C 1
ATOM 5297 O O . LEU C 1 202 ? -31.108 24.036 -1.020 1.00 14.60 585 LEU C O 1
ATOM 5302 N N . VAL C 1 203 ? -29.093 24.705 -0.272 1.00 10.31 586 VAL C N 1
ATOM 5303 C CA . VAL C 1 203 ? -29.497 26.089 -0.081 1.00 11.08 586 VAL C CA 1
ATOM 5304 C C . VAL C 1 203 ? -28.286 26.991 0.095 1.00 10.95 586 VAL C C 1
ATOM 5305 O O . VAL C 1 203 ? -27.268 26.575 0.649 1.00 12.27 586 VAL C O 1
ATOM 5309 N N . GLY C 1 204 ? -28.398 28.225 -0.388 1.00 8.16 587 GLY C N 1
ATOM 5310 C CA . GLY C 1 204 ? -27.329 29.196 -0.257 1.00 8.10 587 GLY C CA 1
ATOM 5311 C C . GLY C 1 204 ? -27.421 29.930 1.065 1.00 9.93 587 GLY C C 1
ATOM 5312 O O . GLY C 1 204 ? -28.100 29.476 1.986 1.00 10.45 587 GLY C O 1
ATOM 5313 N N . ALA C 1 205 ? -26.745 31.069 1.165 1.00 8.68 588 ALA C N 1
ATOM 5314 C CA . ALA C 1 205 ? -26.778 31.857 2.395 1.00 9.95 588 ALA C CA 1
ATOM 5315 C C . ALA C 1 205 ? -26.720 33.349 2.087 1.00 9.43 588 ALA C C 1
ATOM 5316 O O . ALA C 1 205 ? -26.304 33.739 0.999 1.00 9.22 588 ALA C O 1
ATOM 5318 N N . VAL C 1 206 ? -27.138 34.175 3.044 1.00 7.57 589 VAL C N 1
ATOM 5319 C CA . VAL C 1 206 ? -27.116 35.629 2.872 1.00 12.36 589 VAL C CA 1
ATOM 5320 C C . VAL C 1 206 ? -26.334 36.330 3.984 1.00 10.34 589 VAL C C 1
ATOM 5321 O O . VAL C 1 206 ? -26.214 35.813 5.091 1.00 11.17 589 VAL C O 1
ATOM 5325 N N . TYR C 1 207 ? -25.812 37.514 3.686 1.00 7.75 590 TYR C N 1
ATOM 5326 C CA . TYR C 1 207 ? -25.025 38.261 4.660 1.00 8.28 590 TYR C CA 1
ATOM 5327 C C . TYR C 1 207 ? -25.116 39.767 4.391 1.00 9.00 590 TYR C C 1
ATOM 5328 O O . TYR C 1 207 ? -25.500 40.188 3.303 1.00 9.11 590 TYR C O 1
ATOM 5337 N N . MET C 1 208 ? -24.770 40.574 5.388 1.00 11.18 591 MET C N 1
ATOM 5338 C CA . MET C 1 208 ? -24.922 42.028 5.293 1.00 14.27 591 MET C CA 1
ATOM 5339 C C . MET C 1 208 ? -23.640 42.741 4.857 1.00 13.66 591 MET C C 1
ATOM 5340 O O . MET C 1 208 ? -22.531 42.325 5.194 1.00 13.70 591 MET C O 1
ATOM 5345 N N . ARG C 1 209 ? -23.805 43.828 4.115 1.00 12.07 592 ARG C N 1
ATOM 5346 C CA . ARG C 1 209 ? -22.687 44.692 3.756 1.00 14.11 592 ARG C CA 1
ATOM 5347 C C . ARG C 1 209 ? -23.147 46.141 3.738 1.00 12.47 592 ARG C C 1
ATOM 5348 O O . ARG C 1 209 ? -24.345 46.410 3.637 1.00 12.68 592 ARG C O 1
ATOM 5356 N N . PRO C 1 210 ? -22.196 47.085 3.840 1.00 13.88 593 PRO C N 1
ATOM 5357 C CA . PRO C 1 210 ? -22.535 48.501 3.681 1.00 10.87 593 PRO C CA 1
ATOM 5358 C C . PRO C 1 210 ? -23.059 48.745 2.270 1.00 13.05 593 PRO C C 1
ATOM 5359 O O . PRO C 1 210 ? -22.661 48.044 1.336 1.00 12.91 593 PRO C O 1
ATOM 5363 N N . LYS C 1 211 ? -23.941 49.720 2.114 1.00 10.70 594 LYS C N 1
ATOM 5364 C CA . LYS C 1 211 ? -24.525 50.002 0.812 1.00 14.39 594 LYS C CA 1
ATOM 5365 C C . LYS C 1 211 ? -23.603 50.898 -0.004 1.00 13.64 594 LYS C C 1
ATOM 5366 O O . LYS C 1 211 ? -22.790 51.623 0.556 1.00 14.93 594 LYS C O 1
ATOM 5372 N N . MET C 1 212 ? -23.741 50.848 -1.326 1.00 12.04 595 MET C N 1
ATOM 5373 C CA . MET C 1 212 ? -22.886 51.618 -2.219 1.00 14.67 595 MET C CA 1
ATOM 5374 C C . MET C 1 212 ? -23.633 52.821 -2.781 1.00 17.30 595 MET C C 1
ATOM 5375 O O . MET C 1 212 ? -24.861 52.829 -2.815 1.00 16.64 595 MET C O 1
ATOM 5380 N N . GLN C 1 213 ? -22.892 53.839 -3.211 1.00 13.06 596 GLN C N 1
ATOM 5381 C CA . GLN C 1 213 ? -23.488 54.930 -3.966 1.00 13.59 596 GLN C CA 1
ATOM 5382 C C . GLN C 1 213 ? -23.674 54.493 -5.409 1.00 13.80 596 GLN C C 1
ATOM 5383 O O . GLN C 1 213 ? -24.778 54.551 -5.942 1.00 16.22 596 GLN C O 1
ATOM 5389 N N . ARG C 1 214 ? -22.587 54.059 -6.039 1.00 11.82 597 ARG C N 1
ATOM 5390 C CA . ARG C 1 214 ? -22.633 53.623 -7.431 1.00 18.27 597 ARG C CA 1
ATOM 5391 C C . ARG C 1 214 ? -23.096 52.174 -7.529 1.00 15.29 597 ARG C C 1
ATOM 5392 O O . ARG C 1 214 ? -22.728 51.342 -6.705 1.00 16.80 597 ARG C O 1
ATOM 5400 N N . ASP C 1 215 ? -23.909 51.888 -8.539 1.00 14.66 598 ASP C N 1
ATOM 5401 C CA . ASP C 1 215 ? -24.371 50.535 -8.817 1.00 10.28 598 ASP C CA 1
ATOM 5402 C C . ASP C 1 215 ? -24.738 50.481 -10.291 1.00 13.00 598 ASP C C 1
ATOM 5403 O O . ASP C 1 215 ? -25.912 50.529 -10.658 1.00 10.95 598 ASP C O 1
ATOM 5408 N N . ASP C 1 216 ? -23.709 50.405 -11.126 1.00 15.59 599 ASP C N 1
ATOM 5409 C CA . ASP C 1 216 ? -23.847 50.401 -12.577 1.00 14.43 599 ASP C CA 1
ATOM 5410 C C . ASP C 1 216 ? -24.808 49.344 -13.120 1.00 14.29 599 ASP C C 1
ATOM 5411 O O . ASP C 1 216 ? -25.495 49.580 -14.113 1.00 14.38 599 ASP C O 1
ATOM 5416 N N . LEU C 1 217 ? -24.850 48.177 -12.485 1.00 12.51 600 LEU C N 1
ATOM 5417 C CA . LEU C 1 217 ? -25.570 47.048 -13.061 1.00 13.01 600 LEU C CA 1
ATOM 5418 C C . LEU C 1 217 ? -26.925 46.815 -12.403 1.00 11.61 600 LEU C C 1
ATOM 5419 O O . LEU C 1 217 ? -27.689 45.964 -12.843 1.00 9.00 600 LEU C O 1
ATOM 5424 N N . GLY C 1 218 ? -27.214 47.572 -11.349 1.00 11.54 601 GLY C N 1
ATOM 5425 C CA . GLY C 1 218 ? -28.444 47.389 -10.598 1.00 12.13 601 GLY C CA 1
ATOM 5426 C C . GLY C 1 218 ? -28.476 46.073 -9.832 1.00 10.31 601 GLY C C 1
ATOM 5427 O O . GLY C 1 218 ? -29.451 45.335 -9.906 1.00 9.42 601 GLY C O 1
ATOM 5428 N N . GLU C 1 219 ? -27.411 45.790 -9.087 1.00 8.37 602 GLU C N 1
ATOM 5429 C CA . GLU C 1 219 ? -27.292 44.543 -8.337 1.00 9.14 602 GLU C CA 1
ATOM 5430 C C . GLU C 1 219 ? -27.946 44.574 -6.964 1.00 8.78 602 GLU C C 1
ATOM 5431 O O . GLU C 1 219 ? -28.410 43.544 -6.482 1.00 10.62 602 GLU C O 1
ATOM 5437 N N . TYR C 1 220 ? -27.971 45.741 -6.326 1.00 10.96 603 TYR C N 1
ATOM 5438 C CA . TYR C 1 220 ? -28.368 45.821 -4.919 1.00 10.46 603 TYR C CA 1
ATOM 5439 C C . TYR C 1 220 ? -29.506 46.804 -4.639 1.00 13.51 603 TYR C C 1
ATOM 5440 O O . TYR C 1 220 ? -29.536 47.913 -5.174 1.00 13.55 603 TYR C O 1
ATOM 5449 N N . ALA C 1 221 ? -30.429 46.385 -3.779 1.00 10.76 604 ALA C N 1
ATOM 5450 C CA . ALA C 1 221 ? -31.622 47.166 -3.468 1.00 13.45 604 ALA C CA 1
ATOM 5451 C C . ALA C 1 221 ? -31.323 48.429 -2.660 1.00 14.62 604 ALA C C 1
ATOM 5452 O O . ALA C 1 221 ? -32.152 49.329 -2.589 1.00 11.15 604 ALA C O 1
ATOM 5454 N N . THR C 1 222 ? -30.139 48.492 -2.061 1.00 14.42 605 THR C N 1
ATOM 5455 C CA . THR C 1 222 ? -29.819 49.565 -1.127 1.00 13.54 605 THR C CA 1
ATOM 5456 C C . THR C 1 222 ? -28.938 50.656 -1.730 1.00 13.56 605 THR C C 1
ATOM 5457 O O . THR C 1 222 ? -28.611 51.641 -1.065 1.00 13.43 605 THR C O 1
ATOM 5461 N N . SER C 1 223 ? -28.558 50.476 -2.989 1.00 15.51 606 SER C N 1
ATOM 5462 C CA . SER C 1 223 ? -27.670 51.415 -3.661 1.00 13.89 606 SER C CA 1
ATOM 5463 C C . SER C 1 223 ? -28.375 52.743 -3.941 1.00 14.97 606 SER C C 1
ATOM 5464 O O . SER C 1 223 ? -29.580 52.774 -4.161 1.00 18.11 606 SER C O 1
ATOM 5467 N N . ASP C 1 224 ? -27.622 53.838 -3.929 1.00 11.79 607 ASP C N 1
ATOM 5468 C CA . ASP C 1 224 ? -28.186 55.140 -4.262 1.00 20.42 607 ASP C CA 1
ATOM 5469 C C . ASP C 1 224 ? -28.647 55.166 -5.717 1.00 20.39 607 ASP C C 1
ATOM 5470 O O . ASP C 1 224 ? -29.762 55.602 -6.023 1.00 17.65 607 ASP C O 1
ATOM 5475 N N . ASP C 1 225 ? -27.780 54.699 -6.610 1.00 14.12 608 ASP C N 1
ATOM 5476 C CA . ASP C 1 225 ? -28.055 54.762 -8.036 1.00 17.63 608 ASP C CA 1
ATOM 5477 C C . ASP C 1 225 ? -28.600 53.444 -8.567 1.00 15.66 608 ASP C C 1
ATOM 5478 O O . ASP C 1 225 ? -28.471 52.395 -7.936 1.00 12.26 608 ASP C O 1
ATOM 5483 N N . CYS C 1 226 ? -29.209 53.521 -9.742 1.00 11.58 609 CYS C N 1
ATOM 5484 C CA . CYS C 1 226 ? -29.700 52.351 -10.436 1.00 14.97 609 CYS C CA 1
ATOM 5485 C C . CYS C 1 226 ? -29.815 52.675 -11.917 1.00 12.36 609 CYS C C 1
ATOM 5486 O O . CYS C 1 226 ? -30.321 53.733 -12.281 1.00 16.90 609 CYS C O 1
ATOM 5489 N N . PRO C 1 227 ? -29.336 51.772 -12.782 1.00 11.59 610 PRO C N 1
ATOM 5490 C CA . PRO C 1 227 ? -29.436 52.041 -14.221 1.00 11.35 610 PRO C CA 1
ATOM 5491 C C . PRO C 1 227 ? -30.892 52.128 -14.691 1.00 15.71 610 PRO C C 1
ATOM 5492 O O . PRO C 1 227 ? -31.797 51.538 -14.084 1.00 12.64 610 PRO C O 1
ATOM 5496 N N . ARG C 1 228 ? -31.102 52.870 -15.774 1.00 13.99 611 ARG C N 1
ATOM 5497 C CA . ARG C 1 228 ? -32.437 53.154 -16.282 1.00 18.01 611 ARG C CA 1
ATOM 5498 C C . ARG C 1 228 ? -33.215 51.921 -16.751 1.00 17.47 611 ARG C C 1
ATOM 5499 O O . ARG C 1 228 ? -34.446 51.936 -16.767 1.00 18.55 611 ARG C O 1
ATOM 5501 N N . TYR C 1 229 ? -32.521 50.854 -17.133 1.00 13.73 612 TYR C N 1
ATOM 5502 C CA . TYR C 1 229 ? -33.234 49.688 -17.655 1.00 14.42 612 TYR C CA 1
ATOM 5503 C C . TYR C 1 229 ? -33.726 48.729 -16.570 1.00 13.45 612 TYR C C 1
ATOM 5504 O O . TYR C 1 229 ? -34.308 47.685 -16.873 1.00 14.46 612 TYR C O 1
ATOM 5513 N N . ILE C 1 230 ? -33.505 49.096 -15.313 1.00 11.20 613 ILE C N 1
ATOM 5514 C CA . ILE C 1 230 ? -33.874 48.248 -14.190 1.00 7.82 613 ILE C CA 1
ATOM 5515 C C . ILE C 1 230 ? -34.883 48.925 -13.276 1.00 13.81 613 ILE C C 1
ATOM 5516 O O . ILE C 1 230 ? -34.724 50.091 -12.916 1.00 16.45 613 ILE C O 1
ATOM 5521 N N . ILE C 1 231 ? -35.925 48.188 -12.911 1.00 9.26 614 ILE C N 1
ATOM 5522 C CA . ILE C 1 231 ? -36.918 48.680 -11.972 1.00 7.83 614 ILE C CA 1
ATOM 5523 C C . ILE C 1 231 ? -36.837 47.895 -10.665 1.00 9.91 614 ILE C C 1
ATOM 5524 O O . ILE C 1 231 ? -37.114 46.694 -10.620 1.00 12.83 614 ILE C O 1
ATOM 5529 N N . ARG C 1 232 ? -36.435 48.574 -9.602 1.00 9.88 615 ARG C N 1
ATOM 5530 C CA . ARG C 1 232 ? -36.273 47.925 -8.310 1.00 14.90 615 ARG C CA 1
ATOM 5531 C C . ARG C 1 232 ? -37.631 47.821 -7.623 1.00 12.92 615 ARG C C 1
ATOM 5532 O O . ARG C 1 232 ? -38.546 48.567 -7.959 1.00 13.88 615 ARG C O 1
ATOM 5540 N N . PRO C 1 233 ? -37.776 46.875 -6.681 1.00 11.14 616 PRO C N 1
ATOM 5541 C CA . PRO C 1 233 ? -39.062 46.641 -6.006 1.00 14.82 616 PRO C CA 1
ATOM 5542 C C . PRO C 1 233 ? -39.627 47.910 -5.360 1.00 24.36 616 PRO C C 1
ATOM 5543 O O . PRO C 1 233 ? -38.859 48.775 -4.926 1.00 20.23 616 PRO C O 1
ATOM 5547 N N . ASN C 1 234 ? -40.954 48.007 -5.314 1.00 15.87 617 ASN C N 1
ATOM 5548 C CA . ASN C 1 234 ? -41.656 49.119 -4.680 1.00 18.02 617 ASN C CA 1
ATOM 5549 C C . ASN C 1 234 ? -41.438 50.451 -5.383 1.00 20.98 617 ASN C C 1
ATOM 5550 O O . ASN C 1 234 ? -41.688 51.509 -4.813 1.00 22.48 617 ASN C O 1
ATOM 5555 N N . ASP C 1 235 ? -40.972 50.395 -6.622 1.00 18.78 618 ASP C N 1
ATOM 5556 C CA . ASP C 1 235 ? -40.697 51.603 -7.378 1.00 19.64 618 ASP C CA 1
ATOM 5557 C C . ASP C 1 235 ? -41.239 51.459 -8.791 1.00 24.35 618 ASP C C 1
ATOM 5558 O O . ASP C 1 235 ? -40.609 51.890 -9.756 1.00 35.11 618 ASP C O 1
ATOM 5563 N N . SER C 1 236 ? -42.418 50.856 -8.902 1.00 25.73 619 SER C N 1
ATOM 5564 C CA . SER C 1 236 ? -43.013 50.534 -10.198 1.00 30.24 619 SER C CA 1
ATOM 5565 C C . SER C 1 236 ? -43.578 51.756 -10.914 1.00 29.33 619 SER C C 1
ATOM 5566 O O . SER C 1 236 ? -44.065 52.689 -10.274 1.00 28.32 619 SER C O 1
ATOM 5569 N N . PRO C 1 237 ? -43.521 51.744 -12.255 1.00 28.96 620 PRO C N 1
ATOM 5570 C CA . PRO C 1 237 ? -44.013 52.839 -13.092 1.00 30.03 620 PRO C CA 1
ATOM 5571 C C . PRO C 1 237 ? -45.533 52.807 -13.202 1.00 25.72 620 PRO C C 1
ATOM 5572 O O . PRO C 1 237 ? -46.166 51.876 -12.705 1.00 25.84 620 PRO C O 1
ATOM 5576 N N . GLU C 1 238 ? -46.106 53.812 -13.851 1.00 24.68 621 GLU C N 1
ATOM 5577 C CA . GLU C 1 238 ? -47.557 53.931 -13.944 1.00 31.54 621 GLU C CA 1
ATOM 5578 C C . GLU C 1 238 ? -48.077 53.666 -15.353 1.00 24.89 621 GLU C C 1
ATOM 5579 O O . GLU C 1 238 ? -49.258 53.870 -15.632 1.00 27.75 621 GLU C O 1
ATOM 5585 N N . GLU C 1 239 ? -47.196 53.216 -16.239 1.00 21.16 622 GLU C N 1
ATOM 5586 C CA . GLU C 1 239 ? -47.591 52.920 -17.608 1.00 24.35 622 GLU C CA 1
ATOM 5587 C C . GLU C 1 239 ? -46.668 51.881 -18.229 1.00 24.93 622 GLU C C 1
ATOM 5588 O O . GLU C 1 239 ? -45.542 51.690 -17.772 1.00 21.52 622 GLU C O 1
ATOM 5590 N N . GLY C 1 240 ? -47.150 51.210 -19.271 1.00 24.49 623 GLY C N 1
ATOM 5591 C CA . GLY C 1 240 ? -46.351 50.229 -19.984 1.00 23.46 623 GLY C CA 1
ATOM 5592 C C . GLY C 1 240 ? -46.961 48.838 -19.988 1.00 23.93 623 GLY C C 1
ATOM 5593 O O . GLY C 1 240 ? -47.867 48.548 -19.209 1.00 15.68 623 GLY C O 1
ATOM 5594 N N . GLN C 1 241 ? -46.454 47.981 -20.872 1.00 20.11 624 GLN C N 1
ATOM 5595 C CA . GLN C 1 241 ? -46.922 46.606 -20.983 1.00 18.96 624 GLN C CA 1
ATOM 5596 C C . GLN C 1 241 ? -45.993 45.638 -20.256 1.00 21.39 624 GLN C C 1
ATOM 5597 O O . GLN C 1 241 ? -44.802 45.551 -20.560 1.00 17.21 624 GLN C O 1
ATOM 5603 N N . VAL C 1 242 ? -46.561 44.900 -19.309 1.00 14.15 625 VAL C N 1
ATOM 5604 C CA . VAL C 1 242 ? -45.805 43.983 -18.473 1.00 14.73 625 VAL C CA 1
ATOM 5605 C C . VAL C 1 242 ? -46.029 42.528 -18.873 1.00 13.81 625 VAL C C 1
ATOM 5606 O O . VAL C 1 242 ? -47.158 42.043 -18.860 1.00 15.58 625 VAL C O 1
ATOM 5610 N N . ASP C 1 243 ? -44.952 41.833 -19.226 1.00 18.71 626 ASP C N 1
ATOM 5611 C CA . ASP C 1 243 ? -45.020 40.388 -19.440 1.00 19.47 626 ASP C CA 1
ATOM 5612 C C . ASP C 1 243 ? -44.795 39.672 -18.118 1.00 17.02 626 ASP C C 1
ATOM 5613 O O . ASP C 1 243 ? -43.721 39.769 -17.528 1.00 16.89 626 ASP C O 1
ATOM 5618 N N . ILE C 1 244 ? -45.816 38.954 -17.661 1.00 17.52 627 ILE C N 1
ATOM 5619 C CA . ILE C 1 244 ? -45.825 38.388 -16.314 1.00 19.05 627 ILE C CA 1
ATOM 5620 C C . ILE C 1 244 ? -44.736 37.342 -16.037 1.00 20.11 627 ILE C C 1
ATOM 5621 O O . ILE C 1 244 ? -44.108 37.368 -14.980 1.00 19.87 627 ILE C O 1
ATOM 5626 N N . GLU C 1 245 ? -44.504 36.434 -16.979 1.00 20.56 628 GLU C N 1
ATOM 5627 C CA . GLU C 1 245 ? -43.588 35.319 -16.730 1.00 27.89 628 GLU C CA 1
ATOM 5628 C C . GLU C 1 245 ? -42.114 35.724 -16.678 1.00 21.27 628 GLU C C 1
ATOM 5629 O O . GLU C 1 245 ? -41.304 35.047 -16.055 1.00 23.39 628 GLU C O 1
ATOM 5635 N N . THR C 1 246 ? -41.768 36.821 -17.334 1.00 20.00 629 THR C N 1
ATOM 5636 C CA . THR C 1 246 ? -40.367 37.206 -17.448 1.00 21.85 629 THR C CA 1
ATOM 5637 C C . THR C 1 246 ? -40.035 38.455 -16.629 1.00 18.77 629 THR C C 1
ATOM 5638 O O . THR C 1 246 ? -38.871 38.819 -16.480 1.00 19.07 629 THR C O 1
ATOM 5642 N N . GLY C 1 247 ? -41.060 39.098 -16.084 1.00 15.61 630 GLY C N 1
ATOM 5643 C CA . GLY C 1 247 ? -40.854 40.305 -15.307 1.00 19.07 630 GLY C CA 1
ATOM 5644 C C . GLY C 1 247 ? -40.236 41.409 -16.143 1.00 18.49 630 GLY C C 1
ATOM 5645 O O . GLY C 1 247 ? -39.403 42.177 -15.662 1.00 18.94 630 GLY C O 1
ATOM 5646 N N . THR C 1 248 ? -40.643 41.477 -17.406 1.00 16.04 631 THR C N 1
ATOM 5647 C CA . THR C 1 248 ? -40.169 42.506 -18.314 1.00 16.50 631 THR C CA 1
ATOM 5648 C C . THR C 1 248 ? -41.309 43.425 -18.736 1.00 19.26 631 THR C C 1
ATOM 5649 O O . THR C 1 248 ? -42.481 43.047 -18.689 1.00 15.88 631 THR C O 1
ATOM 5653 N N . ILE C 1 249 ? -40.952 44.634 -19.155 1.00 18.76 632 ILE C N 1
ATOM 5654 C CA . ILE C 1 249 ? -41.937 45.666 -19.441 1.00 17.13 632 ILE C CA 1
ATOM 5655 C C . ILE C 1 249 ? -41.494 46.523 -20.624 1.00 18.62 632 ILE C C 1
ATOM 5656 O O . ILE C 1 249 ? -40.304 46.760 -20.812 1.00 19.48 632 ILE C O 1
ATOM 5661 N N . THR C 1 250 ? -42.455 46.966 -21.428 1.00 19.81 633 THR C N 1
ATOM 5662 C CA . THR C 1 250 ? -42.175 47.843 -22.564 1.00 21.34 633 THR C CA 1
ATOM 5663 C C . THR C 1 250 ? -43.228 48.936 -22.699 1.00 23.77 633 THR C C 1
ATOM 5664 O O . THR C 1 250 ? -44.226 48.944 -21.977 1.00 22.03 633 THR C O 1
ATOM 5668 N N . HIS D 1 16 ? -13.732 13.417 -28.113 1.00 39.64 399 HIS D N 1
ATOM 5669 C CA . HIS D 1 16 ? -13.207 14.652 -28.683 1.00 36.74 399 HIS D CA 1
ATOM 5670 C C . HIS D 1 16 ? -11.877 14.413 -29.402 1.00 36.84 399 HIS D C 1
ATOM 5671 O O . HIS D 1 16 ? -11.508 15.167 -30.303 1.00 42.89 399 HIS D O 1
ATOM 5673 N N . MET D 1 17 ? -11.165 13.358 -29.008 1.00 34.81 400 MET D N 1
ATOM 5674 C CA . MET D 1 17 ? -9.836 13.084 -29.560 1.00 28.73 400 MET D CA 1
ATOM 5675 C C . MET D 1 17 ? -9.602 11.603 -29.861 1.00 27.50 400 MET D C 1
ATOM 5676 O O . MET D 1 17 ? -10.159 10.727 -29.203 1.00 32.72 400 MET D O 1
ATOM 5681 N N . ASP D 1 18 ? -8.758 11.332 -30.852 1.00 29.23 401 ASP D N 1
ATOM 5682 C CA . ASP D 1 18 ? -8.376 9.963 -31.179 1.00 27.81 401 ASP D CA 1
ATOM 5683 C C . ASP D 1 18 ? -6.950 9.673 -30.723 1.00 24.66 401 ASP D C 1
ATOM 5684 O O . ASP D 1 18 ? -6.455 8.556 -30.862 1.00 24.15 401 ASP D O 1
ATOM 5686 N N . GLU D 1 19 ? -6.290 10.685 -30.176 1.00 23.52 402 GLU D N 1
ATOM 5687 C CA . GLU D 1 19 ? -4.883 10.561 -29.831 1.00 22.28 402 GLU D CA 1
ATOM 5688 C C . GLU D 1 19 ? -4.422 11.648 -28.868 1.00 23.07 402 GLU D C 1
ATOM 5689 O O . GLU D 1 19 ? -4.884 12.787 -28.927 1.00 22.11 402 GLU D O 1
ATOM 5695 N N . VAL D 1 20 ? -3.511 11.282 -27.977 1.00 19.60 403 VAL D N 1
ATOM 5696 C CA . VAL D 1 20 ? -2.838 12.254 -27.134 1.00 19.98 403 VAL D CA 1
ATOM 5697 C C . VAL D 1 20 ? -1.353 11.917 -27.085 1.00 19.79 403 VAL D C 1
ATOM 5698 O O . VAL D 1 20 ? -0.970 10.763 -27.259 1.00 21.96 403 VAL D O 1
ATOM 5702 N N . ILE D 1 21 ? -0.522 12.929 -26.863 1.00 17.21 404 ILE D N 1
ATOM 5703 C CA . ILE D 1 21 ? 0.921 12.738 -26.799 1.00 18.18 404 ILE D CA 1
ATOM 5704 C C . ILE D 1 21 ? 1.496 13.222 -25.469 1.00 21.25 404 ILE D C 1
ATOM 5705 O O . ILE D 1 21 ? 1.214 14.337 -25.027 1.00 15.71 404 ILE D O 1
ATOM 5710 N N . VAL D 1 22 ? 2.303 12.373 -24.839 1.00 21.49 405 VAL D N 1
ATOM 5711 C CA . VAL D 1 22 ? 2.950 12.710 -23.576 1.00 18.55 405 VAL D CA 1
ATOM 5712 C C . VAL D 1 22 ? 4.400 12.255 -23.608 1.00 20.83 405 VAL D C 1
ATOM 5713 O O . VAL D 1 22 ? 4.683 11.083 -23.860 1.00 23.88 405 VAL D O 1
ATOM 5717 N N . ASN D 1 23 ? 5.315 13.185 -23.350 1.00 24.04 406 ASN D N 1
ATOM 5718 C CA . ASN D 1 23 ? 6.741 12.927 -23.493 1.00 14.06 406 ASN D CA 1
ATOM 5719 C C . ASN D 1 23 ? 7.030 12.256 -24.829 1.00 23.53 406 ASN D C 1
ATOM 5720 O O . ASN D 1 23 ? 7.793 11.293 -24.910 1.00 30.73 406 ASN D O 1
ATOM 5725 N N . ASN D 1 24 ? 6.392 12.768 -25.874 1.00 23.17 407 ASN D N 1
ATOM 5726 C CA . ASN D 1 24 ? 6.603 12.281 -27.231 1.00 27.62 407 ASN D CA 1
ATOM 5727 C C . ASN D 1 24 ? 6.179 10.833 -27.456 1.00 30.42 407 ASN D C 1
ATOM 5728 O O . ASN D 1 24 ? 6.656 10.177 -28.383 1.00 37.24 407 ASN D O 1
ATOM 5733 N N . ILE D 1 25 ? 5.278 10.341 -26.611 1.00 25.16 408 ILE D N 1
ATOM 5734 C CA . ILE D 1 25 ? 4.683 9.025 -26.820 1.00 22.77 408 ILE D CA 1
ATOM 5735 C C . ILE D 1 25 ? 3.203 9.148 -27.173 1.00 23.49 408 ILE D C 1
ATOM 5736 O O . ILE D 1 25 ? 2.428 9.792 -26.463 1.00 23.96 408 ILE D O 1
ATOM 5741 N N . SER D 1 26 ? 2.822 8.521 -28.280 1.00 23.81 409 SER D N 1
ATOM 5742 C CA . SER D 1 26 ? 1.464 8.605 -28.795 1.00 21.19 409 SER D CA 1
ATOM 5743 C C . SER D 1 26 ? 0.551 7.588 -28.105 1.00 20.57 409 SER D C 1
ATOM 5744 O O . SER D 1 26 ? 0.911 6.426 -27.967 1.00 23.03 409 SER D O 1
ATOM 5747 N N . TYR D 1 27 ? -0.625 8.029 -27.667 1.00 22.96 410 TYR D N 1
ATOM 5748 C CA . TYR D 1 27 ? -1.580 7.142 -26.997 1.00 20.89 410 TYR D CA 1
ATOM 5749 C C . TYR D 1 27 ? -2.944 7.158 -27.684 1.00 19.38 410 TYR D C 1
ATOM 5750 O O . TYR D 1 27 ? -3.401 8.201 -28.151 1.00 19.58 410 TYR D O 1
ATOM 5759 N N . HIS D 1 28 ? -3.597 6.001 -27.729 1.00 18.83 411 HIS D N 1
ATOM 5760 C CA . HIS D 1 28 ? -4.901 5.875 -28.382 1.00 22.39 411 HIS D CA 1
ATOM 5761 C C . HIS D 1 28 ? -5.843 4.966 -27.604 1.00 17.47 411 HIS D C 1
ATOM 5762 O O . HIS D 1 28 ? -5.407 4.172 -26.771 1.00 17.43 411 HIS D O 1
ATOM 5769 N N . VAL D 1 29 ? -7.136 5.078 -27.889 1.00 15.97 412 VAL D N 1
ATOM 5770 C CA . VAL D 1 29 ? -8.116 4.186 -27.290 1.00 13.32 412 VAL D CA 1
ATOM 5771 C C . VAL D 1 29 ? -7.728 2.745 -27.599 1.00 15.19 412 VAL D C 1
ATOM 5772 O O . VAL D 1 29 ? -7.345 2.429 -28.727 1.00 18.40 412 VAL D O 1
ATOM 5776 N N . GLY D 1 30 ? -7.820 1.880 -26.594 1.00 15.38 413 GLY D N 1
ATOM 5777 C CA . GLY D 1 30 ? -7.442 0.485 -26.743 1.00 14.54 413 GLY D CA 1
ATOM 5778 C C . GLY D 1 30 ? -6.012 0.211 -26.308 1.00 18.85 413 GLY D C 1
ATOM 5779 O O . GLY D 1 30 ? -5.641 -0.937 -26.064 1.00 16.81 413 GLY D O 1
ATOM 5780 N N . ASP D 1 31 ? -5.206 1.265 -26.212 1.00 15.73 414 ASP D N 1
ATOM 5781 C CA . ASP D 1 31 ? -3.816 1.122 -25.798 1.00 16.74 414 ASP D CA 1
ATOM 5782 C C . ASP D 1 31 ? -3.707 0.710 -24.340 1.00 16.56 414 ASP D C 1
ATOM 5783 O O . ASP D 1 31 ? -4.480 1.170 -23.501 1.00 14.48 414 ASP D O 1
ATOM 5788 N N . TRP D 1 32 ? -2.742 -0.159 -24.047 1.00 15.91 415 TRP D N 1
ATOM 5789 C CA . TRP D 1 32 ? -2.408 -0.510 -22.670 1.00 13.26 415 TRP D CA 1
ATOM 5790 C C . TRP D 1 32 ? -1.342 0.446 -22.153 1.00 14.01 415 TRP D C 1
ATOM 5791 O O . TRP D 1 32 ? -0.306 0.644 -22.791 1.00 13.55 415 TRP D O 1
ATOM 5802 N N . ALA D 1 33 ? -1.593 1.039 -20.992 1.00 13.83 416 ALA D N 1
ATOM 5803 C CA . ALA D 1 33 ? -0.741 2.112 -20.506 1.00 12.97 416 ALA D CA 1
ATOM 5804 C C . ALA D 1 33 ? -0.429 2.008 -19.019 1.00 13.66 416 ALA D C 1
ATOM 5805 O O . ALA D 1 33 ? -1.091 1.280 -18.277 1.00 10.24 416 ALA D O 1
ATOM 5807 N N . LEU D 1 34 ? 0.591 2.752 -18.598 1.00 10.75 417 LEU D N 1
ATOM 5808 C CA . LEU D 1 34 ? 0.948 2.855 -17.197 1.00 6.73 417 LEU D CA 1
ATOM 5809 C C . LEU D 1 34 ? 0.591 4.252 -16.689 1.00 10.87 417 LEU D C 1
ATOM 5810 O O . LEU D 1 34 ? 0.902 5.259 -17.323 1.00 11.23 417 LEU D O 1
ATOM 5815 N N . LEU D 1 35 ? -0.083 4.306 -15.549 1.00 10.37 418 LEU D N 1
ATOM 5816 C CA . LEU D 1 35 ? -0.561 5.566 -15.008 1.00 10.51 418 LEU D CA 1
ATOM 5817 C C . LEU D 1 35 ? 0.044 5.802 -13.640 1.00 10.24 418 LEU D C 1
ATOM 5818 O O . LEU D 1 35 ? 0.256 4.862 -12.879 1.00 11.89 418 LEU D O 1
ATOM 5823 N N . ARG D 1 36 ? 0.320 7.059 -13.325 1.00 8.67 419 ARG D N 1
ATOM 5824 C CA A ARG D 1 36 ? 0.896 7.386 -12.031 0.62 12.34 419 ARG D CA 1
ATOM 5825 C CA B ARG D 1 36 ? 0.883 7.412 -12.029 0.38 12.13 419 ARG D CA 1
ATOM 5826 C C . ARG D 1 36 ? 0.029 6.861 -10.892 1.00 9.73 419 ARG D C 1
ATOM 5827 O O . ARG D 1 36 ? -1.183 7.028 -10.890 1.00 8.61 419 ARG D O 1
ATOM 5842 N N . ASN D 1 37 ? 0.671 6.211 -9.929 1.00 11.88 420 ASN D N 1
ATOM 5843 C CA . ASN D 1 37 ? -0.021 5.669 -8.769 1.00 12.17 420 ASN D CA 1
ATOM 5844 C C . ASN D 1 37 ? 0.306 6.511 -7.548 1.00 12.76 420 ASN D C 1
ATOM 5845 O O . ASN D 1 37 ? 1.443 6.523 -7.080 1.00 14.99 420 ASN D O 1
ATOM 5850 N N . GLN D 1 38 ? -0.695 7.224 -7.044 1.00 11.67 421 GLN D N 1
ATOM 5851 C CA . GLN D 1 38 ? -0.511 8.116 -5.901 1.00 14.62 421 GLN D CA 1
ATOM 5852 C C . GLN D 1 38 ? -0.102 7.365 -4.631 1.00 12.01 421 GLN D C 1
ATOM 5853 O O . GLN D 1 38 ? 0.542 7.930 -3.748 1.00 15.77 421 GLN D O 1
ATOM 5859 N N . ASN D 1 39 ? -0.460 6.088 -4.547 1.00 11.33 422 ASN D N 1
ATOM 5860 C CA . ASN D 1 39 ? -0.073 5.268 -3.399 1.00 13.96 422 ASN D CA 1
ATOM 5861 C C . ASN D 1 39 ? 1.368 4.721 -3.461 1.00 12.24 422 ASN D C 1
ATOM 5862 O O . ASN D 1 39 ? 1.922 4.318 -2.441 1.00 12.93 422 ASN D O 1
ATOM 5867 N N . ASP D 1 40 ? 1.965 4.717 -4.652 1.00 12.82 423 ASP D N 1
ATOM 5868 C CA . ASP D 1 40 ? 3.323 4.191 -4.855 1.00 16.54 423 ASP D CA 1
ATOM 5869 C C . ASP D 1 40 ? 3.843 4.596 -6.229 1.00 17.34 423 ASP D C 1
ATOM 5870 O O . ASP D 1 40 ? 3.583 3.904 -7.215 1.00 16.00 423 ASP D O 1
ATOM 5875 N N . PRO D 1 41 ? 4.586 5.714 -6.294 1.00 18.07 424 PRO D N 1
ATOM 5876 C CA . PRO D 1 41 ? 5.014 6.337 -7.555 1.00 17.02 424 PRO D CA 1
ATOM 5877 C C . PRO D 1 41 ? 5.946 5.472 -8.399 1.00 19.15 424 PRO D C 1
ATOM 5878 O O . PRO D 1 41 ? 6.205 5.821 -9.550 1.00 28.03 424 PRO D O 1
ATOM 5882 N N . GLN D 1 42 ? 6.448 4.374 -7.844 1.00 17.19 425 GLN D N 1
ATOM 5883 C CA . GLN D 1 42 ? 7.336 3.496 -8.601 1.00 20.03 425 GLN D CA 1
ATOM 5884 C C . GLN D 1 42 ? 6.626 2.233 -9.080 1.00 20.59 425 GLN D C 1
ATOM 5885 O O . GLN D 1 42 ? 7.234 1.377 -9.723 1.00 20.22 425 GLN D O 1
ATOM 5891 N N . LYS D 1 43 ? 5.334 2.136 -8.778 1.00 15.54 426 LYS D N 1
ATOM 5892 C CA . LYS D 1 43 ? 4.538 0.974 -9.148 1.00 15.45 426 LYS D CA 1
ATOM 5893 C C . LYS D 1 43 ? 3.216 1.409 -9.795 1.00 15.99 426 LYS D C 1
ATOM 5894 O O . LYS D 1 43 ? 2.149 1.321 -9.184 1.00 13.69 426 LYS D O 1
ATOM 5900 N N . PRO D 1 44 ? 3.288 1.872 -11.052 1.00 14.60 427 PRO D N 1
ATOM 5901 C CA . PRO D 1 44 ? 2.158 2.512 -11.738 1.00 10.31 427 PRO D CA 1
ATOM 5902 C C . PRO D 1 44 ? 0.958 1.590 -11.944 1.00 9.43 427 PRO D C 1
ATOM 5903 O O . PRO D 1 44 ? 1.094 0.370 -11.903 1.00 11.44 427 PRO D O 1
ATOM 5907 N N . ILE D 1 45 ? -0.211 2.191 -12.148 1.00 11.16 428 ILE D N 1
ATOM 5908 C CA . ILE D 1 45 ? -1.439 1.459 -12.423 1.00 9.35 428 ILE D CA 1
ATOM 5909 C C . ILE D 1 45 ? -1.422 0.920 -13.839 1.00 11.39 428 ILE D C 1
ATOM 5910 O O . ILE D 1 45 ? -1.141 1.659 -14.781 1.00 10.95 428 ILE D O 1
ATOM 5915 N N . VAL D 1 46 ? -1.734 -0.362 -13.992 1.00 8.79 429 VAL D N 1
ATOM 5916 C CA . VAL D 1 46 ? -1.900 -0.938 -15.319 1.00 8.23 429 VAL D CA 1
ATOM 5917 C C . VAL D 1 46 ? -3.327 -0.699 -15.773 1.00 9.65 429 VAL D C 1
ATOM 5918 O O . VAL D 1 46 ? -4.273 -1.065 -15.074 1.00 8.68 429 VAL D O 1
ATOM 5922 N N . GLY D 1 47 ? -3.487 -0.086 -16.942 1.00 9.21 430 GLY D N 1
ATOM 5923 C CA . GLY D 1 47 ? -4.811 0.222 -17.442 1.00 6.01 430 GLY D CA 1
ATOM 5924 C C . GLY D 1 47 ? -4.959 0.139 -18.948 1.00 11.82 430 GLY D C 1
ATOM 5925 O O . GLY D 1 47 ? -3.977 0.049 -19.689 1.00 10.93 430 GLY D O 1
ATOM 5926 N N . GLN D 1 48 ? -6.209 0.156 -19.401 1.00 13.03 431 GLN D N 1
ATOM 5927 C CA . GLN D 1 48 ? -6.505 0.234 -20.823 1.00 12.28 431 GLN D CA 1
ATOM 5928 C C . GLN D 1 48 ? -7.403 1.429 -21.112 1.00 9.78 431 GLN D C 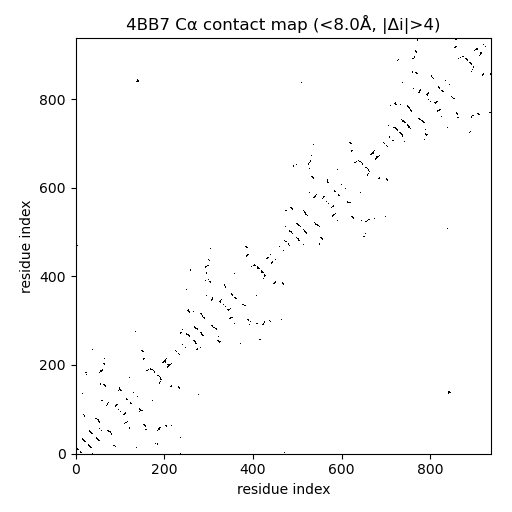1
ATOM 5929 O O . GLN D 1 48 ? -8.401 1.644 -20.427 1.00 9.04 431 GLN D O 1
ATOM 5935 N N . ILE D 1 49 ? -7.048 2.187 -22.144 1.00 11.44 432 ILE D N 1
ATOM 5936 C CA . ILE D 1 49 ? -7.707 3.452 -22.451 1.00 13.41 432 ILE D CA 1
ATOM 5937 C C . ILE D 1 49 ? -9.022 3.270 -23.198 1.00 9.72 432 ILE D C 1
ATOM 5938 O O . ILE D 1 49 ? -9.040 2.772 -24.316 1.00 13.02 432 ILE D O 1
ATOM 5943 N N . PHE D 1 50 ? -10.118 3.694 -22.578 1.00 11.66 433 PHE D N 1
ATOM 5944 C CA . PHE D 1 50 ? -11.447 3.553 -23.173 1.00 13.40 433 PHE D CA 1
ATOM 5945 C C . PHE D 1 50 ? -11.970 4.819 -23.858 1.00 13.63 433 PHE D C 1
ATOM 5946 O O . PHE D 1 50 ? -12.812 4.734 -24.753 1.00 14.10 433 PHE D O 1
ATOM 5954 N N . ARG D 1 51 ? -11.481 5.984 -23.439 1.00 13.03 434 ARG D N 1
ATOM 5955 C CA . ARG D 1 51 ? -11.903 7.248 -24.049 1.00 15.23 434 ARG D CA 1
ATOM 5956 C C . ARG D 1 51 ? -10.883 8.372 -23.910 1.00 13.46 434 ARG D C 1
ATOM 5957 O O . ARG D 1 51 ? -10.085 8.393 -22.975 1.00 12.12 434 ARG D O 1
ATOM 5965 N N . LEU D 1 52 ? -10.936 9.311 -24.850 1.00 16.48 435 LEU D N 1
ATOM 5966 C CA . LEU D 1 52 ? -10.124 10.524 -24.803 1.00 16.36 435 LEU D CA 1
ATOM 5967 C C . LEU D 1 52 ? -10.997 11.751 -25.054 1.00 15.37 435 LEU D C 1
ATOM 5968 O O . LEU D 1 52 ? -11.902 11.712 -25.883 1.00 18.46 435 LEU D O 1
ATOM 5973 N N . TRP D 1 53 ? -10.730 12.837 -24.336 1.00 15.31 436 TRP D N 1
ATOM 5974 C CA . TRP D 1 53 ? -11.447 14.087 -24.573 1.00 14.76 436 TRP D CA 1
ATOM 5975 C C . TRP D 1 53 ? -10.723 15.295 -23.993 1.00 16.00 436 TRP D C 1
ATOM 5976 O O . TRP D 1 53 ? -9.864 15.164 -23.118 1.00 16.19 436 TRP D O 1
ATOM 5987 N N . LYS D 1 54 ? -11.059 16.468 -24.517 1.00 22.55 437 LYS D N 1
ATOM 5988 C CA . LYS D 1 54 ? -10.585 17.735 -23.977 1.00 19.62 437 LYS D CA 1
ATOM 5989 C C . LYS D 1 54 ? -11.723 18.371 -23.199 1.00 15.07 437 LYS D C 1
ATOM 5990 O O . LYS D 1 54 ? -12.862 18.336 -23.641 1.00 15.82 437 LYS D O 1
ATOM 5996 N N . THR D 1 55 ? -11.415 18.946 -22.043 1.00 15.21 438 THR D N 1
ATOM 5997 C CA . THR D 1 55 ? -12.403 19.684 -21.270 1.00 17.39 438 THR D CA 1
ATOM 5998 C C . THR D 1 55 ? -12.448 21.136 -21.751 1.00 17.70 438 THR D C 1
ATOM 5999 O O . THR D 1 55 ? -11.621 21.542 -22.565 1.00 15.76 438 THR D O 1
ATOM 6003 N N . PRO D 1 56 ? -13.424 21.919 -21.261 1.00 23.33 439 PRO D N 1
ATOM 6004 C CA . PRO D 1 56 ? -13.552 23.337 -21.637 1.00 21.26 439 PRO D CA 1
ATOM 6005 C C . PRO D 1 56 ? -12.290 24.156 -21.353 1.00 21.74 439 PRO D C 1
ATOM 6006 O O . PRO D 1 56 ? -12.072 25.172 -22.013 1.00 16.51 439 PRO D O 1
ATOM 6010 N N . ASP D 1 57 ? -11.482 23.725 -20.383 1.00 20.43 440 ASP D N 1
ATOM 6011 C CA . ASP D 1 57 ? -10.273 24.456 -20.012 1.00 16.02 440 ASP D CA 1
ATOM 6012 C C . ASP D 1 57 ? -9.047 24.045 -20.842 1.00 20.58 440 ASP D C 1
ATOM 6013 O O . ASP D 1 57 ? -7.920 24.449 -20.553 1.00 16.86 440 ASP D O 1
ATOM 6018 N N . GLY D 1 58 ? -9.281 23.247 -21.878 1.00 22.09 441 GLY D N 1
ATOM 6019 C CA . GLY D 1 58 ? -8.226 22.867 -22.797 1.00 20.25 441 GLY D CA 1
ATOM 6020 C C . GLY D 1 58 ? -7.368 21.723 -22.292 1.00 18.16 441 GLY D C 1
ATOM 6021 O O . GLY D 1 58 ? -6.503 21.227 -23.009 1.00 17.35 441 GLY D O 1
ATOM 6022 N N . LYS D 1 59 ? -7.597 21.306 -21.054 1.00 18.87 442 LYS D N 1
ATOM 6023 C CA . LYS D 1 59 ? -6.865 20.170 -20.508 1.00 19.85 442 LYS D CA 1
ATOM 6024 C C . LYS D 1 59 ? -7.351 18.868 -21.132 1.00 15.23 442 LYS D C 1
ATOM 6025 O O . LYS D 1 59 ? -8.533 18.724 -21.451 1.00 15.76 442 LYS D O 1
ATOM 6031 N N . GLN D 1 60 ? -6.424 17.931 -21.312 1.00 12.40 443 GLN D N 1
ATOM 6032 C CA . GLN D 1 60 ? -6.722 16.651 -21.944 1.00 14.17 443 GLN D CA 1
ATOM 6033 C C . GLN D 1 60 ? -6.978 15.552 -20.921 1.00 11.58 443 GLN D C 1
ATOM 6034 O O . GLN D 1 60 ? -6.290 15.463 -19.900 1.00 8.34 443 GLN D O 1
ATOM 6040 N N . TRP D 1 61 ? -7.975 14.720 -21.215 1.00 8.74 444 TRP D N 1
ATOM 6041 C CA . TRP D 1 61 ? -8.419 13.682 -20.299 1.00 8.99 444 TRP D CA 1
ATOM 6042 C C . TRP D 1 61 ? -8.538 12.311 -20.956 1.00 9.60 444 TRP D C 1
ATOM 6043 O O . TRP D 1 61 ? -8.589 12.189 -22.179 1.00 9.47 444 TRP D O 1
ATOM 6054 N N . LEU D 1 62 ? -8.597 11.279 -20.125 1.00 10.24 445 LEU D N 1
ATOM 6055 C CA . LEU D 1 62 ? -8.824 9.924 -20.606 1.00 10.35 445 LEU D CA 1
ATOM 6056 C C . LEU D 1 62 ? -9.530 9.109 -19.543 1.00 10.12 445 LEU D C 1
ATOM 6057 O O . LEU D 1 62 ? -9.499 9.447 -18.359 1.00 10.10 445 LEU D O 1
ATOM 6062 N N . ASN D 1 63 ? -10.165 8.031 -19.983 1.00 11.45 446 ASN D N 1
ATOM 6063 C CA . ASN D 1 63 ? -10.784 7.072 -19.088 1.00 11.53 446 ASN D CA 1
ATOM 6064 C C . ASN D 1 63 ? -10.132 5.710 -19.302 1.00 10.29 446 ASN D C 1
ATOM 6065 O O . ASN D 1 63 ? -9.984 5.254 -20.434 1.00 9.93 446 ASN D O 1
ATOM 6070 N N . ALA D 1 64 ? -9.726 5.063 -18.219 1.00 9.55 447 A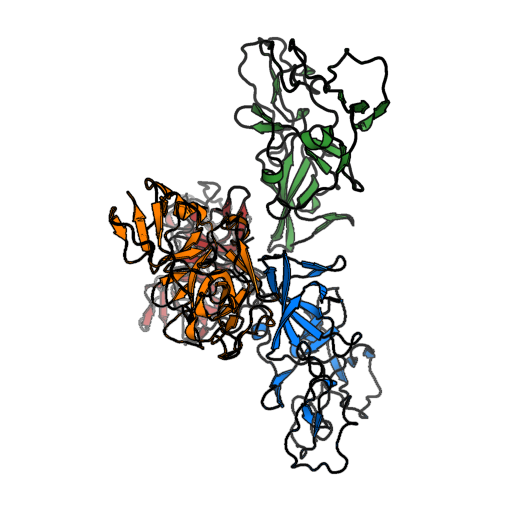LA D N 1
ATOM 6071 C CA . ALA D 1 64 ? -9.094 3.755 -18.341 1.00 14.14 447 ALA D CA 1
ATOM 6072 C C . ALA D 1 64 ? -9.735 2.733 -17.420 1.00 11.48 447 ALA D C 1
ATOM 6073 O O . ALA D 1 64 ? -10.283 3.084 -16.378 1.00 10.64 447 ALA D O 1
ATOM 6075 N N . CYS D 1 65 ? -9.666 1.467 -17.814 1.00 8.33 448 CYS D N 1
ATOM 6076 C CA . CYS D 1 65 ? -10.051 0.389 -16.919 1.00 8.26 448 CYS D CA 1
ATOM 6077 C C . CYS D 1 65 ? -8.826 -0.039 -16.124 1.00 7.16 448 CYS D C 1
ATOM 6078 O O . CYS D 1 65 ? -7.795 -0.376 -16.701 1.00 8.23 448 CYS D O 1
ATOM 6081 N N . TRP D 1 66 ? -8.937 -0.014 -14.801 1.00 5.79 449 TRP D N 1
ATOM 6082 C CA . TRP D 1 66 ? -7.830 -0.399 -13.938 1.00 7.53 449 TRP D CA 1
ATOM 6083 C C . TRP D 1 66 ? -7.643 -1.916 -13.837 1.00 9.09 449 TRP D C 1
ATOM 6084 O O . TRP D 1 66 ? -8.612 -2.660 -13.713 1.00 8.40 449 TRP D O 1
ATOM 6095 N N . TYR D 1 67 ? -6.386 -2.353 -13.880 1.00 5.60 450 TYR D N 1
ATOM 6096 C CA . TYR D 1 67 ? -6.017 -3.738 -13.611 1.00 6.62 450 TYR D CA 1
ATOM 6097 C C . TYR D 1 67 ? -5.137 -3.778 -12.372 1.00 9.14 450 TYR D C 1
ATOM 6098 O O . TYR D 1 67 ? -4.126 -3.082 -12.307 1.00 11.07 450 TYR D O 1
ATOM 6107 N N . TYR D 1 68 ? -5.515 -4.587 -11.387 1.00 8.11 451 TYR D N 1
ATOM 6108 C CA . TYR D 1 68 ? -4.768 -4.658 -10.133 1.00 8.20 451 TYR D CA 1
ATOM 6109 C C . TYR D 1 68 ? -3.623 -5.669 -10.184 1.00 9.09 451 TYR D C 1
ATOM 6110 O O . TYR D 1 68 ? -3.702 -6.679 -10.882 1.00 12.04 451 TYR D O 1
ATOM 6119 N N . ARG D 1 69 ? -2.561 -5.389 -9.435 1.00 8.53 452 ARG D N 1
ATOM 6120 C CA . ARG D 1 69 ? -1.493 -6.356 -9.203 1.00 8.05 452 ARG D CA 1
ATOM 6121 C C . ARG D 1 69 ? -1.895 -7.197 -8.001 1.00 8.88 452 ARG D C 1
ATOM 6122 O O . ARG D 1 69 ? -2.742 -6.777 -7.214 1.00 9.32 452 ARG D O 1
ATOM 6130 N N . PRO D 1 70 ? -1.304 -8.392 -7.858 1.00 8.30 453 PRO D N 1
ATOM 6131 C CA . PRO D 1 70 ? -1.632 -9.272 -6.730 1.00 7.23 453 PRO D CA 1
ATOM 6132 C C . PRO D 1 70 ? -1.617 -8.567 -5.371 1.00 7.61 453 PRO D C 1
ATOM 6133 O O . PRO D 1 70 ? -2.531 -8.772 -4.578 1.00 10.56 453 PRO D O 1
ATOM 6137 N N . GLU D 1 71 ? -0.599 -7.753 -5.106 1.00 10.90 454 GLU D N 1
ATOM 6138 C CA . GLU D 1 71 ? -0.466 -7.073 -3.813 1.00 9.57 454 GLU D CA 1
ATOM 6139 C C . GLU D 1 71 ? -1.585 -6.068 -3.540 1.00 7.61 454 GLU D C 1
ATOM 6140 O O . GLU D 1 71 ? -1.769 -5.631 -2.402 1.00 8.11 454 GLU D O 1
ATOM 6146 N N . GLN D 1 72 ? -2.336 -5.711 -4.576 1.00 5.91 455 GLN D N 1
ATOM 6147 C CA . GLN D 1 72 ? -3.459 -4.784 -4.414 1.00 8.68 455 GLN D CA 1
ATOM 6148 C C . GLN D 1 72 ? -4.809 -5.480 -4.232 1.00 8.17 455 GLN D C 1
ATOM 6149 O O . GLN D 1 72 ? -5.845 -4.821 -4.191 1.00 8.92 455 GLN D O 1
ATOM 6155 N N . THR D 1 73 ? -4.807 -6.805 -4.122 1.00 8.74 456 THR D N 1
ATOM 6156 C CA . THR D 1 73 ? -6.069 -7.526 -3.976 1.00 10.16 456 THR D CA 1
ATOM 6157 C C . THR D 1 73 ? -6.177 -8.297 -2.664 1.00 11.22 456 THR D C 1
ATOM 6158 O O . THR D 1 73 ? -5.188 -8.506 -1.959 1.00 8.30 456 THR D O 1
ATOM 6162 N N . VAL D 1 74 ? -7.402 -8.700 -2.347 1.00 11.21 457 VAL D N 1
ATOM 6163 C CA . VAL D 1 74 ? -7.669 -9.593 -1.229 1.00 9.46 457 VAL D CA 1
ATOM 6164 C C . VAL D 1 74 ? -7.838 -11.002 -1.777 1.00 8.32 457 VAL D C 1
ATOM 6165 O O . VAL D 1 74 ? -8.630 -11.222 -2.686 1.00 6.11 457 VAL D O 1
ATOM 6169 N N . HIS D 1 75 ? -7.084 -11.949 -1.225 1.00 9.05 458 HIS D N 1
ATOM 6170 C CA . HIS D 1 75 ? -7.097 -13.327 -1.700 1.00 9.02 458 HIS D CA 1
ATOM 6171 C C . HIS D 1 75 ? -6.667 -14.289 -0.596 1.00 10.58 458 HIS D C 1
ATOM 6172 O O . HIS D 1 75 ? -6.154 -13.866 0.440 1.00 12.74 458 HIS D O 1
ATOM 6179 N N . ARG D 1 76 ? -6.893 -15.581 -0.818 1.00 7.60 459 ARG D N 1
ATOM 6180 C CA . ARG D 1 76 ? -6.406 -16.614 0.091 1.00 9.05 459 ARG D CA 1
ATOM 6181 C C . ARG D 1 76 ? -4.892 -16.555 0.174 1.00 7.04 459 ARG D C 1
ATOM 6182 O O . ARG D 1 76 ? -4.222 -16.287 -0.821 1.00 8.75 459 ARG D O 1
ATOM 6190 N N . VAL D 1 77 ? -4.355 -16.828 1.355 1.00 5.76 460 VAL D N 1
ATOM 6191 C CA . VAL D 1 77 ? -2.915 -16.770 1.558 1.00 11.10 460 VAL D CA 1
ATOM 6192 C C . VAL D 1 77 ? -2.144 -17.731 0.643 1.00 9.99 460 VAL D C 1
ATOM 6193 O O . VAL D 1 77 ? -0.981 -17.486 0.317 1.00 8.40 460 VAL D O 1
ATOM 6197 N N . ASP D 1 78 ? -2.795 -18.810 0.219 1.00 9.05 461 ASP D N 1
ATOM 6198 C CA . ASP D 1 78 ? -2.119 -19.833 -0.575 1.00 9.10 461 ASP D CA 1
ATOM 6199 C C . ASP D 1 78 ? -2.299 -19.650 -2.080 1.00 7.96 461 ASP D C 1
ATOM 6200 O O . ASP D 1 78 ? -1.858 -20.487 -2.868 1.00 8.91 461 ASP D O 1
ATOM 6205 N N . ARG D 1 79 ? -2.938 -18.556 -2.481 1.00 7.14 462 ARG D N 1
ATOM 6206 C CA . ARG D 1 79 ? -3.140 -18.287 -3.900 1.00 6.76 462 ARG D CA 1
ATOM 6207 C C . ARG D 1 79 ? -1.795 -18.082 -4.613 1.00 8.42 462 ARG D C 1
ATOM 6208 O O . ARG D 1 79 ? -0.862 -17.509 -4.051 1.00 7.19 462 ARG D O 1
ATOM 6216 N N . LEU D 1 80 ? -1.698 -18.575 -5.842 1.00 6.31 463 LEU D N 1
ATOM 6217 C CA . LEU D 1 80 ? -0.482 -18.445 -6.631 1.00 8.91 463 LEU D CA 1
ATOM 6218 C C . LEU D 1 80 ? -0.704 -17.498 -7.810 1.00 9.19 463 LEU D C 1
ATOM 6219 O O . LEU D 1 80 ? -1.792 -17.469 -8.383 1.00 6.27 463 LEU D O 1
ATOM 6224 N N . PHE D 1 81 ? 0.338 -16.748 -8.172 1.00 6.42 464 PHE D N 1
ATOM 6225 C CA . PHE D 1 81 ? 0.267 -15.778 -9.260 1.00 6.02 464 PHE D CA 1
ATOM 6226 C C . PHE D 1 81 ? 1.374 -15.995 -10.290 1.00 7.97 464 PHE D C 1
ATOM 6227 O O . PHE D 1 81 ? 2.456 -16.475 -9.955 1.00 10.59 464 PHE D O 1
ATOM 6235 N N . TYR D 1 82 ? 1.104 -15.651 -11.545 1.00 7.37 465 TYR D N 1
ATOM 6236 C CA . TYR D 1 82 ? 2.164 -15.615 -12.545 1.00 8.83 465 TYR D CA 1
ATOM 6237 C C . TYR D 1 82 ? 3.037 -14.402 -12.250 1.00 11.15 465 TYR D C 1
ATOM 6238 O O . TYR D 1 82 ? 2.590 -13.464 -11.592 1.00 13.51 465 TYR D O 1
ATOM 6247 N N . LYS D 1 83 ? 4.275 -14.420 -12.734 1.00 14.41 466 LYS D N 1
ATOM 6248 C CA . LYS D 1 83 ? 5.271 -13.420 -12.347 1.00 16.66 466 LYS D CA 1
ATOM 6249 C C . LYS D 1 83 ? 4.815 -11.963 -12.510 1.00 17.90 466 LYS D C 1
ATOM 6250 O O . LYS D 1 83 ? 4.994 -11.147 -11.607 1.00 20.73 466 LYS D O 1
ATOM 6256 N N . ASN D 1 84 ? 4.240 -11.643 -13.662 1.00 11.12 467 ASN D N 1
ATOM 6257 C CA . ASN D 1 84 ? 3.680 -10.317 -13.903 1.00 16.62 467 ASN D CA 1
ATOM 6258 C C . ASN D 1 84 ? 2.178 -10.419 -14.177 1.00 13.63 467 ASN D C 1
ATOM 6259 O O . ASN D 1 84 ? 1.699 -10.006 -15.230 1.00 13.75 467 ASN D O 1
ATOM 6264 N N . GLU D 1 85 ? 1.441 -10.989 -13.236 1.00 12.73 468 GLU D N 1
ATOM 6265 C CA . GLU D 1 85 ? 0.005 -11.158 -13.404 1.00 14.05 468 GLU D CA 1
ATOM 6266 C C . GLU D 1 85 ? -0.733 -9.904 -12.960 1.00 12.85 468 GLU D C 1
ATOM 6267 O O . GLU D 1 85 ? -0.371 -9.286 -11.955 1.00 7.55 468 GLU D O 1
ATOM 6273 N N . VAL D 1 86 ? -1.755 -9.528 -13.728 1.00 10.04 469 VAL D N 1
ATOM 6274 C CA . VAL D 1 86 ? -2.695 -8.494 -13.313 1.00 9.46 469 VAL D CA 1
ATOM 6275 C C . VAL D 1 86 ? -4.129 -9.013 -13.425 1.00 7.44 469 VAL D C 1
ATOM 6276 O O . VAL D 1 86 ? -4.417 -9.887 -14.236 1.00 7.01 469 VAL D O 1
ATOM 6280 N N . MET D 1 87 ? -5.019 -8.473 -12.599 1.00 9.91 470 MET D N 1
ATOM 6281 C CA . MET D 1 87 ? -6.434 -8.827 -12.633 1.00 7.54 470 MET D CA 1
ATOM 6282 C C . MET D 1 87 ? -7.280 -7.666 -13.147 1.00 6.83 470 MET D C 1
ATOM 6283 O O . MET D 1 87 ? -7.080 -6.533 -12.731 1.00 7.38 470 MET D O 1
ATOM 6288 N N . LYS D 1 88 ? -8.228 -7.938 -14.044 1.00 6.78 471 LYS D N 1
ATOM 6289 C CA . LYS D 1 88 ? -9.137 -6.887 -14.497 1.00 8.11 471 LYS D CA 1
ATOM 6290 C C . LYS D 1 88 ? -10.146 -6.519 -13.408 1.00 10.90 471 LYS D C 1
ATOM 6291 O O . LYS D 1 88 ? -10.706 -7.398 -12.754 1.00 9.03 471 LYS D O 1
ATOM 6297 N N . THR D 1 89 ? -10.381 -5.224 -13.212 1.00 7.46 472 THR D N 1
ATOM 6298 C CA . THR D 1 89 ? -11.356 -4.799 -12.219 1.00 8.31 472 THR D CA 1
ATOM 6299 C C . THR D 1 89 ? -12.529 -4.142 -12.913 1.00 13.49 472 THR D C 1
ATOM 6300 O O . THR D 1 89 ? -12.560 -4.048 -14.141 1.00 13.06 472 THR D O 1
ATOM 6304 N N . GLY D 1 90 ? -13.500 -3.697 -12.121 1.00 12.19 473 GLY D N 1
ATOM 6305 C CA . GLY D 1 90 ? -14.627 -2.950 -12.643 1.00 11.18 473 GLY D CA 1
ATOM 6306 C C . GLY D 1 90 ? -14.438 -1.449 -12.489 1.00 15.24 473 GLY D C 1
ATOM 6307 O O . GLY D 1 90 ? -15.398 -0.690 -12.604 1.00 13.96 473 GLY D O 1
ATOM 6308 N N . GLN D 1 91 ? -13.201 -1.024 -12.227 1.00 11.28 474 GLN D N 1
ATOM 6309 C CA . GLN D 1 91 ? -12.888 0.398 -12.079 1.00 14.24 474 GLN D CA 1
ATOM 6310 C C . GLN D 1 91 ? -12.597 1.045 -13.429 1.00 13.23 474 GLN D C 1
ATOM 6311 O O . GLN D 1 91 ? -11.599 0.737 -14.079 1.00 14.43 474 GLN D O 1
ATOM 6317 N N . TYR D 1 92 ? -13.472 1.939 -13.854 1.00 11.10 475 TYR D N 1
ATOM 6318 C CA . TYR D 1 92 ? -13.210 2.731 -15.045 1.00 12.59 475 TYR D CA 1
ATOM 6319 C C . TYR D 1 92 ? -13.034 4.168 -14.602 1.00 15.58 475 TYR D C 1
ATOM 6320 O O . TYR D 1 92 ? -14.009 4.862 -14.314 1.00 13.24 475 TYR D O 1
ATOM 6329 N N . ARG D 1 93 ? -11.779 4.602 -14.529 1.00 14.05 476 ARG D N 1
ATOM 6330 C CA . ARG D 1 93 ? -11.455 5.884 -13.921 1.00 16.09 476 ARG D CA 1
ATOM 6331 C C . ARG D 1 93 ? -10.972 6.945 -14.915 1.00 16.01 476 ARG D C 1
ATOM 6332 O O . ARG D 1 93 ? -10.355 6.630 -15.938 1.00 11.74 476 ARG D O 1
ATOM 6340 N N . ASP D 1 94 ? -11.287 8.201 -14.604 1.00 16.49 477 ASP D N 1
ATOM 6341 C CA . ASP D 1 94 ? -10.858 9.346 -15.403 1.00 13.92 477 ASP D CA 1
ATOM 6342 C C . ASP D 1 94 ? -9.502 9.843 -14.930 1.00 8.70 477 ASP D C 1
ATOM 6343 O O . ASP D 1 94 ? -9.254 9.925 -13.727 1.00 8.16 477 ASP D O 1
ATOM 6348 N N . HIS D 1 95 ? -8.634 10.176 -15.884 1.00 9.96 478 HIS D N 1
ATOM 6349 C CA . HIS D 1 95 ? -7.310 10.741 -15.593 1.00 11.04 478 HIS D CA 1
ATOM 6350 C C . HIS D 1 95 ? -6.980 11.909 -16.524 1.00 10.57 478 HIS D C 1
ATOM 6351 O O . HIS D 1 95 ? -7.368 11.910 -17.695 1.00 11.59 478 HIS D O 1
ATOM 6358 N N . LEU D 1 96 ? -6.253 12.896 -16.010 1.00 9.08 479 LEU D N 1
ATOM 6359 C CA . LEU D 1 96 ? -5.597 13.862 -16.882 1.00 9.68 479 LEU D CA 1
ATOM 6360 C C . LEU D 1 96 ? -4.524 13.087 -17.633 1.00 12.37 479 LEU D C 1
ATOM 6361 O O . LEU D 1 96 ? -3.775 12.330 -17.017 1.00 9.62 479 LEU D O 1
ATOM 6366 N N . VAL D 1 97 ? -4.444 13.251 -18.953 1.00 9.95 480 VAL D N 1
ATOM 6367 C CA . VAL D 1 97 ? -3.478 12.469 -19.728 1.00 11.93 480 VAL D CA 1
ATOM 6368 C C . VAL D 1 97 ? -2.053 12.615 -19.196 1.00 10.56 480 VAL D C 1
ATOM 6369 O O . VAL D 1 97 ? -1.227 11.717 -19.358 1.00 14.38 480 VAL D O 1
ATOM 6373 N N . SER D 1 98 ? -1.770 13.734 -18.542 1.00 11.04 481 SER D N 1
ATOM 6374 C CA . SER D 1 98 ? -0.435 13.953 -17.991 1.00 14.74 481 SER D CA 1
ATOM 6375 C C . SER D 1 98 ? -0.081 12.923 -16.909 1.00 14.76 481 SER D C 1
ATOM 6376 O O . SER D 1 98 ? 1.056 12.874 -16.437 1.00 13.39 481 SER D O 1
ATOM 6379 N N . ASN D 1 99 ? -1.053 12.096 -16.529 1.00 11.64 482 ASN D N 1
ATOM 6380 C CA . ASN D 1 99 ? -0.807 11.018 -15.569 1.00 15.40 482 ASN D CA 1
ATOM 6381 C C . ASN D 1 99 ? -0.026 9.851 -16.174 1.00 11.82 482 ASN D C 1
ATOM 6382 O O . ASN D 1 99 ? 0.469 8.988 -15.460 1.00 12.81 482 ASN D O 1
ATOM 6387 N N . LEU D 1 100 ? 0.068 9.823 -17.497 1.00 11.95 483 LEU D N 1
ATOM 6388 C CA . LEU D 1 100 ? 0.728 8.725 -18.190 1.00 11.37 483 LEU D CA 1
ATOM 6389 C C . LEU D 1 100 ? 2.243 8.716 -17.973 1.00 16.07 483 LEU D C 1
ATOM 6390 O O . LEU D 1 100 ? 2.898 9.758 -18.034 1.00 17.05 483 LEU D O 1
ATOM 6395 N N . VAL D 1 101 ? 2.799 7.534 -17.719 1.00 11.98 484 VAL D N 1
ATOM 6396 C CA . VAL D 1 101 ? 4.236 7.417 -17.520 1.00 12.79 484 VAL D CA 1
ATOM 6397 C C . VAL D 1 101 ? 4.838 6.342 -18.414 1.00 12.81 484 VAL D C 1
ATOM 6398 O O . VAL D 1 101 ? 5.961 5.900 -18.187 1.00 15.08 484 VAL D O 1
ATOM 6402 N N . GLY D 1 102 ? 4.092 5.928 -19.433 1.00 13.55 485 GLY D N 1
ATOM 6403 C CA . GLY D 1 102 ? 4.597 4.955 -20.384 1.00 12.79 485 GLY D CA 1
ATOM 6404 C C . GLY D 1 102 ? 3.583 3.934 -20.863 1.00 13.98 485 GLY D C 1
ATOM 6405 O O . GLY D 1 102 ? 2.454 3.869 -20.368 1.00 17.21 485 GLY D O 1
ATOM 6406 N N . LYS D 1 103 ? 3.987 3.131 -21.841 1.00 11.55 486 LYS D N 1
ATOM 6407 C CA . LYS D 1 103 ? 3.126 2.079 -22.355 1.00 11.66 486 LYS D CA 1
ATOM 6408 C C . LYS D 1 103 ? 3.516 0.727 -21.775 1.00 15.36 486 LYS D C 1
ATOM 6409 O O . LYS D 1 103 ? 4.588 0.563 -21.196 1.00 20.27 486 LYS D O 1
ATOM 6415 N N . CYS D 1 104 ? 2.629 -0.240 -21.933 1.00 14.27 487 CYS D N 1
ATOM 6416 C CA . CYS D 1 104 ? 2.908 -1.607 -21.547 1.00 13.40 487 CYS D CA 1
ATOM 6417 C C . CYS D 1 104 ? 1.986 -2.475 -22.375 1.00 13.78 487 CYS D C 1
ATOM 6418 O O . CYS D 1 104 ? 1.316 -1.985 -23.284 1.00 17.34 487 CYS D O 1
ATOM 6421 N N . TYR D 1 105 ? 1.941 -3.763 -22.069 1.00 15.23 488 TYR D N 1
ATOM 6422 C CA . TYR D 1 105 ? 1.027 -4.648 -22.771 1.00 15.60 488 TYR D CA 1
ATOM 6423 C C . TYR D 1 105 ? 0.511 -5.730 -21.841 1.00 12.33 488 TYR D C 1
ATOM 6424 O O . TYR D 1 105 ? 1.282 -6.374 -21.138 1.00 12.21 488 TYR D O 1
ATOM 6433 N N . VAL D 1 106 ? -0.802 -5.907 -21.832 1.00 11.00 489 VAL D N 1
ATOM 6434 C CA . VAL D 1 106 ? -1.425 -6.988 -21.087 1.00 10.65 489 VAL D CA 1
ATOM 6435 C C . VAL D 1 106 ? -1.898 -8.039 -22.088 1.00 12.89 489 VAL D C 1
ATOM 6436 O O . VAL D 1 106 ? -2.608 -7.720 -23.038 1.00 12.80 489 VAL D O 1
ATOM 6440 N N . ILE D 1 107 ? -1.482 -9.285 -21.890 1.00 11.45 490 ILE D N 1
ATOM 6441 C CA . ILE D 1 107 ? -1.893 -10.368 -22.777 1.00 11.97 490 ILE D CA 1
ATOM 6442 C C . ILE D 1 107 ? -2.845 -11.317 -22.060 1.00 10.76 490 ILE D C 1
ATOM 6443 O O . ILE D 1 107 ? -2.659 -11.608 -20.883 1.00 12.16 490 ILE D O 1
ATOM 6448 N N . HIS D 1 108 ? -3.879 -11.769 -22.767 1.00 13.74 491 HIS D N 1
ATOM 6449 C CA . HIS D 1 108 ? -4.800 -12.765 -22.230 1.00 11.01 491 HIS D CA 1
ATOM 6450 C C . HIS D 1 108 ? -4.035 -14.066 -22.020 1.00 9.24 491 HIS D C 1
ATOM 6451 O O . HIS D 1 108 ? -3.333 -14.532 -22.916 1.00 8.03 491 HIS D 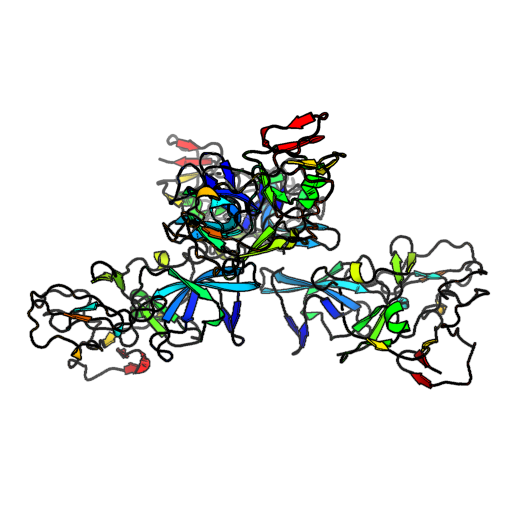O 1
ATOM 6458 N N . PHE D 1 109 ? -4.167 -14.636 -20.827 1.00 9.90 492 PHE D N 1
ATOM 6459 C CA . PHE D 1 109 ? -3.446 -15.853 -20.459 1.00 11.26 492 PHE D CA 1
ATOM 6460 C C . PHE D 1 109 ? -3.636 -17.003 -21.452 1.00 11.91 492 PHE D C 1
ATOM 6461 O O . PHE D 1 109 ? -2.669 -17.670 -21.830 1.00 12.93 492 PHE D O 1
ATOM 6469 N N . THR D 1 110 ? -4.879 -17.226 -21.865 1.00 10.09 493 THR D N 1
ATOM 6470 C CA . THR D 1 110 ? -5.228 -18.315 -22.780 1.00 12.62 493 THR D CA 1
ATOM 6471 C C . THR D 1 110 ? -4.495 -18.212 -24.116 1.00 16.31 493 THR D C 1
ATOM 6472 O O . THR D 1 110 ? -4.187 -19.222 -24.747 1.00 12.35 493 THR D O 1
ATOM 6476 N N . ARG D 1 111 ? -4.228 -16.984 -24.550 1.00 12.51 494 ARG D N 1
ATOM 6477 C CA . ARG D 1 111 ? -3.473 -16.760 -25.771 1.00 10.36 494 ARG D CA 1
ATOM 6478 C C . ARG D 1 111 ? -1.981 -16.916 -25.488 1.00 13.78 494 ARG D C 1
ATOM 6479 O O . ARG D 1 111 ? -1.227 -17.422 -26.318 1.00 17.25 494 ARG D O 1
ATOM 6487 N N . TYR D 1 112 ? -1.571 -16.496 -24.295 1.00 14.07 495 TYR D N 1
ATOM 6488 C CA . TYR D 1 112 ? -0.183 -16.599 -23.856 1.00 13.94 495 TYR D CA 1
ATOM 6489 C C . TYR D 1 112 ? 0.274 -18.056 -23.761 1.00 15.93 495 TYR D C 1
ATOM 6490 O O . TYR D 1 112 ? 1.441 -18.362 -23.997 1.00 17.56 495 TYR D O 1
ATOM 6499 N N . GLN D 1 113 ? -0.645 -18.947 -23.396 1.00 15.54 496 GLN D N 1
ATOM 6500 C CA . GLN D 1 113 ? -0.342 -20.372 -23.312 1.00 12.98 496 GLN D CA 1
ATOM 6501 C C . GLN D 1 113 ? 0.142 -20.904 -24.649 1.00 16.90 496 GLN D C 1
ATOM 6502 O O . GLN D 1 113 ? 1.061 -21.716 -24.706 1.00 24.80 496 GLN D O 1
ATOM 6508 N N . ARG D 1 114 ? -0.489 -20.447 -25.724 1.00 17.72 497 ARG D N 1
ATOM 6509 C CA . ARG D 1 114 ? -0.202 -20.967 -27.055 1.00 17.26 497 ARG D CA 1
ATOM 6510 C C . ARG D 1 114 ? 0.926 -20.234 -27.787 1.00 21.39 497 ARG D C 1
ATOM 6511 O O . ARG D 1 114 ? 1.489 -20.773 -28.738 1.00 26.25 497 ARG D O 1
ATOM 6513 N N . GLY D 1 115 ? 1.262 -19.018 -27.364 1.00 17.52 498 GLY D N 1
ATOM 6514 C CA . GLY D 1 115 ? 2.347 -18.307 -28.023 1.00 20.37 498 GLY D CA 1
ATOM 6515 C C . GLY D 1 115 ? 2.646 -16.876 -27.608 1.00 21.94 498 GLY D C 1
ATOM 6516 O O . GLY D 1 115 ? 2.033 -16.331 -26.689 1.00 18.73 498 GLY D O 1
ATOM 6517 N N . ASN D 1 116 ? 3.605 -16.273 -28.308 1.00 23.20 499 ASN D N 1
ATOM 6518 C CA . ASN D 1 116 ? 4.042 -14.903 -28.056 1.00 19.97 499 ASN D CA 1
ATOM 6519 C C . ASN D 1 116 ? 3.328 -13.893 -28.944 1.00 21.28 499 ASN D C 1
ATOM 6520 O O . ASN D 1 116 ? 3.089 -14.161 -30.118 1.00 21.24 499 ASN D O 1
ATOM 6525 N N . PRO D 1 117 ? 3.007 -12.716 -28.389 1.00 16.40 500 PRO D N 1
ATOM 6526 C CA . PRO D 1 117 ? 2.387 -11.634 -29.159 1.00 24.38 500 PRO D CA 1
ATOM 6527 C C . PRO D 1 117 ? 3.330 -11.152 -30.254 1.00 20.79 500 PRO D C 1
ATOM 6528 O O . PRO D 1 117 ? 4.486 -10.845 -29.972 1.00 20.06 500 PRO D O 1
ATOM 6532 N N . ASP D 1 118 ? 2.843 -11.096 -31.487 1.00 24.24 501 ASP D N 1
ATOM 6533 C CA . ASP D 1 118 ? 3.689 -10.743 -32.622 1.00 28.37 501 ASP D CA 1
ATOM 6534 C C . ASP D 1 118 ? 3.778 -9.234 -32.809 1.00 27.39 501 ASP D C 1
ATOM 6535 O O . ASP D 1 118 ? 3.025 -8.646 -33.583 1.00 30.16 501 ASP D O 1
ATOM 6540 N N . MET D 1 119 ? 4.715 -8.617 -32.098 1.00 28.56 502 MET D N 1
ATOM 6541 C CA . MET D 1 119 ? 4.851 -7.170 -32.098 1.00 32.93 502 MET D CA 1
ATOM 6542 C C . MET D 1 119 ? 6.101 -6.771 -31.330 1.00 31.85 502 MET D C 1
ATOM 6543 O O . MET D 1 119 ? 6.673 -7.573 -30.594 1.00 31.95 502 MET D O 1
ATOM 6548 N N . LYS D 1 120 ? 6.521 -5.524 -31.503 1.00 35.60 503 LYS D N 1
ATOM 6549 C CA . LYS D 1 120 ? 7.565 -4.962 -30.665 1.00 36.63 503 LYS D CA 1
ATOM 6550 C C . LYS D 1 120 ? 6.890 -4.372 -29.441 1.00 36.88 503 LYS D C 1
ATOM 6551 O O . LYS D 1 120 ? 6.062 -3.469 -29.558 1.00 37.45 503 LYS D O 1
ATOM 6553 N N . LEU D 1 121 ? 7.218 -4.901 -28.268 1.00 34.43 504 LEU D N 1
ATOM 6554 C CA . LEU D 1 121 ? 6.665 -4.369 -27.030 1.00 34.23 504 LEU D CA 1
ATOM 6555 C C . LEU D 1 121 ? 7.304 -3.016 -26.740 1.00 35.19 504 LEU D C 1
ATOM 6556 O O . LEU D 1 121 ? 8.476 -2.800 -27.050 1.00 34.10 504 LEU D O 1
ATOM 6561 N N . GLU D 1 122 ? 6.535 -2.104 -26.154 1.00 32.37 505 GLU D N 1
ATOM 6562 C CA . GLU D 1 122 ? 7.052 -0.779 -25.821 1.00 30.98 505 GLU D CA 1
ATOM 6563 C C . GLU D 1 122 ? 6.958 -0.520 -24.325 1.00 27.37 505 GLU D C 1
ATOM 6564 O O . GLU D 1 122 ? 6.742 0.614 -23.893 1.00 33.21 505 GLU D O 1
ATOM 6566 N N . GLY D 1 123 ? 7.126 -1.582 -23.542 1.00 22.69 506 GLY D N 1
ATOM 6567 C CA . GLY D 1 123 ? 7.053 -1.508 -22.094 1.00 15.09 506 GLY D CA 1
ATOM 6568 C C . GLY D 1 123 ? 6.944 -2.904 -21.516 1.00 14.92 506 GLY D C 1
ATOM 6569 O O . GLY D 1 123 ? 7.059 -3.886 -22.245 1.00 16.24 506 GLY D O 1
ATOM 6570 N N . PRO D 1 124 ? 6.726 -3.008 -20.200 1.00 13.60 507 PRO D N 1
ATOM 6571 C CA . PRO D 1 124 ? 6.618 -4.341 -19.598 1.00 10.66 507 PRO D CA 1
ATOM 6572 C C . PRO D 1 124 ? 5.395 -5.111 -20.106 1.00 13.54 507 PRO D C 1
ATOM 6573 O O . PRO D 1 124 ? 4.385 -4.515 -20.484 1.00 11.62 507 PRO D O 1
ATOM 6577 N N . LEU D 1 125 ? 5.507 -6.435 -20.126 1.00 15.94 508 LEU D N 1
ATOM 6578 C CA . LEU D 1 125 ? 4.400 -7.302 -20.504 1.00 12.77 508 LEU D CA 1
ATOM 6579 C C . LEU D 1 125 ? 3.720 -7.853 -19.260 1.00 13.79 508 LEU D C 1
ATOM 6580 O O . LEU D 1 125 ? 4.385 -8.364 -18.359 1.00 13.56 508 LEU D O 1
ATOM 6585 N N . PHE D 1 126 ? 2.397 -7.744 -19.211 1.00 9.84 509 PHE D N 1
ATOM 6586 C CA . PHE D 1 126 ? 1.625 -8.341 -18.131 1.00 11.46 509 PHE D CA 1
ATOM 6587 C C . PHE D 1 126 ? 0.695 -9.416 -18.678 1.00 9.83 509 PHE D C 1
ATOM 6588 O O . PHE D 1 126 ? 0.341 -9.397 -19.857 1.00 10.16 509 PHE D O 1
ATOM 6596 N N . VAL D 1 127 ? 0.302 -10.351 -17.821 1.00 8.70 510 VAL D N 1
ATOM 6597 C CA . VAL D 1 127 ? -0.591 -11.426 -18.234 1.00 9.45 510 VAL D CA 1
ATOM 6598 C C . VAL D 1 127 ? -1.846 -11.448 -17.380 1.00 8.19 510 VAL D C 1
ATOM 6599 O O . VAL D 1 127 ? -1.775 -11.344 -16.158 1.00 9.25 510 VAL D O 1
ATOM 6603 N N . CYS D 1 128 ? -2.996 -11.594 -18.030 1.00 7.47 511 CYS D N 1
ATOM 6604 C CA . CYS D 1 128 ? -4.266 -11.584 -17.327 1.00 8.77 511 CYS D CA 1
ATOM 6605 C C . CYS D 1 128 ? -5.055 -12.863 -17.574 1.00 10.49 511 CYS D C 1
ATOM 6606 O O . CYS D 1 128 ? -5.329 -13.223 -18.722 1.00 9.47 511 CYS D O 1
ATOM 6609 N N . GLU D 1 129 ? -5.417 -13.544 -16.489 1.00 8.65 512 GLU D N 1
ATOM 6610 C CA . GLU D 1 129 ? -6.306 -14.698 -16.576 1.00 14.05 512 GLU D CA 1
ATOM 6611 C C . GLU D 1 129 ? -7.662 -14.434 -15.912 1.00 9.39 512 GLU D C 1
ATOM 6612 O O . GLU D 1 129 ? -8.678 -14.976 -16.334 1.00 11.51 512 GLU D O 1
ATOM 6618 N N . PHE D 1 130 ? -7.669 -13.595 -14.881 1.00 7.87 513 PHE D N 1
ATOM 6619 C CA . PHE D 1 130 ? -8.858 -13.400 -14.062 1.00 7.67 513 PHE D CA 1
ATOM 6620 C C . PHE D 1 130 ? -9.388 -11.963 -14.021 1.00 11.86 513 PHE D C 1
ATOM 6621 O O . PHE D 1 130 ? -8.628 -10.987 -14.057 1.00 11.23 513 PHE D O 1
ATOM 6629 N N . ARG D 1 131 ? -10.705 -11.842 -13.933 1.00 10.20 514 ARG D N 1
ATOM 6630 C CA . ARG D 1 131 ? -11.303 -10.598 -13.493 1.00 8.53 514 ARG D CA 1
ATOM 6631 C C . ARG D 1 131 ? -11.490 -10.696 -11.989 1.00 8.89 514 ARG D C 1
ATOM 6632 O O . ARG D 1 131 ? -11.712 -11.777 -11.448 1.00 10.18 514 ARG D O 1
ATOM 6640 N N . TYR D 1 132 ? -11.371 -9.565 -11.313 1.00 8.51 515 TYR D N 1
ATOM 6641 C CA . TYR D 1 132 ? -11.438 -9.533 -9.865 1.00 10.39 515 TYR D CA 1
ATOM 6642 C C . TYR D 1 132 ? -12.698 -8.798 -9.402 1.00 12.68 515 TYR D C 1
ATOM 6643 O O . TYR D 1 132 ? -12.940 -7.644 -9.757 1.00 9.57 515 TYR D O 1
ATOM 6652 N N . ASN D 1 133 ? -13.513 -9.513 -8.637 1.00 14.91 516 ASN D N 1
ATOM 6653 C CA . ASN D 1 133 ? -14.737 -8.987 -8.052 1.00 9.79 516 ASN D CA 1
ATOM 6654 C C . ASN D 1 133 ? -14.382 -8.288 -6.747 1.00 10.22 516 ASN D C 1
ATOM 6655 O O . ASN D 1 133 ? -14.183 -8.931 -5.719 1.00 10.28 516 ASN D O 1
ATOM 6660 N N . GLU D 1 134 ? -14.289 -6.963 -6.804 1.00 12.47 517 GLU D N 1
ATOM 6661 C CA . GLU D 1 134 ? -13.917 -6.153 -5.649 1.00 15.15 517 GLU D CA 1
ATOM 6662 C C . GLU D 1 134 ? -14.892 -6.279 -4.484 1.00 10.89 517 GLU D C 1
ATOM 6663 O O . GLU D 1 134 ? -14.500 -6.117 -3.340 1.00 11.27 517 GLU D O 1
ATOM 6669 N N . SER D 1 135 ? -16.161 -6.549 -4.775 1.00 12.09 518 SER D N 1
ATOM 6670 C CA . SER D 1 135 ? -17.186 -6.583 -3.729 1.00 14.23 518 SER D CA 1
ATOM 6671 C C . SER D 1 135 ? -17.141 -7.859 -2.891 1.00 13.30 518 SER D C 1
ATOM 6672 O O . SER D 1 135 ? -17.119 -7.805 -1.665 1.00 12.73 518 SER D O 1
ATOM 6675 N N . ASP D 1 136 ? -17.123 -9.005 -3.562 1.00 12.36 519 ASP D N 1
ATOM 6676 C CA . ASP D 1 136 ? -17.147 -10.291 -2.877 1.00 13.33 519 ASP D CA 1
ATOM 6677 C C . ASP D 1 136 ? -15.746 -10.869 -2.689 1.00 13.20 519 ASP D C 1
ATOM 6678 O O . ASP D 1 136 ? -15.574 -11.851 -1.981 1.00 12.56 519 ASP D O 1
ATOM 6683 N N . LYS D 1 137 ? -14.753 -10.245 -3.321 1.00 14.26 520 LYS D N 1
ATOM 6684 C CA . LYS D 1 137 ? -13.367 -10.721 -3.282 1.00 14.74 520 LYS D CA 1
ATOM 6685 C C . LYS D 1 137 ? -13.236 -12.091 -3.943 1.00 14.04 520 LYS D C 1
ATOM 6686 O O . LYS D 1 137 ? -12.746 -13.044 -3.341 1.00 15.99 520 LYS D O 1
ATOM 6692 N N . ILE D 1 138 ? -13.670 -12.179 -5.194 1.00 12.54 521 ILE D N 1
ATOM 6693 C CA . ILE D 1 138 ? -13.666 -13.446 -5.913 1.00 12.54 521 ILE D CA 1
ATOM 6694 C C . ILE D 1 138 ? -12.978 -13.288 -7.254 1.00 12.31 521 ILE D C 1
ATOM 6695 O O . ILE D 1 138 ? -13.173 -12.290 -7.945 1.00 11.49 521 ILE D O 1
ATOM 6700 N N . PHE D 1 139 ? -12.165 -14.273 -7.615 1.00 11.86 522 PHE D N 1
ATOM 6701 C CA . PHE D 1 139 ? -11.520 -14.279 -8.918 1.00 10.67 522 PHE D CA 1
ATOM 6702 C C . PHE D 1 139 ? -12.314 -15.145 -9.886 1.00 10.77 522 PHE D C 1
ATOM 6703 O O . PHE D 1 139 ? -12.694 -16.268 -9.556 1.00 15.01 522 PHE D O 1
ATOM 6711 N N . ASN D 1 140 ? -12.576 -14.612 -11.074 1.00 9.87 523 ASN D N 1
ATOM 6712 C CA . ASN D 1 140 ? -13.275 -15.359 -12.112 1.00 15.52 523 ASN D CA 1
ATOM 6713 C C . ASN D 1 140 ? -12.447 -15.395 -13.381 1.00 13.68 523 ASN D C 1
ATOM 6714 O O . ASN D 1 140 ? -11.999 -14.352 -13.870 1.00 10.05 523 ASN D O 1
ATOM 6719 N N . LYS D 1 141 ? -12.251 -16.595 -13.915 1.00 10.28 524 LYS D N 1
ATOM 6720 C CA . LYS D 1 141 ? -11.497 -16.755 -15.143 1.00 12.55 524 LYS D CA 1
ATOM 6721 C C . LYS D 1 141 ? -12.206 -16.047 -16.295 1.00 13.70 524 LYS D C 1
ATOM 6722 O O . LYS D 1 141 ? -13.401 -16.242 -16.522 1.00 12.50 524 LYS D O 1
ATOM 6728 N N . ILE D 1 142 ? -11.463 -15.207 -17.007 1.00 13.21 525 ILE D N 1
ATOM 6729 C CA . ILE D 1 142 ? -11.979 -14.566 -18.207 1.00 17.07 525 ILE D CA 1
ATOM 6730 C C . ILE D 1 142 ? -11.892 -15.536 -19.381 1.00 17.93 525 ILE D C 1
ATOM 6731 O O . ILE D 1 142 ? -10.797 -15.914 -19.800 1.00 16.38 525 ILE D O 1
ATOM 6736 N N . ARG D 1 143 ? -13.043 -15.936 -19.910 1.00 16.59 526 ARG D N 1
ATOM 6737 C CA . ARG D 1 143 ? -13.075 -16.852 -21.041 1.00 18.42 526 ARG D CA 1
ATOM 6738 C C . ARG D 1 143 ? -13.483 -16.146 -22.336 1.00 26.40 526 ARG D C 1
ATOM 6739 O O . ARG D 1 143 ? -13.409 -16.730 -23.418 1.00 29.19 526 ARG D O 1
ATOM 6747 N N . THR D 1 144 ? -13.900 -14.886 -22.221 1.00 20.08 527 THR D N 1
ATOM 6748 C CA . THR D 1 144 ? -14.202 -14.062 -23.391 1.00 19.29 527 THR D CA 1
ATOM 6749 C C . THR D 1 144 ? -13.466 -12.725 -23.300 1.00 16.57 527 THR D C 1
ATOM 6750 O O . THR D 1 144 ? -14.026 -11.736 -22.835 1.00 17.92 527 THR D O 1
ATOM 6754 N N . TRP D 1 145 ? -12.212 -12.710 -23.747 1.00 12.47 528 TRP D N 1
ATOM 6755 C CA . TRP D 1 145 ? -11.329 -11.557 -23.591 1.00 15.54 528 TRP D CA 1
ATOM 6756 C C . TRP D 1 145 ? -11.860 -10.312 -24.298 1.00 18.21 528 TRP D C 1
ATOM 6757 O O . TRP D 1 145 ? -11.914 -9.234 -23.704 1.00 14.41 528 TRP D O 1
ATOM 6768 N N . LYS D 1 146 ? -12.265 -10.468 -25.556 1.00 18.65 529 LYS D N 1
ATOM 6769 C CA . LYS D 1 146 ? -12.734 -9.333 -26.348 1.00 23.34 529 LYS D CA 1
ATOM 6770 C C . LYS D 1 146 ? -13.809 -8.514 -25.625 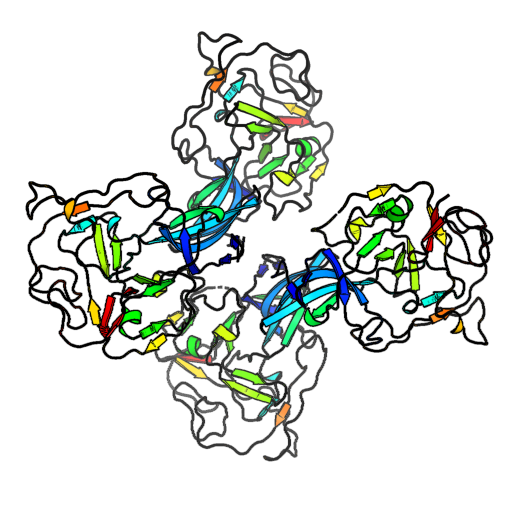1.00 22.09 529 LYS D C 1
ATOM 6771 O O . LYS D 1 146 ? -13.827 -7.288 -25.720 1.00 24.27 529 LYS D O 1
ATOM 6777 N N . ALA D 1 147 ? -14.694 -9.185 -24.893 1.00 18.94 530 ALA D N 1
ATOM 6778 C CA . ALA D 1 147 ? -15.754 -8.485 -24.172 1.00 22.57 530 ALA D CA 1
ATOM 6779 C C . ALA D 1 147 ? -15.194 -7.502 -23.145 1.00 26.49 530 ALA D C 1
ATOM 6780 O O . ALA D 1 147 ? -15.889 -6.576 -22.720 1.00 23.06 530 ALA D O 1
ATOM 6782 N N . CYS D 1 148 ? -13.940 -7.707 -22.751 1.00 21.26 531 CYS D N 1
ATOM 6783 C CA . CYS D 1 148 ? -13.298 -6.846 -21.761 1.00 21.41 531 CYS D CA 1
ATOM 6784 C C . CYS D 1 148 ? -12.768 -5.568 -22.397 1.00 16.78 531 CYS D C 1
ATOM 6785 O O . CYS D 1 148 ? -12.431 -4.609 -21.703 1.00 11.54 531 CYS D O 1
ATOM 6788 N N . LEU D 1 149 ? -12.705 -5.564 -23.722 1.00 16.17 532 LEU D N 1
ATOM 6789 C CA . LEU D 1 149 ? -12.067 -4.483 -24.458 1.00 19.57 532 LEU D CA 1
ATOM 6790 C C . LEU D 1 149 ? -13.056 -3.401 -24.878 1.00 25.78 532 LEU D C 1
ATOM 6791 O O . LEU D 1 149 ? -14.263 -3.648 -24.948 1.00 23.83 532 LEU D O 1
ATOM 6796 N N . PRO D 1 150 ? -12.539 -2.191 -25.149 1.00 23.29 533 PRO D N 1
ATOM 6797 C CA . PRO D 1 150 ? -13.345 -1.069 -25.645 1.00 21.23 533 PRO D CA 1
ATOM 6798 C C . PRO D 1 150 ? -14.028 -1.439 -26.954 1.00 25.92 533 PRO D C 1
ATOM 6799 O O . PRO D 1 150 ? -13.406 -2.081 -27.796 1.00 26.00 533 PRO D O 1
ATOM 6803 N N . GLU D 1 151 ? -15.285 -1.038 -27.121 1.00 29.30 534 GLU D N 1
ATOM 6804 C CA . GLU D 1 151 ? -16.051 -1.396 -28.312 1.00 31.85 534 GLU D CA 1
ATOM 6805 C C . GLU D 1 151 ? -15.313 -1.105 -29.619 1.00 29.36 534 GLU D C 1
ATOM 6806 O O . GLU D 1 151 ? -15.414 -1.866 -30.577 1.00 32.01 534 GLU D O 1
ATOM 6812 N N . GLU D 1 152 ? -14.560 -0.011 -29.646 1.00 32.65 535 GLU D N 1
ATOM 6813 C CA . GLU D 1 152 ? -13.848 0.408 -30.850 1.00 29.74 535 GLU D CA 1
ATOM 6814 C C . GLU D 1 152 ? -12.864 -0.640 -31.358 1.00 32.11 535 GLU D C 1
ATOM 6815 O O . GLU D 1 152 ? -12.437 -0.584 -32.510 1.00 34.84 535 GLU D O 1
ATOM 6821 N N . ILE D 1 153 ? -12.500 -1.591 -30.503 1.00 34.61 536 ILE D N 1
ATOM 6822 C CA . ILE D 1 153 ? -11.515 -2.603 -30.880 1.00 34.44 536 ILE D CA 1
ATOM 6823 C C . ILE D 1 153 ? -11.918 -4.031 -30.520 1.00 27.73 536 ILE D C 1
ATOM 6824 O O . ILE D 1 153 ? -11.093 -4.937 -30.586 1.00 32.96 536 ILE D O 1
ATOM 6829 N N . ARG D 1 154 ? -13.177 -4.234 -30.145 1.00 28.16 537 ARG D N 1
ATOM 6830 C CA . ARG D 1 154 ? -13.656 -5.567 -29.781 1.00 27.43 537 ARG D CA 1
ATOM 6831 C C . ARG D 1 154 ? -13.235 -6.620 -30.794 1.00 29.43 537 ARG D C 1
ATOM 6832 O O . ARG D 1 154 ? -12.923 -7.751 -30.429 1.00 31.59 537 ARG D O 1
ATOM 6840 N N . ASP D 1 155 ? -13.241 -6.246 -32.069 1.00 26.02 538 ASP D N 1
ATOM 6841 C CA . ASP D 1 155 ? -12.991 -7.200 -33.139 1.00 28.64 538 ASP D CA 1
ATOM 6842 C C . ASP D 1 155 ? -11.592 -7.019 -33.709 1.00 30.02 538 ASP D C 1
ATOM 6843 O O . ASP D 1 155 ? -11.313 -7.402 -34.843 1.00 37.71 538 ASP D O 1
ATOM 6848 N N . LEU D 1 156 ? -10.712 -6.435 -32.908 1.00 29.21 539 LEU D N 1
ATOM 6849 C CA . LEU D 1 156 ? -9.310 -6.295 -33.280 1.00 34.97 539 LEU D CA 1
ATOM 6850 C C . LEU D 1 156 ? -8.702 -7.654 -33.641 1.00 41.90 539 LEU D C 1
ATOM 6851 O O . LEU D 1 156 ? -9.031 -8.679 -33.039 1.00 31.71 539 LEU D O 1
ATOM 6856 N N . ASP D 1 157 ? -7.812 -7.657 -34.625 1.00 44.18 540 ASP D N 1
ATOM 6857 C CA . ASP D 1 157 ? -7.172 -8.889 -35.066 1.00 42.94 540 ASP D CA 1
ATOM 6858 C C . ASP D 1 157 ? -5.660 -8.803 -34.895 1.00 45.35 540 ASP D C 1
ATOM 6859 O O . ASP D 1 157 ? -4.961 -8.277 -35.762 1.00 49.06 540 ASP D O 1
ATOM 6861 N N . GLU D 1 158 ? -5.156 -9.320 -33.778 1.00 41.06 541 GLU D N 1
ATOM 6862 C CA . GLU D 1 158 ? -3.720 -9.275 -33.509 1.00 41.38 541 GLU D CA 1
ATOM 6863 C C . GLU D 1 158 ? -3.018 -10.594 -33.822 1.00 35.51 541 GLU D C 1
ATOM 6864 O O . GLU D 1 158 ? -3.639 -11.658 -33.855 1.00 31.32 541 GLU D O 1
ATOM 6870 N N . ALA D 1 159 ? -1.714 -10.507 -34.050 1.00 29.17 542 ALA D N 1
ATOM 6871 C CA . ALA D 1 159 ? -0.929 -11.659 -34.457 1.00 21.93 542 ALA D CA 1
ATOM 6872 C C . ALA D 1 159 ? -0.267 -12.342 -33.268 1.00 23.57 542 ALA D C 1
ATOM 6873 O O . ALA D 1 159 ? 0.259 -11.686 -32.371 1.00 23.78 542 ALA D O 1
ATOM 6875 N N . THR D 1 160 ? -0.299 -13.669 -33.271 1.00 25.33 543 THR D N 1
ATOM 6876 C CA . THR D 1 160 ? 0.363 -14.456 -32.244 1.00 23.70 543 THR D CA 1
ATOM 6877 C C . THR D 1 160 ? 1.361 -15.411 -32.889 1.00 26.69 543 THR D C 1
ATOM 6878 O O . THR D 1 160 ? 1.090 -15.985 -33.942 1.00 32.59 543 THR D O 1
ATOM 6882 N N . ILE D 1 161 ? 2.516 -15.574 -32.257 1.00 26.54 544 ILE D N 1
ATOM 6883 C CA . ILE D 1 161 ? 3.518 -16.521 -32.729 1.00 28.45 544 ILE D CA 1
ATOM 6884 C C . ILE D 1 161 ? 3.524 -17.760 -31.841 1.00 24.59 544 ILE D C 1
ATOM 6885 O O . ILE D 1 161 ? 3.835 -17.673 -30.655 1.00 25.26 544 ILE D O 1
ATOM 6890 N N . PRO D 1 162 ? 3.180 -18.921 -32.419 1.00 25.22 545 PRO D N 1
ATOM 6891 C CA . PRO D 1 162 ? 2.986 -20.160 -31.660 1.00 21.24 545 PRO D CA 1
ATOM 6892 C C . PRO D 1 162 ? 4.246 -20.634 -30.950 1.00 25.41 545 PRO D C 1
ATOM 6893 O O . PRO D 1 162 ? 5.345 -20.571 -31.503 1.00 27.95 545 PRO D O 1
ATOM 6897 N N . VAL D 1 163 ? 4.073 -21.108 -29.722 1.00 25.49 546 VAL D N 1
ATOM 6898 C CA . VAL D 1 163 ? 5.162 -21.682 -28.949 1.00 24.36 546 VAL D CA 1
ATOM 6899 C C . VAL D 1 163 ? 4.732 -23.039 -28.402 1.00 24.02 546 VAL D C 1
ATOM 6900 O O . VAL D 1 163 ? 3.660 -23.162 -27.815 1.00 30.42 546 VAL D O 1
ATOM 6904 N N . ASN D 1 164 ? 5.564 -24.055 -28.601 1.00 25.74 547 ASN D N 1
ATOM 6905 C CA . ASN D 1 164 ? 5.258 -25.400 -28.116 1.00 29.38 547 ASN D CA 1
ATOM 6906 C C . ASN D 1 164 ? 5.714 -25.631 -26.680 1.00 23.82 547 ASN D C 1
ATOM 6907 O O . ASN D 1 164 ? 6.767 -25.152 -26.267 1.00 26.01 547 ASN D O 1
ATOM 6912 N N . GLY D 1 165 ? 4.909 -26.366 -25.924 1.00 27.41 548 GLY D N 1
ATOM 6913 C CA . GLY D 1 165 ? 5.322 -26.859 -24.622 1.00 23.71 548 GLY D CA 1
ATOM 6914 C C . GLY D 1 165 ? 5.430 -25.844 -23.501 1.00 18.77 548 GLY D C 1
ATOM 6915 O O . GLY D 1 165 ? 5.985 -26.155 -22.447 1.00 22.17 548 GLY D O 1
ATOM 6916 N N . ARG D 1 166 ? 4.890 -24.646 -23.702 1.00 17.86 549 ARG D N 1
ATOM 6917 C CA . ARG D 1 166 ? 4.989 -23.600 -22.684 1.00 18.09 549 ARG D CA 1
ATOM 6918 C C . ARG D 1 166 ? 4.334 -23.949 -21.345 1.00 15.50 549 ARG D C 1
ATOM 6919 O O . ARG D 1 166 ? 3.136 -24.220 -21.277 1.00 12.45 549 ARG D O 1
ATOM 6927 N N . LYS D 1 167 ? 5.135 -23.927 -20.283 1.00 12.86 550 LYS D N 1
ATOM 6928 C CA . LYS D 1 167 ? 4.623 -24.030 -18.924 1.00 11.78 550 LYS D CA 1
ATOM 6929 C C . LYS D 1 167 ? 4.870 -22.720 -18.188 1.00 10.76 550 LYS D C 1
ATOM 6930 O O . LYS D 1 167 ? 5.616 -21.868 -18.658 1.00 11.77 550 LYS D O 1
ATOM 6936 N N . PHE D 1 168 ? 4.243 -22.574 -17.026 1.00 10.89 551 PHE D N 1
ATOM 6937 C CA . PHE D 1 168 ? 4.329 -21.353 -16.238 1.00 10.45 551 PHE D CA 1
ATOM 6938 C C . PHE D 1 168 ? 4.738 -21.666 -14.812 1.00 10.95 551 PHE D C 1
ATOM 6939 O O . PHE D 1 168 ? 4.123 -22.505 -14.151 1.00 10.15 551 PHE D O 1
ATOM 6947 N N . PHE D 1 169 ? 5.768 -20.981 -14.333 1.00 13.20 552 PHE D N 1
ATOM 6948 C CA . PHE D 1 169 ? 6.050 -20.969 -12.911 1.00 10.32 552 PHE D CA 1
ATOM 6949 C C . PHE D 1 169 ? 5.013 -20.059 -12.284 1.00 9.87 552 PHE D C 1
ATOM 6950 O O . PHE D 1 169 ? 4.636 -19.047 -12.873 1.00 8.89 552 PHE D O 1
ATOM 6958 N N . LYS D 1 170 ? 4.538 -20.421 -11.102 1.00 10.72 553 LYS D N 1
ATOM 6959 C CA . LYS D 1 170 ? 3.696 -19.520 -10.329 1.00 13.00 553 LYS D CA 1
ATOM 6960 C C . LYS D 1 170 ? 4.287 -19.323 -8.943 1.00 10.39 553 LYS D C 1
ATOM 6961 O O . LYS D 1 170 ? 4.902 -20.229 -8.391 1.00 11.81 553 LYS D O 1
ATOM 6967 N N . TYR D 1 171 ? 4.081 -18.133 -8.388 1.00 10.36 554 TYR D N 1
ATOM 6968 C CA . TYR D 1 171 ? 4.785 -17.699 -7.190 1.00 10.03 554 TYR D CA 1
ATOM 6969 C C . TYR D 1 171 ? 3.819 -17.402 -6.049 1.00 10.28 554 TYR D C 1
ATOM 6970 O O . TYR D 1 171 ? 2.675 -17.001 -6.286 1.00 9.41 554 TYR D O 1
ATOM 6979 N N . PRO D 1 172 ? 4.274 -17.603 -4.800 1.00 10.96 555 PRO D N 1
ATOM 6980 C CA . PRO D 1 172 ? 3.395 -17.367 -3.652 1.00 9.99 555 PRO D CA 1
ATOM 6981 C C . PRO D 1 172 ? 2.968 -15.903 -3.567 1.00 7.95 555 PRO D C 1
ATOM 6982 O O . PRO D 1 172 ? 3.458 -15.074 -4.323 1.00 6.32 555 PRO D O 1
ATOM 6986 N N . SER D 1 173 ? 2.052 -15.600 -2.658 1.00 9.24 556 SER D N 1
ATOM 6987 C CA . SER D 1 173 ? 1.544 -14.244 -2.513 1.00 11.91 556 SER D CA 1
ATOM 6988 C C . SER D 1 173 ? 2.634 -13.285 -2.053 1.00 10.07 556 SER D C 1
ATOM 6989 O O . SER D 1 173 ? 3.379 -13.589 -1.124 1.00 11.75 556 SER D O 1
ATOM 6992 N N . PRO D 1 174 ? 2.731 -12.120 -2.708 1.00 8.90 557 PRO D N 1
ATOM 6993 C CA . PRO D 1 174 ? 3.688 -11.084 -2.297 1.00 10.72 557 PRO D CA 1
ATOM 6994 C C . PRO D 1 174 ? 3.280 -10.447 -0.974 1.00 9.41 557 PRO D C 1
ATOM 6995 O O . PRO D 1 174 ? 4.041 -9.678 -0.402 1.00 9.38 557 PRO D O 1
ATOM 6999 N N . ILE D 1 175 ? 2.085 -10.762 -0.491 1.00 9.15 558 ILE D N 1
ATOM 7000 C CA . ILE D 1 175 ? 1.641 -10.201 0.777 1.00 10.98 558 ILE D CA 1
ATOM 7001 C C . ILE D 1 175 ? 1.228 -11.287 1.757 1.00 12.42 558 ILE D C 1
ATOM 7002 O O . ILE D 1 175 ? 0.433 -11.044 2.664 1.00 14.80 558 ILE D O 1
ATOM 7007 N N . ARG D 1 176 ? 1.792 -12.478 1.586 1.00 9.46 559 ARG D N 1
ATOM 7008 C CA . ARG D 1 176 ? 1.454 -13.597 2.455 1.00 13.70 559 ARG D CA 1
ATOM 7009 C C . ARG D 1 176 ? 1.940 -13.366 3.880 1.00 14.43 559 ARG D C 1
ATOM 7010 O O . ARG D 1 176 ? 1.535 -14.063 4.813 1.00 12.25 559 ARG D O 1
ATOM 7018 N N . HIS D 1 177 ? 2.800 -12.370 4.049 1.00 16.11 560 HIS D N 1
ATOM 7019 C CA . HIS D 1 177 ? 3.358 -12.078 5.360 1.00 13.75 560 HIS D CA 1
ATOM 7020 C C . HIS D 1 177 ? 2.372 -11.267 6.183 1.00 14.83 560 HIS D C 1
ATOM 7021 O O . HIS D 1 177 ? 2.595 -11.029 7.367 1.00 17.41 560 HIS D O 1
ATOM 7028 N N . LEU D 1 178 ? 1.281 -10.840 5.553 1.00 15.46 561 LEU D N 1
ATOM 7029 C CA . LEU D 1 178 ? 0.284 -10.023 6.237 1.00 13.13 561 LEU D CA 1
ATOM 7030 C C . LEU D 1 178 ? -0.848 -10.861 6.829 1.00 10.40 561 LEU D C 1
ATOM 7031 O O . LEU D 1 178 ? -1.831 -10.318 7.320 1.00 13.47 561 LEU D O 1
ATOM 7036 N N . LEU D 1 179 ? -0.717 -12.180 6.769 1.00 10.56 562 LEU D N 1
ATOM 7037 C CA . LEU D 1 179 ? -1.696 -13.064 7.391 1.00 12.44 562 LEU D CA 1
ATOM 7038 C C . LEU D 1 179 ? -1.681 -12.854 8.900 1.00 11.90 562 LEU D C 1
ATOM 7039 O O . LEU D 1 179 ? -0.635 -12.968 9.536 1.00 12.21 562 LEU D O 1
ATOM 7044 N N . PRO D 1 180 ? -2.844 -12.534 9.478 1.00 11.29 563 PRO D N 1
ATOM 7045 C CA . PRO D 1 180 ? -2.945 -12.291 10.923 1.00 14.57 563 PRO D CA 1
ATOM 7046 C C . PRO D 1 180 ? -2.394 -13.459 11.737 1.00 14.28 563 PRO D C 1
ATOM 7047 O O . PRO D 1 180 ? -2.485 -14.608 11.308 1.00 12.85 563 PRO D O 1
ATOM 7051 N N . ALA D 1 181 ? -1.814 -13.155 12.894 1.00 19.36 564 ALA D N 1
ATOM 7052 C CA . ALA D 1 181 ? -1.230 -14.179 13.758 1.00 18.66 564 ALA D CA 1
ATOM 7053 C C . ALA D 1 181 ? -2.262 -15.200 14.234 1.00 13.25 564 ALA D C 1
ATOM 7054 O O . ALA D 1 181 ? -1.948 -16.377 14.384 1.00 11.32 564 ALA D O 1
ATOM 7056 N N . ASN D 1 182 ? -3.489 -14.742 14.468 1.00 12.70 565 ASN D N 1
ATOM 7057 C CA . ASN D 1 182 ? -4.550 -15.600 14.988 1.00 15.25 565 ASN D CA 1
ATOM 7058 C C . ASN D 1 182 ? -5.534 -16.071 13.917 1.00 18.48 565 ASN D C 1
ATOM 7059 O O . ASN D 1 182 ? -6.711 -16.297 14.201 1.00 14.99 565 ASN D O 1
ATOM 7064 N N . ALA D 1 183 ? -5.048 -16.224 12.689 1.00 14.18 566 ALA D N 1
ATOM 7065 C CA . ALA D 1 183 ? -5.900 -16.641 11.580 1.00 16.59 566 ALA D CA 1
ATOM 7066 C C . ALA D 1 183 ? -6.422 -18.077 11.709 1.00 14.46 566 ALA D C 1
ATOM 7067 O O . ALA D 1 183 ? -5.684 -18.979 12.091 1.00 13.81 566 ALA D O 1
ATOM 7069 N N . THR D 1 184 ? -7.699 -18.275 11.388 1.00 15.58 567 THR D N 1
ATOM 7070 C CA . THR D 1 184 ? -8.251 -19.619 11.205 1.00 19.68 567 THR D CA 1
ATOM 7071 C C . THR D 1 184 ? -8.858 -19.752 9.808 1.00 21.77 567 THR D C 1
ATOM 7072 O O . THR D 1 184 ? -9.139 -18.749 9.146 1.00 15.96 567 THR D O 1
ATOM 7076 N N . PRO D 1 185 ? -9.058 -20.999 9.355 1.00 20.13 568 PRO D N 1
ATOM 7077 C CA . PRO D 1 185 ? -9.653 -21.303 8.049 1.00 14.95 568 PRO D CA 1
ATOM 7078 C C . PRO D 1 185 ? -11.103 -20.833 7.909 1.00 17.66 568 PRO D C 1
ATOM 7079 O O . PRO D 1 185 ? -11.671 -20.937 6.822 1.00 22.53 568 PRO D O 1
ATOM 7083 N N . HIS D 1 186 ? -11.694 -20.320 8.982 1.00 17.72 569 HIS D N 1
ATOM 7084 C CA . HIS D 1 186 ? -13.071 -19.843 8.914 1.00 20.96 569 HIS D CA 1
ATOM 7085 C C . HIS D 1 186 ? -13.231 -18.349 9.216 1.00 18.40 569 HIS D C 1
ATOM 7086 O O . HIS D 1 186 ? -14.299 -17.903 9.624 1.00 17.46 569 HIS D O 1
ATOM 7093 N N . ASP D 1 187 ? -12.173 -17.575 9.008 1.00 19.14 570 ASP D N 1
ATOM 7094 C CA . ASP D 1 187 ? -12.261 -16.129 9.198 1.00 20.53 570 ASP D CA 1
ATOM 7095 C C . ASP D 1 187 ? -13.078 -15.473 8.091 1.00 16.35 570 ASP D C 1
ATOM 7096 O O . ASP D 1 187 ? -13.127 -15.962 6.961 1.00 12.39 570 ASP D O 1
ATOM 7101 N N . ARG D 1 188 ? -13.714 -14.359 8.432 1.00 17.87 571 ARG D N 1
ATOM 7102 C CA . ARG D 1 188 ? -14.397 -13.525 7.457 1.00 20.11 571 ARG D CA 1
ATOM 7103 C C . ARG D 1 188 ? -13.408 -12.999 6.422 1.00 14.90 571 ARG D C 1
ATOM 7104 O O . ARG D 1 188 ? -12.286 -12.628 6.758 1.00 11.71 571 ARG D O 1
ATOM 7112 N N . VAL D 1 189 ? -13.823 -12.985 5.162 1.00 11.55 572 VAL D N 1
ATOM 7113 C CA . VAL D 1 189 ? -13.031 -12.371 4.114 1.00 13.50 572 VAL D CA 1
ATOM 7114 C C . VAL D 1 189 ? -12.763 -10.925 4.503 1.00 13.33 572 VAL D C 1
ATOM 7115 O O . VAL D 1 189 ? -13.682 -10.201 4.863 1.00 17.28 572 VAL D O 1
ATOM 7119 N N . PRO D 1 190 ? -11.490 -10.510 4.460 1.00 13.99 573 PRO D N 1
ATOM 7120 C CA . PRO D 1 190 ? -11.079 -9.167 4.898 1.00 13.47 573 PRO D CA 1
ATOM 7121 C C . PRO D 1 190 ? -11.202 -8.088 3.822 1.00 15.09 573 PRO D C 1
ATOM 7122 O O . PRO D 1 190 ? -11.381 -8.385 2.637 1.00 11.58 573 PRO D O 1
ATOM 7126 N N . GLU D 1 191 ? -11.102 -6.834 4.253 1.00 20.45 574 GLU D N 1
ATOM 7127 C CA . GLU D 1 191 ? -11.127 -5.691 3.345 1.00 16.70 574 GLU D CA 1
ATOM 7128 C C . GLU D 1 191 ? -9.707 -5.226 3.049 1.00 14.38 574 GLU D C 1
ATOM 7129 O O . GLU D 1 191 ? -8.811 -5.404 3.865 1.00 12.68 574 GLU D O 1
ATOM 7135 N N . PRO D 1 192 ? -9.499 -4.623 1.872 1.00 14.09 575 PRO D N 1
ATOM 7136 C CA . PRO D 1 192 ? -8.210 -4.024 1.532 1.00 10.71 575 PRO D CA 1
ATOM 7137 C C . PRO D 1 192 ? -8.021 -2.695 2.265 1.00 13.62 575 PRO D C 1
ATOM 7138 O O . PRO D 1 192 ? -8.988 -2.110 2.756 1.00 15.63 575 PRO D O 1
ATOM 7142 N N . THR D 1 193 ? -6.784 -2.222 2.326 1.00 10.09 576 THR D N 1
ATOM 7143 C CA . THR D 1 193 ? -6.501 -0.925 2.913 1.00 13.25 576 THR D CA 1
ATOM 7144 C C . THR D 1 193 ? -6.502 0.149 1.835 1.00 12.58 576 THR D C 1
ATOM 7145 O O . THR D 1 193 ? -5.748 0.074 0.862 1.00 12.99 576 THR D O 1
ATOM 7149 N N . MET D 1 194 ? -7.358 1.145 2.009 1.00 8.81 577 MET D N 1
ATOM 7150 C CA . MET D 1 194 ? -7.432 2.250 1.067 1.00 13.48 577 MET D CA 1
ATOM 7151 C C . MET D 1 194 ? -6.371 3.304 1.397 1.00 18.58 577 MET D C 1
ATOM 7152 O O . MET D 1 194 ? -6.067 3.567 2.567 1.00 17.22 577 MET D O 1
ATOM 7157 N N . GLY D 1 195 ? -5.794 3.893 0.362 1.00 11.91 578 GLY D N 1
ATOM 7158 C CA . GLY D 1 195 ? -4.988 5.085 0.540 1.00 15.41 578 GLY D CA 1
ATOM 7159 C C . GLY D 1 195 ? -5.714 6.211 -0.159 1.00 17.19 578 GLY D C 1
ATOM 7160 O O . GLY D 1 195 ? -6.865 6.506 0.158 1.00 17.41 578 GLY D O 1
ATOM 7161 N N . SER D 1 196 ? -5.053 6.829 -1.130 1.00 21.32 579 SER D N 1
ATOM 7162 C CA . SER D 1 196 ? -5.718 7.799 -1.977 1.00 19.09 579 SER D CA 1
ATOM 7163 C C . SER D 1 196 ? -6.917 7.131 -2.633 1.00 22.77 579 SER D C 1
ATOM 7164 O O . SER D 1 196 ? -6.808 6.015 -3.136 1.00 20.62 579 SER D O 1
ATOM 7167 N N . PRO D 1 197 ? -8.066 7.818 -2.631 1.00 23.15 580 PRO D N 1
ATOM 7168 C CA . PRO D 1 197 ? -9.287 7.286 -3.243 1.00 22.21 580 PRO D CA 1
ATOM 7169 C C . PRO D 1 197 ? -9.204 7.369 -4.761 1.00 22.04 580 PRO D C 1
ATOM 7170 O O . PRO D 1 197 ? -10.103 6.895 -5.455 1.00 24.28 580 PRO D O 1
ATOM 7174 N N . ASP D 1 198 ? -8.129 7.971 -5.261 1.00 21.53 581 ASP D N 1
ATOM 7175 C CA . ASP D 1 198 ? -7.912 8.103 -6.698 1.00 20.07 581 ASP D CA 1
ATOM 7176 C C . ASP D 1 198 ? -6.782 7.184 -7.149 1.00 17.67 581 ASP D C 1
ATOM 7177 O O . ASP D 1 198 ? -6.150 7.408 -8.175 1.00 17.51 581 ASP D O 1
ATOM 7182 N N . ALA D 1 199 ? -6.547 6.141 -6.364 1.00 16.14 582 ALA D N 1
ATOM 7183 C CA . ALA D 1 199 ? -5.531 5.147 -6.661 1.00 18.27 582 ALA D CA 1
ATOM 7184 C C . ALA D 1 199 ? -6.088 3.778 -6.308 1.00 17.80 582 ALA D C 1
ATOM 7185 O O . ALA D 1 199 ? -7.088 3.680 -5.590 1.00 16.75 582 ALA D O 1
ATOM 7187 N N . PRO D 1 200 ? -5.450 2.713 -6.814 1.00 13.23 583 PRO D N 1
ATOM 7188 C CA . PRO D 1 200 ? -5.803 1.364 -6.366 1.00 12.78 583 PRO D CA 1
ATOM 7189 C C . PRO D 1 200 ? -5.508 1.249 -4.878 1.00 13.34 583 PRO D C 1
ATOM 7190 O O . PRO D 1 200 ? -4.796 2.095 -4.344 1.00 16.63 583 PRO D O 1
ATOM 7194 N N . PRO D 1 201 ? -6.056 0.229 -4.206 1.00 15.21 584 PRO D N 1
ATOM 7195 C CA . PRO D 1 201 ? -5.835 0.114 -2.759 1.00 12.94 584 PRO D CA 1
ATOM 7196 C C . PRO D 1 201 ? -4.345 0.166 -2.404 1.00 15.58 584 PRO D C 1
ATOM 7197 O O . PRO D 1 201 ? -3.518 -0.351 -3.157 1.00 11.01 584 PRO D O 1
ATOM 7201 N N . LEU D 1 202 ? -4.011 0.799 -1.282 1.00 13.59 585 LEU D N 1
ATOM 7202 C CA . LEU D 1 202 ? -2.625 0.875 -0.829 1.00 13.57 585 LEU D CA 1
ATOM 7203 C C . LEU D 1 202 ? -2.047 -0.528 -0.644 1.00 18.66 585 LEU D C 1
ATOM 7204 O O . LEU D 1 202 ? -0.896 -0.791 -1.003 1.00 16.13 585 LEU D O 1
ATOM 7209 N N . VAL D 1 203 ? -2.849 -1.425 -0.077 1.00 14.03 586 VAL D N 1
ATOM 7210 C CA . VAL D 1 203 ? -2.473 -2.831 0.016 1.00 12.82 586 VAL D CA 1
ATOM 7211 C C . VAL D 1 203 ? -3.712 -3.698 0.235 1.00 10.20 586 VAL D C 1
ATOM 7212 O O . VAL D 1 203 ? -4.665 -3.281 0.892 1.00 10.54 586 VAL D O 1
ATOM 7216 N N . GLY D 1 204 ? -3.705 -4.895 -0.343 1.00 7.66 587 GLY D N 1
ATOM 7217 C CA . GLY D 1 204 ? -4.832 -5.802 -0.214 1.00 9.32 587 GLY D CA 1
ATOM 7218 C C . GLY D 1 204 ? -4.774 -6.548 1.102 1.00 10.54 587 GLY D C 1
ATOM 7219 O O . GLY D 1 204 ? -4.331 -5.999 2.110 1.00 10.15 587 GLY D O 1
ATOM 7220 N N . ALA D 1 205 ? -5.212 -7.803 1.098 1.00 9.69 588 ALA D N 1
ATOM 7221 C CA . ALA D 1 205 ? -5.172 -8.623 2.307 1.00 9.51 588 ALA D CA 1
ATOM 7222 C C . ALA D 1 205 ? -5.169 -10.110 1.982 1.00 9.76 588 ALA D C 1
ATOM 7223 O O . ALA D 1 205 ? -5.370 -10.509 0.833 1.00 10.42 588 ALA D O 1
ATOM 7225 N N . VAL D 1 206 ? -4.935 -10.927 3.002 1.00 8.12 589 VAL D N 1
ATOM 7226 C CA . VAL D 1 206 ? -4.922 -12.373 2.831 1.00 10.96 589 VAL D CA 1
ATOM 7227 C C . VAL D 1 206 ? -5.677 -13.051 3.961 1.00 13.90 589 VAL D C 1
ATOM 7228 O O . VAL D 1 206 ? -5.789 -12.507 5.063 1.00 8.26 589 VAL D O 1
ATOM 7232 N N . TYR D 1 207 ? -6.192 -14.243 3.672 1.00 11.83 590 TYR D N 1
ATOM 7233 C CA . TYR D 1 207 ? -6.990 -14.988 4.631 1.00 10.61 590 TYR D CA 1
ATOM 7234 C C . TYR D 1 207 ? -6.928 -16.480 4.327 1.00 10.15 590 TYR D C 1
ATOM 7235 O O . TYR D 1 207 ? -6.558 -16.893 3.232 1.00 10.11 590 TYR D O 1
ATOM 7244 N N . MET D 1 208 ? -7.308 -17.289 5.302 1.00 11.74 591 MET D N 1
ATOM 7245 C CA . MET D 1 208 ? -7.079 -18.725 5.228 1.00 14.95 591 MET D CA 1
ATOM 7246 C C . MET D 1 208 ? -8.358 -19.493 4.885 1.00 14.15 591 MET D C 1
ATOM 7247 O O . MET D 1 208 ? -9.453 -19.108 5.291 1.00 15.95 591 MET D O 1
ATOM 7252 N N . ARG D 1 209 ? -8.215 -20.571 4.121 1.00 13.32 592 ARG D N 1
ATOM 7253 C CA . ARG D 1 209 ? -9.349 -21.431 3.783 1.00 16.08 592 ARG D CA 1
ATOM 7254 C C . ARG D 1 209 ? -8.901 -22.886 3.680 1.00 10.78 592 ARG D C 1
ATOM 7255 O O . ARG D 1 209 ? -7.732 -23.152 3.423 1.00 12.72 592 ARG D O 1
ATOM 7263 N N . PRO D 1 210 ? -9.831 -23.833 3.881 1.00 12.62 593 PRO D N 1
ATOM 7264 C CA . PRO D 1 210 ? -9.524 -25.258 3.721 1.00 11.33 593 PRO D CA 1
ATOM 7265 C C . PRO D 1 210 ? -8.919 -25.554 2.352 1.00 10.25 593 PRO D C 1
ATOM 7266 O O . PRO D 1 210 ? -9.285 -24.924 1.366 1.00 11.62 593 PRO D O 1
ATOM 7270 N N . LYS D 1 211 ? -8.003 -26.510 2.298 1.00 11.32 594 LYS D N 1
ATOM 7271 C CA . LYS D 1 211 ? -7.389 -26.910 1.038 1.00 15.51 594 LYS D CA 1
ATOM 7272 C C . LYS D 1 211 ? -8.401 -27.587 0.115 1.00 13.62 594 LYS D C 1
ATOM 7273 O O . LYS D 1 211 ? -9.397 -28.126 0.568 1.00 11.29 594 LYS D O 1
ATOM 7279 N N . MET D 1 212 ? -8.128 -27.560 -1.184 1.00 17.22 595 MET D N 1
ATOM 7280 C CA . MET D 1 212 ? -8.987 -28.200 -2.169 1.00 14.59 595 MET D CA 1
ATOM 7281 C C . MET D 1 212 ? -8.331 -29.445 -2.746 1.00 14.07 595 MET D C 1
ATOM 7282 O O . MET D 1 212 ? -7.111 -29.568 -2.757 1.00 15.00 595 MET D O 1
ATOM 7287 N N . GLN D 1 213 ? -9.150 -30.366 -3.231 1.00 13.35 596 GLN D N 1
ATOM 7288 C CA . GLN D 1 213 ? -8.646 -31.543 -3.913 1.00 13.75 596 GLN D CA 1
ATOM 7289 C C . GLN D 1 213 ? -8.485 -31.216 -5.398 1.00 16.63 596 GLN D C 1
ATOM 7290 O O . GLN D 1 213 ? -7.399 -31.365 -5.964 1.00 15.27 596 GLN D O 1
ATOM 7296 N N . ARG D 1 214 ? -9.565 -30.748 -6.017 1.00 11.49 597 ARG D N 1
ATOM 7297 C CA . ARG D 1 214 ? -9.526 -30.328 -7.413 1.00 15.87 597 ARG D CA 1
ATOM 7298 C C . ARG D 1 214 ? -9.107 -28.867 -7.523 1.00 14.08 597 ARG D C 1
ATOM 7299 O O . ARG D 1 214 ? -9.510 -28.031 -6.716 1.00 15.85 597 ARG D O 1
ATOM 7307 N N . ASP D 1 215 ? -8.303 -28.568 -8.536 1.00 13.32 598 ASP D N 1
ATOM 7308 C CA . ASP D 1 215 ? -7.851 -27.211 -8.805 1.00 9.91 598 ASP D CA 1
ATOM 7309 C C . ASP D 1 215 ? -7.504 -27.143 -10.289 1.00 12.76 598 ASP D C 1
ATOM 7310 O O . ASP D 1 215 ? -6.345 -27.288 -10.677 1.00 9.91 598 ASP D O 1
ATOM 7315 N N . ASP D 1 216 ? -8.529 -26.936 -11.109 1.00 15.15 599 ASP D N 1
ATOM 7316 C CA . ASP D 1 216 ? -8.416 -27.012 -12.565 1.00 16.89 599 ASP D CA 1
ATOM 7317 C C . ASP D 1 216 ? -7.485 -25.968 -13.162 1.00 14.05 599 ASP D C 1
ATOM 7318 O O . ASP D 1 216 ? -6.881 -26.189 -14.212 1.00 14.40 599 ASP D O 1
ATOM 7323 N N . LEU D 1 217 ? -7.373 -24.825 -12.501 1.00 14.24 600 LEU D N 1
ATOM 7324 C CA . LEU D 1 217 ? -6.639 -23.710 -13.081 1.00 14.28 600 LEU D CA 1
ATOM 7325 C C . LEU D 1 217 ? -5.318 -23.468 -12.373 1.00 13.14 600 LEU D C 1
ATOM 7326 O O . LEU D 1 217 ? -4.561 -22.582 -12.759 1.00 14.08 600 LEU D O 1
ATOM 7331 N N . GLY D 1 218 ? -5.046 -24.254 -11.338 1.00 11.52 601 GLY D N 1
ATOM 7332 C CA . GLY D 1 218 ? -3.807 -24.121 -10.592 1.00 11.58 601 GLY D CA 1
ATOM 7333 C C . GLY D 1 218 ? -3.766 -22.827 -9.799 1.00 13.72 601 GLY D C 1
ATOM 7334 O O . GLY D 1 218 ? -2.781 -22.096 -9.836 1.00 10.74 601 GLY D O 1
ATOM 7335 N N . GLU D 1 219 ? -4.843 -22.545 -9.075 1.00 11.15 602 GLU D N 1
ATOM 7336 C CA . GLU D 1 219 ? -4.949 -21.313 -8.310 1.00 11.59 602 GLU D CA 1
ATOM 7337 C C . GLU D 1 219 ? -4.304 -21.376 -6.930 1.00 9.43 602 GLU D C 1
ATOM 7338 O O . GLU D 1 219 ? -3.940 -20.341 -6.374 1.00 9.02 602 GLU D O 1
ATOM 7344 N N . TYR D 1 220 ? -4.171 -22.574 -6.366 1.00 9.26 603 TYR D N 1
ATOM 7345 C CA . TYR D 1 220 ? -3.756 -22.682 -4.965 1.00 10.56 603 TYR D CA 1
ATOM 7346 C C . TYR D 1 220 ? -2.561 -23.599 -4.698 1.00 11.70 603 TYR D C 1
ATOM 7347 O O . TYR D 1 220 ? -2.433 -24.670 -5.288 1.00 14.77 603 TYR D O 1
ATOM 7356 N N . ALA D 1 221 ? -1.698 -23.160 -3.789 1.00 9.54 604 ALA D N 1
ATOM 7357 C CA . ALA D 1 221 ? -0.481 -23.880 -3.458 1.00 11.52 604 ALA D CA 1
ATOM 7358 C C . ALA D 1 221 ? -0.793 -25.153 -2.683 1.00 15.73 604 ALA D C 1
ATOM 7359 O O . ALA D 1 221 ? -0.007 -26.094 -2.686 1.00 12.94 604 ALA D O 1
ATOM 7361 N N . THR D 1 222 ? -1.954 -25.177 -2.034 1.00 16.04 605 THR D N 1
ATOM 7362 C CA . THR D 1 222 ? -2.310 -26.258 -1.120 1.00 14.59 605 THR D CA 1
ATOM 7363 C C . THR D 1 222 ? -3.163 -27.365 -1.740 1.00 13.99 605 THR D C 1
ATOM 7364 O O . THR D 1 222 ? -3.485 -28.350 -1.075 1.00 18.77 605 THR D O 1
ATOM 7368 N N . SER D 1 223 ? -3.529 -27.206 -3.006 1.00 13.70 606 SER D N 1
ATOM 7369 C CA . SER D 1 223 ? -4.415 -28.157 -3.670 1.00 12.15 606 SER D CA 1
ATOM 7370 C C . SER D 1 223 ? -3.729 -29.500 -3.978 1.00 14.24 606 SER D C 1
ATOM 7371 O O . SER D 1 223 ? -2.542 -29.541 -4.295 1.00 15.21 606 SER D O 1
ATOM 7374 N N . ASP D 1 224 ? -4.479 -30.594 -3.868 1.00 11.85 607 ASP D N 1
ATOM 7375 C CA . ASP D 1 224 ? -3.986 -31.907 -4.270 1.00 15.36 607 ASP D CA 1
ATOM 7376 C C . ASP D 1 224 ? -3.540 -31.833 -5.722 1.00 18.02 607 ASP D C 1
ATOM 7377 O O . ASP D 1 224 ? -2.403 -32.176 -6.050 1.00 15.99 607 ASP D O 1
ATOM 7382 N N . ASP D 1 225 ? -4.455 -31.381 -6.579 1.00 12.44 608 ASP D N 1
ATOM 7383 C CA . ASP D 1 225 ? -4.253 -31.384 -8.025 1.00 13.67 608 ASP D CA 1
ATOM 7384 C C . ASP D 1 225 ? -3.617 -30.103 -8.529 1.00 15.01 608 ASP D C 1
ATOM 7385 O O . ASP D 1 225 ? -3.600 -29.077 -7.847 1.00 11.18 608 ASP D O 1
ATOM 7390 N N . CYS D 1 226 ? -3.122 -30.174 -9.757 1.00 10.30 609 CYS D N 1
ATOM 7391 C CA . CYS D 1 226 ? -2.556 -29.025 -10.425 1.00 11.67 609 CYS D CA 1
ATOM 7392 C C . CYS D 1 226 ? -2.413 -29.347 -11.904 1.00 14.04 609 CYS D C 1
ATOM 7393 O O . CYS D 1 226 ? -1.885 -30.400 -12.269 1.00 17.42 609 CYS D O 1
ATOM 7396 N N . PRO D 1 227 ? -2.896 -28.446 -12.764 1.00 10.97 610 PRO D N 1
ATOM 7397 C CA . PRO D 1 227 ? -2.759 -28.649 -14.210 1.00 11.84 610 PRO D CA 1
ATOM 7398 C C . PRO D 1 227 ? -1.292 -28.736 -14.633 1.00 12.55 610 PRO D C 1
ATOM 7399 O O . PRO D 1 227 ? -0.418 -28.148 -13.990 1.00 11.89 610 PRO D O 1
ATOM 7403 N N . ARG D 1 228 ? -1.036 -29.470 -15.711 1.00 13.77 611 ARG D N 1
ATOM 7404 C CA . ARG D 1 228 ? 0.331 -29.768 -16.139 1.00 19.42 611 ARG D CA 1
ATOM 7405 C C . ARG D 1 228 ? 1.095 -28.568 -16.702 1.00 12.00 611 ARG D C 1
ATOM 7406 O O . ARG D 1 228 ? 2.319 -28.583 -16.750 1.00 14.81 611 ARG D O 1
ATOM 7414 N N . TYR D 1 229 ? 0.386 -27.531 -17.129 1.00 11.46 612 TYR D N 1
ATOM 7415 C CA . TYR D 1 229 ? 1.064 -26.373 -17.707 1.00 11.75 612 TYR D CA 1
ATOM 7416 C C . TYR D 1 229 ? 1.511 -25.377 -16.630 1.00 12.12 612 TYR D C 1
ATOM 7417 O O . TYR D 1 229 ? 2.038 -24.304 -16.944 1.00 9.27 612 TYR D O 1
ATOM 7426 N N . ILE D 1 230 ? 1.299 -25.746 -15.369 1.00 7.85 613 ILE D N 1
ATOM 7427 C CA . ILE D 1 230 ? 1.661 -24.904 -14.235 1.00 7.48 613 ILE D CA 1
ATOM 7428 C C . ILE D 1 230 ? 2.630 -25.591 -13.281 1.00 14.11 613 ILE D C 1
ATOM 7429 O O . ILE D 1 230 ? 2.383 -26.707 -12.818 1.00 15.26 613 ILE D O 1
ATOM 7434 N N . ILE D 1 231 ? 3.734 -24.912 -12.985 1.00 11.16 614 ILE D N 1
ATOM 7435 C CA . ILE D 1 231 ? 4.706 -25.418 -12.033 1.00 10.56 614 ILE D CA 1
ATOM 7436 C C . ILE D 1 231 ? 4.644 -24.603 -10.748 1.00 12.21 614 ILE D C 1
ATOM 7437 O O . ILE D 1 231 ? 4.850 -23.390 -10.758 1.00 12.45 614 ILE D O 1
ATOM 7442 N N . ARG D 1 232 ? 4.350 -25.271 -9.642 1.00 10.48 615 ARG D N 1
ATOM 7443 C CA . ARG D 1 232 ? 4.180 -24.585 -8.371 1.00 11.42 615 ARG D CA 1
ATOM 7444 C C . ARG D 1 232 ? 5.520 -24.431 -7.651 1.00 15.11 615 ARG D C 1
ATOM 7445 O O . ARG D 1 232 ? 6.504 -25.070 -8.028 1.00 14.12 615 ARG D O 1
ATOM 7453 N N . PRO D 1 233 ? 5.574 -23.542 -6.648 1.00 13.78 616 PRO D N 1
ATOM 7454 C CA . PRO D 1 233 ? 6.818 -23.281 -5.915 1.00 14.73 616 PRO D CA 1
ATOM 7455 C C . PRO D 1 233 ? 7.415 -24.544 -5.314 1.00 15.62 616 PRO D C 1
ATOM 7456 O O . PRO D 1 233 ? 6.696 -25.360 -4.736 1.00 16.19 616 PRO D O 1
ATOM 7460 N N . ASN D 1 234 ? 8.724 -24.696 -5.476 1.00 17.44 617 ASN D N 1
ATOM 7461 C CA . ASN D 1 234 ? 9.487 -25.792 -4.886 1.00 20.43 617 ASN D CA 1
ATOM 7462 C C . ASN D 1 234 ? 9.241 -27.143 -5.548 1.00 17.87 617 ASN D C 1
ATOM 7463 O O . ASN D 1 234 ? 9.593 -28.184 -5.003 1.00 17.28 617 ASN D O 1
ATOM 7468 N N . ASP D 1 235 ? 8.643 -27.115 -6.732 1.00 20.33 618 ASP D N 1
ATOM 7469 C CA . ASP D 1 235 ? 8.412 -28.332 -7.494 1.00 20.70 618 ASP D CA 1
ATOM 7470 C C . ASP D 1 235 ? 8.903 -28.130 -8.918 1.00 27.45 618 ASP D C 1
ATOM 7471 O O . ASP D 1 235 ? 8.208 -28.470 -9.880 1.00 31.44 618 ASP D O 1
ATOM 7476 N N . SER D 1 236 ? 10.102 -27.571 -9.043 1.00 21.56 619 SER D N 1
ATOM 7477 C CA . SER D 1 236 ? 10.669 -27.234 -10.343 1.00 22.30 619 SER D CA 1
ATOM 7478 C C . SER D 1 236 ? 11.282 -28.445 -11.025 1.00 23.00 619 SER D C 1
ATOM 7479 O O . SER D 1 236 ? 11.728 -29.381 -10.360 1.00 29.82 619 SER D O 1
ATOM 7482 N N . PRO D 1 237 ? 11.314 -28.427 -12.363 1.00 28.14 620 PRO D N 1
ATOM 7483 C CA . PRO D 1 237 ? 11.904 -29.537 -13.112 1.00 28.07 620 PRO D CA 1
ATOM 7484 C C . PRO D 1 237 ? 13.426 -29.506 -13.028 1.00 25.41 620 PRO D C 1
ATOM 7485 O O . PRO D 1 237 ? 14.001 -28.705 -12.289 1.00 27.43 620 PRO D O 1
ATOM 7489 N N . GLU D 1 238 ? 14.068 -30.378 -13.792 1.00 28.01 621 GLU D N 1
ATOM 7490 C CA . GLU D 1 238 ? 15.519 -30.421 -13.857 1.00 28.57 621 GLU D CA 1
ATOM 7491 C C . GLU D 1 238 ? 15.943 -30.350 -15.312 1.00 27.10 621 GLU D C 1
ATOM 7492 O O . GLU D 1 238 ? 17.098 -30.600 -15.652 1.00 30.23 621 GLU D O 1
ATOM 7498 N N . GLU D 1 239 ? 14.983 -30.006 -16.165 1.00 26.26 622 GLU D N 1
ATOM 7499 C CA . GLU D 1 239 ? 15.233 -29.792 -17.582 1.00 26.62 622 GLU D CA 1
ATOM 7500 C C . GLU D 1 239 ? 14.339 -28.659 -18.072 1.00 25.43 622 GLU D C 1
ATOM 7501 O O . GLU D 1 239 ? 13.268 -28.427 -17.509 1.00 26.93 622 GLU D O 1
ATOM 7503 N N . GLY D 1 240 ? 14.780 -27.952 -19.110 1.00 23.19 623 GLY D N 1
ATOM 7504 C CA . GLY D 1 240 ? 13.973 -26.912 -19.723 1.00 21.06 623 GLY D CA 1
ATOM 7505 C C . GLY D 1 240 ? 14.619 -25.539 -19.798 1.00 24.20 623 GLY D C 1
ATOM 7506 O O . GLY D 1 240 ? 15.506 -25.205 -19.010 1.00 19.70 623 GLY D O 1
ATOM 7507 N N . GLN D 1 241 ? 14.161 -24.735 -20.754 1.00 21.77 624 GLN D N 1
ATOM 7508 C CA . GLN D 1 241 ? 14.641 -23.369 -20.902 1.00 19.46 624 GLN D CA 1
ATOM 7509 C C . GLN D 1 241 ? 13.704 -22.388 -20.207 1.00 21.21 624 GLN D C 1
ATOM 7510 O O . GLN D 1 241 ? 12.500 -22.367 -20.466 1.00 20.21 624 GLN D O 1
ATOM 7516 N N . VAL D 1 242 ? 14.270 -21.569 -19.328 1.00 15.68 625 VAL D N 1
ATOM 7517 C CA . VAL D 1 242 ? 13.482 -20.668 -18.506 1.00 15.83 625 VAL D CA 1
ATOM 7518 C C . VAL D 1 242 ? 13.686 -19.203 -18.877 1.00 15.92 625 VAL D C 1
ATOM 7519 O O . VAL D 1 242 ? 14.808 -18.698 -18.830 1.00 19.77 625 VAL D O 1
ATOM 7523 N N . ASP D 1 243 ? 12.608 -18.520 -19.250 1.00 14.69 626 ASP D N 1
ATOM 7524 C CA . ASP D 1 243 ? 12.681 -17.073 -19.435 1.00 17.88 626 ASP D CA 1
ATOM 7525 C C . ASP D 1 243 ? 12.454 -16.383 -18.094 1.00 17.64 626 ASP D C 1
ATOM 7526 O O . ASP D 1 243 ? 11.379 -16.481 -17.501 1.00 13.98 626 ASP D O 1
ATOM 7531 N N . ILE D 1 244 ? 13.490 -15.698 -17.623 1.00 17.79 627 ILE D N 1
ATOM 7532 C CA . ILE D 1 244 ? 13.506 -15.115 -16.287 1.00 17.96 627 ILE D CA 1
ATOM 7533 C C . ILE D 1 244 ? 12.399 -14.080 -16.073 1.00 21.36 627 ILE D C 1
ATOM 7534 O O . ILE D 1 244 ? 11.717 -14.094 -15.047 1.00 23.00 627 ILE D O 1
ATOM 7539 N N . GLU D 1 245 ? 12.219 -13.193 -17.046 1.00 17.85 628 GLU D N 1
ATOM 7540 C CA . GLU D 1 245 ? 11.279 -12.083 -16.902 1.00 24.99 628 GLU D CA 1
ATOM 7541 C C . GLU D 1 245 ? 9.826 -12.535 -16.806 1.00 20.54 628 GLU D C 1
ATOM 7542 O O . GLU D 1 245 ? 9.036 -11.946 -16.075 1.00 17.83 628 GLU D O 1
ATOM 7548 N N . THR D 1 246 ? 9.473 -13.575 -17.550 1.00 19.08 629 THR D N 1
ATOM 7549 C CA . THR D 1 246 ? 8.078 -13.987 -17.636 1.00 18.26 629 THR D CA 1
ATOM 7550 C C . THR D 1 246 ? 7.782 -15.216 -16.784 1.00 18.19 629 THR D C 1
ATOM 7551 O O . THR D 1 246 ? 6.627 -15.615 -16.639 1.00 18.83 629 THR D O 1
ATOM 7555 N N . GLY D 1 247 ? 8.824 -15.808 -16.212 1.00 19.26 630 GLY D N 1
ATOM 7556 C CA . GLY D 1 247 ? 8.658 -17.011 -15.418 1.00 16.45 630 GLY D CA 1
ATOM 7557 C C . GLY D 1 247 ? 8.007 -18.110 -16.237 1.00 20.11 630 GLY D C 1
ATOM 7558 O O . GLY D 1 247 ? 7.149 -18.850 -15.741 1.00 16.34 630 GLY D O 1
ATOM 7559 N N . THR D 1 248 ? 8.412 -18.211 -17.500 1.00 13.35 631 THR D N 1
ATOM 7560 C CA . THR D 1 248 ? 7.885 -19.235 -18.387 1.00 15.91 631 THR D CA 1
ATOM 7561 C C . THR D 1 248 ? 8.973 -20.220 -18.793 1.00 18.52 631 THR D C 1
ATOM 7562 O O . THR D 1 248 ? 10.142 -19.855 -18.889 1.00 16.72 631 THR D O 1
ATOM 7566 N N . ILE D 1 249 ? 8.583 -21.468 -19.029 1.00 15.32 632 ILE D N 1
ATOM 7567 C CA . ILE D 1 249 ? 9.547 -22.507 -19.383 1.00 20.47 632 ILE D CA 1
ATOM 7568 C C . ILE D 1 249 ? 9.040 -23.368 -20.536 1.00 21.07 632 ILE D C 1
ATOM 7569 O O . ILE D 1 249 ? 7.930 -23.895 -20.491 1.00 18.31 632 ILE D O 1
ATOM 7574 N N . THR D 1 250 ? 9.863 -23.510 -21.569 1.00 21.60 633 THR D N 1
ATOM 7575 C CA . THR D 1 250 ? 9.495 -24.299 -22.741 1.00 26.57 633 THR D CA 1
ATOM 7576 C C . THR D 1 250 ? 10.408 -25.504 -22.924 1.00 20.95 633 THR D C 1
ATOM 7577 O O . THR D 1 250 ? 11.069 -25.937 -21.981 1.00 24.00 633 THR D O 1
#

Nearest PDB structures (foldseek):
  4bb7-assembly1_B  TM=1.004E+00  e=1.549E-53  Saccharomyces cerevisiae
  4bb7-assembly2_C  TM=1.003E+00  e=2.570E-49  Saccharomyces cerevisiae
  4bb7-assembly1_A  TM=9.979E-01  e=2.857E-47  Saccharomyces cerevisiae
  1w4s-assembly1_A  TM=8.454E-01  e=1.455E-13  Gallus gallus
  6oxb-assembly6_F  TM=8.282E-01  e=2.622E-13  Homo sapiens

GO terms:
  GO:0003682 chromatin binding (F, IDA)
  GO:0016586 RSC-type complex (C, IDA)
  GO:0006337 nucleosome disassembly (P, IDA)
  GO:0006338 chromatin remodeling (P, IDA)
  GO:0006368 transcription elongation by RNA polymerase II (P, IDA)
  GO:0007059 chromosome segregation (P, IGI)
  GO:0070914 UV-damage excision repair (P, IMP)
  GO:0007062 sister chromatid cohesion (P, IMP)
  GO:0000724 double-strand break repair via homologous recombination (P, IMP)
  GO:0006303 double-strand break repair via nonhomologous end joining (P, IPI)
  GO:0006338 chromatin remodeling (P, EXP)
  GO:0042173 regulation of sporulation resulting in formation of a cellular spore (P, IMP)
  GO:0006276 plasmid maintenance (P, IMP)

Solvent-accessible surface area: 47663 Å² total; per-residue (Å²): 92,43,118,48,1,105,24,142,140,66,34,2,55,48,11,36,18,2,20,3,119,3,111,29,44,91,166,76,26,3,1,2,0,2,18,18,3,8,89,30,62,100,35,98,74,60,0,8,1,0,4,2,5,36,15,27,10,0,0,3,23,33,20,5,4,5,8,68,60,6,0,0,21,3,57,46,79,85,58,10,55,14,84,42,6,59,11,39,5,44,2,1,17,1,51,35,12,45,146,0,45,25,78,125,120,96,41,67,55,10,4,0,0,3,113,13,44,55,97,90,16,80,27,55,48,8,192,69,43,61,64,12,21,5,122,78,45,61,27,82,39,69,58,35,89,108,35,137,54,28,89,3,40,5,71,50,2,69,6,138,137,72,52,74,120,126,23,41,66,150,50,224,57,39,129,32,67,111,35,22,95,82,2,1,5,100,41,5,20,4,26,60,68,88,119,77,124,202,7,112,32,0,30,27,48,67,4,85,71,43,26,84,58,9,15,47,49,158,93,78,62,160,80,33,117,80,67,139,67,19,1,3,12,34,115,41,96,32,129,70,3,108,32,140,143,65,39,3,76,33,11,36,21,2,18,2,121,4,116,28,47,90,166,87,28,2,1,1,1,2,14,30,2,4,82,28,68,100,56,114,66,64,0,10,2,0,2,1,14,32,16,31,13,0,1,4,21,34,17,3,3,6,6,89,52,5,0,0,22,4,64,58,71,62,67,13,51,12,84,37,9,56,16,35,8,33,2,0,17,1,67,58,10,51,62,0,54,16,86,93,89,51,119,34,66,38,11,9,0,0,2,128,11,45,43,96,87,24,80,26,57,31,8,175,75,40,117,55,17,22,4,99,118,70,133,127,64,48,88,113,43,88,63,20,91,3,38,2,68,52,0,62,8,129,142,76,50,73,118,127,22,39,58,146,46,226,52,38,125,48,68,134,31,26,90,89,8,1,21,95,42,4,16,4,25,56,71,84,111,61,137,76,10,126,34,0,31,30,47,65,4,81,81,41,24,86,63,10,15,37,51,151,86,72,61,176,78,31,134,76,66,143,137,34,1,7,11,37,125,88,26,72,1,112,21,129,153,63,44,2,64,42,9,36,20,1,15,1,119,3,122,32,48,82,172,68,22,3,0,1,0,1,28,39,12,30,98,24,43,103,40,104,58,68,0,5,0,0,2,2,4,39,13,34,10,0,0,2,24,30,20,4,2,5,7,76,61,5,0,0,17,4,56,46,70,72,65,12,56,8,83,45,5,57,11,26,8,29,3,2,19,0,55,13,11,46,143,0,53,15,78,93,89,67,126,30,67,30,9,5,0,1,2,95,10,47,52,98,88,19,79,27,73,37,0,181,79,24,112,65,5,13,4,79,82,41,73,90,130,108,101,56,43,89,113,38,153,45,29,78,2,34,3,88,49,0,64,8,117,140,78,52,71,122,127,22,44,58,147,47,224,62,39,132,29,72,106,30,28,106,91,2,0,6,97,40,4,17,4,26,57,72,91,109,70,101,158,6,120,34,0,26,29,47,68,5,79,64,43,24,86,61,11,17,47,46,163,103,78,60,184,84,42,133,78,63,137,113,23,2,6,10,63,106,43,83,77,2,105,23,129,146,65,37,2,68,38,11,34,20,2,17,1,111,2,114,31,48,84,174,72,21,3,0,1,1,1,10,46,8,22,98,30,64,105,46,117,54,68,0,8,1,1,2,2,5,37,13,33,10,0,0,2,22,34,16,4,2,5,5,98,50,4,0,0,22,3,56,50,74,60,68,12,55,12,83,44,5,59,12,45,10,18,2,1,19,0,66,56,8,51,63,0,59,12,75,86,96,75,75,32,65,37,9,7,0,0,2,123,11,43,50,96,89,17,84,25,53,39,8,180,80,42,106,61,16,17,1,64,78,22,50,77,77,72,87,51,53,87,112,35,138,59,25,80,1,32,4,85,50,0,63,7,122,136,79,50,70,118,129,21,44,61,149,48,222,61,37,131,40,69,143,28,26,92,81,10,0,20,95,42,4,15,4,26,53,71,89,124,68,113,162,6,118,32,0,28,28,48,60,5,77,61,40,24,217,60,9,16,49,48,159,108,71,60,184,84,41,133,77,64,142,130,33,2,8,8,69

Secondary structure (DSSP, 8-state):
--S-EEETTEEE-TT-EEEE--TT-TTSPEEEEEEEEEE-TTS-EEEEEEEEE-GGGS-EETTBEEETTB-EEEEEEEEEEGGGEEEE-EEEEHHHHHHEEES-----EEEE-EEEETTTTEEEE-S-GGGGS-GGGTT----EEE-SSEEEEEEE-TTGGG--TT--TTPPPPPPB-S-TTSS-SB--EE-----S--SS--BTT-S---TTEE-TT---SSSEEETTTTEEE-/---S-EESSS-EE-TT-EEEE--TT-TTSPEEEEEEEEEE-TTS-EEEEEEEEE-GGGSEEETTB-EETTB-EEEEEEEEEEGGGEEEE-EEEEHHHHHHEEESS--SS-EEEE-EEEETTTTEEEE-S-GGGGS-GGG---EEE-SSEEEEEE--TTGGGS-TT--TTPPPPPPBP--TTSS-SB-EEE-----S--TT--BTT-S---TTEE-TT----SSEEETTTTEEE-/---EEETTEEE-TT-EEEE--TT-TTSPEEEEEEEEEE-TTS-EEEEEEEEE-GGGSEEETTBEE-TTB-EEEEEEEEEEGGGEEEE-EEEEHHHHHHEEESS---S-EEEE-EEEETTTTEEEE-S-GGGGS-TTTTTPPP-EEE--S-EEE-EE-TTGGGS-TT--TTPPP--PBP--TTSS-SB-EEE-----S--TT--BTT-S---TTEE-TT---SSS-EETTTTEE-/--S-EEETTEEE-TT-EEEE--TT-TTSPEEEEEEEEEE-TTS-EEEEEEEEE-GGGSEEETTB-B-TTB-EEEEEEEEEEGGGEEEE-EEEEHHHHHHEEESS--SS-EEEE-EEEETTTTEEEE-S-GGGGS-GGGTT----EEE-SS-EEE-B--TTGGGS-TT--TTPPPPPPBP--TTSS-SB-EEE-----S--TT--BTT-S---TTEE-TT---SS--EETTTTEE-

B-factor: mean 25.37, std 11.33, range [4.75, 74.03]

Foldseek 3Di:
DDAWDAEPNDIAGAQFWFFFQFPLDRVPTWIWGWQDKDADPVGFIKTWTFTWADLQLAFEAQFFWAWQQETATEPDTDMDGCNRTDTGEDEAECVQVLFFAFDDDPDAYHYYQWHADQPQRDTDGDDQVLVSGHPVCSPPDTDGDGDPAKATEIHGGPCSVQEDPPADQPDDGDHAAQDDPSHGGSGYYHGHHDEEADDDPQTGPPYVDDDPRYDYPPRDDPDFDADPNGRMTGD/DADQWDADPRDIDGQQFWFFFQFPLDRVDTWTWGWQDWDADPVGFIKTKTFTWADLQLAFEAQFFWAFPQETATEPDIDMDGCNRTDWGAEEAEVVLVQFFAFPDDTRDYYYYYQWHAYLPQGDTDGDPCVLVVGHVVVSGDGDGDAQKATEIEGGPCSVQEDPPADQPDDRDHAACDDPRHGGSGYYHHHHDEEADDPDQTGPRYVDDDPRYDYPPSDDDDFDADVRRRMTDD/DQWDADPNDIDGQQFWFFFQFPLDRVHTWIWGWQDWDADPVRFIKTKTFTWADLFLAEEAQFFWAWQQETATEPDTDMDRCNRTDWGAEEAEPVQVQFFAFPDDTGHYYHYYFWHADQPQRDTDGDPQVLVVGHPVCSPPDTDGDGDPPKAAEIGGGPCSVQEDPPADQPDDRDHAAQDPPNHRRSGYYHHHHDEEQDDDDQTGPRYVDDDPRYDYPPRDDDDFDADPNGRMTD/DDQWDADPRDIDGAQFWFFFQFPLDRVHTWTWGWQDWDADPVRFIKTKTFTWADLFLAFEAQFFWAWLQETATEPDTDMDGPNRTDWGFEEAEVVLVQFFAFPDDTGHYYYYYQWHAYQPQGDTDGDPQVLVVGHPVCSPPDTDGDGDPPKAAEIDGRPCSVQEDPPADQPDDRDAAAQDPPNHRRSGYYHHHHDEEADDPDQTGPRYVDDDPRYDYPPRDDPDFDADPRRRMTD

InterPro domains:
  IPR001025 Bromo adjacent homology (BAH) domain [PF01426] (408-525)
  IPR001025 Bromo adjacent homology (BAH) domain [PS51038] (408-526)
  IPR001025 Bromo adjacent homology (BAH) domain [SM00439] (408-526)
  IPR001487 Bromodomain [PF00439] (39-106)
  IPR001487 Bromodomain [PF00439] (299-366)
  IPR001487 Bromodomain [PR00503] (52-68)
  IPR001487 Bromodomain [PR00503] (328-346)
  IPR001487 Bromodomain [PS50014] (35-103)
  IPR001487 Bromodomain [PS50014] (295-365)
  IPR001487 Bromodomain [SM00297] (14-122)
  IPR001487 Bromodomain [SM00297] (274-384)
  IPR018359 Bromodomain, conserved site [PS00633] (40-95)
  IPR035700 Rsc1/Rsc2, bromodomain [cd05521] (17-121)
  IPR036427 Bromodomain-like superfamily [G3DSA:1.20.920.10] (5-118)
  IPR036427 Bromodomain-like superfamily [G3DSA:1.20.920.10] (276-385)
  IPR036427 Bromodomain-like superfamily [SSF47370] (14-117)
  IPR036427 Bromodomain-like superfamily [SSF47370] (261-390)
  IPR037382 Remodelling complex subunit Rsc/polybromo [PTHR16062] (159-830)
  IPR043151 Bromo adjacent homology (BAH) domain superfamily [G3DSA:2.30.30.490] (397-641)
  IPR048047 Chromatin structure-remodeling complex subunit RSC1/2, bromodomain [cd05522] (276-379)